Protein AF-A0AAD9GDC9-F1 (afdb_monomer_lite)

pLDDT: mean 76.56, std 21.39, range [26.92, 98.0]

Foldseek 3Di:
DDPVLVVVLCVVLVVLLVVLVVCLVDHALVSNLVSLVVSLVSLCVSCVVQKDDKDWDDDDPPPPPPPDPDPDDPDDDDDDDDDDDDDDDDPVPVVVVVVVVVLQVLQKAKDWCVLVDDDPPDDT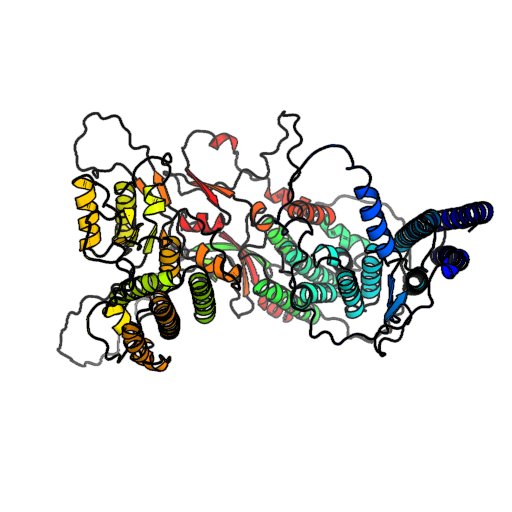TMIIMGGDPPDDPVVSVVLVVSLVSSLVSLLSSLVNQDAPVSVVSSSNSSSSSVVSSNHNDLSNLLSNLLRCVVVVNLVVSLVSLVVVVVVPDQLDPVSCVSQLVSCLLVLPLVSLLSSLCCSCVPSVHFDFQVSLLSNLLSLLLSLQVLVCVVVVNPDDSVVSLCVLVDPDDDDDDDDDDDDDDDDPDPDPPPVDDRQDNLNSLVVSLVSNVSSLVSCQVRPPDLAQHAPLSLVSSQVSNCVRQNPLKDWWWWFQPPPPVPVPPPDDDPPPDDDDDDDDDDDDDPDDDPDPPLPPPVPPGQWIATPSPRDTFFADADDLVLLLVLLLLQLVVCCVPPLLVLLLLLVLLLLQVVCLLVSNHFQAEEAQQQQQCPPDDPPDDGRLVSVVLVCVVCVVVVGHYAYEAEQLQDQDQPQVDDLSKRQLSSLCQLQPPFPDPNDIDHLDNDRDDDHDDDDPVSVVSVVVCVVVVRYDYGGPPDDSVSSLLSLQSDQQALSSSLSSSVSNLVSQVVSCVVVPPPPCNVSSVRRDNDDSVSCPVVNPRRDGRPGHAYEHLDQCPVVDRPPRDVNSVCSSRLFRYKYKDKDDDPPPDDDDDDDDDDPGPINMDIFAGRSHRSGWDDPVQQKIKHFHDHPVLSQDLVAWWKFWAFDPDQGDTDTPPPPPVPPPPDDPDPDDPPPGPVVVVVVCVCVSSNVVVVCVVVVPPPDPCVVVPPDDRTDIRTHSCVVSNCCRRRVRDITIIMIRHSVSSVVVSVD

Secondary structure (DSSP, 8-state):
--HHHHHHHHHHHHHHHHHHHHHHHHS-HHHHHHHHHHHHHHHHHHHGGGBPPPEEE----TTSSSS-----------------------HHHHHHHHHHHHHHHTT-EEEESTTT-S-TTS---EEEEPBPTT--HHHHHHHHHHHHHHHHHHHHHHTT--SHHHHHHHHHHHHHHHHTT-PPPHHHHHHHHHHHHHTT-HHHHHHHHHHHHHTT----GGGTHHHHHHHHHTT-HHHHHHHHHIIIIIT-PPBPHHHHHHHHHHHHHHHHHHHHHHTT----TTHHHHTTT--S-----------------------PPPPPHHHHHHHHHHHHHHHHHHHHHHBSSTT-EEHHHHHHHHHHHHTTSTTSEEEEEEEESSSHHHH------TT--SS------------------------TT-EEEETTT-PEEE--PPPHHHHHHHHHHHHHHHHHHHTHHHHHHHHHHHHHHHHHHTT---SEEEEHHHHHHTT--TTS---HHHHHHHHHHHHHTT--EEEEE-GGG-SS--TT--SSEE-HHHHHHHSTT----SS-EE----PPPPPP---HHHHHHHHHHHHTT-EEEPPTT--HHHHHHHHHH----HHHHHHHHHHHHHHHHHHHHHHT-TTTHHHHHTSPPP-GGGGHHHHTTSPPPPPPEEE-S---TT---TT--HHHHHHHHHTTEE-EEEES----------S---SS--EEEEPPPPSS-SS-EE-SSSEEEEEEE-HHHHH-TTPPEEEEE-SSSS---BPP-TTTTT---S--S---S-S-HHHHHHHHHHHHTTHHHHHHHHHTT---GGGGGS---PEEEEES-HHHHHHHH-TTPPEEEEEEETHHHHHHH--

Structure (mmCIF, N/CA/C/O backbone):
data_AF-A0AAD9GDC9-F1
#
_entry.id   AF-A0AAD9GDC9-F1
#
loop_
_atom_site.group_PDB
_atom_site.id
_atom_site.type_symbol
_atom_site.label_atom_id
_atom_site.label_alt_id
_atom_site.label_comp_id
_atom_site.label_asym_id
_atom_site.label_entity_id
_atom_site.label_seq_id
_atom_site.pdbx_PDB_ins_code
_atom_site.Cartn_x
_atom_site.Cartn_y
_atom_site.Cartn_z
_atom_site.occupancy
_atom_site.B_iso_or_equiv
_atom_site.auth_seq_id
_atom_site.auth_comp_id
_atom_site.auth_asym_id
_atom_site.auth_atom_id
_atom_site.pdbx_PDB_model_num
ATOM 1 N N . MET A 1 1 ? 15.193 0.154 -55.760 1.00 89.19 1 MET A N 1
ATOM 2 C CA . MET A 1 1 ? 16.128 -0.938 -55.458 1.00 89.19 1 MET A CA 1
ATOM 3 C C . MET A 1 1 ? 15.834 -2.063 -56.426 1.00 89.19 1 MET A C 1
ATOM 5 O O . MET A 1 1 ? 14.727 -2.594 -56.378 1.00 89.19 1 MET A O 1
ATOM 9 N N . SER A 1 2 ? 16.753 -2.343 -57.343 1.00 92.69 2 SER A N 1
ATOM 10 C CA . SER A 1 2 ? 16.660 -3.501 -58.234 1.00 92.69 2 SER A CA 1
ATOM 11 C C . SER A 1 2 ? 16.856 -4.805 -57.448 1.00 92.69 2 SER A C 1
ATOM 13 O O . SER A 1 2 ? 17.257 -4.798 -56.280 1.00 92.69 2 SER A O 1
ATOM 15 N N . GLU A 1 3 ? 16.561 -5.947 -58.067 1.00 91.00 3 GLU A N 1
ATOM 16 C CA . GLU A 1 3 ? 16.816 -7.249 -57.446 1.00 91.00 3 GLU A CA 1
ATOM 17 C C . GLU A 1 3 ? 18.313 -7.508 -57.223 1.00 91.00 3 GLU A C 1
ATOM 19 O O . GLU A 1 3 ? 18.696 -8.013 -56.169 1.00 91.00 3 GLU A O 1
ATOM 24 N N . GLU A 1 4 ? 19.159 -7.093 -58.166 1.00 94.00 4 GLU A N 1
ATOM 25 C CA . GLU A 1 4 ? 20.616 -7.188 -58.053 1.00 94.00 4 GLU A CA 1
ATOM 26 C C . GLU A 1 4 ? 21.149 -6.347 -56.883 1.00 94.00 4 GLU A C 1
ATOM 28 O O . GLU A 1 4 ? 21.933 -6.833 -56.066 1.00 94.00 4 GLU A O 1
ATOM 33 N N . GLU A 1 5 ? 20.652 -5.114 -56.727 1.00 92.69 5 GLU A N 1
ATOM 34 C CA . GLU A 1 5 ? 20.974 -4.267 -55.575 1.00 92.69 5 GLU A CA 1
ATOM 35 C C . GLU A 1 5 ? 20.527 -4.920 -54.265 1.00 92.69 5 GLU A C 1
ATOM 37 O O . GLU A 1 5 ? 21.281 -4.927 -53.295 1.00 92.69 5 GLU A O 1
ATOM 42 N N . ARG A 1 6 ? 19.332 -5.523 -54.236 1.00 92.88 6 ARG A N 1
ATOM 43 C CA . ARG A 1 6 ? 18.826 -6.241 -53.059 1.00 92.88 6 ARG A CA 1
ATOM 44 C C . ARG A 1 6 ? 19.733 -7.415 -52.686 1.00 92.88 6 ARG A C 1
ATOM 46 O O . ARG A 1 6 ? 20.064 -7.563 -51.513 1.00 92.88 6 ARG A O 1
ATOM 53 N N . LEU A 1 7 ? 20.156 -8.226 -53.657 1.00 93.06 7 LEU A N 1
ATOM 54 C CA . LEU A 1 7 ? 21.077 -9.346 -53.428 1.00 93.06 7 LEU A CA 1
ATOM 55 C C . LEU A 1 7 ? 22.434 -8.860 -52.904 1.00 93.06 7 LEU A C 1
ATOM 57 O O . LEU A 1 7 ? 22.966 -9.432 -51.952 1.00 93.06 7 LEU A O 1
ATOM 61 N N . LYS A 1 8 ? 22.956 -7.764 -53.466 1.00 95.31 8 LYS A N 1
ATOM 62 C CA . LYS A 1 8 ? 24.203 -7.133 -53.018 1.00 95.31 8 LYS A CA 1
ATOM 63 C C . LYS A 1 8 ? 24.109 -6.620 -51.579 1.00 95.31 8 LYS A C 1
ATOM 65 O O . LYS A 1 8 ? 25.012 -6.888 -50.783 1.00 95.31 8 LYS A O 1
ATOM 70 N N . VAL A 1 9 ? 23.024 -5.917 -51.239 1.00 94.56 9 VAL A N 1
ATOM 71 C CA . VAL A 1 9 ? 22.729 -5.447 -49.873 1.00 94.56 9 VAL A CA 1
ATOM 72 C C . VAL A 1 9 ? 22.688 -6.633 -48.917 1.00 94.56 9 VAL A C 1
ATOM 74 O O . VAL A 1 9 ? 23.375 -6.612 -47.896 1.00 94.56 9 VAL A O 1
ATOM 77 N N . CYS A 1 10 ? 21.937 -7.682 -49.268 1.00 94.88 10 CYS A N 1
ATOM 78 C CA . CYS A 1 10 ? 21.797 -8.858 -48.422 1.00 94.88 10 CYS A CA 1
ATOM 79 C C . CYS A 1 10 ? 23.126 -9.563 -48.175 1.00 94.88 10 CYS A C 1
ATOM 81 O O . CYS A 1 10 ? 23.499 -9.769 -47.027 1.00 94.88 10 CYS A O 1
ATOM 83 N N . SER A 1 11 ? 23.872 -9.868 -49.236 1.00 96.56 11 SER A N 1
ATOM 84 C CA . SER A 1 11 ? 25.175 -10.528 -49.131 1.00 96.56 11 SER A CA 1
ATOM 85 C C . SER A 1 11 ? 26.160 -9.723 -48.274 1.00 96.56 11 SER A C 1
ATOM 87 O O . SER A 1 11 ? 26.832 -10.278 -47.400 1.00 96.56 11 SER A O 1
ATOM 89 N N . THR A 1 12 ? 26.203 -8.402 -48.467 1.00 97.44 12 THR A N 1
ATOM 90 C CA . THR A 1 12 ? 27.147 -7.524 -47.766 1.00 97.44 12 THR A CA 1
ATOM 91 C C . THR A 1 12 ? 26.789 -7.391 -46.286 1.00 97.44 12 THR A C 1
ATOM 93 O O . THR A 1 12 ? 27.641 -7.599 -45.421 1.00 97.44 12 THR A O 1
ATOM 96 N N . LEU A 1 13 ? 25.526 -7.079 -45.970 1.00 97.25 13 LEU A N 1
ATOM 97 C CA . LEU A 1 13 ? 25.080 -6.931 -44.583 1.00 97.25 13 LEU A CA 1
ATOM 98 C C . LEU A 1 13 ? 25.068 -8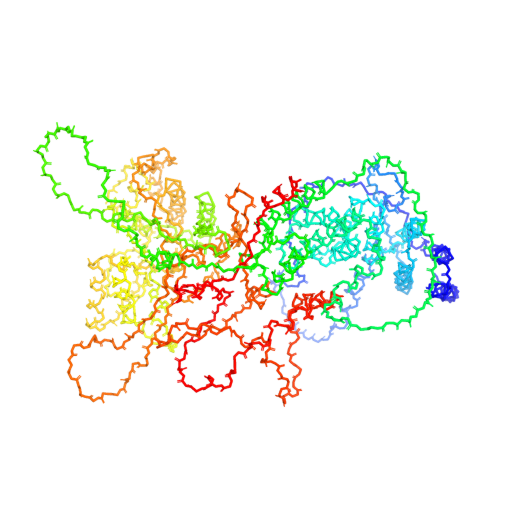.267 -43.836 1.00 97.25 13 LEU A C 1
ATOM 100 O O . LEU A 1 13 ? 25.352 -8.274 -42.643 1.00 97.25 13 LEU A O 1
ATOM 104 N N . ASP A 1 14 ? 24.799 -9.392 -44.497 1.00 96.75 14 ASP A N 1
ATOM 105 C CA . ASP A 1 14 ? 24.876 -10.718 -43.872 1.00 96.75 14 ASP A CA 1
ATOM 106 C C . ASP A 1 14 ? 26.325 -11.086 -43.530 1.00 96.75 14 ASP A C 1
ATOM 108 O O . ASP A 1 14 ? 26.592 -11.571 -42.432 1.00 96.75 14 ASP A O 1
ATOM 112 N N . THR A 1 15 ? 27.276 -10.774 -44.413 1.00 97.62 15 THR A N 1
ATOM 113 C CA . THR A 1 15 ? 28.710 -10.971 -44.143 1.00 97.62 15 THR A CA 1
ATOM 114 C C . THR A 1 15 ? 29.172 -10.122 -42.956 1.00 97.62 15 THR A C 1
ATOM 116 O O . THR A 1 15 ? 29.825 -10.630 -42.041 1.00 97.62 15 THR A O 1
ATOM 119 N N . LEU A 1 16 ? 28.792 -8.839 -42.922 1.00 97.44 16 LEU A N 1
ATOM 120 C CA . LEU A 1 16 ? 29.114 -7.949 -41.803 1.00 97.44 16 LEU A CA 1
ATOM 121 C C . LEU A 1 16 ? 28.422 -8.385 -40.507 1.00 97.44 16 LEU A C 1
ATOM 123 O O . LEU A 1 16 ? 29.035 -8.315 -39.444 1.00 97.44 16 LEU A O 1
ATOM 127 N N . PHE A 1 17 ? 27.180 -8.867 -40.584 1.00 97.00 17 PHE A N 1
ATOM 128 C CA . PHE A 1 17 ? 26.452 -9.413 -39.441 1.00 97.00 17 PHE A CA 1
ATOM 129 C C . PHE A 1 17 ? 27.194 -10.611 -38.843 1.00 97.00 17 PHE A C 1
ATOM 131 O O . PHE A 1 17 ? 27.468 -10.613 -37.645 1.00 97.00 17 PHE A O 1
ATOM 138 N N . SER A 1 18 ? 27.575 -11.590 -39.669 1.00 96.94 18 SER A N 1
ATOM 139 C CA . SER A 1 18 ? 28.341 -12.759 -39.224 1.00 96.94 18 SER A CA 1
ATOM 140 C C . SER A 1 18 ? 29.666 -12.349 -38.587 1.00 96.94 18 SER A C 1
ATOM 142 O O . SER A 1 18 ? 29.991 -12.827 -37.505 1.00 96.94 18 SER A O 1
ATOM 144 N N . ARG A 1 19 ? 30.379 -11.386 -39.189 1.00 97.31 19 ARG A N 1
ATOM 145 C CA . ARG A 1 19 ? 31.612 -10.830 -38.613 1.00 97.31 19 ARG A CA 1
ATOM 146 C C . ARG A 1 19 ? 31.376 -10.213 -37.235 1.00 97.31 19 ARG A C 1
ATOM 148 O O . ARG A 1 19 ? 32.169 -10.438 -36.329 1.00 97.31 19 ARG A O 1
ATOM 155 N N . CYS A 1 20 ? 30.289 -9.461 -37.057 1.00 96.19 20 CYS A N 1
ATOM 156 C CA . CYS A 1 20 ? 29.950 -8.896 -35.754 1.00 96.19 20 CYS A CA 1
ATOM 157 C C . CYS A 1 20 ? 29.642 -9.980 -34.717 1.00 96.19 20 CYS A C 1
ATOM 159 O O . CYS A 1 20 ? 30.075 -9.858 -33.579 1.00 96.19 20 CYS A O 1
ATOM 161 N N . VAL A 1 21 ? 28.914 -11.037 -35.095 1.00 95.50 21 VAL A N 1
ATOM 162 C CA . VAL A 1 21 ? 28.612 -12.161 -34.193 1.00 95.50 21 VAL A CA 1
ATOM 163 C C . VAL A 1 21 ? 29.899 -12.865 -33.763 1.00 95.50 21 VAL A C 1
ATOM 165 O O . VAL A 1 21 ? 30.115 -13.036 -32.567 1.00 95.50 21 VAL A O 1
ATOM 168 N N . THR A 1 22 ? 30.790 -13.180 -34.707 1.00 96.06 22 THR A N 1
ATOM 169 C CA . THR A 1 22 ? 32.095 -13.785 -34.405 1.00 96.06 22 THR A CA 1
ATOM 170 C C . THR A 1 22 ? 32.942 -12.888 -33.503 1.00 96.06 22 THR A C 1
ATOM 172 O O . THR A 1 22 ? 33.535 -13.382 -32.545 1.00 96.06 22 THR A O 1
ATOM 175 N N . ALA A 1 23 ? 32.948 -11.572 -33.740 1.00 95.12 23 ALA A N 1
ATOM 176 C CA . ALA A 1 23 ? 33.647 -10.629 -32.872 1.00 95.12 23 ALA A CA 1
ATOM 177 C C . ALA A 1 23 ? 33.036 -10.587 -31.462 1.00 95.12 23 ALA A C 1
ATOM 179 O O . ALA A 1 23 ? 33.747 -10.611 -30.452 1.00 95.12 23 ALA A O 1
ATOM 180 N N . CYS A 1 24 ? 31.702 -10.580 -31.361 1.00 91.75 24 CYS A N 1
ATOM 181 C CA . CYS A 1 24 ? 30.998 -10.653 -30.082 1.00 91.75 24 CYS A CA 1
ATOM 182 C C . CYS A 1 24 ? 31.335 -11.922 -29.296 1.00 91.75 24 CYS A C 1
ATOM 184 O O . CYS A 1 24 ? 31.243 -11.885 -28.077 1.00 91.75 24 CYS A O 1
ATOM 186 N N . GLU A 1 25 ? 31.761 -13.005 -29.940 1.00 92.31 25 GLU A N 1
ATOM 187 C CA . GLU A 1 25 ? 32.184 -14.234 -29.265 1.00 92.31 25 GLU A CA 1
ATOM 188 C C . GLU A 1 25 ? 33.674 -14.176 -28.905 1.00 92.31 25 GLU A C 1
ATOM 190 O O . GLU A 1 25 ? 34.025 -14.286 -27.733 1.00 92.31 25 GLU A O 1
ATOM 195 N N . ASN A 1 26 ? 34.543 -13.841 -29.859 1.00 92.50 26 ASN A N 1
ATOM 196 C CA . ASN A 1 26 ? 35.977 -14.130 -29.733 1.00 92.50 26 ASN A CA 1
ATOM 197 C C . ASN A 1 26 ? 36.881 -12.906 -29.519 1.00 92.50 26 ASN A C 1
ATOM 199 O O . ASN A 1 26 ? 37.995 -13.062 -29.028 1.00 92.50 26 ASN A O 1
ATOM 203 N N . ASP A 1 27 ? 36.414 -11.694 -29.830 1.00 94.31 27 ASP A N 1
ATOM 204 C CA . ASP A 1 27 ? 37.294 -10.522 -29.912 1.00 94.31 27 ASP A CA 1
ATOM 205 C C . ASP A 1 27 ? 37.156 -9.545 -28.734 1.00 94.31 27 ASP A C 1
ATOM 207 O O . ASP A 1 27 ? 36.228 -9.617 -27.918 1.00 94.31 27 ASP A O 1
ATOM 211 N N . SER A 1 28 ? 38.081 -8.582 -28.672 1.00 92.81 28 SER A N 1
ATOM 212 C CA . SER A 1 28 ? 38.016 -7.448 -27.748 1.00 92.81 28 SER A CA 1
ATOM 213 C C . SER A 1 28 ? 36.827 -6.533 -28.052 1.00 92.81 28 SER A C 1
ATOM 215 O O . SER A 1 28 ? 36.403 -6.379 -29.198 1.00 92.81 28 SER A O 1
ATOM 217 N N . ILE A 1 29 ? 36.313 -5.856 -27.027 1.00 91.06 29 ILE A N 1
ATOM 218 C CA . ILE A 1 29 ? 35.181 -4.929 -27.153 1.00 91.06 29 ILE A CA 1
ATOM 219 C C . ILE A 1 29 ? 35.430 -3.800 -28.163 1.00 91.06 29 ILE A C 1
ATOM 221 O O . ILE A 1 29 ? 34.523 -3.449 -28.908 1.00 91.06 29 ILE A O 1
ATOM 225 N N . SER A 1 30 ? 36.658 -3.285 -28.268 1.00 93.12 30 SER A N 1
ATOM 226 C CA . SER A 1 30 ? 37.024 -2.285 -29.283 1.00 93.12 30 SER A CA 1
ATOM 227 C C . SER A 1 30 ? 36.837 -2.826 -30.708 1.00 93.12 30 SER A C 1
ATOM 229 O O . SER A 1 30 ? 36.234 -2.167 -31.558 1.00 93.12 30 SER A O 1
ATOM 231 N N . THR A 1 31 ? 37.245 -4.077 -30.945 1.00 95.19 31 THR A N 1
ATOM 232 C CA . THR A 1 31 ? 37.043 -4.774 -32.226 1.00 95.19 31 THR A CA 1
ATOM 233 C C . THR A 1 31 ? 35.559 -4.999 -32.503 1.00 95.19 31 THR A C 1
ATOM 235 O O . THR A 1 31 ? 35.097 -4.750 -33.616 1.00 95.19 31 THR A O 1
ATOM 238 N N . VAL A 1 32 ? 34.788 -5.384 -31.480 1.00 94.81 32 VAL A N 1
ATOM 239 C CA . VAL A 1 32 ? 33.327 -5.522 -31.569 1.00 94.81 32 VAL A CA 1
ATOM 240 C C . VAL A 1 32 ? 32.675 -4.194 -31.957 1.00 94.81 32 VAL A C 1
ATOM 242 O O . VAL A 1 32 ? 31.886 -4.154 -32.898 1.00 94.81 32 VAL A O 1
ATOM 245 N N . MET A 1 33 ? 33.024 -3.096 -31.281 1.00 94.50 33 MET A N 1
ATOM 246 C CA . MET A 1 33 ? 32.471 -1.770 -31.571 1.00 94.50 33 MET A CA 1
ATOM 247 C C . MET A 1 33 ? 32.825 -1.305 -32.984 1.00 94.50 33 MET A C 1
ATOM 249 O O . MET A 1 33 ? 31.964 -0.769 -33.677 1.00 94.50 33 MET A O 1
ATOM 253 N N . SER A 1 34 ? 34.056 -1.557 -33.435 1.00 95.69 34 SER A N 1
ATOM 254 C CA . SER A 1 34 ? 34.484 -1.275 -34.80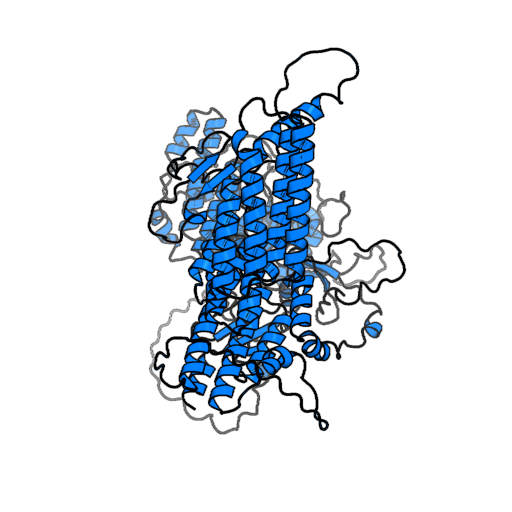9 1.00 95.69 34 SER A CA 1
ATOM 255 C C . SER A 1 34 ? 33.670 -2.078 -35.831 1.00 95.69 34 SER A C 1
ATOM 257 O O . SER A 1 34 ? 33.112 -1.515 -36.772 1.00 95.69 34 SER A O 1
ATOM 259 N N . ALA A 1 35 ? 33.493 -3.384 -35.599 1.00 96.75 35 ALA A N 1
ATOM 260 C CA . ALA A 1 35 ? 32.711 -4.244 -36.480 1.00 96.75 35 ALA A CA 1
ATOM 261 C C . ALA A 1 35 ? 31.240 -3.804 -36.578 1.00 96.75 35 ALA A C 1
ATOM 263 O O . ALA A 1 35 ? 30.685 -3.791 -37.680 1.00 96.75 35 ALA A O 1
ATOM 264 N N . ILE A 1 36 ? 30.629 -3.403 -35.455 1.00 95.38 36 ILE A N 1
ATOM 265 C CA . ILE A 1 36 ? 29.257 -2.879 -35.420 1.00 95.38 36 ILE A CA 1
ATOM 266 C C . ILE A 1 36 ? 29.172 -1.520 -36.121 1.00 95.38 36 ILE A C 1
ATOM 268 O O . ILE A 1 36 ? 28.227 -1.282 -36.868 1.00 95.38 36 ILE A O 1
ATOM 272 N N . MET A 1 37 ? 30.154 -0.637 -35.928 1.00 96.00 37 MET A N 1
ATOM 273 C CA . MET A 1 37 ? 30.205 0.646 -36.633 1.00 96.00 37 MET A CA 1
ATOM 274 C C . MET A 1 37 ? 30.264 0.458 -38.147 1.00 96.00 37 MET A C 1
ATOM 276 O O . MET A 1 37 ? 29.521 1.120 -38.867 1.00 96.00 37 MET A O 1
ATOM 280 N N . ASP A 1 38 ? 31.079 -0.474 -38.637 1.00 97.00 38 ASP A N 1
ATOM 281 C CA . ASP A 1 38 ? 31.123 -0.817 -40.061 1.00 97.00 38 ASP A CA 1
ATOM 282 C C . ASP A 1 38 ? 29.766 -1.323 -40.565 1.00 97.00 38 ASP A C 1
ATOM 284 O O . ASP A 1 38 ? 29.319 -0.936 -41.646 1.00 97.00 38 ASP A O 1
ATOM 288 N N . TYR A 1 39 ? 29.083 -2.151 -39.768 1.00 97.44 39 TYR A N 1
ATOM 289 C CA . TYR A 1 39 ? 27.733 -2.615 -40.075 1.00 97.44 39 TYR A CA 1
ATOM 290 C C . TYR A 1 39 ? 26.738 -1.448 -40.173 1.00 97.44 39 TYR A C 1
ATOM 292 O O . TYR A 1 39 ? 26.001 -1.357 -41.154 1.00 97.44 39 TYR A O 1
ATOM 300 N N . ILE A 1 40 ? 26.732 -0.536 -39.195 1.00 95.94 40 ILE A N 1
ATOM 301 C CA . ILE A 1 40 ? 25.840 0.636 -39.159 1.00 95.94 40 ILE A CA 1
ATOM 302 C C . ILE A 1 40 ? 26.134 1.581 -40.326 1.00 95.94 40 ILE A C 1
ATOM 304 O O . ILE A 1 40 ? 25.207 2.030 -40.997 1.00 95.94 40 ILE A O 1
ATOM 308 N N . ASN A 1 41 ? 27.408 1.850 -40.613 1.00 96.38 41 ASN A N 1
ATOM 309 C CA . ASN A 1 41 ? 27.821 2.710 -41.721 1.00 96.38 41 ASN A CA 1
ATOM 310 C C . ASN A 1 41 ? 27.380 2.128 -43.069 1.00 96.38 41 ASN A C 1
ATOM 312 O O . ASN A 1 41 ? 26.853 2.849 -43.917 1.00 96.38 41 ASN A O 1
ATOM 316 N N . MET A 1 42 ? 27.545 0.815 -43.254 1.00 97.38 42 MET A N 1
ATOM 317 C CA . MET A 1 42 ? 27.102 0.127 -44.464 1.00 97.38 42 MET A CA 1
ATOM 318 C C . MET A 1 42 ? 25.572 0.065 -44.565 1.00 97.38 42 MET A C 1
ATOM 320 O O . MET A 1 42 ? 25.004 0.251 -45.636 1.00 97.38 42 MET A O 1
ATOM 324 N N . TYR A 1 43 ? 24.874 -0.140 -43.448 1.00 96.50 43 TYR A N 1
ATOM 325 C CA . TYR A 1 43 ? 23.420 -0.018 -43.397 1.00 96.50 43 TYR A CA 1
ATOM 326 C C . TYR A 1 43 ? 22.982 1.393 -43.828 1.00 96.50 43 TYR A C 1
ATOM 328 O O . TYR A 1 43 ? 22.077 1.547 -44.649 1.00 96.50 43 TYR A O 1
ATOM 336 N N . GLY A 1 44 ? 23.645 2.426 -43.306 1.00 94.75 44 GLY A N 1
ATOM 337 C CA . GLY A 1 44 ? 23.367 3.822 -43.618 1.00 94.75 44 GLY A CA 1
ATOM 338 C C . GLY A 1 44 ? 23.579 4.150 -45.092 1.00 94.75 44 GLY A C 1
ATOM 339 O O . GLY A 1 44 ? 22.720 4.797 -45.694 1.00 94.75 44 GLY A O 1
ATOM 340 N N . SER A 1 45 ? 24.662 3.662 -45.703 1.00 96.31 45 SER A N 1
ATOM 341 C CA . SER A 1 45 ? 24.936 3.882 -47.130 1.00 96.31 45 SER A CA 1
ATOM 342 C C . SER A 1 45 ? 23.863 3.261 -48.033 1.00 96.31 45 SER A C 1
ATOM 344 O O . SER A 1 45 ? 23.475 3.872 -49.027 1.00 96.31 45 SER A O 1
ATOM 346 N N . PHE A 1 46 ? 23.323 2.095 -47.662 1.00 96.31 46 PHE A N 1
ATOM 347 C CA . PHE A 1 46 ? 22.260 1.441 -48.424 1.00 96.31 46 PHE A CA 1
ATOM 348 C C . PHE A 1 46 ? 20.875 2.043 -48.192 1.00 96.31 46 PHE A C 1
ATOM 350 O O . PHE A 1 46 ? 20.092 2.135 -49.139 1.00 96.31 46 PHE A O 1
ATOM 357 N N . PHE A 1 47 ? 20.542 2.418 -46.951 1.00 96.19 47 PHE A N 1
ATOM 358 C CA . PHE A 1 47 ? 19.160 2.736 -46.592 1.00 96.19 47 PHE A CA 1
ATOM 359 C C . PHE A 1 47 ? 18.855 4.218 -46.363 1.00 96.19 47 PHE A C 1
ATOM 361 O O . PHE A 1 47 ? 17.689 4.593 -46.492 1.00 96.19 47 PHE A O 1
ATOM 368 N N . SER A 1 48 ? 19.847 5.078 -46.100 1.00 93.50 48 SER A N 1
ATOM 369 C CA . SER A 1 48 ? 19.620 6.529 -45.959 1.00 93.50 48 SER A CA 1
ATOM 370 C C . SER A 1 48 ? 18.893 7.180 -47.147 1.00 93.50 48 SER A C 1
ATOM 372 O O . SER A 1 48 ? 18.051 8.042 -46.891 1.00 93.50 48 SER A O 1
ATOM 374 N N . PRO A 1 49 ? 19.065 6.748 -48.419 1.00 95.69 49 PRO A N 1
ATOM 375 C CA . PRO A 1 49 ? 18.331 7.349 -49.532 1.00 95.69 49 PRO A CA 1
ATOM 376 C C . PRO A 1 49 ? 16.809 7.156 -49.462 1.00 95.69 49 PRO A C 1
ATOM 378 O O . PRO A 1 49 ? 16.085 7.896 -50.131 1.00 95.69 49 PRO A O 1
ATOM 381 N N . PHE A 1 50 ? 16.311 6.195 -48.673 1.00 95.06 50 PHE A N 1
ATOM 382 C CA . PHE A 1 50 ? 14.876 5.928 -48.504 1.00 95.06 50 PHE A CA 1
ATOM 383 C C . PHE A 1 50 ? 14.210 6.773 -47.414 1.00 95.06 50 PHE A C 1
ATOM 385 O O . PHE A 1 50 ? 12.991 6.702 -47.276 1.00 95.06 50 PHE A O 1
ATOM 392 N N . PHE A 1 51 ? 14.969 7.568 -46.661 1.00 95.12 51 PHE A N 1
ATOM 393 C CA . PHE A 1 51 ? 14.441 8.448 -45.620 1.00 95.12 51 PHE A CA 1
ATOM 394 C C . PHE A 1 51 ? 14.482 9.910 -46.063 1.00 95.12 51 PHE A C 1
ATOM 396 O O . PHE A 1 51 ? 15.292 10.303 -46.907 1.00 95.12 51 PHE A O 1
ATOM 403 N N . GLU A 1 52 ? 13.560 10.702 -45.531 1.00 93.44 52 GLU A N 1
ATOM 404 C CA . GLU A 1 52 ? 13.576 12.155 -45.654 1.00 93.44 52 GLU A CA 1
ATOM 405 C C . GLU A 1 52 ? 14.713 12.746 -44.812 1.00 93.44 52 GLU A C 1
ATOM 407 O O . GLU A 1 52 ? 15.261 12.090 -43.921 1.00 93.44 52 GLU A O 1
ATOM 412 N N . ASN A 1 53 ? 15.101 13.986 -45.116 1.00 91.88 53 ASN A N 1
ATOM 413 C CA . ASN A 1 53 ? 16.114 14.667 -44.318 1.00 91.88 53 ASN A CA 1
ATOM 414 C C . ASN A 1 53 ? 15.583 14.863 -42.887 1.00 91.88 53 ASN A C 1
ATOM 416 O O . ASN A 1 53 ? 14.426 15.259 -42.743 1.00 91.88 53 ASN A O 1
ATOM 420 N N . PRO A 1 54 ? 16.399 14.620 -41.842 1.00 90.69 54 PRO A N 1
ATOM 421 C CA . PRO A 1 54 ? 15.974 14.825 -40.464 1.00 90.69 54 PRO A CA 1
ATOM 422 C C . PRO A 1 54 ? 15.459 16.249 -40.238 1.00 90.69 54 PRO A C 1
ATOM 424 O O . PRO A 1 54 ? 16.133 17.219 -40.589 1.00 90.69 54 PRO A O 1
ATOM 427 N N . VAL A 1 55 ? 14.284 16.369 -39.624 1.00 91.56 55 VAL A N 1
ATOM 428 C CA . VAL A 1 55 ? 13.657 17.653 -39.285 1.00 91.56 55 VAL A CA 1
ATOM 429 C C . VAL A 1 55 ? 13.743 17.866 -37.779 1.00 91.56 55 VAL A C 1
ATOM 431 O O . VAL A 1 55 ? 13.378 16.983 -37.004 1.00 91.56 55 VAL A O 1
ATOM 434 N N . GLU A 1 56 ? 14.232 19.027 -37.347 1.00 89.31 56 GLU A N 1
ATOM 435 C CA . GLU A 1 56 ? 14.273 19.385 -35.928 1.00 89.31 56 GLU A CA 1
ATOM 436 C C . GLU A 1 56 ? 12.856 19.681 -35.415 1.00 89.31 56 GLU A C 1
ATOM 438 O O . GLU A 1 56 ? 12.149 20.543 -35.936 1.00 89.31 56 GLU A O 1
ATOM 443 N N . VAL A 1 57 ? 12.438 18.963 -34.376 1.00 87.19 57 VAL A N 1
ATOM 444 C CA . VAL A 1 57 ? 11.133 19.104 -33.731 1.00 87.19 57 VAL A CA 1
ATOM 445 C C . VAL A 1 57 ? 11.321 19.887 -32.442 1.00 87.19 57 VAL A C 1
ATOM 447 O O . VAL A 1 57 ? 11.955 19.412 -31.498 1.00 87.19 57 VAL A O 1
ATOM 450 N N . HIS A 1 58 ? 10.760 21.094 -32.395 1.00 81.06 58 HIS A N 1
ATOM 451 C CA . HIS A 1 58 ? 10.757 21.898 -31.178 1.00 81.06 58 HIS A CA 1
ATOM 452 C C . HIS A 1 58 ? 9.795 21.273 -30.165 1.00 81.06 58 HIS A C 1
ATOM 454 O O . HIS A 1 58 ? 8.669 20.905 -30.504 1.00 81.06 58 HIS A O 1
ATOM 460 N N . ARG A 1 59 ? 10.251 21.132 -28.916 1.00 65.31 59 ARG A N 1
ATOM 461 C CA . ARG A 1 59 ? 9.444 20.611 -27.810 1.00 65.31 59 ARG A CA 1
ATOM 462 C C . ARG A 1 59 ? 8.262 21.565 -27.603 1.00 65.31 59 ARG A C 1
ATOM 464 O O . ARG A 1 59 ? 8.459 22.675 -27.118 1.00 65.31 59 ARG A O 1
ATOM 471 N N . GLN A 1 60 ? 7.052 21.170 -27.997 1.00 49.78 60 GLN A N 1
ATOM 472 C CA . GLN A 1 60 ? 5.855 21.893 -27.565 1.00 49.78 60 GLN A CA 1
ATOM 473 C C . GLN A 1 60 ? 5.794 21.812 -26.033 1.00 49.78 60 GLN A C 1
ATOM 475 O O . GLN A 1 60 ? 6.074 20.760 -25.454 1.00 49.78 60 GLN A O 1
ATOM 480 N N . SER A 1 61 ? 5.549 22.952 -25.383 1.00 41.53 61 SER A N 1
ATOM 481 C CA . SER A 1 61 ? 5.505 23.074 -23.923 1.00 41.53 61 SER A CA 1
ATOM 482 C C . SER A 1 61 ? 4.574 22.011 -23.332 1.00 41.53 61 SER A C 1
ATOM 484 O O . SER A 1 61 ? 3.443 21.864 -23.783 1.00 41.53 61 SER A O 1
ATOM 486 N N . ALA A 1 62 ? 5.064 21.265 -22.342 1.00 40.84 62 ALA A N 1
ATOM 487 C CA . ALA A 1 62 ? 4.447 20.069 -21.765 1.00 40.84 62 ALA A CA 1
ATOM 488 C C . ALA A 1 62 ? 3.209 20.348 -20.880 1.00 40.84 62 ALA A C 1
ATOM 490 O O . ALA A 1 62 ? 3.043 19.715 -19.842 1.00 40.84 62 ALA A O 1
ATOM 491 N N . VAL A 1 63 ? 2.360 21.310 -21.250 1.00 40.94 63 VAL A N 1
ATOM 492 C CA . VAL A 1 63 ? 1.208 21.723 -20.430 1.00 40.94 63 VAL A CA 1
ATOM 493 C C . VAL A 1 63 ? -0.062 20.903 -20.722 1.00 40.94 63 VAL A C 1
ATOM 495 O O . VAL A 1 63 ? -0.924 20.856 -19.856 1.00 40.94 63 VAL A O 1
ATOM 498 N N . ASP A 1 64 ? -0.146 20.145 -21.825 1.00 35.00 64 ASP A N 1
ATOM 499 C CA . ASP A 1 64 ? -1.392 19.433 -22.195 1.00 35.00 64 ASP A CA 1
ATOM 500 C C . ASP A 1 64 ? -1.331 17.885 -22.207 1.00 35.00 64 ASP A C 1
ATOM 502 O O . ASP A 1 64 ? -2.339 17.245 -22.488 1.00 35.00 64 ASP A O 1
ATOM 506 N N . GLU A 1 65 ? -0.213 17.235 -21.851 1.00 40.44 65 GLU A N 1
ATOM 507 C CA . GLU A 1 65 ? -0.111 15.751 -21.863 1.00 40.44 65 GLU A CA 1
ATOM 508 C C . GLU A 1 65 ? -0.303 15.064 -20.489 1.00 40.44 65 GLU A C 1
ATOM 510 O O . GLU A 1 65 ? -0.103 13.858 -20.367 1.00 40.44 65 GLU A O 1
ATOM 515 N N . VAL A 1 66 ? -0.734 15.784 -19.443 1.00 36.88 66 VAL A N 1
ATOM 516 C CA . VAL A 1 66 ? -0.968 15.200 -18.096 1.00 36.88 66 VAL A CA 1
ATOM 517 C C . VAL A 1 66 ? -2.415 14.712 -17.882 1.00 36.88 66 VAL A C 1
ATOM 519 O O . VAL A 1 66 ? -2.734 14.158 -16.835 1.00 36.88 66 VAL A O 1
ATOM 522 N N . VAL A 1 67 ? -3.301 14.806 -18.878 1.00 37.69 67 VAL A N 1
ATOM 523 C CA . VAL A 1 67 ? -4.654 14.227 -18.782 1.00 37.69 67 VAL A CA 1
ATOM 524 C C . VAL A 1 67 ? -4.821 13.114 -19.811 1.00 37.69 67 VAL A C 1
ATOM 526 O O . VAL A 1 67 ? -5.173 13.361 -20.960 1.00 37.69 67 VAL A O 1
ATOM 529 N N . GLY A 1 68 ? -4.575 11.872 -19.390 1.00 32.72 68 GLY A N 1
ATOM 530 C CA . GLY A 1 68 ? -4.885 10.699 -20.206 1.00 32.72 68 GLY A CA 1
ATOM 531 C C . GLY A 1 68 ? -4.147 9.425 -19.816 1.00 32.72 68 GLY A C 1
ATOM 532 O O . GLY A 1 68 ? -3.514 8.813 -20.670 1.00 32.72 68 GLY A O 1
ATOM 533 N N . ASP A 1 69 ? -4.252 8.986 -18.559 1.00 32.41 69 ASP A N 1
ATOM 534 C CA . ASP A 1 69 ? -3.836 7.636 -18.142 1.00 32.41 69 ASP A CA 1
ATOM 535 C C . ASP A 1 69 ? -4.885 6.602 -18.606 1.00 32.41 69 ASP A C 1
ATOM 537 O O . ASP A 1 69 ? -5.601 5.963 -17.838 1.00 32.41 69 ASP A O 1
ATOM 541 N N . GLY A 1 70 ? -5.041 6.527 -19.927 1.00 30.72 70 GLY A N 1
ATOM 542 C CA . GLY A 1 70 ? -6.061 5.762 -20.623 1.00 30.72 70 GLY A CA 1
ATOM 543 C C . GLY A 1 70 ? -5.574 5.394 -22.014 1.00 30.72 70 GLY A C 1
ATOM 544 O O . GLY A 1 70 ? -6.119 5.853 -23.013 1.00 30.72 70 GLY A O 1
ATOM 545 N N . ILE A 1 71 ? -4.555 4.535 -22.092 1.00 36.00 71 ILE A N 1
ATOM 546 C CA . ILE A 1 71 ? -4.357 3.709 -23.289 1.00 36.00 71 ILE A CA 1
ATOM 547 C C . ILE A 1 71 ? -5.488 2.678 -23.269 1.00 36.00 71 ILE A C 1
ATOM 549 O O . ILE A 1 71 ? -5.336 1.562 -22.775 1.00 36.00 71 ILE A O 1
ATOM 553 N N . GLY A 1 72 ? -6.656 3.129 -23.723 1.00 29.55 72 GLY A N 1
ATOM 554 C CA . GLY A 1 72 ? -7.779 2.282 -24.064 1.00 29.55 72 GLY A CA 1
ATOM 555 C C . GLY A 1 72 ? -7.378 1.361 -25.207 1.00 29.55 72 GLY A C 1
ATOM 556 O O . GLY A 1 72 ? -6.795 1.790 -26.205 1.00 29.55 72 GLY A O 1
ATOM 557 N N . ASP A 1 73 ? -7.682 0.088 -25.009 1.00 28.47 73 ASP A N 1
ATOM 558 C CA . ASP A 1 73 ? -7.797 -0.923 -26.051 1.00 28.47 73 ASP A CA 1
ATOM 559 C C . ASP A 1 73 ? -8.631 -0.345 -27.212 1.00 28.47 73 ASP A C 1
ATOM 561 O O . ASP A 1 73 ? -9.761 0.096 -26.969 1.00 28.47 73 ASP A O 1
ATOM 565 N N . PRO A 1 74 ? -8.124 -0.261 -28.455 1.00 32.62 74 PRO A N 1
ATOM 566 C CA . PRO A 1 74 ? -8.919 0.233 -29.558 1.00 32.62 74 PRO A CA 1
ATOM 567 C C . PRO A 1 74 ? -9.680 -0.948 -30.153 1.00 32.62 74 PRO A C 1
ATOM 569 O O . PRO A 1 74 ? -9.316 -1.446 -31.213 1.00 32.62 74 PRO A O 1
ATOM 572 N N . ASP A 1 75 ? -10.739 -1.384 -29.475 1.00 30.88 75 ASP A N 1
ATOM 573 C CA . ASP A 1 75 ? -11.813 -2.090 -30.159 1.00 30.88 75 ASP A CA 1
ATOM 574 C C . ASP A 1 75 ? -13.183 -1.815 -29.522 1.00 30.88 75 ASP A C 1
ATOM 576 O O . ASP A 1 75 ? -13.399 -2.003 -28.327 1.00 30.88 75 ASP A O 1
ATOM 580 N N . LEU A 1 76 ? -14.111 -1.400 -30.393 1.00 32.56 76 LEU A N 1
ATOM 581 C CA . LEU A 1 76 ? -15.567 -1.297 -30.220 1.00 32.56 76 LEU A CA 1
ATOM 582 C C . LEU A 1 76 ? -16.124 -0.154 -29.343 1.00 32.56 76 LEU A C 1
ATOM 584 O O . LEU A 1 76 ? -16.276 -0.270 -28.132 1.00 32.56 76 LEU A O 1
ATOM 588 N N . SER A 1 77 ? -16.641 0.900 -29.991 1.00 29.16 77 SER A N 1
ATOM 589 C CA . SER A 1 77 ? -18.098 1.167 -30.065 1.00 29.16 77 SER A CA 1
ATOM 590 C C . SER A 1 77 ? -18.419 2.602 -30.512 1.00 29.16 77 SER A C 1
ATOM 592 O O . SER A 1 77 ? -17.994 3.572 -29.900 1.00 29.16 77 SER A O 1
ATOM 594 N N . HIS A 1 78 ? -19.194 2.694 -31.599 1.00 29.67 78 HIS A N 1
ATOM 595 C CA . HIS A 1 78 ? -20.254 3.669 -31.913 1.00 29.67 78 HIS A CA 1
ATOM 596 C C . HIS A 1 78 ? -20.277 4.001 -33.408 1.00 29.67 78 HIS A C 1
ATOM 598 O O . HIS A 1 78 ? -19.649 4.943 -33.872 1.00 29.67 78 HIS A O 1
ATOM 604 N N . ASN A 1 79 ? -21.068 3.225 -34.150 1.00 27.83 79 ASN A N 1
ATOM 605 C CA . ASN A 1 79 ? -21.986 3.768 -35.148 1.00 27.83 79 ASN A CA 1
ATOM 606 C C . ASN A 1 79 ? -23.104 2.750 -35.388 1.00 27.83 79 ASN A C 1
ATOM 608 O O . ASN A 1 79 ? -22.964 1.802 -36.155 1.00 27.83 79 ASN A O 1
ATOM 612 N N . ALA A 1 80 ? -24.216 2.959 -34.688 1.00 29.36 80 ALA A N 1
ATOM 613 C CA . ALA A 1 80 ? -25.507 2.403 -35.049 1.00 29.36 80 ALA A CA 1
ATOM 614 C C . ALA A 1 80 ? -26.260 3.477 -35.843 1.00 29.36 80 ALA A C 1
ATOM 616 O O . ALA A 1 80 ? -26.704 4.463 -35.262 1.00 29.36 80 ALA A O 1
ATOM 617 N N . ALA A 1 81 ? -26.372 3.284 -37.157 1.00 28.75 81 ALA A N 1
ATOM 618 C CA . ALA A 1 81 ? -27.459 3.810 -37.980 1.00 28.75 81 ALA A CA 1
ATOM 619 C C . ALA A 1 81 ? -27.478 3.070 -39.330 1.00 28.75 81 ALA A C 1
ATOM 621 O O . ALA A 1 81 ? -26.584 3.238 -40.152 1.00 28.75 81 ALA A O 1
ATOM 622 N N . ASP A 1 82 ? -28.502 2.232 -39.491 1.00 31.25 82 ASP A N 1
ATOM 623 C CA . ASP A 1 82 ? -29.152 1.778 -40.724 1.00 31.25 82 ASP A CA 1
ATOM 624 C C . ASP A 1 82 ? -28.331 1.625 -42.017 1.00 31.25 82 ASP A C 1
ATOM 626 O O . ASP A 1 82 ? -28.065 2.593 -42.732 1.00 31.25 82 ASP A O 1
ATOM 630 N N . LYS A 1 83 ? -28.153 0.364 -42.439 1.00 29.89 83 LYS A N 1
ATOM 631 C CA . LYS A 1 83 ? -28.701 -0.126 -43.719 1.00 29.89 83 LYS A CA 1
ATOM 632 C C . LYS A 1 83 ? -28.664 -1.652 -43.819 1.00 29.89 83 LYS A C 1
ATOM 634 O O . LYS A 1 83 ? -27.692 -2.313 -43.478 1.00 29.89 83 LYS A O 1
ATOM 639 N N . SER A 1 84 ? -29.782 -2.173 -44.298 1.00 31.22 84 SER A N 1
ATOM 640 C CA . SER A 1 84 ? -30.088 -3.567 -44.589 1.00 31.22 84 SER A CA 1
ATOM 641 C C . SER A 1 84 ? -29.280 -4.161 -45.750 1.00 31.22 84 SER A C 1
ATOM 643 O O . SER A 1 84 ? -28.985 -3.449 -46.705 1.00 31.22 84 SER A O 1
ATOM 645 N N . SER A 1 85 ? -29.179 -5.497 -45.722 1.00 27.16 85 SER A N 1
ATOM 646 C CA . SER A 1 85 ? -29.178 -6.455 -46.849 1.00 27.16 85 SER A CA 1
ATOM 647 C C . SER A 1 85 ? -27.849 -7.103 -47.286 1.00 27.16 85 SER A C 1
ATOM 649 O O . SER A 1 85 ? -26.989 -6.437 -47.845 1.00 27.16 85 SER A O 1
ATOM 651 N N . CYS A 1 86 ? -27.836 -8.434 -47.119 1.00 27.39 86 CYS A N 1
ATOM 652 C CA . CYS A 1 86 ? -27.325 -9.513 -47.984 1.00 27.39 86 CYS A CA 1
ATOM 653 C C . CYS A 1 86 ? -25.814 -9.689 -48.274 1.00 27.39 86 CYS A C 1
ATOM 655 O O . CYS A 1 86 ? -25.152 -8.810 -48.806 1.00 27.39 86 CYS A O 1
ATOM 657 N N . ASP A 1 87 ? -25.393 -10.941 -48.038 1.00 26.92 87 ASP A N 1
ATOM 658 C CA . ASP A 1 87 ? -24.371 -11.770 -48.703 1.00 26.92 87 ASP A CA 1
ATOM 659 C C . ASP A 1 87 ? -22.863 -11.440 -48.644 1.00 26.92 87 ASP A C 1
ATOM 661 O O . ASP A 1 87 ? -22.374 -10.460 -49.186 1.00 26.92 87 ASP A O 1
ATOM 665 N N . GLY A 1 88 ? -22.113 -12.425 -48.120 1.00 34.00 88 GLY A N 1
ATOM 666 C CA . GLY A 1 88 ? -21.066 -13.120 -48.883 1.00 34.00 88 GLY A CA 1
ATOM 667 C C . GLY A 1 88 ? -19.671 -12.488 -49.000 1.00 34.00 88 GLY A C 1
ATOM 668 O O . GLY A 1 88 ? -19.416 -11.669 -49.871 1.00 34.00 88 GLY A O 1
ATOM 669 N N . SER A 1 89 ? -18.718 -13.053 -48.245 1.00 38.28 89 SER A N 1
ATOM 670 C CA . SER A 1 89 ? -17.274 -13.154 -48.555 1.00 38.28 89 SER A CA 1
ATOM 671 C C . SER A 1 89 ? -16.458 -11.863 -48.784 1.00 38.28 89 SER A C 1
ATOM 673 O O . SER A 1 89 ? -16.294 -11.447 -49.926 1.00 38.28 89 SER A O 1
ATOM 675 N N . SER A 1 90 ? -15.791 -11.323 -47.746 1.00 34.19 90 SER A N 1
ATOM 676 C CA . SER A 1 90 ? -14.551 -10.525 -47.940 1.00 34.19 90 SER A CA 1
ATOM 677 C C . SER A 1 90 ? -13.648 -10.324 -46.694 1.00 34.19 90 SER A C 1
ATOM 679 O O . SER A 1 90 ? -12.953 -9.313 -46.595 1.00 34.19 90 SER A O 1
ATOM 681 N N . GLU A 1 91 ? -13.583 -11.250 -45.730 1.00 31.59 91 GLU A N 1
ATOM 682 C CA . GLU A 1 91 ? -12.750 -11.040 -44.518 1.00 31.59 91 GLU A CA 1
ATOM 683 C C . GLU A 1 91 ? -11.224 -11.137 -44.748 1.00 31.59 91 GLU A C 1
ATOM 685 O O . GLU A 1 91 ? -10.449 -10.685 -43.914 1.00 31.59 91 GLU A O 1
ATOM 690 N N . ALA A 1 92 ? -10.755 -11.610 -45.908 1.00 36.09 92 ALA A N 1
ATOM 691 C CA . ALA A 1 92 ? -9.317 -11.737 -46.190 1.00 36.09 92 ALA A CA 1
ATOM 692 C C . ALA A 1 92 ? -8.638 -10.460 -46.742 1.00 36.09 92 ALA A C 1
ATOM 694 O O . ALA A 1 92 ? -7.415 -10.433 -46.881 1.00 36.09 92 ALA A O 1
ATOM 695 N N . GLN A 1 93 ? -9.392 -9.406 -47.084 1.00 37.25 93 GLN A N 1
ATOM 696 C CA . GLN A 1 93 ? -8.824 -8.173 -47.662 1.00 37.25 93 GLN A CA 1
ATOM 697 C C . GLN A 1 93 ? -8.607 -7.052 -46.630 1.00 37.25 93 GLN A C 1
ATOM 699 O O . GLN A 1 93 ? -7.651 -6.293 -46.772 1.00 37.25 93 GLN A O 1
ATOM 704 N N . ASN A 1 94 ? -9.379 -7.010 -45.536 1.00 35.41 94 ASN A N 1
ATOM 705 C CA . ASN A 1 94 ? -9.230 -5.969 -44.507 1.00 35.41 94 ASN A CA 1
ATOM 706 C C . ASN A 1 94 ? -8.034 -6.187 -43.554 1.00 35.41 94 ASN A C 1
ATOM 708 O O . ASN A 1 94 ? -7.485 -5.213 -43.040 1.00 35.41 94 ASN A O 1
ATOM 712 N N . GLU A 1 95 ? -7.539 -7.419 -43.370 1.00 36.28 95 GLU A N 1
ATOM 713 C CA . GLU A 1 95 ? -6.311 -7.666 -42.585 1.00 36.28 95 GLU A CA 1
ATOM 714 C C . GLU A 1 95 ? -5.034 -7.161 -43.282 1.00 36.28 95 GLU A C 1
ATOM 716 O O . GLU A 1 95 ? -4.042 -6.825 -42.626 1.00 36.28 95 GLU A O 1
ATOM 721 N N . VAL A 1 96 ? -5.035 -7.062 -44.617 1.00 45.94 96 VAL A N 1
ATOM 722 C CA . VAL A 1 96 ? -3.853 -6.630 -45.380 1.00 45.94 96 VAL A CA 1
ATOM 723 C C . VAL A 1 96 ? -3.625 -5.121 -45.250 1.00 45.94 96 VAL A C 1
ATOM 725 O O . VAL A 1 96 ? -2.468 -4.694 -45.155 1.00 45.94 96 VAL A O 1
ATOM 728 N N . ASP A 1 97 ? -4.701 -4.337 -45.161 1.00 39.75 97 ASP A N 1
ATOM 729 C CA . ASP A 1 97 ? -4.631 -2.879 -45.057 1.00 39.75 97 ASP A CA 1
ATOM 730 C C . ASP A 1 97 ? -4.325 -2.412 -43.625 1.00 39.75 97 ASP A C 1
ATOM 732 O O . ASP A 1 97 ? -3.479 -1.528 -43.447 1.00 39.75 97 ASP A O 1
ATOM 736 N N . VAL A 1 98 ? -4.852 -3.079 -42.589 1.00 44.97 98 VAL A N 1
ATOM 737 C CA . VAL A 1 98 ? -4.510 -2.784 -41.178 1.00 44.97 98 VAL A CA 1
ATOM 738 C C . VAL A 1 98 ? -3.048 -3.143 -40.857 1.00 44.97 98 VAL A C 1
ATOM 740 O O . VAL A 1 98 ? -2.350 -2.390 -40.169 1.00 44.97 98 VAL A O 1
ATOM 743 N N . ALA A 1 99 ? -2.516 -4.228 -41.435 1.00 47.34 99 ALA A N 1
ATOM 744 C CA . ALA A 1 99 ? -1.098 -4.584 -41.315 1.00 47.34 99 ALA A CA 1
ATOM 745 C C . ALA A 1 99 ? -0.159 -3.647 -42.105 1.00 47.34 99 ALA A C 1
ATOM 747 O O . ALA A 1 99 ? 1.045 -3.604 -41.836 1.00 47.34 99 ALA A O 1
ATOM 748 N N . SER A 1 100 ? -0.675 -2.911 -43.097 1.00 48.28 100 SER A N 1
ATOM 749 C CA . SER A 1 100 ? 0.110 -1.931 -43.858 1.00 48.28 100 SER A CA 1
ATOM 750 C C . SER A 1 100 ? 0.301 -0.624 -43.078 1.00 48.28 100 SER A C 1
ATOM 752 O O . SER A 1 100 ? 1.420 -0.115 -43.005 1.00 48.28 100 SER A O 1
ATOM 754 N N . ALA A 1 101 ? -0.742 -0.159 -42.381 1.00 50.78 101 ALA A N 1
ATOM 755 C CA . ALA A 1 101 ? -0.705 1.060 -41.575 1.00 50.78 101 ALA A CA 1
ATOM 756 C C . ALA A 1 101 ? 0.167 0.930 -40.307 1.00 50.78 101 ALA A C 1
ATOM 758 O O . ALA A 1 101 ? 0.787 1.908 -39.880 1.00 50.78 101 ALA A O 1
ATOM 759 N N . SER A 1 102 ? 0.275 -0.269 -39.714 1.00 53.72 102 SER A N 1
ATOM 760 C CA . SER A 1 102 ? 1.169 -0.506 -38.564 1.00 53.72 102 SER A CA 1
ATOM 761 C C . SER A 1 102 ? 2.653 -0.562 -38.959 1.00 53.72 102 SER A C 1
ATOM 763 O O . SER A 1 102 ? 3.514 -0.147 -38.184 1.00 53.72 102 SER A O 1
ATOM 765 N N . SER A 1 103 ? 2.957 -0.989 -40.192 1.00 56.97 103 SER A N 1
ATOM 766 C CA . SER A 1 103 ? 4.320 -1.074 -40.743 1.00 56.97 103 SER A CA 1
ATOM 767 C C . SER A 1 103 ? 4.980 0.300 -40.895 1.00 56.97 103 SER A C 1
ATOM 769 O O . SER A 1 103 ? 6.184 0.454 -40.677 1.00 56.97 103 SER A O 1
ATOM 771 N N . ASP A 1 104 ? 4.176 1.305 -41.238 1.00 57.28 104 ASP A N 1
ATOM 772 C CA . ASP A 1 104 ? 4.647 2.648 -41.573 1.00 57.28 104 ASP A CA 1
ATOM 773 C C . ASP A 1 104 ? 5.030 3.442 -40.323 1.00 57.28 104 ASP A C 1
ATOM 775 O O . ASP A 1 104 ? 6.029 4.166 -40.321 1.00 57.28 104 ASP A O 1
ATOM 779 N N . LYS A 1 105 ? 4.323 3.207 -39.211 1.00 71.94 105 LYS A N 1
ATOM 780 C CA . LYS A 1 105 ? 4.669 3.773 -37.901 1.00 71.94 105 LYS A CA 1
ATOM 781 C C . LYS A 1 105 ? 6.035 3.295 -37.394 1.00 71.94 105 LYS A C 1
ATOM 783 O O . LYS A 1 105 ? 6.714 4.056 -36.720 1.00 71.94 105 LYS A O 1
ATOM 788 N N . CYS A 1 106 ? 6.473 2.081 -37.742 1.00 75.44 106 CYS A N 1
ATOM 789 C CA . CYS A 1 106 ? 7.764 1.532 -37.300 1.00 75.44 106 CYS A CA 1
ATOM 790 C C . CYS A 1 106 ? 8.982 2.068 -38.078 1.00 75.44 106 CYS A C 1
ATOM 792 O O . CYS A 1 106 ? 10.126 1.809 -37.694 1.00 75.44 106 CYS A O 1
ATOM 794 N N . LEU A 1 107 ? 8.760 2.760 -39.199 1.00 85.50 107 LEU A N 1
ATOM 795 C CA . LEU A 1 107 ? 9.828 3.294 -40.049 1.00 85.50 107 LEU A CA 1
ATOM 796 C C . LEU A 1 107 ? 10.073 4.781 -39.823 1.00 85.50 107 LEU A C 1
ATOM 798 O O . LEU A 1 107 ? 11.190 5.231 -40.073 1.00 85.50 107 LEU A O 1
ATOM 802 N N . ASN A 1 108 ? 9.084 5.488 -39.282 1.00 88.62 108 ASN A N 1
ATOM 803 C CA . ASN A 1 108 ? 9.229 6.847 -38.783 1.00 88.62 108 ASN A CA 1
ATOM 804 C C . ASN A 1 108 ? 9.783 6.804 -37.355 1.00 88.62 108 ASN A C 1
ATOM 806 O O . ASN A 1 108 ? 9.311 6.024 -36.530 1.00 88.62 108 ASN A O 1
ATOM 810 N N . PHE A 1 109 ? 10.788 7.617 -37.047 1.00 87.75 109 PHE A N 1
ATOM 811 C CA . PHE A 1 109 ? 11.430 7.585 -35.734 1.00 87.75 109 PHE A CA 1
ATOM 812 C C . PHE A 1 109 ? 11.903 8.963 -35.292 1.00 87.75 109 PHE A C 1
ATOM 814 O O . PHE A 1 109 ? 12.083 9.876 -36.098 1.00 87.75 109 PHE A O 1
ATOM 821 N N . TYR A 1 110 ? 12.116 9.084 -33.984 1.00 84.56 110 TYR A N 1
ATOM 822 C CA . TYR A 1 110 ? 12.731 10.250 -33.373 1.00 84.56 110 TYR A CA 1
ATOM 823 C C . TYR A 1 110 ? 14.078 9.871 -32.762 1.00 84.56 110 TYR A C 1
ATOM 825 O O . TYR A 1 110 ? 14.228 8.759 -32.260 1.00 84.56 110 TYR A O 1
ATOM 833 N N . TYR A 1 111 ? 15.024 10.804 -32.745 1.00 83.56 111 TYR A N 1
ATOM 834 C CA . TYR A 1 111 ? 16.256 10.680 -31.962 1.00 83.56 111 TYR A CA 1
ATOM 835 C C . TYR A 1 111 ? 16.637 12.031 -31.345 1.00 83.56 111 TYR A C 1
ATOM 837 O O . TYR A 1 111 ? 16.276 13.079 -31.884 1.00 83.56 111 TYR A O 1
ATOM 845 N N . THR A 1 112 ? 17.330 12.033 -30.205 1.00 74.19 112 THR A N 1
ATOM 846 C CA . THR A 1 112 ? 17.756 13.275 -29.532 1.00 74.19 112 THR A CA 1
ATOM 847 C C . THR A 1 112 ? 19.245 13.534 -29.723 1.00 74.19 112 THR A C 1
ATOM 849 O O . THR A 1 112 ? 20.015 12.607 -29.952 1.00 74.19 112 THR A O 1
ATOM 852 N N . VAL A 1 113 ? 19.679 14.794 -29.633 1.00 64.88 113 VAL A N 1
ATOM 853 C CA . VAL A 1 113 ? 21.114 15.140 -29.682 1.00 64.88 113 VAL A CA 1
ATOM 854 C C . VAL A 1 113 ? 21.859 14.712 -28.410 1.00 64.88 113 VAL A C 1
ATOM 856 O O . VAL A 1 113 ? 23.067 14.512 -28.469 1.00 64.88 113 VAL A O 1
ATOM 859 N N . ASP A 1 114 ? 21.170 14.457 -27.294 1.00 59.47 114 ASP A N 1
ATOM 860 C CA . ASP A 1 114 ? 21.780 13.868 -26.088 1.00 59.47 114 ASP A CA 1
ATOM 861 C C . ASP A 1 114 ? 22.108 12.377 -26.261 1.00 59.47 114 ASP A C 1
ATOM 863 O O . ASP A 1 114 ? 23.093 11.891 -25.703 1.00 59.47 114 ASP A O 1
ATOM 867 N N . ASP A 1 115 ? 21.395 11.669 -27.145 1.00 52.88 115 ASP A N 1
ATOM 868 C CA . ASP A 1 115 ? 21.864 10.378 -27.668 1.00 52.88 115 ASP A CA 1
ATOM 869 C C . ASP A 1 115 ? 23.147 10.560 -28.519 1.00 52.88 115 ASP A C 1
ATOM 871 O O . ASP A 1 115 ? 23.839 9.594 -28.839 1.00 52.88 115 ASP A O 1
ATOM 875 N N . VAL A 1 116 ? 23.506 11.808 -28.868 1.00 44.41 116 VAL A N 1
ATOM 876 C CA . VAL A 1 116 ? 24.517 12.206 -29.862 1.00 44.41 116 VAL A CA 1
ATOM 877 C C . VAL A 1 116 ? 25.690 13.054 -29.311 1.00 44.41 116 VAL A C 1
ATOM 879 O O . VAL A 1 116 ? 26.660 13.272 -30.040 1.00 44.41 116 VAL A O 1
ATOM 882 N N . GLY A 1 117 ? 25.732 13.424 -28.022 1.00 43.69 117 GLY A N 1
ATOM 883 C CA . GLY A 1 117 ? 26.792 14.290 -27.466 1.00 43.69 117 GLY A CA 1
ATOM 884 C C . GLY A 1 117 ? 27.092 14.103 -25.965 1.00 43.69 117 GLY A C 1
ATOM 885 O O . GLY A 1 117 ? 26.258 13.572 -25.240 1.00 43.69 117 GLY A O 1
ATOM 886 N N . PRO A 1 118 ? 28.296 14.473 -25.474 1.00 42.94 118 PRO A N 1
ATOM 887 C CA . PRO A 1 118 ? 28.660 14.375 -24.054 1.00 42.94 118 PRO A CA 1
ATOM 888 C C . PRO A 1 118 ? 28.310 15.614 -23.197 1.00 42.94 118 PRO A C 1
ATOM 890 O O . PRO A 1 118 ? 28.447 15.540 -21.974 1.00 42.94 118 PRO A O 1
ATOM 893 N N . ASP A 1 119 ? 27.834 16.716 -23.787 1.00 45.88 119 ASP A N 1
ATOM 894 C CA . ASP A 1 119 ? 27.717 18.015 -23.106 1.00 45.88 119 ASP A CA 1
ATOM 895 C C . ASP A 1 119 ? 26.286 18.305 -22.622 1.00 45.88 119 ASP A C 1
ATOM 897 O O . ASP A 1 119 ? 25.478 18.929 -23.306 1.00 45.88 119 ASP A O 1
ATOM 901 N N . GLY A 1 120 ? 25.979 17.860 -21.402 1.00 47.06 120 GLY A N 1
ATOM 902 C CA . GLY A 1 120 ? 24.663 17.977 -20.758 1.00 47.06 120 GLY A CA 1
ATOM 903 C C . GLY A 1 120 ? 24.274 19.382 -20.281 1.00 47.06 120 GLY A C 1
ATOM 904 O O . GLY A 1 120 ? 23.898 19.538 -19.121 1.00 47.06 120 GLY A O 1
ATOM 905 N N . LYS A 1 121 ? 24.384 20.411 -21.130 1.00 49.66 121 LYS A N 1
ATOM 906 C CA . LYS A 1 121 ? 23.946 21.784 -20.795 1.00 49.66 121 LYS A CA 1
ATOM 907 C C . LYS A 1 121 ? 23.115 22.505 -21.861 1.00 49.66 121 LYS A C 1
ATOM 909 O O . LYS A 1 121 ? 22.682 23.619 -21.592 1.00 49.66 121 LYS A O 1
ATOM 914 N N . ASN A 1 122 ? 22.847 21.895 -23.014 1.00 48.94 122 ASN A N 1
ATOM 915 C CA . ASN A 1 122 ? 22.032 22.518 -24.059 1.00 48.94 122 ASN A CA 1
ATOM 916 C C . ASN A 1 122 ? 20.683 21.814 -24.206 1.00 48.94 122 ASN A C 1
ATOM 918 O O . ASN A 1 122 ? 20.582 20.605 -24.037 1.00 48.94 122 ASN A O 1
ATOM 922 N N . GLU A 1 123 ? 19.652 22.600 -24.508 1.00 58.12 123 GLU A N 1
ATOM 923 C CA . GLU A 1 123 ? 18.282 22.160 -24.773 1.00 58.12 123 GLU A CA 1
ATOM 924 C C . GLU A 1 123 ? 18.254 20.886 -25.635 1.00 58.12 123 GLU A C 1
ATOM 926 O O . GLU A 1 123 ? 18.882 20.824 -26.694 1.00 58.12 123 GLU A O 1
ATOM 931 N N . CYS A 1 124 ? 17.541 19.858 -25.163 1.00 63.25 124 CYS A N 1
ATOM 932 C CA . CYS A 1 124 ? 17.460 18.546 -25.800 1.00 63.25 124 CYS A CA 1
ATOM 933 C C . CYS A 1 124 ? 16.781 18.665 -27.178 1.00 63.25 124 CYS A C 1
ATOM 935 O O . CYS A 1 124 ? 15.554 18.612 -27.294 1.00 63.25 124 CYS A O 1
ATOM 937 N N . ARG A 1 125 ? 17.577 18.871 -28.233 1.00 76.44 125 ARG A N 1
ATOM 938 C CA . ARG A 1 125 ? 17.088 18.946 -29.615 1.00 76.44 125 ARG A CA 1
ATOM 939 C C . ARG A 1 125 ? 16.634 17.562 -30.064 1.00 76.44 125 ARG A C 1
ATOM 941 O O . ARG A 1 125 ? 17.414 16.605 -30.014 1.00 76.44 125 ARG A O 1
ATOM 948 N N . ARG A 1 126 ? 15.383 17.454 -30.509 1.00 82.31 126 ARG A N 1
ATOM 949 C CA . ARG A 1 126 ? 14.780 16.216 -31.016 1.00 82.31 126 ARG A CA 1
ATOM 950 C C . ARG A 1 126 ? 14.676 16.295 -32.532 1.00 82.31 126 ARG A C 1
ATOM 952 O O . ARG A 1 126 ? 14.233 17.300 -33.068 1.00 82.31 126 ARG A O 1
ATOM 959 N N . TRP A 1 127 ? 15.051 15.229 -33.217 1.00 86.69 127 TRP A N 1
ATOM 960 C CA . TRP A 1 127 ? 14.951 15.104 -34.667 1.00 86.69 127 TRP A CA 1
ATOM 961 C C . TRP A 1 127 ? 13.882 14.080 -35.016 1.00 86.69 127 TRP A C 1
ATOM 963 O O . TRP A 1 127 ? 13.761 13.068 -34.327 1.00 86.69 127 TRP A O 1
ATOM 973 N N . TYR A 1 128 ? 13.125 14.338 -36.075 1.00 90.50 128 TYR A N 1
ATOM 974 C CA . TYR A 1 128 ? 12.175 13.410 -36.675 1.00 90.50 128 TYR A CA 1
ATOM 975 C C . TYR A 1 128 ? 12.664 12.987 -38.053 1.00 90.50 128 TYR A C 1
ATOM 977 O O . TYR A 1 128 ? 13.095 13.821 -38.851 1.00 90.50 128 TYR A O 1
ATOM 985 N N . VAL A 1 129 ? 12.588 11.688 -38.323 1.00 90.31 129 VAL A N 1
ATOM 986 C CA . VAL A 1 129 ? 12.937 11.101 -39.614 1.00 90.31 129 VAL A CA 1
ATOM 987 C C . VAL A 1 129 ? 11.771 10.250 -40.091 1.00 90.31 129 VAL A C 1
ATOM 989 O O . VAL A 1 129 ? 11.377 9.288 -39.428 1.00 90.31 129 VAL A O 1
ATOM 992 N N . SER A 1 130 ? 11.247 10.601 -41.259 1.00 92.31 130 SER A N 1
ATOM 993 C CA . SER A 1 130 ? 10.176 9.901 -41.967 1.00 92.31 130 SER A CA 1
ATOM 994 C C . SER A 1 130 ? 10.736 9.057 -43.107 1.00 92.31 130 SER A C 1
ATOM 996 O O . SER A 1 130 ? 11.722 9.413 -43.760 1.00 92.31 130 SER A O 1
ATOM 998 N N . ILE A 1 131 ? 10.102 7.917 -43.376 1.00 93.88 131 ILE A N 1
ATOM 999 C CA . ILE A 1 131 ? 10.361 7.176 -44.612 1.00 93.88 131 ILE A CA 1
ATOM 1000 C C . ILE A 1 131 ? 9.743 7.918 -45.802 1.00 93.88 131 ILE A C 1
ATOM 1002 O O . ILE A 1 131 ? 8.608 8.383 -45.720 1.00 93.88 131 ILE A O 1
ATOM 1006 N N . LYS A 1 132 ? 10.464 8.000 -46.926 1.00 93.81 132 LYS A N 1
ATOM 1007 C CA . LYS A 1 132 ? 9.950 8.648 -48.137 1.00 93.81 132 LYS A CA 1
ATOM 1008 C C . LYS A 1 132 ? 8.666 7.964 -48.626 1.00 93.81 132 LYS A C 1
ATOM 1010 O O . LYS A 1 132 ? 8.558 6.727 -48.577 1.00 93.81 132 LYS A O 1
ATOM 1015 N N . PRO A 1 133 ? 7.708 8.727 -49.174 1.00 90.62 133 PRO A N 1
ATOM 1016 C CA . PRO A 1 133 ? 6.552 8.139 -49.835 1.00 90.62 133 PRO A CA 1
ATOM 1017 C C . PRO A 1 133 ? 7.000 7.259 -51.016 1.00 90.62 133 PRO A C 1
ATOM 1019 O O . PRO A 1 133 ? 8.012 7.516 -51.665 1.00 90.62 133 PRO A O 1
ATOM 1022 N N . GLY A 1 134 ? 6.260 6.181 -51.286 1.00 90.31 134 GLY A N 1
ATOM 1023 C CA . GLY A 1 134 ? 6.522 5.295 -52.430 1.00 90.31 134 GLY A CA 1
ATOM 1024 C C . GLY A 1 134 ? 7.623 4.239 -52.243 1.00 90.31 134 GLY A C 1
ATOM 1025 O O . GLY A 1 134 ? 7.865 3.450 -53.156 1.00 90.31 134 GLY A O 1
ATOM 1026 N N . VAL A 1 135 ? 8.272 4.143 -51.073 1.00 91.94 135 VAL A N 1
ATOM 1027 C CA . VAL A 1 135 ? 9.211 3.036 -50.799 1.00 91.94 135 VAL A CA 1
ATOM 1028 C C . VAL A 1 135 ? 8.461 1.700 -50.762 1.00 91.94 135 VAL A C 1
ATOM 1030 O O . VAL A 1 135 ? 7.537 1.526 -49.968 1.00 91.94 135 VAL A O 1
ATOM 1033 N N . SER A 1 136 ? 8.874 0.741 -51.599 1.00 92.88 136 SER A N 1
ATOM 1034 C CA . SER A 1 136 ? 8.198 -0.559 -51.729 1.00 92.88 136 SER A CA 1
ATOM 1035 C C . SER A 1 136 ? 8.177 -1.370 -50.424 1.00 92.88 136 SER A C 1
ATOM 1037 O O . SER A 1 136 ? 9.134 -1.358 -49.645 1.00 92.88 136 SER A O 1
ATOM 1039 N N . ARG A 1 137 ? 7.120 -2.169 -50.221 1.00 90.06 137 ARG A N 1
ATOM 1040 C CA . ARG A 1 137 ? 6.959 -3.043 -49.042 1.00 90.06 137 ARG A CA 1
ATOM 1041 C C . ARG A 1 137 ? 8.131 -4.013 -48.843 1.00 90.06 137 ARG A C 1
ATOM 1043 O O . ARG A 1 137 ? 8.499 -4.303 -47.708 1.00 90.06 137 ARG A O 1
ATOM 1050 N N . ALA A 1 138 ? 8.733 -4.499 -49.929 1.00 90.25 138 ALA A N 1
ATOM 1051 C CA . ALA A 1 138 ? 9.894 -5.386 -49.866 1.00 90.25 138 ALA A CA 1
ATOM 1052 C C . ALA A 1 138 ? 11.117 -4.685 -49.249 1.00 90.25 138 ALA A C 1
ATOM 1054 O O . ALA A 1 138 ? 11.753 -5.240 -48.356 1.00 90.25 138 ALA A O 1
ATOM 1055 N N . VAL A 1 139 ? 11.396 -3.444 -49.663 1.00 92.38 139 VAL A N 1
ATOM 1056 C CA . VAL A 1 139 ? 12.490 -2.634 -49.101 1.00 92.38 139 VAL A CA 1
ATOM 1057 C C . VAL A 1 139 ? 12.203 -2.266 -47.644 1.00 92.38 139 VAL A C 1
ATOM 1059 O O . VAL A 1 139 ? 13.090 -2.380 -46.805 1.00 92.38 139 VAL A O 1
ATOM 1062 N N . ARG A 1 140 ? 10.953 -1.923 -47.307 1.00 93.19 140 ARG A N 1
ATOM 1063 C CA . ARG A 1 140 ? 10.527 -1.661 -45.918 1.00 93.19 140 ARG A CA 1
ATOM 1064 C C . ARG A 1 140 ? 10.797 -2.846 -44.986 1.00 93.19 140 ARG A C 1
ATOM 1066 O O . ARG A 1 140 ? 11.371 -2.674 -43.913 1.00 93.19 140 ARG A O 1
ATOM 1073 N N . ARG A 1 141 ? 10.435 -4.064 -45.408 1.00 91.94 141 ARG A N 1
ATOM 1074 C CA . ARG A 1 141 ? 10.725 -5.296 -44.648 1.00 91.94 141 ARG A CA 1
ATOM 1075 C C . ARG A 1 141 ? 12.225 -5.517 -44.477 1.00 91.94 141 ARG A C 1
ATOM 1077 O O . ARG A 1 141 ? 12.655 -5.888 -43.389 1.00 91.94 141 ARG A O 1
ATOM 1084 N N . LEU A 1 142 ? 13.005 -5.249 -45.524 1.00 94.00 142 LEU A N 1
ATOM 1085 C CA . LEU A 1 142 ? 14.458 -5.388 -45.497 1.00 94.00 142 LEU A CA 1
ATOM 1086 C C . LEU A 1 142 ? 15.108 -4.432 -44.484 1.00 94.00 142 LEU A C 1
ATOM 1088 O O . LEU A 1 142 ? 15.937 -4.853 -43.680 1.00 94.00 142 LEU A O 1
ATOM 1092 N N . ILE A 1 143 ? 14.665 -3.171 -44.469 1.00 94.50 143 ILE A N 1
ATOM 1093 C CA . ILE A 1 143 ? 15.069 -2.150 -43.492 1.00 94.50 143 ILE A CA 1
ATOM 1094 C C . ILE A 1 143 ? 14.807 -2.650 -42.063 1.00 94.50 143 ILE A C 1
ATOM 1096 O O . ILE A 1 143 ? 15.728 -2.717 -41.248 1.00 94.50 143 ILE A O 1
ATOM 1100 N N . LEU A 1 144 ? 13.572 -3.068 -41.763 1.00 91.38 144 LEU A N 1
ATOM 1101 C CA . LEU A 1 144 ? 13.194 -3.544 -40.425 1.00 91.38 144 LEU A CA 1
ATOM 1102 C C . LEU A 1 144 ? 13.972 -4.800 -40.004 1.00 91.38 144 LEU A C 1
ATOM 1104 O O . LEU A 1 144 ? 14.399 -4.908 -38.852 1.00 91.38 144 LEU A O 1
ATOM 1108 N N . GLN A 1 145 ? 14.193 -5.735 -40.931 1.00 93.75 145 GLN A N 1
ATOM 1109 C CA . GLN A 1 145 ? 14.969 -6.950 -40.683 1.00 93.75 145 GLN A CA 1
ATOM 1110 C C . GLN A 1 145 ? 16.399 -6.621 -40.243 1.00 93.75 145 GLN A C 1
ATOM 1112 O O . GLN A 1 145 ? 16.878 -7.171 -39.248 1.00 93.75 145 GLN A O 1
ATOM 1117 N N . TYR A 1 146 ? 17.078 -5.717 -40.952 1.00 94.88 146 TYR A N 1
ATOM 1118 C CA . TYR A 1 146 ? 18.460 -5.365 -40.635 1.00 94.88 146 TYR A CA 1
ATOM 1119 C C . TYR A 1 146 ? 18.587 -4.459 -39.407 1.00 94.88 146 TYR A C 1
ATOM 1121 O O . TYR A 1 146 ? 19.511 -4.658 -38.618 1.00 94.88 146 TYR A O 1
ATOM 1129 N N . ARG A 1 147 ? 17.606 -3.585 -39.133 1.00 93.06 147 ARG A N 1
ATOM 1130 C CA . ARG A 1 147 ? 17.503 -2.908 -37.825 1.00 93.06 147 ARG A CA 1
ATOM 1131 C C . ARG A 1 147 ? 17.434 -3.922 -36.683 1.00 93.06 147 ARG A C 1
ATOM 1133 O O . ARG A 1 147 ? 18.211 -3.835 -35.735 1.00 93.06 147 ARG A O 1
ATOM 1140 N N . LYS A 1 148 ? 16.554 -4.927 -36.789 1.00 89.75 148 LYS A N 1
ATOM 1141 C CA . LYS A 1 148 ? 16.393 -5.978 -35.768 1.00 89.75 148 LYS A CA 1
ATOM 1142 C C . LYS A 1 148 ? 17.678 -6.774 -35.545 1.00 89.75 148 LYS A C 1
ATOM 1144 O O . LYS A 1 148 ? 18.027 -7.068 -34.404 1.00 89.75 148 LYS A O 1
ATOM 1149 N N . ARG A 1 149 ? 18.397 -7.095 -36.621 1.00 92.88 149 ARG A N 1
ATOM 1150 C CA . ARG A 1 149 ? 19.697 -7.773 -36.549 1.00 92.88 149 ARG A CA 1
ATOM 1151 C C . ARG A 1 149 ? 20.757 -6.922 -35.850 1.00 92.88 149 ARG A C 1
ATOM 1153 O O . ARG A 1 149 ? 21.422 -7.438 -34.954 1.00 92.88 149 ARG A O 1
ATOM 1160 N N . CYS A 1 150 ? 20.863 -5.638 -36.193 1.00 91.50 150 CYS A N 1
ATOM 1161 C CA . CYS A 1 150 ? 21.786 -4.719 -35.526 1.00 91.50 150 CYS A CA 1
ATOM 1162 C C . CYS A 1 150 ? 21.498 -4.618 -34.026 1.00 91.50 150 CYS A C 1
ATOM 1164 O O . CYS A 1 150 ? 22.406 -4.789 -33.218 1.00 91.50 150 CYS A O 1
ATOM 1166 N N . MET A 1 151 ? 20.226 -4.443 -33.646 1.00 87.56 151 MET A N 1
ATOM 1167 C CA . MET A 1 151 ? 19.814 -4.415 -32.237 1.00 87.56 151 MET A CA 1
ATOM 1168 C C . MET A 1 151 ? 20.197 -5.706 -31.498 1.00 87.56 151 MET A C 1
ATOM 1170 O O . MET A 1 151 ? 20.655 -5.651 -30.360 1.00 87.56 151 MET A O 1
ATOM 1174 N N . GLY A 1 152 ? 20.067 -6.866 -32.152 1.00 86.94 152 GLY A N 1
ATOM 1175 C CA . GLY A 1 152 ? 20.494 -8.151 -31.594 1.00 86.94 152 GLY A CA 1
ATOM 1176 C C . GLY A 1 152 ? 22.004 -8.241 -31.349 1.00 86.94 152 GLY A C 1
ATOM 1177 O O . GLY A 1 152 ? 22.420 -8.730 -30.300 1.00 86.94 152 GLY A O 1
ATOM 1178 N N . ILE A 1 153 ? 22.828 -7.745 -32.277 1.00 91.00 153 ILE A N 1
ATOM 1179 C CA . ILE A 1 153 ? 24.289 -7.688 -32.100 1.00 91.00 153 ILE A CA 1
ATOM 1180 C C . ILE A 1 153 ? 24.661 -6.695 -30.998 1.00 91.00 153 ILE A C 1
ATOM 1182 O O . ILE A 1 153 ? 25.470 -7.020 -30.135 1.00 91.00 153 ILE A O 1
ATOM 1186 N N . MET A 1 154 ? 24.063 -5.503 -31.001 1.00 88.12 154 MET A N 1
ATOM 1187 C CA . MET A 1 154 ? 24.315 -4.485 -29.980 1.00 88.12 154 MET A CA 1
ATOM 1188 C C . MET A 1 154 ? 23.983 -5.021 -28.585 1.00 88.12 154 MET A C 1
ATOM 1190 O O . MET A 1 154 ? 24.791 -4.874 -27.676 1.00 88.12 154 MET A O 1
ATOM 1194 N N . GLY A 1 155 ? 22.861 -5.736 -28.437 1.00 83.69 155 GLY A N 1
ATOM 1195 C CA . GLY A 1 155 ? 22.517 -6.437 -27.199 1.00 83.69 155 GLY A CA 1
ATOM 1196 C C . GLY A 1 155 ? 23.574 -7.461 -26.769 1.00 83.69 155 GLY A C 1
ATOM 1197 O O . GLY A 1 155 ? 23.941 -7.494 -25.599 1.00 83.69 155 GLY A O 1
ATOM 1198 N N . ARG A 1 156 ? 24.133 -8.247 -27.702 1.00 86.00 156 ARG A N 1
ATOM 1199 C CA . ARG A 1 156 ? 25.233 -9.186 -27.400 1.00 86.00 156 ARG A CA 1
ATOM 1200 C C . ARG A 1 156 ? 26.502 -8.468 -26.953 1.00 86.00 156 ARG A C 1
ATOM 1202 O O . ARG A 1 156 ? 27.139 -8.895 -25.995 1.00 86.00 156 ARG A O 1
ATOM 1209 N N . ALA A 1 157 ? 26.853 -7.374 -27.625 1.00 87.00 157 ALA A N 1
ATOM 1210 C CA . ALA A 1 157 ? 28.038 -6.592 -27.303 1.00 87.00 157 ALA A CA 1
ATOM 1211 C C . ALA A 1 157 ? 27.987 -6.007 -25.884 1.00 87.00 157 ALA A C 1
ATOM 1213 O O . ALA A 1 157 ? 29.034 -5.885 -25.252 1.00 87.00 157 ALA A O 1
ATOM 1214 N N . MET A 1 158 ? 26.789 -5.731 -25.350 1.00 82.00 158 MET A N 1
ATOM 1215 C CA . MET A 1 158 ? 26.624 -5.238 -23.977 1.00 82.00 158 MET A CA 1
ATOM 1216 C C . MET A 1 158 ? 27.189 -6.183 -22.915 1.00 82.00 158 MET A C 1
ATOM 1218 O O . MET A 1 158 ? 27.689 -5.707 -21.900 1.00 82.00 158 MET A O 1
ATOM 1222 N N . HIS A 1 159 ? 27.185 -7.500 -23.146 1.00 79.06 159 HIS A N 1
ATOM 1223 C CA . HIS A 1 159 ? 27.749 -8.467 -22.196 1.00 79.06 159 HIS A CA 1
ATOM 1224 C C . HIS A 1 159 ? 29.275 -8.376 -22.061 1.00 79.06 159 HIS A C 1
ATOM 1226 O O . HIS A 1 159 ? 29.829 -8.885 -21.092 1.00 79.06 159 HIS A O 1
ATOM 1232 N N . LYS A 1 160 ? 29.952 -7.731 -23.018 1.00 83.00 160 LYS A N 1
ATOM 1233 C CA . LYS A 1 160 ? 31.407 -7.535 -23.015 1.00 83.00 160 LYS A CA 1
ATOM 1234 C C . LYS A 1 160 ? 31.838 -6.182 -22.437 1.00 83.00 160 LYS A C 1
ATOM 1236 O O . LYS A 1 160 ? 33.033 -5.923 -22.345 1.00 83.00 160 LYS A O 1
ATOM 1241 N N . VAL A 1 161 ? 30.898 -5.308 -22.071 1.00 81.94 161 VAL A N 1
ATOM 1242 C CA . VAL A 1 161 ? 31.213 -3.954 -21.597 1.00 81.94 161 VAL A CA 1
ATOM 1243 C C . VAL A 1 161 ? 31.648 -4.005 -20.136 1.00 81.94 161 VAL A C 1
ATOM 1245 O O . VAL A 1 161 ? 30.873 -4.379 -19.256 1.00 81.94 161 VAL A O 1
ATOM 1248 N N . SER A 1 162 ? 32.890 -3.608 -19.874 1.00 77.50 162 SER A N 1
ATOM 1249 C CA . SER A 1 162 ? 33.513 -3.707 -18.550 1.00 77.50 162 SER A CA 1
ATOM 1250 C C . SER A 1 162 ? 34.145 -2.398 -18.073 1.00 77.50 162 SER A C 1
ATOM 1252 O O . SER A 1 162 ? 34.227 -2.170 -16.865 1.00 77.50 162 SER A O 1
ATOM 1254 N N . THR A 1 163 ? 34.530 -1.510 -18.995 1.00 79.69 163 THR A N 1
ATOM 1255 C CA . THR A 1 163 ? 35.222 -0.247 -18.698 1.00 79.69 163 THR A CA 1
ATOM 1256 C C . THR A 1 163 ? 34.437 0.994 -19.149 1.00 79.69 163 THR A C 1
ATOM 1258 O O . THR A 1 163 ? 33.445 0.913 -19.877 1.00 79.69 163 THR A O 1
ATOM 1261 N N . MET A 1 164 ? 34.887 2.185 -18.730 1.00 74.88 164 MET A N 1
ATOM 1262 C CA . MET A 1 164 ? 34.342 3.455 -19.233 1.00 74.88 164 MET A CA 1
ATOM 1263 C C . MET A 1 164 ? 34.646 3.667 -20.721 1.00 74.88 164 MET A C 1
ATOM 1265 O O . MET A 1 164 ? 33.831 4.243 -21.438 1.00 74.88 164 MET A O 1
ATOM 1269 N N . GLU A 1 165 ? 35.803 3.207 -21.196 1.00 82.00 165 GLU A N 1
ATOM 1270 C CA . GLU A 1 165 ? 36.176 3.311 -22.607 1.00 82.00 165 GLU A CA 1
ATOM 1271 C C . GLU A 1 165 ? 35.250 2.455 -23.479 1.00 82.00 165 GLU A C 1
ATOM 1273 O O . GLU A 1 165 ? 34.719 2.935 -24.484 1.00 82.00 165 GLU A O 1
ATOM 1278 N N . ASP A 1 166 ? 34.937 1.243 -23.015 1.00 84.38 166 ASP A N 1
ATOM 1279 C CA . ASP A 1 166 ? 33.952 0.358 -23.634 1.00 84.38 166 ASP A CA 1
ATOM 1280 C C . ASP A 1 166 ? 32.588 1.051 -23.732 1.00 84.38 166 ASP A C 1
ATOM 1282 O O . ASP A 1 166 ? 31.941 1.024 -24.780 1.00 84.38 166 ASP A O 1
ATOM 1286 N N . LEU A 1 167 ? 32.162 1.724 -22.653 1.00 79.19 167 LEU A N 1
ATOM 1287 C CA . LEU A 1 167 ? 30.897 2.451 -22.616 1.00 79.19 167 LEU A CA 1
ATOM 1288 C C . LEU A 1 167 ? 30.884 3.647 -23.570 1.00 79.19 167 LEU A C 1
ATOM 1290 O O . LEU A 1 167 ? 29.856 3.911 -24.194 1.00 79.19 167 LEU A O 1
ATOM 1294 N N . ILE A 1 168 ? 31.996 4.370 -23.712 1.00 82.62 168 ILE A N 1
ATOM 1295 C CA . ILE A 1 168 ? 32.121 5.436 -24.715 1.00 82.62 168 ILE A CA 1
ATOM 1296 C C . ILE A 1 168 ? 31.948 4.840 -26.118 1.00 82.62 168 ILE A C 1
ATOM 1298 O O . ILE A 1 168 ? 31.191 5.392 -26.922 1.00 82.62 168 ILE A O 1
ATOM 1302 N N . GLY A 1 169 ? 32.568 3.686 -26.385 1.00 85.19 169 GLY A N 1
ATOM 1303 C CA . GLY A 1 169 ? 32.389 2.920 -27.619 1.00 85.19 169 GLY A CA 1
ATOM 1304 C C . GLY A 1 169 ? 30.928 2.539 -27.871 1.00 85.19 169 GLY A C 1
ATOM 1305 O O . GLY A 1 169 ? 30.384 2.856 -28.930 1.00 85.19 169 GLY A O 1
ATOM 1306 N N . VAL A 1 170 ? 30.252 1.957 -26.876 1.00 84.00 170 VAL A N 1
ATOM 1307 C CA . VAL A 1 170 ? 28.823 1.607 -26.951 1.00 84.00 170 VAL A CA 1
ATOM 1308 C C . VAL A 1 170 ? 27.954 2.833 -27.166 1.00 84.00 170 VAL A C 1
ATOM 1310 O O . VAL A 1 170 ? 27.043 2.802 -27.988 1.00 84.00 170 VAL A O 1
ATOM 1313 N N . THR A 1 171 ? 28.209 3.919 -26.442 1.00 80.12 171 THR A N 1
ATOM 1314 C CA . THR A 1 171 ? 27.430 5.157 -26.553 1.00 80.12 171 THR A CA 1
ATOM 1315 C C . THR A 1 171 ? 27.573 5.736 -27.957 1.00 80.12 171 THR A C 1
ATOM 1317 O O . THR A 1 171 ? 26.584 6.159 -28.548 1.00 80.12 171 THR A O 1
ATOM 1320 N N . ARG A 1 172 ? 28.780 5.688 -28.537 1.00 85.88 172 ARG A N 1
ATOM 1321 C CA . ARG A 1 172 ? 29.035 6.083 -29.928 1.00 85.88 172 ARG A CA 1
ATOM 1322 C C . ARG A 1 172 ? 28.314 5.179 -30.932 1.00 85.88 172 ARG A C 1
ATOM 1324 O O . ARG A 1 172 ? 27.730 5.687 -31.880 1.00 85.88 172 ARG A O 1
ATOM 1331 N N . VAL A 1 173 ? 28.322 3.866 -30.729 1.00 88.50 173 VAL A N 1
ATOM 1332 C CA . VAL A 1 173 ? 27.578 2.926 -31.583 1.00 88.50 173 VAL A CA 1
ATOM 1333 C C . VAL A 1 173 ? 26.071 3.168 -31.484 1.00 88.50 173 VAL A C 1
ATOM 1335 O O . VAL A 1 173 ? 25.392 3.264 -32.500 1.00 88.50 173 VAL A O 1
ATOM 1338 N N . SER A 1 174 ? 25.552 3.332 -30.267 1.00 84.25 174 SER A N 1
ATOM 1339 C CA . SER A 1 174 ? 24.132 3.583 -29.983 1.00 84.25 174 SER A CA 1
ATOM 1340 C C . SER A 1 174 ? 23.654 4.871 -30.639 1.00 84.25 174 SER A C 1
ATOM 1342 O O . SER A 1 174 ? 22.611 4.897 -31.278 1.00 84.25 174 SER A O 1
ATOM 1344 N N . ARG A 1 175 ? 24.469 5.919 -30.542 1.00 82.94 175 ARG A N 1
ATOM 1345 C CA . ARG A 1 175 ? 24.279 7.211 -31.194 1.00 82.94 175 ARG A CA 1
ATOM 1346 C C . ARG A 1 175 ? 24.086 7.094 -32.697 1.00 82.94 175 ARG A C 1
ATOM 1348 O O . ARG A 1 175 ? 23.134 7.642 -33.249 1.00 82.94 175 ARG A O 1
ATOM 1355 N N . GLU A 1 176 ? 25.007 6.404 -33.359 1.00 88.25 176 GLU A N 1
ATOM 1356 C CA . GLU A 1 176 ? 24.957 6.235 -34.809 1.00 88.25 176 GLU A CA 1
ATOM 1357 C C . GLU A 1 176 ? 23.791 5.323 -35.206 1.00 88.25 176 GLU A C 1
ATOM 1359 O O . GLU A 1 176 ? 23.079 5.620 -36.160 1.00 88.25 176 GLU A O 1
ATOM 1364 N N . ALA A 1 177 ? 23.499 4.286 -34.418 1.00 88.94 177 ALA A N 1
ATOM 1365 C CA . ALA A 1 177 ? 22.337 3.423 -34.615 1.00 88.94 177 ALA A CA 1
ATOM 1366 C C . ALA A 1 177 ? 21.005 4.204 -34.523 1.00 88.94 177 ALA A C 1
ATOM 1368 O O . ALA A 1 177 ? 20.137 4.057 -35.392 1.00 88.94 177 ALA A O 1
ATOM 1369 N N . SER A 1 178 ? 20.860 5.092 -33.531 1.00 85.75 178 SER A N 1
ATOM 1370 C CA . SER A 1 178 ? 19.663 5.923 -33.332 1.00 85.75 178 SER A CA 1
ATOM 1371 C C . SER A 1 178 ? 19.379 6.846 -34.520 1.00 85.75 178 SER A C 1
ATOM 1373 O O . SER A 1 178 ? 18.218 6.998 -34.904 1.00 85.75 178 SER A O 1
ATOM 1375 N N . ARG A 1 179 ? 20.414 7.393 -35.181 1.00 88.12 179 ARG A N 1
ATOM 1376 C CA . ARG A 1 179 ? 20.258 8.200 -36.414 1.00 88.12 179 ARG A CA 1
ATOM 1377 C C . ARG A 1 179 ? 19.617 7.425 -37.562 1.00 88.12 179 ARG A C 1
ATOM 1379 O O . ARG A 1 179 ? 19.010 8.020 -38.446 1.00 88.12 179 ARG A O 1
ATOM 1386 N N . PHE A 1 180 ? 19.733 6.102 -37.542 1.00 89.62 180 PHE A N 1
ATOM 1387 C CA . PHE A 1 180 ? 19.166 5.207 -38.543 1.00 89.62 180 PHE A CA 1
ATOM 1388 C C . PHE A 1 180 ? 17.879 4.514 -38.080 1.00 89.62 180 PHE A C 1
ATOM 1390 O O . PHE A 1 180 ? 17.406 3.584 -38.746 1.00 89.62 180 PHE A O 1
ATOM 1397 N N . GLY A 1 181 ? 17.288 4.967 -36.971 1.00 85.62 181 GLY A N 1
ATOM 1398 C CA . GLY A 1 181 ? 16.032 4.461 -36.419 1.00 85.62 181 GLY A CA 1
ATOM 1399 C C . GLY A 1 181 ? 16.154 3.086 -35.782 1.00 85.62 181 GLY A C 1
ATOM 1400 O O . GLY A 1 181 ? 15.179 2.336 -35.738 1.00 85.62 181 GLY A O 1
ATOM 1401 N N . MET A 1 182 ? 17.357 2.726 -35.336 1.00 88.75 182 MET A N 1
ATOM 1402 C CA . MET A 1 182 ? 17.578 1.559 -34.492 1.00 88.75 182 MET A CA 1
ATOM 1403 C C . MET A 1 182 ? 17.420 2.003 -33.040 1.00 88.75 182 MET A C 1
ATOM 1405 O O . MET A 1 182 ? 18.214 2.791 -32.535 1.00 88.75 182 MET A O 1
ATOM 1409 N N . THR A 1 183 ? 16.370 1.531 -32.375 1.00 78.44 183 THR A N 1
ATOM 1410 C CA . THR A 1 183 ? 16.089 1.898 -30.986 1.00 78.44 183 THR A CA 1
ATOM 1411 C C . THR A 1 183 ? 17.086 1.241 -30.041 1.00 78.44 183 THR A C 1
ATOM 1413 O O . THR A 1 183 ? 17.357 0.041 -30.150 1.00 78.44 183 THR A O 1
ATOM 1416 N N . VAL A 1 184 ? 17.584 2.010 -29.074 1.00 76.19 184 VAL A N 1
ATOM 1417 C CA . VAL A 1 184 ? 18.367 1.476 -27.957 1.00 76.19 184 VAL A CA 1
ATOM 1418 C C . VAL A 1 184 ? 17.498 0.476 -27.195 1.00 76.19 184 VAL A C 1
ATOM 1420 O O . VAL A 1 184 ? 16.370 0.777 -26.808 1.00 76.19 184 VAL A O 1
ATOM 1423 N N . THR A 1 185 ? 17.998 -0.747 -27.028 1.00 79.38 185 THR A N 1
ATOM 1424 C CA . THR A 1 185 ? 17.238 -1.801 -26.345 1.00 79.38 185 THR A CA 1
ATOM 1425 C C . THR A 1 185 ? 17.236 -1.573 -24.836 1.00 79.38 185 THR A C 1
ATOM 1427 O O . THR A 1 185 ? 18.173 -0.996 -24.285 1.00 79.38 185 THR A O 1
ATOM 1430 N N . LYS A 1 186 ? 16.227 -2.103 -24.140 1.00 82.00 186 LYS A N 1
ATOM 1431 C CA . LYS A 1 186 ? 16.188 -2.128 -22.671 1.00 82.00 186 LYS A CA 1
ATOM 1432 C C . LYS A 1 186 ? 17.499 -2.625 -22.048 1.00 82.00 186 LYS A C 1
ATOM 1434 O O . LYS A 1 186 ? 18.042 -1.964 -21.174 1.00 82.00 186 LYS A O 1
ATOM 1439 N N . ALA A 1 187 ? 18.045 -3.731 -22.555 1.00 77.56 187 ALA A N 1
ATOM 1440 C CA . ALA A 1 187 ? 19.288 -4.310 -22.045 1.00 77.56 187 ALA A CA 1
ATOM 1441 C C . ALA A 1 187 ? 20.488 -3.350 -22.148 1.00 77.56 187 ALA A C 1
ATOM 1443 O O . ALA A 1 187 ? 21.400 -3.399 -21.326 1.00 77.56 187 ALA A O 1
ATOM 1444 N N . MET A 1 188 ? 20.491 -2.462 -23.147 1.00 78.81 188 MET A N 1
ATOM 1445 C CA . MET A 1 188 ? 21.528 -1.442 -23.273 1.00 78.81 188 MET A CA 1
ATOM 1446 C C . MET A 1 188 ? 21.377 -0.356 -22.218 1.00 78.81 188 MET A C 1
ATOM 1448 O O . MET A 1 188 ? 22.379 0.023 -21.623 1.00 78.81 188 MET A O 1
ATOM 1452 N N . TYR A 1 189 ? 20.156 0.114 -21.957 1.00 84.38 189 TYR A N 1
ATOM 1453 C CA . TYR A 1 189 ? 19.915 1.066 -20.875 1.00 84.38 189 TYR A CA 1
ATOM 1454 C C . TYR A 1 189 ? 20.247 0.470 -19.509 1.00 84.38 189 TYR A C 1
ATOM 1456 O O . TYR A 1 189 ? 20.967 1.109 -18.748 1.00 84.38 189 TYR A O 1
ATOM 1464 N N . ASP A 1 190 ? 19.837 -0.774 -19.252 1.00 82.62 190 ASP A N 1
ATOM 1465 C CA . ASP A 1 190 ? 20.181 -1.518 -18.036 1.00 82.62 190 ASP A CA 1
ATOM 1466 C C . ASP A 1 190 ? 21.710 -1.549 -17.826 1.00 82.62 190 ASP A C 1
ATOM 1468 O O . ASP A 1 190 ? 22.218 -1.208 -16.755 1.00 82.62 190 ASP A O 1
ATOM 1472 N N . ALA A 1 191 ? 22.471 -1.890 -18.870 1.00 79.25 191 ALA A N 1
ATOM 1473 C CA . ALA A 1 191 ? 23.929 -1.922 -18.803 1.00 79.25 191 ALA A CA 1
ATOM 1474 C C . ALA A 1 191 ? 24.555 -0.520 -18.680 1.00 79.25 191 ALA A C 1
ATOM 1476 O O . ALA A 1 191 ? 25.480 -0.337 -17.888 1.00 79.25 191 ALA A O 1
ATOM 1477 N N . MET A 1 192 ? 24.045 0.488 -19.397 1.00 82.88 192 MET A N 1
ATOM 1478 C CA . MET A 1 192 ? 24.479 1.884 -19.251 1.00 82.88 192 MET A CA 1
ATOM 1479 C C . MET A 1 192 ? 24.273 2.383 -17.818 1.00 82.88 192 MET A C 1
ATOM 1481 O O . MET A 1 192 ? 25.175 3.015 -17.264 1.00 82.88 192 MET A O 1
ATOM 1485 N N . SER A 1 193 ? 23.133 2.065 -17.200 1.00 87.62 193 SER A N 1
ATOM 1486 C CA . SER A 1 193 ? 22.860 2.362 -15.795 1.00 87.62 193 SER A CA 1
ATOM 1487 C C . SER A 1 193 ? 23.908 1.724 -14.883 1.00 87.62 193 SER A C 1
ATOM 1489 O O . SER A 1 193 ? 24.551 2.439 -14.115 1.00 87.62 193 SER A O 1
ATOM 1491 N N . VAL A 1 194 ? 24.158 0.416 -15.010 1.00 84.06 194 VAL A N 1
ATOM 1492 C CA . VAL A 1 194 ? 25.148 -0.296 -14.178 1.00 84.06 194 VAL A CA 1
ATOM 1493 C C . VAL A 1 194 ? 26.557 0.269 -14.349 1.00 84.06 194 VAL A C 1
ATOM 1495 O O . VAL A 1 194 ? 27.266 0.464 -13.365 1.00 84.06 194 VAL A O 1
ATOM 1498 N N . ILE A 1 195 ? 26.988 0.586 -15.570 1.00 81.12 195 ILE A N 1
ATOM 1499 C CA . ILE A 1 195 ? 28.336 1.131 -15.785 1.00 81.12 195 ILE A CA 1
ATOM 1500 C C . ILE A 1 195 ? 28.450 2.545 -15.213 1.00 81.12 195 ILE A C 1
ATOM 1502 O O . ILE A 1 195 ? 29.465 2.892 -14.615 1.00 81.12 195 ILE A O 1
ATOM 1506 N N . HIS A 1 196 ? 27.416 3.376 -15.343 1.00 83.56 196 HIS A N 1
ATOM 1507 C CA . HIS A 1 196 ? 27.432 4.686 -14.699 1.00 83.56 196 HIS A CA 1
ATOM 1508 C C . HIS A 1 196 ? 27.451 4.585 -13.173 1.00 83.56 196 HIS A C 1
ATOM 1510 O O . HIS A 1 196 ? 28.166 5.365 -12.542 1.00 83.56 196 HIS A O 1
ATOM 1516 N N . ALA A 1 197 ? 26.766 3.599 -12.593 1.00 86.25 197 ALA A N 1
ATOM 1517 C CA . ALA A 1 197 ? 26.869 3.289 -11.171 1.00 86.25 197 ALA A CA 1
ATOM 1518 C C . ALA A 1 197 ? 28.294 2.848 -10.781 1.00 86.25 197 ALA A C 1
ATOM 1520 O O . ALA A 1 197 ? 28.846 3.393 -9.828 1.00 86.25 197 ALA A O 1
ATOM 1521 N N . LYS A 1 198 ? 28.949 1.986 -11.579 1.00 82.81 198 LYS A N 1
ATOM 1522 C CA . LYS A 1 198 ? 30.374 1.608 -11.414 1.00 82.81 198 LYS A CA 1
ATOM 1523 C C . LYS A 1 198 ? 31.331 2.789 -11.362 1.00 82.81 198 LYS A C 1
ATOM 1525 O O . LYS A 1 198 ? 32.363 2.729 -10.704 1.00 82.81 198 LYS A O 1
ATOM 1530 N N . LEU A 1 199 ? 30.990 3.870 -12.051 1.00 80.75 199 LEU A N 1
ATOM 1531 C CA . LEU A 1 199 ? 31.802 5.081 -12.121 1.00 80.75 199 LEU A CA 1
ATOM 1532 C C . LEU A 1 199 ? 31.433 6.121 -11.054 1.00 80.75 199 LEU A C 1
ATOM 1534 O O . LEU A 1 199 ? 31.881 7.264 -11.157 1.00 80.75 199 LEU A O 1
ATOM 1538 N N . GLY A 1 200 ? 30.581 5.771 -10.083 1.00 81.50 200 GLY A N 1
ATOM 1539 C CA . GLY A 1 200 ? 30.086 6.691 -9.056 1.00 81.50 200 GLY A CA 1
ATOM 1540 C C . GLY A 1 200 ? 29.181 7.799 -9.606 1.00 81.50 200 GLY A C 1
ATOM 1541 O O . GLY A 1 200 ? 29.057 8.860 -9.003 1.00 81.50 200 GLY A O 1
ATOM 1542 N N . ARG A 1 201 ? 28.574 7.603 -10.786 1.00 86.25 201 ARG A N 1
ATOM 1543 C CA . ARG A 1 201 ? 27.689 8.576 -11.453 1.00 86.25 201 ARG A CA 1
ATOM 1544 C C . ARG A 1 201 ? 26.223 8.167 -11.291 1.00 86.25 201 ARG A C 1
ATOM 1546 O O . ARG A 1 201 ? 25.538 7.917 -12.285 1.00 86.25 201 ARG A O 1
ATOM 1553 N N . PHE A 1 202 ? 25.756 8.097 -10.046 1.00 89.06 202 PHE A N 1
ATOM 1554 C CA . PHE A 1 202 ? 24.442 7.547 -9.685 1.00 89.06 202 PHE A CA 1
ATOM 1555 C C . PHE A 1 202 ? 23.269 8.283 -10.339 1.00 89.06 202 PHE A C 1
ATOM 1557 O O . PHE A 1 202 ? 22.446 7.649 -10.991 1.00 89.06 202 PHE A O 1
ATOM 1564 N N . GLU A 1 203 ? 23.262 9.616 -10.297 1.00 89.44 203 GLU A N 1
ATOM 1565 C CA . GLU A 1 203 ? 22.238 10.442 -10.961 1.00 89.44 203 GLU A CA 1
ATOM 1566 C C . GLU A 1 203 ? 22.109 10.117 -12.452 1.00 89.44 203 GLU A C 1
ATOM 1568 O O . GLU A 1 203 ? 21.019 9.987 -13.007 1.00 89.44 203 GLU A O 1
ATOM 1573 N N . LYS A 1 204 ? 23.247 9.906 -13.123 1.00 87.56 204 LYS A N 1
ATOM 1574 C CA . LYS A 1 204 ? 23.249 9.559 -14.543 1.00 87.56 204 LYS A CA 1
ATOM 1575 C C . LYS A 1 204 ? 22.739 8.137 -14.778 1.00 87.56 204 LYS A C 1
ATOM 1577 O O . LYS A 1 204 ? 22.074 7.912 -15.787 1.00 87.56 204 LYS A O 1
ATOM 1582 N N . ALA A 1 205 ? 23.043 7.201 -13.877 1.00 90.12 205 ALA A N 1
ATOM 1583 C CA . ALA A 1 205 ? 22.539 5.833 -13.931 1.00 90.12 205 ALA A CA 1
ATOM 1584 C C . ALA A 1 205 ? 21.009 5.779 -13.789 1.00 90.12 205 ALA A C 1
ATOM 1586 O O . ALA A 1 205 ? 20.349 5.100 -14.578 1.00 90.12 205 ALA A O 1
ATOM 1587 N N . LEU A 1 206 ? 20.455 6.543 -12.846 1.00 93.62 206 LEU A N 1
ATOM 1588 C CA . LEU A 1 206 ? 19.014 6.681 -12.632 1.00 93.62 206 LEU A CA 1
ATOM 1589 C C . LEU A 1 206 ? 18.331 7.408 -13.799 1.00 93.62 206 LEU A C 1
ATOM 1591 O O . LEU A 1 206 ? 17.310 6.941 -14.297 1.00 93.62 206 LEU A O 1
ATOM 1595 N N . GLY A 1 207 ? 18.961 8.446 -14.358 1.00 90.62 207 GLY A N 1
ATOM 1596 C CA . GLY A 1 207 ? 18.456 9.132 -15.551 1.00 90.62 207 GLY A CA 1
ATOM 1597 C C . GLY A 1 207 ? 18.341 8.237 -16.797 1.00 90.62 207 GLY A C 1
ATOM 1598 O O . GLY A 1 207 ? 17.563 8.531 -17.702 1.00 90.62 207 GLY A O 1
ATOM 1599 N N . TYR A 1 208 ? 19.077 7.119 -16.878 1.00 87.44 208 TYR A N 1
ATOM 1600 C CA . TYR A 1 208 ? 18.843 6.120 -17.932 1.00 87.44 208 TYR A CA 1
ATOM 1601 C C . TYR A 1 208 ? 17.581 5.287 -17.694 1.00 87.44 208 TYR A C 1
ATOM 1603 O O . TYR A 1 208 ? 16.906 4.961 -18.667 1.00 87.44 208 TYR A O 1
ATOM 1611 N N . ILE A 1 209 ? 17.216 5.015 -16.439 1.00 90.88 209 ILE A N 1
ATOM 1612 C CA . ILE A 1 209 ? 15.935 4.380 -16.105 1.00 90.88 209 ILE A CA 1
ATOM 1613 C C . ILE A 1 209 ? 14.781 5.316 -16.492 1.00 90.88 209 ILE A C 1
ATOM 1615 O O . ILE A 1 209 ? 13.821 4.877 -17.123 1.00 90.88 209 ILE A O 1
ATOM 1619 N N . GLU A 1 210 ? 14.898 6.617 -16.211 1.00 91.19 210 GLU A N 1
ATOM 1620 C CA . GLU A 1 210 ? 13.901 7.606 -16.645 1.00 91.19 210 GLU A CA 1
ATOM 1621 C C . GLU A 1 210 ? 13.773 7.661 -18.176 1.00 91.19 210 GLU A C 1
ATOM 1623 O O . GLU A 1 210 ? 12.664 7.677 -18.715 1.00 91.19 210 GLU A O 1
ATOM 1628 N N . ARG A 1 211 ? 14.901 7.612 -18.903 1.00 85.25 211 ARG A N 1
ATOM 1629 C CA . ARG A 1 211 ? 14.897 7.524 -20.373 1.00 85.25 211 ARG A CA 1
ATOM 1630 C C . ARG A 1 211 ? 14.192 6.271 -20.885 1.00 85.25 211 ARG A C 1
ATOM 1632 O O . ARG A 1 211 ? 13.479 6.363 -21.879 1.00 85.25 211 ARG A O 1
ATOM 1639 N N . MET A 1 212 ? 14.333 5.127 -20.213 1.00 84.75 212 MET A N 1
ATOM 1640 C CA . MET A 1 212 ? 13.566 3.930 -20.574 1.00 84.75 212 MET A CA 1
ATOM 1641 C C . MET A 1 212 ? 12.059 4.177 -20.463 1.00 84.75 212 MET A C 1
ATOM 1643 O O . MET A 1 212 ? 11.313 3.772 -21.353 1.00 84.75 212 MET A O 1
ATOM 1647 N N . TRP A 1 213 ? 11.602 4.871 -19.416 1.00 87.38 213 TRP A N 1
ATOM 1648 C CA . TRP A 1 213 ? 10.179 5.191 -19.250 1.00 87.38 213 TRP A CA 1
ATOM 1649 C C . TRP A 1 213 ? 9.659 6.117 -20.347 1.00 87.38 213 TRP A C 1
ATOM 1651 O O . TRP A 1 213 ? 8.563 5.900 -20.859 1.00 87.38 213 TRP A O 1
ATOM 1661 N N . LEU A 1 214 ? 10.463 7.100 -20.764 1.00 80.75 214 LEU A N 1
ATOM 1662 C CA . LEU A 1 214 ? 10.134 7.987 -21.888 1.00 80.75 214 LEU A CA 1
ATOM 1663 C C . LEU A 1 214 ? 9.990 7.234 -23.222 1.00 80.75 214 LEU A C 1
ATOM 1665 O O . LEU A 1 214 ? 9.325 7.721 -24.132 1.00 80.75 214 LEU A O 1
ATOM 1669 N N . LEU A 1 215 ? 10.580 6.041 -23.336 1.00 76.75 215 LEU A N 1
ATOM 1670 C CA . LEU A 1 215 ? 10.444 5.150 -24.491 1.00 76.75 215 LEU A CA 1
ATOM 1671 C C . LEU A 1 215 ? 9.280 4.151 -24.359 1.00 76.75 215 LEU A C 1
ATOM 1673 O O . LEU A 1 215 ? 9.154 3.247 -25.183 1.00 76.75 215 LEU A O 1
ATOM 1677 N N . GLY A 1 216 ? 8.422 4.312 -23.349 1.00 80.19 216 GLY A N 1
ATOM 1678 C CA . GLY A 1 216 ? 7.218 3.502 -23.151 1.00 80.19 216 GLY A CA 1
ATOM 1679 C C . GLY A 1 216 ? 7.403 2.278 -22.250 1.00 80.19 216 GLY A C 1
ATOM 1680 O O . GLY A 1 216 ? 6.466 1.491 -22.102 1.00 80.19 216 GLY A O 1
ATOM 1681 N N . GLU A 1 217 ? 8.569 2.094 -21.619 1.00 82.56 217 GLU A N 1
ATOM 1682 C CA . GLU A 1 217 ? 8.714 1.065 -20.583 1.00 82.56 217 GLU A CA 1
ATOM 1683 C C . GLU A 1 217 ? 7.893 1.432 -19.344 1.00 82.56 217 GLU A C 1
ATOM 1685 O O . GLU A 1 217 ? 7.953 2.546 -18.822 1.00 82.56 217 GLU A O 1
ATOM 1690 N N . ARG A 1 218 ? 7.144 0.457 -18.823 1.00 84.50 218 ARG A N 1
ATOM 1691 C CA . ARG A 1 218 ? 6.350 0.666 -17.610 1.00 84.50 218 ARG A CA 1
ATOM 1692 C C . ARG A 1 218 ? 7.267 0.827 -16.397 1.00 84.50 218 ARG A C 1
ATOM 1694 O O . ARG A 1 218 ? 8.217 0.061 -16.217 1.00 84.50 218 ARG A O 1
ATOM 1701 N N . ARG A 1 219 ? 6.913 1.757 -15.510 1.00 88.06 219 ARG A N 1
ATOM 1702 C CA . ARG A 1 219 ? 7.547 1.929 -14.195 1.00 88.06 219 ARG A CA 1
ATOM 1703 C C . ARG A 1 219 ? 7.290 0.676 -13.354 1.00 88.06 219 ARG A C 1
ATOM 1705 O O . ARG A 1 219 ? 6.151 0.382 -13.005 1.00 88.06 219 ARG A O 1
ATOM 1712 N N . ARG A 1 220 ? 8.327 -0.132 -13.120 1.00 87.69 220 ARG A N 1
ATOM 1713 C CA . ARG A 1 220 ? 8.249 -1.426 -12.417 1.00 87.69 220 ARG A CA 1
ATOM 1714 C C . ARG A 1 220 ? 9.547 -1.685 -11.655 1.00 87.69 220 ARG A C 1
ATOM 1716 O O . ARG A 1 220 ? 10.610 -1.293 -12.132 1.00 87.69 220 ARG A O 1
ATOM 1723 N N . TYR A 1 221 ? 9.483 -2.459 -10.568 1.00 87.31 221 TYR A N 1
ATOM 1724 C CA . TYR A 1 221 ? 10.662 -2.894 -9.794 1.00 87.31 221 TYR A CA 1
ATOM 1725 C C . TYR A 1 221 ? 11.767 -3.501 -10.663 1.00 87.31 221 TYR A C 1
ATOM 1727 O O . TYR A 1 221 ? 12.943 -3.204 -10.493 1.00 87.31 221 TYR A O 1
ATOM 1735 N N . ARG A 1 222 ? 11.383 -4.294 -11.673 1.00 86.69 222 ARG A N 1
ATOM 1736 C CA . ARG A 1 222 ? 12.324 -4.961 -12.584 1.00 86.69 222 ARG A CA 1
ATOM 1737 C C . ARG A 1 222 ? 13.246 -3.993 -13.336 1.00 86.69 222 ARG A C 1
ATOM 1739 O O . ARG A 1 222 ? 14.314 -4.414 -13.759 1.00 86.69 222 ARG A O 1
ATOM 1746 N N . SER A 1 223 ? 12.848 -2.737 -13.533 1.00 88.62 223 SER A N 1
ATOM 1747 C CA . SER A 1 223 ? 13.693 -1.736 -14.201 1.00 88.62 223 SER A CA 1
ATOM 1748 C C . SER A 1 223 ? 14.863 -1.270 -13.326 1.00 88.62 223 SER A C 1
ATOM 1750 O O . SER A 1 223 ? 15.827 -0.729 -13.846 1.00 88.62 223 SER A O 1
ATOM 1752 N N . TYR A 1 224 ? 14.802 -1.512 -12.015 1.00 93.75 224 TYR A N 1
ATOM 1753 C CA . TYR A 1 224 ? 15.868 -1.195 -11.063 1.00 93.75 224 TYR A CA 1
ATOM 1754 C C . TYR A 1 224 ? 16.750 -2.402 -10.728 1.00 93.75 224 TYR A C 1
ATOM 1756 O O . TYR A 1 224 ? 17.830 -2.228 -10.170 1.00 93.75 224 TYR A O 1
ATOM 1764 N N . GLU A 1 225 ? 16.327 -3.617 -11.090 1.00 91.69 225 GLU A N 1
ATOM 1765 C CA . GLU A 1 225 ? 17.011 -4.871 -10.747 1.00 91.69 225 GLU A CA 1
ATOM 1766 C C . GLU A 1 225 ? 18.514 -4.893 -11.086 1.00 91.69 225 GLU A C 1
ATOM 1768 O O . GLU A 1 225 ? 19.287 -5.343 -10.238 1.00 91.69 225 GLU A O 1
ATOM 1773 N N . PRO A 1 226 ? 18.972 -4.380 -12.251 1.00 90.25 226 PRO A N 1
ATOM 1774 C CA . PRO A 1 226 ? 20.401 -4.335 -12.560 1.00 90.25 226 PRO A CA 1
ATOM 1775 C C . PRO A 1 226 ? 21.200 -3.471 -11.576 1.00 90.25 226 PRO A C 1
ATOM 1777 O O . PRO A 1 226 ? 22.291 -3.861 -11.168 1.00 90.25 226 PRO A O 1
ATOM 1780 N N . LEU A 1 227 ? 20.654 -2.318 -11.169 1.00 93.50 227 LEU A N 1
ATOM 1781 C CA . LEU A 1 227 ? 21.297 -1.429 -10.197 1.00 93.50 227 LEU A CA 1
ATOM 1782 C C . LEU A 1 227 ? 21.265 -2.017 -8.790 1.00 93.50 227 LEU A C 1
ATOM 1784 O O . LEU A 1 227 ? 22.284 -1.994 -8.111 1.00 93.50 227 LEU A O 1
ATOM 1788 N N . LEU A 1 228 ? 20.126 -2.576 -8.375 1.00 94.56 228 LEU A N 1
ATOM 1789 C CA . LEU A 1 228 ? 19.990 -3.236 -7.077 1.00 94.56 228 LEU A CA 1
ATOM 1790 C C . LEU A 1 228 ? 21.007 -4.374 -6.944 1.00 94.56 228 LEU A C 1
ATOM 1792 O O . LEU A 1 228 ? 21.778 -4.393 -5.993 1.00 94.56 228 LEU A O 1
ATOM 1796 N N . THR A 1 229 ? 21.072 -5.255 -7.946 1.00 91.88 229 THR A N 1
ATOM 1797 C CA . THR A 1 229 ? 22.041 -6.358 -7.991 1.00 91.88 229 THR A CA 1
ATOM 1798 C C . THR A 1 229 ? 23.477 -5.843 -7.924 1.00 91.88 229 THR A C 1
ATOM 1800 O O . THR A 1 229 ? 24.283 -6.355 -7.151 1.00 91.88 229 THR A O 1
ATOM 1803 N N . TYR A 1 230 ? 23.791 -4.808 -8.708 1.00 92.44 230 TYR A N 1
ATOM 1804 C CA . TYR A 1 230 ? 25.115 -4.202 -8.709 1.00 92.44 230 TYR A CA 1
ATOM 1805 C C . TYR A 1 230 ? 25.496 -3.664 -7.320 1.00 92.44 230 TYR A C 1
ATOM 1807 O O . TYR A 1 230 ? 26.565 -3.996 -6.813 1.00 92.44 230 TYR A O 1
ATOM 1815 N N . PHE A 1 231 ? 24.627 -2.878 -6.681 1.00 95.00 231 PHE A N 1
ATOM 1816 C CA . PHE A 1 231 ? 24.912 -2.293 -5.370 1.00 95.00 231 PHE A CA 1
ATOM 1817 C C . PHE A 1 231 ? 24.980 -3.335 -4.251 1.00 95.00 231 PHE A C 1
ATOM 1819 O O . PHE A 1 231 ? 25.814 -3.197 -3.361 1.00 95.00 231 PHE A O 1
ATOM 1826 N N . GLU A 1 232 ? 24.193 -4.410 -4.315 1.00 93.62 232 GLU A N 1
ATOM 1827 C CA . GLU A 1 232 ? 24.324 -5.545 -3.391 1.00 93.62 232 GLU A CA 1
ATOM 1828 C C . GLU A 1 232 ? 25.679 -6.241 -3.525 1.00 93.62 232 GLU A C 1
ATOM 1830 O O . GLU A 1 232 ? 26.366 -6.458 -2.532 1.00 93.62 232 GLU A O 1
ATOM 1835 N N . GLU A 1 233 ? 26.088 -6.573 -4.753 1.00 90.62 233 GLU A N 1
ATOM 1836 C CA . GLU A 1 233 ? 27.347 -7.285 -5.020 1.00 90.62 233 GLU A CA 1
ATOM 1837 C C . GLU A 1 233 ? 28.581 -6.465 -4.618 1.00 90.62 233 GLU A C 1
ATOM 1839 O O . GLU A 1 233 ? 29.613 -7.032 -4.267 1.00 90.62 233 GLU A O 1
ATOM 1844 N N . HIS A 1 234 ? 28.467 -5.135 -4.624 1.00 92.00 234 HIS A N 1
ATOM 1845 C CA . HIS A 1 234 ? 29.553 -4.220 -4.269 1.00 92.00 234 HIS A CA 1
ATOM 1846 C C . HIS A 1 234 ? 29.415 -3.644 -2.851 1.00 92.00 234 HIS A C 1
ATOM 1848 O O . HIS A 1 234 ? 30.261 -2.850 -2.436 1.00 92.00 234 HIS A O 1
ATOM 1854 N N . LEU A 1 235 ? 28.388 -4.060 -2.097 1.00 95.00 235 LEU A N 1
ATOM 1855 C CA . LEU A 1 235 ? 28.048 -3.542 -0.769 1.00 95.00 235 LEU A CA 1
ATOM 1856 C C . LEU A 1 235 ? 27.932 -2.006 -0.726 1.00 95.00 235 LEU A C 1
ATOM 1858 O O . LEU A 1 235 ? 28.386 -1.361 0.215 1.00 95.00 235 LEU A O 1
ATOM 1862 N N . ASP A 1 236 ? 27.336 -1.399 -1.750 1.00 95.06 236 ASP A N 1
ATOM 1863 C CA . ASP A 1 236 ? 27.173 0.053 -1.855 1.00 95.06 236 ASP A CA 1
ATOM 1864 C C . ASP A 1 236 ? 25.851 0.515 -1.220 1.00 95.06 236 ASP A C 1
ATOM 1866 O O . ASP A 1 236 ? 24.789 0.535 -1.849 1.00 95.06 236 ASP A O 1
ATOM 1870 N N . GLY A 1 237 ? 25.928 0.898 0.057 1.00 95.44 237 GLY A N 1
ATOM 1871 C CA . GLY A 1 237 ? 24.779 1.387 0.821 1.00 95.44 237 GLY A CA 1
ATOM 1872 C C . GLY A 1 237 ? 24.184 2.702 0.303 1.00 95.44 237 GLY A C 1
ATOM 1873 O O . GLY A 1 237 ? 22.966 2.856 0.313 1.00 95.44 237 GLY A O 1
ATOM 1874 N N . GLU A 1 238 ? 25.010 3.632 -0.191 1.00 95.81 238 GLU A N 1
ATOM 1875 C CA . GLU A 1 238 ? 24.527 4.925 -0.710 1.00 95.81 238 GLU A CA 1
ATOM 1876 C C . GLU A 1 238 ? 23.819 4.754 -2.053 1.00 95.81 238 GLU A C 1
ATOM 1878 O O . GLU A 1 238 ? 22.754 5.333 -2.281 1.00 95.81 238 GLU A O 1
ATOM 1883 N N . GLY A 1 239 ? 24.387 3.922 -2.932 1.00 95.50 239 GLY A N 1
ATOM 1884 C CA . GLY A 1 239 ? 23.765 3.566 -4.203 1.00 95.50 239 GLY A CA 1
ATOM 1885 C C . GLY A 1 239 ? 22.403 2.902 -3.997 1.00 95.50 239 GLY A C 1
ATOM 1886 O O . GLY A 1 239 ? 21.428 3.259 -4.662 1.00 95.50 239 GLY A O 1
ATOM 1887 N N . MET A 1 240 ? 22.310 2.000 -3.015 1.00 96.50 240 MET A N 1
ATOM 1888 C CA . MET A 1 240 ? 21.059 1.344 -2.640 1.00 96.50 240 MET A CA 1
ATOM 1889 C C . MET A 1 240 ? 19.996 2.345 -2.162 1.00 96.50 240 MET A C 1
ATOM 1891 O O . MET A 1 240 ? 18.876 2.335 -2.668 1.00 96.50 240 MET A O 1
ATOM 1895 N N . ILE A 1 241 ? 20.348 3.248 -1.243 1.00 97.44 241 ILE A N 1
ATOM 1896 C CA . ILE A 1 241 ? 19.437 4.287 -0.732 1.00 97.44 241 ILE A CA 1
ATOM 1897 C C . ILE A 1 241 ? 18.984 5.235 -1.852 1.00 97.44 241 ILE A C 1
ATOM 1899 O O . ILE A 1 241 ? 17.795 5.530 -1.970 1.00 97.44 241 ILE A O 1
ATOM 1903 N N . SER A 1 242 ? 19.899 5.637 -2.737 1.00 96.75 242 SER A N 1
ATOM 1904 C CA . SER A 1 242 ? 19.585 6.484 -3.898 1.00 96.75 242 SER A CA 1
ATOM 1905 C C . SER A 1 242 ? 18.570 5.822 -4.835 1.00 96.75 242 SER A C 1
ATOM 1907 O O . SER A 1 242 ? 17.657 6.475 -5.343 1.00 96.75 242 SER A O 1
ATOM 1909 N N . VAL A 1 243 ? 18.691 4.506 -5.047 1.00 96.56 243 VAL A N 1
ATOM 1910 C CA . VAL A 1 243 ? 17.706 3.731 -5.813 1.00 96.56 243 VAL A CA 1
ATOM 1911 C C . VAL A 1 243 ? 16.348 3.721 -5.116 1.00 96.56 243 VAL A C 1
ATOM 1913 O O . VAL A 1 243 ? 15.342 3.932 -5.790 1.00 96.56 243 VAL A O 1
ATOM 1916 N N . LEU A 1 244 ? 16.302 3.525 -3.795 1.00 96.69 244 LEU A N 1
ATOM 1917 C CA . LEU A 1 244 ? 15.048 3.532 -3.035 1.00 96.69 244 LEU A CA 1
ATOM 1918 C C . LEU A 1 244 ? 14.329 4.885 -3.118 1.00 96.69 244 LEU A C 1
ATOM 1920 O O . LEU A 1 244 ? 13.136 4.908 -3.423 1.00 96.69 244 LEU A O 1
ATOM 1924 N N . HIS A 1 245 ? 15.051 5.995 -2.950 1.00 96.62 245 HIS A N 1
ATOM 1925 C CA . HIS A 1 245 ? 14.507 7.339 -3.165 1.00 96.62 245 HIS A CA 1
ATOM 1926 C C . HIS A 1 245 ? 13.961 7.507 -4.580 1.00 96.62 245 HIS A C 1
ATOM 1928 O O . HIS A 1 245 ? 12.814 7.895 -4.772 1.00 96.62 245 HIS A O 1
ATOM 1934 N N . HIS A 1 246 ? 14.731 7.129 -5.601 1.00 96.94 246 HIS A N 1
ATOM 1935 C CA . HIS A 1 246 ? 14.263 7.232 -6.981 1.00 96.94 246 HIS A CA 1
ATOM 1936 C C . HIS A 1 246 ? 13.035 6.348 -7.262 1.00 96.94 246 HIS A C 1
ATOM 1938 O O . HIS A 1 246 ? 12.174 6.699 -8.069 1.00 96.94 246 HIS A O 1
ATOM 1944 N N . MET A 1 247 ? 12.933 5.176 -6.635 1.00 95.19 247 MET A N 1
ATOM 1945 C CA . MET A 1 247 ? 11.768 4.297 -6.765 1.00 95.19 247 MET A CA 1
ATOM 1946 C C . MET A 1 247 ? 10.508 4.930 -6.177 1.00 95.19 247 MET A C 1
ATOM 1948 O O . MET A 1 247 ? 9.469 4.944 -6.837 1.00 95.19 247 MET A O 1
ATOM 1952 N N . VAL A 1 248 ? 10.603 5.467 -4.968 1.00 94.62 248 VAL A N 1
ATOM 1953 C CA . VAL A 1 248 ? 9.459 6.061 -4.279 1.00 94.62 248 VAL A CA 1
ATOM 1954 C C . VAL A 1 248 ? 9.124 7.433 -4.864 1.00 94.62 248 VAL A C 1
ATOM 1956 O O . VAL A 1 248 ? 8.027 7.634 -5.378 1.00 94.62 248 VAL A O 1
ATOM 1959 N N . ASP A 1 249 ? 10.088 8.351 -4.861 1.00 94.56 249 ASP A N 1
ATOM 1960 C CA . ASP A 1 249 ? 9.858 9.776 -5.107 1.00 94.56 249 ASP A CA 1
ATOM 1961 C C . ASP A 1 249 ? 9.656 10.087 -6.597 1.00 94.56 249 ASP A C 1
ATOM 1963 O O . ASP A 1 249 ? 8.910 10.999 -6.955 1.00 94.56 249 ASP A O 1
ATOM 1967 N N . ARG A 1 250 ? 10.324 9.342 -7.494 1.00 94.38 250 ARG A N 1
ATOM 1968 C CA . ARG A 1 250 ? 10.250 9.571 -8.952 1.00 94.38 250 ARG A CA 1
ATOM 1969 C C . ARG A 1 250 ? 9.348 8.579 -9.669 1.00 94.38 250 ARG A C 1
ATOM 1971 O O . ARG A 1 250 ? 8.574 8.984 -10.538 1.00 94.38 250 ARG A O 1
ATOM 1978 N N . ALA A 1 251 ? 9.436 7.290 -9.341 1.00 91.88 251 ALA A N 1
ATOM 1979 C CA . ALA A 1 251 ? 8.606 6.289 -10.008 1.00 91.88 251 ALA A CA 1
ATOM 1980 C C . ALA A 1 251 ? 7.209 6.134 -9.393 1.00 91.88 251 ALA A C 1
ATOM 1982 O O . ALA A 1 251 ? 6.337 5.603 -10.084 1.00 91.88 251 ALA A O 1
ATOM 1983 N N . GLY A 1 252 ? 6.987 6.591 -8.152 1.00 91.19 252 GLY A N 1
ATOM 1984 C CA . GLY A 1 252 ? 5.741 6.357 -7.417 1.00 91.19 252 GLY A CA 1
ATOM 1985 C C . GLY A 1 252 ? 5.536 4.879 -7.078 1.00 91.19 252 GLY A C 1
ATOM 1986 O O . GLY A 1 252 ? 4.402 4.408 -7.006 1.00 91.19 252 GLY A O 1
ATOM 1987 N N . LEU A 1 253 ? 6.626 4.111 -6.963 1.00 90.06 253 LEU A N 1
ATOM 1988 C CA . LEU A 1 253 ? 6.564 2.689 -6.645 1.00 90.06 253 LEU A CA 1
ATOM 1989 C C . LEU A 1 253 ? 6.614 2.499 -5.124 1.00 90.06 253 LEU A C 1
ATOM 1991 O O . LEU A 1 253 ? 7.546 2.993 -4.488 1.00 90.06 253 LEU A O 1
ATOM 1995 N N . PRO A 1 254 ? 5.676 1.740 -4.533 1.00 88.94 254 PRO A N 1
ATOM 1996 C CA . PRO A 1 254 ? 5.702 1.467 -3.102 1.00 88.94 254 PRO A CA 1
ATOM 1997 C C . PRO A 1 254 ? 6.903 0.584 -2.739 1.00 88.94 254 PRO A C 1
ATOM 1999 O O . PRO A 1 254 ? 7.472 -0.108 -3.584 1.00 88.94 254 PRO A O 1
ATOM 2002 N N . MET A 1 255 ? 7.299 0.556 -1.475 1.00 89.62 255 MET A N 1
ATOM 2003 C CA . MET A 1 255 ? 8.416 -0.260 -1.008 1.00 89.62 255 MET A CA 1
ATOM 2004 C C . MET A 1 255 ? 7.932 -1.654 -0.583 1.00 89.62 255 MET A C 1
ATOM 2006 O O . MET A 1 255 ? 7.067 -1.790 0.287 1.00 89.62 255 MET A O 1
ATOM 2010 N N . SER A 1 256 ? 8.482 -2.706 -1.200 1.00 89.25 256 SER A N 1
ATOM 2011 C CA . SER A 1 256 ? 8.196 -4.098 -0.819 1.00 89.25 256 SER A CA 1
ATOM 2012 C C . SER A 1 256 ? 9.137 -4.589 0.287 1.00 89.25 256 SER A C 1
ATOM 2014 O O . SER A 1 256 ? 10.237 -4.059 0.469 1.00 89.25 256 SER A O 1
ATOM 2016 N N . GLY A 1 257 ? 8.735 -5.644 1.007 1.00 89.62 257 GLY A N 1
ATOM 2017 C CA . GLY A 1 257 ? 9.574 -6.256 2.043 1.00 89.62 257 GLY A CA 1
ATOM 2018 C C . GLY A 1 257 ? 10.888 -6.814 1.510 1.00 89.62 257 GLY A C 1
ATOM 2019 O O . GLY A 1 257 ? 11.900 -6.757 2.207 1.00 89.62 257 GLY A O 1
ATOM 2020 N N . LEU A 1 258 ? 10.899 -7.313 0.268 1.00 91.12 258 LEU A N 1
ATOM 2021 C CA . LEU A 1 258 ? 12.127 -7.756 -0.391 1.00 91.12 258 LEU A CA 1
ATOM 2022 C C . LEU A 1 258 ? 13.078 -6.575 -0.615 1.00 91.12 258 LEU A C 1
ATOM 2024 O O . LEU A 1 258 ? 14.229 -6.667 -0.212 1.00 91.12 258 LEU A O 1
ATOM 2028 N N . MET A 1 259 ? 12.612 -5.455 -1.183 1.00 93.31 259 MET A N 1
ATOM 2029 C CA . MET A 1 259 ? 13.463 -4.270 -1.397 1.00 93.31 259 MET A CA 1
ATOM 2030 C C . MET A 1 259 ? 14.033 -3.735 -0.079 1.00 93.31 259 MET A C 1
ATOM 2032 O O . MET A 1 259 ? 15.224 -3.440 0.006 1.00 93.31 259 MET A O 1
ATOM 2036 N N . PHE A 1 260 ? 13.205 -3.692 0.968 1.00 95.31 260 PHE A N 1
ATOM 2037 C CA . PHE A 1 260 ? 13.644 -3.345 2.319 1.00 95.31 260 PHE A CA 1
ATOM 2038 C C . PHE A 1 260 ? 14.729 -4.289 2.845 1.00 95.31 260 PHE A C 1
ATOM 2040 O O . PHE A 1 260 ? 15.755 -3.841 3.349 1.00 95.31 260 PHE A O 1
ATOM 2047 N N . SER A 1 261 ? 14.544 -5.596 2.667 1.00 95.44 261 SER A N 1
ATOM 2048 C CA . SER A 1 261 ? 15.491 -6.607 3.143 1.00 95.44 261 SER A CA 1
ATOM 2049 C C . SER A 1 261 ? 16.824 -6.535 2.410 1.00 95.44 261 SER A C 1
ATOM 2051 O O . SER A 1 261 ? 17.867 -6.562 3.057 1.00 95.44 261 SER A O 1
ATOM 2053 N N . ARG A 1 262 ? 16.796 -6.366 1.083 1.00 95.75 262 ARG A N 1
ATOM 2054 C CA . ARG A 1 262 ? 17.987 -6.159 0.245 1.00 95.75 262 ARG A CA 1
ATOM 2055 C C . ARG A 1 262 ? 18.817 -4.981 0.744 1.00 95.75 262 ARG A C 1
ATOM 2057 O O . ARG A 1 262 ? 20.022 -5.119 0.957 1.00 95.75 262 ARG A O 1
ATOM 2064 N N . ALA A 1 263 ? 18.164 -3.850 1.007 1.00 97.19 263 ALA A N 1
ATOM 2065 C CA . ALA A 1 263 ? 18.833 -2.664 1.521 1.00 97.19 263 ALA A CA 1
ATOM 2066 C C . ALA A 1 263 ? 19.424 -2.890 2.916 1.00 97.19 263 ALA A C 1
ATOM 2068 O O . ALA A 1 263 ? 20.625 -2.710 3.100 1.00 97.19 263 ALA A O 1
ATOM 2069 N N . MET A 1 264 ? 18.625 -3.367 3.873 1.00 97.88 264 MET A N 1
ATOM 2070 C CA . MET A 1 264 ? 19.089 -3.612 5.243 1.00 97.88 264 MET A CA 1
ATOM 2071 C C . MET A 1 264 ? 20.263 -4.599 5.294 1.00 97.88 264 MET A C 1
ATOM 2073 O O . MET A 1 264 ? 21.252 -4.345 5.980 1.00 97.88 264 MET A O 1
ATOM 2077 N N . VAL A 1 265 ? 20.193 -5.698 4.538 1.00 97.12 265 VAL A N 1
ATOM 2078 C CA . VAL A 1 265 ? 21.270 -6.695 4.455 1.00 97.12 265 VAL A CA 1
ATOM 2079 C C . VAL A 1 265 ? 22.538 -6.097 3.847 1.00 97.12 265 VAL A C 1
ATOM 2081 O O . VAL A 1 265 ? 23.619 -6.291 4.401 1.00 97.12 265 VAL A O 1
ATOM 2084 N N . THR A 1 266 ? 22.415 -5.319 2.767 1.00 97.25 266 THR A N 1
ATOM 2085 C CA . THR A 1 266 ? 23.553 -4.623 2.142 1.00 97.25 266 THR A CA 1
ATOM 2086 C C . THR A 1 266 ? 24.247 -3.696 3.142 1.00 97.25 266 THR A C 1
ATOM 2088 O O . THR A 1 266 ? 25.471 -3.733 3.262 1.00 97.25 266 THR A O 1
ATOM 2091 N N . LEU A 1 267 ? 23.479 -2.918 3.916 1.00 97.88 267 LEU A N 1
ATOM 2092 C CA . LEU A 1 267 ? 24.014 -2.030 4.953 1.00 97.88 267 LEU A CA 1
ATOM 2093 C C . LEU A 1 267 ? 24.732 -2.801 6.071 1.00 97.88 267 LEU A C 1
ATOM 2095 O O . LEU A 1 267 ? 25.840 -2.431 6.464 1.00 97.88 267 LEU A O 1
ATOM 2099 N N . GLY A 1 268 ? 24.134 -3.894 6.556 1.00 97.12 268 GLY A N 1
ATOM 2100 C CA . GLY A 1 268 ? 24.744 -4.749 7.575 1.00 97.12 268 GLY A CA 1
ATOM 2101 C C . GLY A 1 268 ? 26.068 -5.357 7.103 1.00 97.12 268 GLY A C 1
ATOM 2102 O O . GLY A 1 268 ? 27.087 -5.248 7.788 1.00 97.12 268 GLY A O 1
ATOM 2103 N N . LEU A 1 269 ? 26.092 -5.937 5.901 1.00 96.00 269 LEU A N 1
ATOM 2104 C CA . LEU A 1 269 ? 27.299 -6.532 5.320 1.00 96.00 269 LEU A CA 1
ATOM 2105 C C . LEU A 1 269 ? 28.385 -5.486 5.013 1.00 96.00 269 LEU A C 1
ATOM 2107 O O . LEU A 1 269 ? 29.563 -5.747 5.269 1.00 96.00 269 LEU A O 1
ATOM 2111 N N . LEU A 1 270 ? 28.013 -4.289 4.540 1.00 96.06 270 LEU A N 1
ATOM 2112 C CA . LEU A 1 270 ? 28.946 -3.171 4.359 1.00 96.06 270 LEU A CA 1
ATOM 2113 C C . LEU A 1 270 ? 29.615 -2.785 5.684 1.00 96.06 270 LEU A C 1
ATOM 2115 O O . LEU A 1 270 ? 30.840 -2.646 5.744 1.00 96.06 270 LEU A O 1
ATOM 2119 N N . ALA A 1 271 ? 28.832 -2.636 6.755 1.00 96.31 271 ALA A N 1
ATOM 2120 C CA . ALA A 1 271 ? 29.368 -2.319 8.074 1.00 96.31 271 ALA A CA 1
ATOM 2121 C C . ALA A 1 271 ? 30.304 -3.425 8.580 1.00 96.31 271 ALA A C 1
ATOM 2123 O O . ALA A 1 271 ? 31.404 -3.120 9.042 1.00 96.31 271 ALA A O 1
ATOM 2124 N N . ARG A 1 272 ? 29.930 -4.703 8.412 1.00 95.12 272 ARG A N 1
ATOM 2125 C CA . ARG A 1 272 ? 30.788 -5.852 8.753 1.00 95.12 272 ARG A CA 1
ATOM 2126 C C . ARG A 1 272 ? 32.147 -5.766 8.076 1.00 95.12 272 ARG A C 1
ATOM 2128 O O . ARG A 1 272 ? 33.172 -5.889 8.742 1.00 95.12 272 ARG A O 1
ATOM 2135 N N . ARG A 1 273 ? 32.147 -5.551 6.758 1.00 94.50 273 ARG A N 1
ATOM 2136 C CA . ARG A 1 273 ? 33.364 -5.459 5.952 1.00 94.50 273 ARG A CA 1
ATOM 2137 C C . ARG A 1 273 ? 34.272 -4.345 6.466 1.00 94.50 273 ARG A C 1
ATOM 2139 O O . ARG A 1 273 ? 35.434 -4.607 6.753 1.00 94.50 273 ARG A O 1
ATOM 2146 N N . ARG A 1 274 ? 33.730 -3.137 6.657 1.00 94.50 274 ARG A N 1
ATOM 2147 C CA . ARG A 1 274 ? 34.501 -1.993 7.170 1.00 94.50 274 ARG A CA 1
ATOM 2148 C C . ARG A 1 274 ? 35.078 -2.269 8.558 1.00 94.50 274 ARG A C 1
ATOM 2150 O O . ARG A 1 274 ? 36.233 -1.955 8.811 1.00 94.50 274 ARG A O 1
ATOM 2157 N N . LEU A 1 275 ? 34.315 -2.897 9.453 1.00 93.12 275 LEU A N 1
ATOM 2158 C CA . LEU A 1 275 ? 34.806 -3.260 10.788 1.00 93.12 275 LEU A CA 1
ATOM 2159 C C . LEU A 1 275 ? 35.937 -4.302 10.738 1.00 93.12 275 LEU A C 1
ATOM 2161 O O . LEU A 1 275 ? 36.872 -4.212 11.531 1.00 93.12 275 LEU A O 1
ATOM 2165 N N . LEU A 1 276 ? 35.878 -5.272 9.819 1.00 92.25 276 LEU A N 1
ATOM 2166 C CA . LEU A 1 276 ? 36.949 -6.258 9.618 1.00 92.25 276 LEU A CA 1
ATOM 2167 C C . LEU A 1 276 ? 38.220 -5.618 9.042 1.00 92.25 276 LEU A C 1
ATOM 2169 O O . LEU A 1 276 ? 39.314 -5.898 9.534 1.00 92.25 276 LEU A O 1
ATOM 2173 N N . GLU A 1 277 ? 38.071 -4.710 8.072 1.00 91.81 277 GLU A N 1
ATOM 2174 C CA . GLU A 1 277 ? 39.180 -3.932 7.503 1.00 91.81 277 GLU A CA 1
ATOM 2175 C C . GLU A 1 277 ? 39.903 -3.120 8.597 1.00 91.81 277 GLU A C 1
ATOM 2177 O O . GLU A 1 277 ? 41.133 -3.127 8.664 1.00 91.81 277 GLU A O 1
ATOM 2182 N N . LEU A 1 278 ? 39.159 -2.512 9.532 1.00 91.38 278 LEU A N 1
ATOM 2183 C CA . LEU A 1 278 ? 39.732 -1.786 10.677 1.00 91.38 278 LEU A CA 1
ATOM 2184 C C . LEU A 1 278 ? 40.455 -2.681 11.690 1.00 91.38 278 LEU A C 1
ATOM 2186 O O . LEU A 1 278 ? 41.360 -2.216 12.380 1.00 91.38 278 LEU A O 1
ATOM 2190 N N . ARG A 1 279 ? 40.104 -3.968 11.769 1.00 90.38 279 ARG A N 1
ATOM 2191 C CA . ARG A 1 279 ? 40.807 -4.960 12.602 1.00 90.38 279 ARG A CA 1
ATOM 2192 C C . ARG A 1 279 ? 42.060 -5.526 11.925 1.00 90.38 279 ARG A C 1
ATOM 2194 O O . ARG A 1 279 ? 42.634 -6.492 12.425 1.00 90.38 279 ARG A O 1
ATOM 2201 N N . GLY A 1 280 ? 42.465 -4.981 10.777 1.00 86.62 280 GLY A N 1
ATOM 2202 C CA . GLY A 1 280 ? 43.618 -5.462 10.014 1.00 86.62 280 GLY A CA 1
ATOM 2203 C C . GLY A 1 280 ? 43.409 -6.844 9.392 1.00 86.62 280 GLY A C 1
ATOM 2204 O O . GLY A 1 280 ? 44.376 -7.477 8.978 1.00 86.62 280 GLY A O 1
ATOM 2205 N N . HIS A 1 281 ? 42.167 -7.333 9.335 1.00 78.00 281 HIS A N 1
ATOM 2206 C CA . HIS A 1 281 ? 41.854 -8.578 8.649 1.00 78.00 281 HIS A CA 1
ATOM 2207 C C . HIS A 1 281 ? 41.644 -8.242 7.174 1.00 78.00 281 HIS A C 1
ATOM 2209 O O . HIS A 1 281 ? 40.631 -7.649 6.801 1.00 78.00 281 HIS A O 1
ATOM 2215 N N . SER A 1 282 ? 42.616 -8.585 6.326 1.00 67.81 282 SER A N 1
ATOM 2216 C CA . SER A 1 282 ? 42.442 -8.508 4.877 1.00 67.81 282 SER A CA 1
ATOM 2217 C C . SER A 1 282 ? 41.431 -9.574 4.465 1.00 67.81 282 SER A C 1
ATOM 2219 O O . SER A 1 282 ? 41.781 -10.748 4.352 1.00 67.81 282 SER A O 1
ATOM 2221 N N . VAL A 1 283 ? 40.170 -9.186 4.295 1.00 64.62 283 VAL A N 1
ATOM 2222 C CA . VAL A 1 283 ? 39.139 -10.091 3.785 1.00 64.62 283 VAL A CA 1
ATOM 2223 C C . VAL A 1 283 ? 39.405 -10.293 2.288 1.00 64.62 283 VAL A C 1
ATOM 2225 O O . VAL A 1 283 ? 39.413 -9.299 1.553 1.00 64.62 283 VAL A O 1
ATOM 2228 N N . PRO A 1 284 ? 39.654 -11.528 1.812 1.00 64.94 284 PRO A N 1
ATOM 2229 C CA . PRO A 1 284 ? 39.767 -11.789 0.384 1.00 64.94 284 PRO A CA 1
ATOM 2230 C C . PRO A 1 284 ? 38.478 -11.335 -0.325 1.00 64.94 284 PRO A C 1
ATOM 2232 O O . PRO A 1 284 ? 37.390 -11.584 0.200 1.00 64.94 284 PRO A O 1
ATOM 2235 N N . PRO A 1 285 ? 38.554 -10.696 -1.506 1.00 57.50 285 PRO A N 1
ATOM 2236 C CA . PRO A 1 285 ? 37.370 -10.240 -2.244 1.00 57.50 285 PRO A CA 1
ATOM 2237 C C . PRO A 1 285 ? 36.337 -11.352 -2.488 1.00 57.50 285 PRO A C 1
ATOM 2239 O O . PRO A 1 285 ? 35.134 -11.090 -2.500 1.00 57.50 285 PRO A O 1
ATOM 2242 N N . ASP A 1 286 ? 36.810 -12.593 -2.621 1.00 56.19 286 ASP A N 1
ATOM 2243 C CA . ASP A 1 286 ? 35.992 -13.760 -2.955 1.00 56.19 286 ASP A CA 1
ATOM 2244 C C . ASP A 1 286 ? 35.219 -14.334 -1.751 1.00 56.19 286 ASP A C 1
ATOM 2246 O O . ASP A 1 286 ? 34.178 -14.966 -1.933 1.00 56.19 286 ASP A O 1
ATOM 2250 N N . ASP A 1 287 ? 35.638 -14.045 -0.513 1.00 54.62 287 ASP A N 1
ATOM 2251 C CA . ASP A 1 287 ? 34.984 -14.576 0.695 1.00 54.62 287 ASP A CA 1
ATOM 2252 C C . ASP A 1 287 ? 33.699 -13.824 1.076 1.00 54.62 287 ASP A C 1
ATOM 2254 O O . ASP A 1 287 ? 32.854 -14.335 1.809 1.00 54.62 287 ASP A O 1
ATOM 2258 N N . ILE A 1 288 ? 33.495 -12.609 0.562 1.00 54.09 288 ILE A N 1
ATOM 2259 C CA . ILE A 1 288 ? 32.373 -11.748 0.973 1.00 54.09 288 ILE A CA 1
ATOM 2260 C C . ILE A 1 288 ? 31.059 -12.179 0.308 1.00 54.09 288 ILE A C 1
ATOM 2262 O O . ILE A 1 288 ? 30.004 -12.136 0.940 1.00 54.09 288 ILE A O 1
ATOM 2266 N N . THR A 1 289 ? 31.115 -12.668 -0.934 1.00 49.69 289 THR A N 1
ATOM 2267 C CA . THR A 1 289 ? 29.955 -13.306 -1.586 1.00 49.69 289 THR A CA 1
ATOM 2268 C C . THR A 1 289 ? 29.771 -14.760 -1.131 1.00 49.69 289 THR A C 1
ATOM 2270 O O . THR A 1 289 ? 28.653 -15.278 -1.165 1.00 49.69 289 THR A O 1
ATOM 2273 N N . ALA A 1 290 ? 30.832 -15.401 -0.625 1.00 44.78 290 ALA A N 1
ATOM 2274 C CA . ALA A 1 290 ? 30.799 -16.735 -0.025 1.00 44.78 290 ALA A CA 1
ATOM 2275 C C . ALA A 1 290 ? 30.388 -16.749 1.463 1.00 44.78 290 ALA A C 1
ATOM 2277 O O . ALA A 1 290 ? 30.074 -17.816 1.990 1.00 44.78 290 ALA A O 1
ATOM 2278 N N . ALA A 1 291 ? 30.293 -15.594 2.132 1.00 45.81 291 ALA A N 1
ATOM 2279 C CA . ALA A 1 291 ? 29.861 -15.491 3.531 1.00 45.81 291 ALA A CA 1
ATOM 2280 C C . ALA A 1 291 ? 28.415 -15.979 3.770 1.00 45.81 291 ALA A C 1
ATOM 2282 O O . ALA A 1 291 ? 28.054 -16.306 4.898 1.00 45.81 291 ALA A O 1
ATOM 2283 N N . GLY A 1 292 ? 27.596 -16.079 2.715 1.00 44.62 292 GLY A N 1
ATOM 2284 C CA . GLY A 1 292 ? 26.302 -16.771 2.753 1.00 44.62 292 GLY A CA 1
ATOM 2285 C C . GLY A 1 292 ? 26.380 -18.292 2.533 1.00 44.62 292 GLY A C 1
ATOM 2286 O O . GLY A 1 292 ? 25.432 -19.007 2.836 1.00 44.62 292 GLY A O 1
ATOM 2287 N N . ARG A 1 293 ? 27.502 -18.826 2.029 1.00 46.31 293 ARG A N 1
ATOM 2288 C CA . ARG A 1 293 ? 27.683 -20.262 1.739 1.00 46.31 293 ARG A CA 1
ATOM 2289 C C . ARG A 1 293 ? 28.299 -21.069 2.880 1.00 46.31 293 ARG A C 1
ATOM 2291 O O . ARG A 1 293 ? 28.050 -22.276 2.907 1.00 46.31 293 ARG A O 1
ATOM 2298 N N . HIS A 1 294 ? 29.038 -20.440 3.795 1.00 43.50 294 HIS A N 1
ATOM 2299 C CA . HIS A 1 294 ? 29.765 -21.111 4.880 1.00 43.50 294 HIS A CA 1
ATOM 2300 C C . HIS A 1 294 ? 29.275 -20.676 6.270 1.00 43.50 294 HIS A C 1
ATOM 2302 O O . HIS A 1 294 ? 29.927 -19.914 6.976 1.00 43.50 294 HIS A O 1
ATOM 2308 N N . TYR A 1 295 ? 28.120 -21.203 6.672 1.00 41.91 295 TYR A N 1
ATOM 2309 C CA . TYR A 1 295 ? 27.758 -21.380 8.079 1.00 41.91 295 TYR A CA 1
ATOM 2310 C C . TYR A 1 295 ? 27.734 -22.892 8.343 1.00 41.91 295 TYR A C 1
ATOM 2312 O O . TYR A 1 295 ? 26.670 -23.487 8.267 1.00 41.91 295 TYR A O 1
ATOM 2320 N N . GLU A 1 296 ? 28.909 -23.515 8.510 1.00 37.41 296 GLU A N 1
ATOM 2321 C CA . GLU A 1 296 ? 29.162 -24.713 9.344 1.00 37.41 296 GLU A CA 1
ATOM 2322 C C . GLU A 1 296 ? 30.615 -25.239 9.184 1.00 37.41 296 GLU A C 1
ATOM 2324 O O . GLU A 1 296 ? 31.050 -25.534 8.076 1.00 37.41 296 GLU A O 1
ATOM 2329 N N . VAL A 1 297 ? 31.295 -25.343 10.340 1.00 35.00 297 VAL A N 1
ATOM 2330 C CA . VAL A 1 297 ? 32.304 -26.324 10.826 1.00 35.00 297 VAL A CA 1
ATOM 2331 C C . VAL A 1 297 ? 33.641 -26.538 10.074 1.00 35.00 297 VAL A C 1
ATOM 2333 O O . VAL A 1 297 ? 33.683 -26.940 8.918 1.00 35.00 297 VAL A O 1
ATOM 2336 N N . ASP A 1 298 ? 34.737 -26.351 10.827 1.00 41.91 298 ASP A N 1
ATOM 2337 C CA . ASP A 1 298 ? 36.141 -26.714 10.544 1.00 41.91 298 ASP A CA 1
ATOM 2338 C C . ASP A 1 298 ? 36.339 -28.139 9.984 1.00 41.91 298 ASP A C 1
ATOM 2340 O O . ASP A 1 298 ? 35.772 -29.074 10.542 1.00 41.91 298 ASP A O 1
ATOM 2344 N N . PHE A 1 299 ? 37.219 -28.312 8.978 1.00 31.77 299 PHE A N 1
ATOM 2345 C CA . PHE A 1 299 ? 38.257 -29.370 8.900 1.00 31.77 299 PHE A CA 1
ATOM 2346 C C . PHE A 1 299 ? 39.201 -29.194 7.674 1.00 31.77 299 PHE A C 1
ATOM 2348 O O . PHE A 1 299 ? 38.750 -29.119 6.536 1.00 31.77 299 PHE A O 1
ATOM 2355 N N . ASP A 1 300 ? 40.508 -29.149 7.971 1.00 30.34 300 ASP A N 1
ATOM 2356 C CA . ASP A 1 300 ? 41.742 -29.501 7.228 1.00 30.34 300 ASP A CA 1
ATOM 2357 C C . ASP A 1 300 ? 42.023 -29.163 5.733 1.00 30.34 300 ASP A C 1
ATOM 2359 O O . ASP A 1 300 ? 41.491 -29.752 4.798 1.00 30.34 300 ASP A O 1
ATOM 2363 N N . SER A 1 301 ? 43.058 -28.314 5.591 1.00 40.03 301 SER A N 1
ATOM 2364 C CA . SER A 1 301 ? 44.286 -28.366 4.756 1.00 40.03 301 SER A CA 1
ATOM 2365 C C . SER A 1 301 ? 44.290 -28.497 3.215 1.00 40.03 301 SER A C 1
ATOM 2367 O O . SER A 1 301 ? 43.800 -29.455 2.627 1.00 40.03 301 SER A O 1
ATOM 2369 N N . ASP A 1 302 ? 45.105 -27.593 2.647 1.00 33.28 302 ASP A N 1
ATOM 2370 C CA . ASP A 1 302 ? 45.986 -27.693 1.469 1.00 33.28 302 ASP A CA 1
ATOM 2371 C C . ASP A 1 302 ? 45.418 -27.598 0.044 1.00 33.28 302 ASP A C 1
ATOM 2373 O O . ASP A 1 302 ? 45.159 -28.598 -0.622 1.00 33.28 302 ASP A O 1
ATOM 2377 N N . THR A 1 303 ? 45.450 -26.380 -0.527 1.00 32.88 303 THR A N 1
ATOM 2378 C CA . THR A 1 303 ? 45.939 -26.158 -1.910 1.00 32.88 303 THR A CA 1
ATOM 2379 C C . THR A 1 303 ? 46.311 -24.684 -2.174 1.00 32.88 303 THR A C 1
ATOM 2381 O O . THR A 1 303 ? 45.505 -23.804 -1.874 1.00 32.88 303 THR A O 1
ATOM 2384 N N . PRO A 1 304 ? 47.473 -24.361 -2.787 1.00 34.53 304 PRO A N 1
ATOM 2385 C CA . PRO A 1 304 ? 47.773 -23.012 -3.257 1.00 34.53 304 PRO A CA 1
ATOM 2386 C C . PRO A 1 304 ? 47.597 -22.890 -4.781 1.00 34.53 304 PRO A C 1
ATOM 2388 O O . PRO A 1 304 ? 48.174 -23.659 -5.547 1.00 34.53 304 PRO A O 1
ATOM 2391 N N . ALA A 1 305 ? 46.881 -21.860 -5.236 1.00 30.94 305 ALA A N 1
ATOM 2392 C CA . ALA A 1 305 ? 47.031 -21.315 -6.585 1.00 30.94 305 ALA A CA 1
ATOM 2393 C C . ALA A 1 305 ? 46.731 -19.808 -6.567 1.00 30.94 305 ALA A C 1
ATOM 2395 O O . ALA A 1 305 ? 45.582 -19.378 -6.541 1.00 30.94 305 ALA A O 1
ATOM 2396 N N . GLN A 1 306 ? 47.796 -19.003 -6.544 1.00 31.55 306 GLN A N 1
ATOM 2397 C CA . GLN A 1 306 ? 47.740 -17.551 -6.692 1.00 31.55 306 GLN A CA 1
ATOM 2398 C C . GLN A 1 306 ? 47.511 -17.181 -8.163 1.00 31.55 306 GLN A C 1
ATOM 2400 O O . GLN A 1 306 ? 48.319 -17.530 -9.022 1.00 31.55 306 GLN A O 1
ATOM 2405 N N . VAL A 1 307 ? 46.467 -16.398 -8.437 1.00 31.19 307 VAL A N 1
ATOM 2406 C CA . VAL A 1 307 ? 46.373 -15.554 -9.637 1.00 31.19 307 VAL A CA 1
ATOM 2407 C C . VAL A 1 307 ? 46.243 -14.111 -9.161 1.00 31.19 307 VAL A C 1
ATOM 2409 O O . VAL A 1 307 ? 45.195 -13.669 -8.703 1.00 31.19 307 VAL A O 1
ATOM 2412 N N . THR A 1 308 ? 47.350 -13.379 -9.221 1.00 29.53 308 THR A N 1
ATOM 2413 C CA . THR A 1 308 ? 47.449 -11.964 -8.866 1.00 29.53 308 THR A CA 1
ATOM 2414 C C . THR A 1 308 ? 47.009 -11.090 -10.043 1.00 29.53 308 THR A C 1
ATOM 2416 O O . THR A 1 308 ? 47.791 -10.768 -10.933 1.00 29.53 308 THR A O 1
ATOM 2419 N N . GLY A 1 309 ? 45.740 -10.676 -10.044 1.00 29.06 309 GLY A N 1
ATOM 2420 C CA . GLY A 1 309 ? 45.233 -9.596 -10.894 1.00 29.06 309 GLY A CA 1
ATOM 2421 C C . GLY A 1 309 ? 45.233 -8.268 -10.135 1.00 29.06 309 GLY A C 1
ATOM 2422 O O . GLY A 1 309 ? 44.309 -7.988 -9.380 1.00 29.06 309 GLY A O 1
ATOM 2423 N N . SER A 1 310 ? 46.274 -7.453 -10.314 1.00 27.19 310 SER A N 1
ATOM 2424 C CA . SER A 1 310 ? 46.374 -6.112 -9.720 1.00 27.19 310 SER A CA 1
ATOM 2425 C C . SER A 1 310 ? 45.488 -5.115 -10.479 1.00 27.19 310 SER A C 1
ATOM 2427 O O . SER A 1 310 ? 45.835 -4.674 -11.574 1.00 27.19 310 SER A O 1
ATOM 2429 N N . TYR A 1 311 ? 44.338 -4.755 -9.903 1.00 33.78 311 TYR A N 1
ATOM 2430 C CA . TYR A 1 311 ? 43.522 -3.625 -10.353 1.00 33.78 311 TYR A CA 1
ATOM 2431 C C . TYR A 1 311 ? 43.966 -2.346 -9.628 1.00 33.78 311 TYR A C 1
ATOM 2433 O O . TYR A 1 311 ? 43.452 -1.992 -8.569 1.00 33.78 311 TYR A O 1
ATOM 2441 N N . ASN A 1 312 ? 44.915 -1.622 -10.225 1.00 31.61 312 ASN A N 1
ATOM 2442 C CA . ASN A 1 312 ? 45.243 -0.252 -9.830 1.00 31.61 312 ASN A CA 1
ATOM 2443 C C . ASN A 1 312 ? 44.201 0.716 -10.409 1.00 31.61 312 ASN A C 1
ATOM 2445 O O . ASN A 1 312 ? 44.394 1.320 -11.464 1.00 31.61 312 ASN A O 1
ATOM 2449 N N . GLY A 1 313 ? 43.074 0.865 -9.715 1.00 35.53 313 GLY A N 1
ATOM 2450 C CA . GLY A 1 313 ? 42.167 1.983 -9.943 1.00 35.53 313 GLY A CA 1
ATOM 2451 C C . GLY A 1 313 ? 42.798 3.270 -9.418 1.00 35.53 313 GLY A C 1
ATOM 2452 O O . GLY A 1 313 ? 42.870 3.472 -8.209 1.00 35.53 313 GLY A O 1
ATOM 2453 N N . HIS A 1 314 ? 43.232 4.159 -10.315 1.00 34.22 314 HIS A N 1
ATOM 2454 C CA . HIS A 1 314 ? 43.568 5.547 -9.990 1.00 34.22 314 HIS A CA 1
ATOM 2455 C C . HIS A 1 314 ? 42.301 6.326 -9.603 1.00 34.22 314 HIS A C 1
ATOM 2457 O O . HIS A 1 314 ? 41.824 7.194 -10.332 1.00 34.22 314 HIS A O 1
ATOM 2463 N N . GLY A 1 315 ? 41.749 6.029 -8.429 1.00 38.09 315 GLY A N 1
ATOM 2464 C CA . GLY A 1 315 ? 41.037 7.040 -7.668 1.00 38.09 315 GLY A CA 1
ATOM 2465 C C . GLY A 1 315 ? 42.068 8.069 -7.231 1.00 38.09 315 GLY A C 1
ATOM 2466 O O . GLY A 1 315 ? 43.100 7.715 -6.663 1.00 38.09 315 GLY A O 1
ATOM 2467 N N . THR A 1 316 ? 41.827 9.346 -7.519 1.00 36.66 316 THR A N 1
ATOM 2468 C CA . THR A 1 316 ? 42.504 10.439 -6.819 1.00 36.66 316 THR A CA 1
ATOM 2469 C C . THR A 1 316 ? 42.471 10.115 -5.330 1.00 36.66 316 THR A C 1
ATOM 2471 O O . THR A 1 316 ? 41.386 10.108 -4.745 1.00 36.66 316 THR A O 1
ATOM 2474 N N . ALA A 1 317 ? 43.632 9.805 -4.749 1.00 35.47 317 ALA A N 1
ATOM 2475 C CA . ALA A 1 317 ? 43.811 9.630 -3.320 1.00 35.47 317 ALA A CA 1
ATOM 2476 C C . ALA A 1 317 ? 43.489 10.973 -2.659 1.00 35.47 317 ALA A C 1
ATOM 2478 O O . ALA A 1 317 ? 44.359 11.798 -2.392 1.00 35.47 317 ALA A O 1
ATOM 2479 N N . ARG A 1 318 ? 42.198 11.244 -2.450 1.00 40.75 318 ARG A N 1
ATOM 2480 C CA . ARG A 1 318 ? 41.797 12.140 -1.382 1.00 40.75 318 ARG A CA 1
ATOM 2481 C C . ARG A 1 318 ? 42.373 11.486 -0.140 1.00 40.75 318 ARG A C 1
ATOM 2483 O O . ARG A 1 318 ? 42.057 10.333 0.130 1.00 40.75 318 ARG A O 1
ATOM 2490 N N . ASN A 1 319 ? 43.238 12.210 0.561 1.00 39.47 319 ASN A N 1
ATOM 2491 C CA . ASN A 1 319 ? 43.659 11.901 1.921 1.00 39.47 319 ASN A CA 1
ATOM 2492 C C . ASN A 1 319 ? 42.412 11.916 2.819 1.00 39.47 319 ASN A C 1
ATOM 2494 O O . ASN A 1 319 ? 42.178 12.863 3.564 1.00 39.47 319 ASN A O 1
ATOM 2498 N N . THR A 1 320 ? 41.537 10.927 2.667 1.00 56.94 320 THR A N 1
ATOM 2499 C CA . THR A 1 320 ? 40.434 10.681 3.576 1.00 56.94 320 THR A CA 1
ATOM 2500 C C . THR A 1 320 ? 41.073 10.149 4.838 1.00 56.94 320 THR A C 1
ATOM 2502 O O . THR A 1 320 ? 41.836 9.182 4.782 1.00 56.94 320 THR A O 1
ATOM 2505 N N . ALA A 1 321 ? 40.826 10.837 5.950 1.00 68.00 321 ALA A N 1
ATOM 2506 C CA . ALA A 1 321 ? 41.257 10.396 7.264 1.00 68.00 321 ALA A CA 1
ATOM 2507 C C . ALA A 1 321 ? 40.923 8.901 7.455 1.00 68.00 321 ALA A C 1
ATOM 2509 O O . ALA A 1 321 ? 39.925 8.431 6.896 1.00 68.00 321 ALA A O 1
ATOM 2510 N N . PRO A 1 322 ? 41.763 8.143 8.184 1.00 76.69 322 PRO A N 1
ATOM 2511 C CA . PRO A 1 322 ? 41.502 6.734 8.439 1.00 76.69 322 PRO A CA 1
ATOM 2512 C C . PRO A 1 322 ? 40.113 6.590 9.057 1.00 76.69 322 PRO A C 1
ATOM 2514 O O . PRO A 1 322 ? 39.822 7.222 10.072 1.00 76.69 322 PRO A O 1
ATOM 2517 N N . THR A 1 323 ? 39.260 5.788 8.418 1.00 86.69 323 THR A N 1
ATOM 2518 C CA . THR A 1 323 ? 37.897 5.563 8.896 1.00 86.69 323 THR A CA 1
ATOM 2519 C C . THR A 1 323 ? 37.947 5.006 10.312 1.00 86.69 323 THR A C 1
ATOM 2521 O O . THR A 1 323 ? 38.711 4.087 10.589 1.00 86.69 323 THR A O 1
ATOM 2524 N N . THR A 1 324 ? 37.164 5.554 11.232 1.00 92.56 324 THR A N 1
ATOM 2525 C CA . THR A 1 324 ? 37.115 5.051 12.615 1.00 92.56 324 THR A CA 1
ATOM 2526 C C . THR A 1 324 ? 35.931 4.107 12.818 1.00 92.56 324 THR A C 1
ATOM 2528 O O . THR A 1 324 ? 34.939 4.173 12.092 1.00 92.56 324 THR A O 1
ATOM 2531 N N . VAL A 1 325 ? 35.983 3.239 13.836 1.00 92.81 325 VAL A N 1
ATOM 2532 C CA . VAL A 1 325 ? 34.830 2.394 14.225 1.00 92.81 325 VAL A CA 1
ATOM 2533 C C . VAL A 1 325 ? 33.593 3.265 14.495 1.00 92.81 325 VAL A C 1
ATOM 2535 O O . VAL A 1 325 ? 32.496 2.970 14.022 1.00 92.81 325 VAL A O 1
ATOM 2538 N N . ALA A 1 326 ? 33.801 4.401 15.164 1.00 93.31 326 ALA A N 1
ATOM 2539 C CA . ALA A 1 326 ? 32.781 5.405 15.437 1.00 93.31 326 ALA A CA 1
ATOM 2540 C C . ALA A 1 326 ? 32.120 5.969 14.163 1.00 93.31 326 ALA A C 1
ATOM 2542 O O . ALA A 1 326 ? 30.900 6.162 14.125 1.00 93.31 326 ALA A O 1
ATOM 2543 N N . GLU A 1 327 ? 32.898 6.223 13.109 1.00 94.62 327 GLU A N 1
ATOM 2544 C CA . GLU A 1 327 ? 32.383 6.663 11.806 1.00 94.62 327 GLU A CA 1
ATOM 2545 C C . GLU A 1 327 ? 31.581 5.568 11.100 1.00 94.62 327 GLU A C 1
ATOM 2547 O O . GLU A 1 327 ? 30.550 5.872 10.494 1.00 94.62 327 GLU A O 1
ATOM 2552 N N . VAL A 1 328 ? 32.001 4.301 11.209 1.00 95.38 328 VAL A N 1
ATOM 2553 C CA . VAL A 1 328 ? 31.253 3.165 10.646 1.00 95.38 328 VAL A CA 1
ATOM 2554 C C . VAL A 1 328 ? 29.871 3.064 11.289 1.00 95.38 328 VAL A C 1
ATOM 2556 O O . VAL A 1 328 ? 28.877 3.040 10.564 1.00 95.38 328 VAL A O 1
ATOM 2559 N N . TYR A 1 329 ? 29.777 3.084 12.623 1.00 96.38 329 TYR A N 1
ATOM 2560 C CA . TYR A 1 329 ? 28.482 3.024 13.313 1.00 96.38 329 TYR A CA 1
ATOM 2561 C C . TYR A 1 329 ? 27.621 4.266 13.084 1.00 96.38 329 TYR A C 1
ATOM 2563 O O . TYR A 1 329 ? 26.416 4.134 12.877 1.00 96.38 329 TYR A O 1
ATOM 2571 N N . THR A 1 330 ? 28.220 5.462 13.037 1.00 96.31 330 THR A N 1
ATOM 2572 C CA . THR A 1 330 ? 27.484 6.701 12.718 1.00 96.31 330 THR A CA 1
ATOM 2573 C C . THR A 1 330 ? 26.895 6.640 11.302 1.00 96.31 330 THR A C 1
ATOM 2575 O O . THR A 1 330 ? 25.736 6.999 11.093 1.00 96.31 330 THR A O 1
ATOM 2578 N N . THR A 1 331 ? 27.670 6.141 10.333 1.00 96.62 331 THR A N 1
ATOM 2579 C CA . THR A 1 331 ? 27.215 5.966 8.946 1.00 96.62 331 THR A CA 1
ATOM 2580 C C . THR A 1 331 ? 26.099 4.930 8.861 1.00 96.62 331 THR A C 1
ATOM 2582 O O . THR A 1 331 ? 25.054 5.222 8.284 1.00 96.62 331 THR A O 1
ATOM 2585 N N . LEU A 1 332 ? 26.284 3.763 9.489 1.00 97.25 332 LEU A N 1
ATOM 2586 C CA . LEU A 1 332 ? 25.283 2.698 9.525 1.00 97.25 332 LEU A CA 1
ATOM 2587 C C . LEU A 1 332 ? 23.970 3.190 10.143 1.00 97.25 332 LEU A C 1
ATOM 2589 O O . LEU A 1 332 ? 22.910 2.961 9.569 1.00 97.25 332 LEU A O 1
ATOM 2593 N N . LYS A 1 333 ? 24.031 3.913 11.269 1.00 97.31 333 LYS A N 1
ATOM 2594 C CA . LYS A 1 333 ? 22.850 4.471 11.939 1.00 97.31 333 LYS A CA 1
ATOM 2595 C C . LYS A 1 333 ? 22.062 5.397 11.015 1.00 97.31 333 LYS A C 1
ATOM 2597 O O . LYS A 1 333 ? 20.850 5.234 10.894 1.00 97.31 333 LYS A O 1
ATOM 2602 N N . ARG A 1 334 ? 22.741 6.343 10.351 1.00 97.62 334 ARG A N 1
ATOM 2603 C CA . ARG A 1 334 ? 22.097 7.261 9.396 1.00 97.62 334 ARG A CA 1
ATOM 2604 C C . ARG A 1 334 ? 21.434 6.487 8.258 1.00 97.62 334 ARG A C 1
ATOM 2606 O O . ARG A 1 334 ? 20.261 6.706 7.987 1.00 97.62 334 ARG A O 1
ATOM 2613 N N . GLN A 1 335 ? 22.173 5.576 7.628 1.00 97.81 335 GLN A N 1
ATOM 2614 C CA . GLN A 1 335 ? 21.680 4.792 6.496 1.00 97.81 335 GLN A CA 1
ATOM 2615 C C . GLN A 1 335 ? 20.485 3.907 6.885 1.00 97.81 335 GLN A C 1
ATOM 2617 O O . GLN A 1 335 ? 19.497 3.855 6.160 1.00 97.81 335 GLN A O 1
ATOM 2622 N N . MET A 1 336 ? 20.535 3.245 8.047 1.00 98.00 336 MET A N 1
ATOM 2623 C CA . MET A 1 336 ? 19.411 2.456 8.559 1.00 98.00 336 MET A CA 1
ATOM 2624 C C . MET A 1 336 ? 18.189 3.328 8.829 1.00 98.00 336 MET A C 1
ATOM 2626 O O . MET A 1 336 ? 17.094 2.953 8.428 1.00 98.00 336 MET A O 1
ATOM 2630 N N . HIS A 1 337 ? 18.364 4.480 9.482 1.00 97.44 337 HIS A N 1
ATOM 2631 C CA . HIS A 1 337 ? 17.271 5.419 9.735 1.00 97.44 337 HIS A CA 1
ATOM 2632 C C . HIS A 1 337 ? 16.598 5.860 8.429 1.00 97.44 337 HIS A C 1
ATOM 2634 O O . HIS A 1 337 ? 15.378 5.866 8.337 1.00 97.44 337 HIS A O 1
ATOM 2640 N N . GLU A 1 338 ? 17.383 6.181 7.401 1.00 97.50 338 GLU A N 1
ATOM 2641 C CA . GLU A 1 338 ? 16.884 6.586 6.083 1.00 97.50 338 GLU A CA 1
ATOM 2642 C C . GLU A 1 338 ? 16.091 5.460 5.398 1.00 97.50 338 GLU A C 1
ATOM 2644 O O . GLU A 1 338 ? 14.955 5.669 4.980 1.00 97.50 338 GLU A O 1
ATOM 2649 N N . VAL A 1 339 ? 16.614 4.228 5.381 1.00 97.56 339 VAL A N 1
ATOM 2650 C CA . VAL A 1 339 ? 15.891 3.059 4.841 1.00 97.56 339 VAL A CA 1
ATOM 2651 C C . VAL A 1 339 ? 14.604 2.766 5.625 1.00 97.56 339 VAL A C 1
ATOM 2653 O O . VAL A 1 339 ? 13.579 2.440 5.022 1.00 97.56 339 VAL A O 1
ATOM 2656 N N . LEU A 1 340 ? 14.641 2.877 6.956 1.00 96.75 340 LEU A N 1
ATOM 2657 C CA . LEU A 1 340 ? 13.484 2.673 7.831 1.00 96.75 340 LEU A CA 1
ATOM 2658 C C . LEU A 1 340 ? 12.411 3.741 7.603 1.00 96.75 340 LEU A C 1
ATOM 2660 O O . LEU A 1 340 ? 11.237 3.393 7.542 1.00 96.75 340 LEU A O 1
ATOM 2664 N N . ASP A 1 341 ? 12.798 5.002 7.418 1.00 95.00 341 ASP A N 1
ATOM 2665 C CA . ASP A 1 341 ? 11.879 6.107 7.138 1.00 95.00 341 ASP A CA 1
ATOM 2666 C C . ASP A 1 341 ? 11.209 5.957 5.762 1.00 95.00 341 ASP A C 1
ATOM 2668 O O . ASP A 1 341 ? 9.982 6.048 5.656 1.00 95.00 341 ASP A O 1
ATOM 2672 N N . ILE A 1 342 ? 11.983 5.622 4.717 1.00 94.88 342 ILE A N 1
ATOM 2673 C CA . ILE A 1 342 ? 11.433 5.330 3.382 1.00 94.88 342 ILE A CA 1
ATOM 2674 C C . ILE A 1 342 ? 10.431 4.174 3.475 1.00 94.88 342 ILE A C 1
ATOM 2676 O O . ILE A 1 342 ? 9.328 4.269 2.930 1.00 94.88 342 ILE A O 1
ATOM 2680 N N . TYR A 1 343 ? 10.780 3.097 4.182 1.00 94.06 343 TYR A N 1
ATOM 2681 C CA . TYR A 1 343 ? 9.905 1.938 4.331 1.00 94.06 343 TYR A CA 1
ATOM 2682 C C . TYR A 1 343 ? 8.652 2.252 5.152 1.00 94.06 343 TYR A C 1
ATOM 2684 O O . TYR A 1 343 ? 7.556 1.865 4.752 1.00 94.06 343 TYR A O 1
ATOM 2692 N N . HIS A 1 344 ? 8.780 2.995 6.251 1.00 90.94 344 HIS A N 1
ATOM 2693 C CA . HIS A 1 344 ? 7.652 3.397 7.086 1.00 90.94 344 HIS A CA 1
ATOM 2694 C C . HIS A 1 344 ? 6.620 4.197 6.282 1.00 90.94 344 HIS A C 1
ATOM 2696 O O . HIS A 1 344 ? 5.433 3.874 6.315 1.00 90.94 344 HIS A O 1
ATOM 2702 N N . LYS A 1 345 ? 7.084 5.173 5.494 1.00 89.25 345 LYS A N 1
ATOM 2703 C CA . LYS A 1 345 ? 6.228 6.067 4.701 1.00 89.25 345 LYS A CA 1
ATOM 2704 C C . LYS A 1 345 ? 5.640 5.416 3.450 1.00 89.25 345 LYS A C 1
ATOM 2706 O O . LYS A 1 345 ? 4.552 5.792 3.032 1.00 89.25 345 LYS A O 1
ATOM 2711 N N . ASN A 1 346 ? 6.344 4.454 2.848 1.00 88.81 346 ASN A N 1
ATOM 2712 C CA . ASN A 1 346 ? 6.024 3.967 1.499 1.00 88.81 346 ASN A CA 1
ATOM 2713 C C . ASN A 1 346 ? 5.778 2.460 1.415 1.00 88.81 346 ASN A C 1
ATOM 2715 O O . ASN A 1 346 ? 5.668 1.918 0.313 1.00 88.81 346 ASN A O 1
ATOM 2719 N N . SER A 1 347 ? 5.719 1.754 2.546 1.00 84.69 347 SER A N 1
ATOM 2720 C CA . SER A 1 347 ? 5.452 0.315 2.560 1.00 84.69 347 SER A CA 1
ATOM 2721 C C . SER A 1 347 ? 4.130 -0.021 1.868 1.00 84.69 347 SER A C 1
ATOM 2723 O O . SER A 1 347 ? 3.085 0.590 2.089 1.00 84.69 347 SER A O 1
ATOM 2725 N N . PHE A 1 348 ? 4.170 -1.044 1.015 1.00 69.25 348 PHE A N 1
ATOM 2726 C CA . PHE A 1 348 ? 2.999 -1.450 0.241 1.00 69.25 348 PHE A CA 1
ATOM 2727 C C . PHE A 1 348 ? 1.853 -1.979 1.123 1.00 69.25 348 PHE A C 1
ATOM 2729 O O . PHE A 1 348 ? 0.675 -1.771 0.815 1.00 69.25 348 PHE A O 1
ATOM 2736 N N . ASN A 1 349 ? 2.198 -2.640 2.235 1.00 68.50 349 ASN A N 1
ATOM 2737 C CA . ASN A 1 349 ? 1.273 -3.256 3.184 1.00 68.50 349 ASN A CA 1
ATOM 2738 C C . ASN A 1 349 ? 1.702 -2.975 4.624 1.00 68.50 349 ASN A C 1
ATOM 2740 O O . ASN A 1 349 ? 2.885 -2.976 4.930 1.00 68.50 349 ASN A O 1
ATOM 2744 N N . ARG A 1 350 ? 0.724 -2.900 5.534 1.00 67.25 350 ARG A N 1
ATOM 2745 C CA . ARG A 1 350 ? 0.969 -2.824 6.983 1.00 67.25 350 ARG A CA 1
ATOM 2746 C C . ARG A 1 350 ? 1.869 -3.964 7.487 1.00 67.25 350 ARG A C 1
ATOM 2748 O O . ARG A 1 350 ? 2.755 -3.752 8.305 1.00 67.25 350 ARG A O 1
ATOM 2755 N N . ILE A 1 351 ? 1.690 -5.158 6.915 1.00 67.06 351 ILE A N 1
ATOM 2756 C CA . ILE A 1 351 ? 2.565 -6.319 7.112 1.00 67.06 351 ILE A CA 1
ATOM 2757 C C . ILE A 1 351 ? 3.214 -6.684 5.773 1.00 67.06 351 ILE A C 1
ATOM 2759 O O . ILE A 1 351 ? 2.751 -7.591 5.081 1.00 67.06 351 ILE A O 1
ATOM 2763 N N . SER A 1 352 ? 4.243 -5.940 5.372 1.00 72.06 352 SER A N 1
ATOM 2764 C CA . SER A 1 352 ? 4.980 -6.177 4.121 1.00 72.06 352 SER A CA 1
ATOM 2765 C C . SER A 1 352 ? 6.287 -6.946 4.292 1.00 72.06 352 SER A C 1
ATOM 2767 O O . SER A 1 352 ? 6.914 -7.247 3.285 1.00 72.06 352 SER A O 1
ATOM 2769 N N . LEU A 1 353 ? 6.712 -7.293 5.511 1.00 85.31 353 LEU A N 1
ATOM 2770 C CA . LEU A 1 353 ? 7.942 -8.059 5.741 1.00 85.31 353 LEU A CA 1
ATOM 2771 C C . LEU A 1 353 ? 7.614 -9.499 6.141 1.00 85.31 353 LEU A C 1
ATOM 2773 O O . LEU A 1 353 ? 6.867 -9.726 7.091 1.00 85.31 353 LEU A O 1
ATOM 2777 N N . SER A 1 354 ? 8.148 -10.487 5.420 1.00 86.62 354 SER A N 1
ATOM 2778 C CA . SER A 1 354 ? 7.915 -11.899 5.749 1.00 86.62 354 SER A CA 1
ATOM 2779 C C . SER A 1 354 ? 8.807 -12.345 6.899 1.00 86.62 354 SER A C 1
ATOM 2781 O O . SER A 1 354 ? 9.885 -11.794 7.114 1.00 86.62 354 SER A O 1
ATOM 2783 N N . SER A 1 355 ? 8.379 -13.379 7.627 1.00 84.56 355 SER A N 1
ATOM 2784 C CA . SER A 1 355 ? 9.185 -13.938 8.720 1.00 84.56 355 SER A CA 1
ATOM 2785 C C . SER A 1 355 ? 10.573 -14.416 8.257 1.00 84.56 355 SER A C 1
ATOM 2787 O O . SER A 1 355 ? 11.543 -14.174 8.968 1.00 84.56 355 SER A O 1
ATOM 2789 N N . ARG A 1 356 ? 10.696 -15.032 7.066 1.00 86.25 356 ARG A N 1
ATOM 2790 C CA . ARG A 1 356 ? 11.994 -15.449 6.488 1.00 86.25 356 ARG A CA 1
ATOM 2791 C C . ARG A 1 356 ? 12.905 -14.258 6.218 1.00 86.25 356 ARG A C 1
ATOM 2793 O O . ARG A 1 356 ? 14.061 -14.269 6.618 1.00 86.25 356 ARG A O 1
ATOM 2800 N N . LEU A 1 357 ? 12.372 -13.218 5.579 1.00 91.31 357 LEU A N 1
ATOM 2801 C CA . LEU A 1 357 ? 13.129 -12.005 5.284 1.00 91.31 357 LEU A CA 1
ATOM 2802 C C . LEU A 1 357 ? 13.555 -11.277 6.569 1.00 91.31 357 LEU A C 1
ATOM 2804 O O . LEU A 1 357 ? 14.719 -10.915 6.708 1.00 91.31 357 LEU A O 1
ATOM 2808 N N . GLY A 1 358 ? 12.648 -11.141 7.544 1.00 91.75 358 GLY A N 1
ATOM 2809 C CA . GLY A 1 358 ? 12.963 -10.577 8.860 1.00 91.75 358 GLY A CA 1
ATOM 2810 C C . GLY A 1 358 ? 14.046 -11.364 9.604 1.00 91.75 358 GLY A C 1
ATOM 2811 O O . GLY A 1 358 ? 14.944 -10.760 10.189 1.00 91.75 358 GLY A O 1
ATOM 2812 N N . TYR A 1 359 ? 14.011 -12.699 9.522 1.00 91.38 359 TYR A N 1
ATOM 2813 C CA . TYR A 1 359 ? 15.052 -13.555 10.086 1.00 91.38 359 TYR A CA 1
ATOM 2814 C C . TYR A 1 359 ? 16.408 -13.315 9.418 1.00 91.38 359 TYR A C 1
ATOM 2816 O O . TYR A 1 359 ? 17.378 -13.092 10.129 1.00 91.38 359 TYR A O 1
ATOM 2824 N N . VAL A 1 360 ? 16.473 -13.260 8.081 1.00 93.75 360 VAL A N 1
ATOM 2825 C CA . VAL A 1 360 ? 17.722 -12.956 7.355 1.00 93.75 360 VAL A CA 1
ATOM 2826 C C . VAL A 1 360 ? 18.308 -11.614 7.797 1.00 93.75 360 VAL A C 1
ATOM 2828 O O . VAL A 1 360 ? 19.497 -11.550 8.106 1.00 93.75 360 VAL A O 1
ATOM 2831 N N . ILE A 1 361 ? 17.487 -10.559 7.893 1.00 96.50 361 ILE A N 1
ATOM 2832 C CA . ILE A 1 361 ? 17.948 -9.255 8.396 1.00 96.50 361 ILE A CA 1
ATOM 2833 C C . ILE A 1 361 ? 18.515 -9.416 9.815 1.00 96.50 361 ILE A C 1
ATOM 2835 O O . ILE A 1 361 ? 19.646 -9.008 10.068 1.00 96.50 361 ILE A O 1
ATOM 2839 N N . SER A 1 362 ? 17.763 -10.027 10.736 1.00 95.94 362 SER A N 1
ATOM 2840 C CA . SER A 1 362 ? 18.209 -10.198 12.124 1.00 95.94 362 SER A CA 1
ATOM 2841 C C . SER A 1 362 ? 19.504 -11.009 12.218 1.00 95.94 362 SER A C 1
ATOM 2843 O O . SER A 1 362 ? 20.413 -10.583 12.918 1.00 95.94 362 SER A O 1
ATOM 2845 N N . SER A 1 363 ? 19.642 -12.111 11.474 1.00 94.56 363 SER A N 1
ATOM 2846 C CA . SER A 1 363 ? 20.852 -12.944 11.452 1.00 94.56 363 SER A CA 1
ATOM 2847 C C . SER A 1 363 ? 22.074 -12.194 10.927 1.00 94.56 363 SER A C 1
ATOM 2849 O O . SER A 1 363 ? 23.156 -12.303 11.505 1.00 94.56 363 SER A O 1
ATOM 2851 N N . VAL A 1 364 ? 21.914 -11.405 9.856 1.00 94.88 364 VAL A N 1
ATOM 2852 C CA . VAL A 1 364 ? 23.003 -10.573 9.330 1.00 94.88 364 VAL A CA 1
ATOM 2853 C C . VAL A 1 364 ? 23.439 -9.575 10.396 1.00 94.88 364 VAL A C 1
ATOM 2855 O O . VAL A 1 364 ? 24.616 -9.552 10.743 1.00 94.88 364 VAL A O 1
ATOM 2858 N N . PHE A 1 365 ? 22.513 -8.810 10.975 1.00 96.56 365 PHE A N 1
ATOM 2859 C CA . PHE A 1 365 ? 22.849 -7.806 11.986 1.00 96.56 365 PHE A CA 1
ATOM 2860 C C . PHE A 1 365 ? 23.373 -8.404 13.293 1.00 96.56 365 PHE A C 1
ATOM 2862 O O . PHE A 1 365 ? 24.255 -7.801 13.897 1.00 96.56 365 PHE A O 1
ATOM 2869 N N . GLU A 1 366 ? 22.929 -9.593 13.697 1.00 95.12 366 GLU A N 1
ATOM 2870 C CA . GLU A 1 366 ? 23.456 -10.272 14.884 1.00 95.12 366 GLU A CA 1
ATOM 2871 C C . GLU A 1 366 ? 24.949 -10.603 14.732 1.00 95.12 366 GLU A C 1
ATOM 2873 O O . GLU A 1 366 ? 25.703 -10.519 15.695 1.00 95.12 366 GLU A O 1
ATOM 2878 N N . SER A 1 367 ? 25.412 -10.886 13.508 1.00 90.56 367 SER A N 1
ATOM 2879 C CA . SER A 1 367 ? 26.840 -11.106 13.227 1.00 90.56 367 SER A CA 1
ATOM 2880 C C . SER A 1 367 ? 27.684 -9.823 13.178 1.00 90.56 367 SER A C 1
ATOM 2882 O O . SER A 1 367 ? 28.913 -9.898 13.193 1.00 90.56 367 SER A O 1
ATOM 2884 N N . VAL A 1 368 ? 27.047 -8.650 13.084 1.00 91.69 368 VAL A N 1
ATOM 2885 C CA . VAL A 1 368 ? 27.717 -7.358 12.844 1.00 91.69 368 VAL A CA 1
ATOM 2886 C C . VAL A 1 368 ? 27.669 -6.469 14.075 1.00 91.69 368 VAL A C 1
ATOM 2888 O O . VAL A 1 368 ? 28.700 -6.001 14.547 1.00 91.69 368 VAL A O 1
ATOM 2891 N N . VAL A 1 369 ? 26.467 -6.248 14.597 1.00 93.75 369 VAL A N 1
ATOM 2892 C CA . VAL A 1 369 ? 26.160 -5.405 15.753 1.00 93.75 369 VAL A CA 1
ATOM 2893 C C . VAL A 1 369 ? 25.076 -6.101 16.589 1.00 93.75 369 VAL A C 1
ATOM 2895 O O . VAL A 1 369 ? 23.890 -5.766 16.477 1.00 93.75 369 VAL A O 1
ATOM 2898 N N . PRO A 1 370 ? 25.468 -7.093 17.419 1.00 94.00 370 PRO A N 1
ATOM 2899 C CA . PRO A 1 370 ? 24.543 -7.935 18.168 1.00 94.00 370 PRO A CA 1
ATOM 2900 C C . PRO A 1 370 ? 23.463 -7.133 18.883 1.00 94.00 370 PRO A C 1
ATOM 2902 O O . PRO A 1 370 ? 23.756 -6.176 19.607 1.00 94.00 370 PRO A O 1
ATOM 2905 N N . GLY A 1 371 ? 22.212 -7.538 18.676 1.00 92.75 371 GLY A N 1
ATOM 2906 C CA . GLY A 1 371 ? 21.026 -6.965 19.293 1.00 92.75 371 GLY A CA 1
ATOM 2907 C C . GLY A 1 371 ? 20.623 -5.542 18.883 1.00 92.75 371 GLY A C 1
ATOM 2908 O O . GLY A 1 371 ? 19.782 -4.964 19.569 1.00 92.75 371 GLY A O 1
ATOM 2909 N N . VAL A 1 372 ? 21.179 -4.977 17.803 1.00 96.50 372 VAL A N 1
ATOM 2910 C CA . VAL A 1 372 ? 20.592 -3.794 17.131 1.00 96.50 372 VAL A CA 1
ATOM 2911 C C . VAL A 1 372 ? 19.294 -4.177 16.428 1.00 96.50 372 VAL A C 1
ATOM 2913 O O . VAL A 1 372 ? 18.324 -3.433 16.487 1.00 96.50 372 VAL A O 1
ATOM 2916 N N . VAL A 1 373 ? 19.259 -5.348 15.786 1.00 97.25 373 VAL A N 1
ATOM 2917 C CA . VAL A 1 373 ? 18.068 -5.882 15.122 1.00 97.25 373 VAL A CA 1
ATOM 2918 C C . VAL A 1 373 ? 17.739 -7.246 15.710 1.00 97.25 373 VAL A C 1
ATOM 2920 O O . VAL A 1 373 ? 18.506 -8.193 15.561 1.00 97.25 373 VAL A O 1
ATOM 2923 N N . GLN A 1 374 ? 16.585 -7.356 16.359 1.00 95.56 374 GLN A N 1
ATOM 2924 C CA . GLN A 1 374 ? 16.163 -8.569 17.050 1.00 95.56 374 GLN A CA 1
ATOM 2925 C C . GLN A 1 374 ? 14.807 -9.048 16.551 1.00 95.56 374 GLN A C 1
ATOM 2927 O O . GLN A 1 374 ? 13.833 -8.294 16.519 1.00 95.56 374 GLN A O 1
ATOM 2932 N N . MET A 1 375 ? 14.720 -10.337 16.237 1.00 93.56 375 MET A N 1
ATOM 2933 C CA . MET A 1 375 ? 13.433 -11.019 16.153 1.00 93.56 375 MET A CA 1
ATOM 2934 C C . MET A 1 375 ? 12.779 -11.020 17.534 1.00 93.56 375 MET A C 1
ATOM 2936 O O . MET A 1 375 ? 13.387 -11.408 18.531 1.00 93.56 375 MET A O 1
ATOM 2940 N N . THR A 1 376 ? 11.527 -10.595 17.593 1.00 93.50 376 THR A N 1
ATOM 2941 C CA . THR A 1 376 ? 10.775 -10.490 18.837 1.00 93.50 376 THR A CA 1
ATOM 2942 C C . THR A 1 376 ? 9.333 -10.927 18.640 1.00 93.50 376 THR A C 1
ATOM 2944 O O . THR A 1 376 ? 8.894 -11.288 17.542 1.00 93.50 376 THR A O 1
ATOM 2947 N N . HIS A 1 377 ? 8.577 -10.891 19.726 1.00 90.38 377 HIS A N 1
ATOM 2948 C CA . HIS A 1 377 ? 7.141 -11.038 19.677 1.00 90.38 377 HIS A CA 1
ATOM 2949 C C . HIS A 1 377 ? 6.459 -9.925 20.457 1.00 90.38 377 HIS A C 1
ATOM 2951 O O . HIS A 1 377 ? 7.003 -9.380 21.417 1.00 90.38 377 HIS A O 1
ATOM 2957 N N . VAL A 1 378 ? 5.243 -9.603 20.037 1.00 89.56 378 VAL A N 1
ATOM 2958 C CA . VAL A 1 378 ? 4.400 -8.629 20.718 1.00 89.56 378 VAL A CA 1
ATOM 2959 C C . VAL A 1 378 ? 3.240 -9.376 21.330 1.00 89.56 378 VAL A C 1
ATOM 2961 O O . VAL A 1 378 ? 2.471 -10.054 20.640 1.00 89.56 378 VAL A O 1
ATOM 2964 N N . SER A 1 379 ? 3.138 -9.257 22.648 1.00 85.75 379 SER A N 1
ATOM 2965 C CA . SER A 1 379 ? 2.040 -9.821 23.419 1.00 85.75 379 SER A CA 1
ATOM 2966 C C . SER A 1 379 ? 1.142 -8.695 23.917 1.00 85.75 379 SER A C 1
ATOM 2968 O O . SER A 1 379 ? 1.636 -7.652 24.341 1.00 85.75 379 SER A O 1
ATOM 2970 N N . PRO A 1 380 ? -0.176 -8.851 23.860 1.00 81.25 380 PRO A N 1
ATOM 2971 C CA . PRO A 1 380 ? -1.068 -7.908 24.508 1.00 81.25 380 PRO A CA 1
ATOM 2972 C C . PRO A 1 380 ? -0.958 -8.019 26.038 1.00 81.25 380 PRO A C 1
ATOM 2974 O O . PRO A 1 380 ? -0.912 -9.106 26.609 1.00 81.25 380 PRO A O 1
ATOM 2977 N N . SER A 1 381 ? -0.861 -6.871 26.696 1.00 62.78 381 SER A N 1
A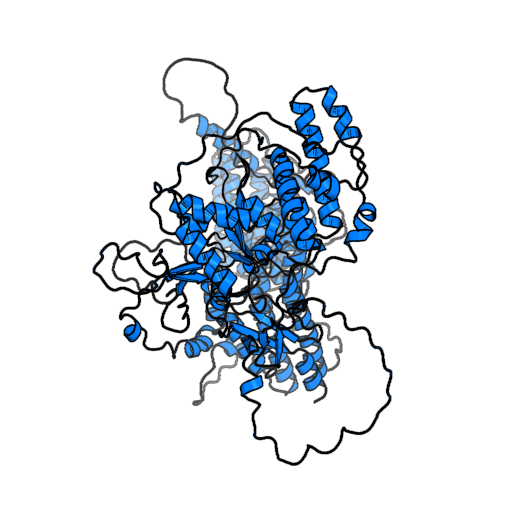TOM 2978 C CA . SER A 1 381 ? -0.143 -6.652 27.959 1.00 62.78 381 SER A CA 1
ATOM 2979 C C . SER A 1 381 ? -0.857 -7.050 29.266 1.00 62.78 381 SER A C 1
ATOM 2981 O O . SER A 1 381 ? -0.660 -6.406 30.292 1.00 62.78 381 SER A O 1
ATOM 2983 N N . ASP A 1 382 ? -1.580 -8.174 29.297 1.00 56.84 382 ASP A N 1
ATOM 2984 C CA . ASP A 1 382 ? -2.177 -8.685 30.551 1.00 56.84 382 ASP A CA 1
ATOM 2985 C C . ASP A 1 382 ? -1.244 -9.633 31.344 1.00 56.84 382 ASP A C 1
ATOM 2987 O O . ASP A 1 382 ? -1.577 -10.044 32.454 1.00 56.84 382 ASP A O 1
ATOM 2991 N N . HIS A 1 383 ? -0.066 -9.994 30.812 1.00 50.03 383 HIS A N 1
ATOM 2992 C CA . HIS A 1 383 ? 0.790 -11.033 31.414 1.00 50.03 383 HIS A CA 1
ATOM 2993 C C . HIS A 1 383 ? 2.031 -10.553 32.182 1.00 50.03 383 HIS A C 1
ATOM 2995 O O . HIS A 1 383 ? 2.573 -11.327 32.971 1.00 50.03 383 HIS A O 1
ATOM 3001 N N . GLN A 1 384 ? 2.488 -9.305 32.031 1.00 48.25 384 GLN A N 1
ATOM 3002 C CA . GLN A 1 384 ? 3.706 -8.867 32.739 1.00 48.25 384 GLN A CA 1
ATOM 3003 C C . GLN A 1 384 ? 3.497 -8.638 34.245 1.00 48.25 384 GLN A C 1
ATOM 3005 O O . GLN A 1 384 ? 4.450 -8.739 35.017 1.00 48.25 384 GLN A O 1
ATOM 3010 N N . SER A 1 385 ? 2.260 -8.421 34.695 1.00 49.88 385 SER A N 1
ATOM 3011 C CA . SER A 1 385 ? 1.913 -8.347 36.120 1.00 49.88 385 SER A CA 1
ATOM 3012 C C . SER A 1 385 ? 1.996 -9.704 36.837 1.00 49.88 385 SER A C 1
ATOM 3014 O O . SER A 1 385 ? 2.124 -9.723 38.056 1.00 49.88 385 SER A O 1
ATOM 3016 N N . ALA A 1 386 ? 1.997 -10.832 36.113 1.00 46.12 386 ALA A N 1
ATOM 3017 C CA . ALA A 1 386 ? 2.070 -12.170 36.712 1.00 46.12 386 ALA A CA 1
ATOM 3018 C C . ALA A 1 386 ? 3.505 -12.705 36.896 1.00 46.12 386 ALA A C 1
ATOM 3020 O O . ALA A 1 386 ? 3.720 -13.598 37.706 1.00 46.12 386 ALA A O 1
ATOM 3021 N N . LEU A 1 387 ? 4.500 -12.166 36.179 1.00 48.72 387 LEU A N 1
ATOM 3022 C CA . LEU A 1 387 ? 5.898 -12.631 36.258 1.00 48.72 387 LEU A CA 1
ATOM 3023 C C . LEU A 1 387 ? 6.774 -11.809 37.219 1.00 48.72 387 LEU A C 1
ATOM 3025 O O . LEU A 1 387 ? 7.878 -12.233 37.544 1.00 48.72 387 LEU A O 1
ATOM 3029 N N . LYS A 1 388 ? 6.280 -10.666 37.716 1.00 45.16 388 LYS A N 1
ATOM 3030 C CA . LYS A 1 388 ? 6.958 -9.853 38.743 1.00 45.16 388 LYS A CA 1
ATOM 3031 C C . LYS A 1 388 ? 6.477 -10.112 40.176 1.00 45.16 388 LYS A C 1
ATOM 3033 O O . LYS A 1 388 ? 6.932 -9.419 41.080 1.00 45.16 388 LYS A O 1
ATOM 3038 N N . SER A 1 389 ? 5.645 -11.128 40.432 1.00 37.47 389 SER A N 1
ATOM 3039 C CA . SER A 1 389 ? 5.388 -11.595 41.804 1.00 37.47 389 SER A CA 1
ATOM 3040 C C . SER A 1 389 ? 6.536 -12.485 42.304 1.00 37.47 389 SER A C 1
ATOM 3042 O O . SER A 1 389 ? 6.349 -13.656 42.634 1.00 37.47 389 SER A O 1
ATOM 3044 N N . GLY A 1 390 ? 7.748 -11.930 42.337 1.00 39.41 390 GLY A N 1
ATOM 3045 C CA . GLY A 1 390 ? 8.724 -12.336 43.339 1.00 39.41 390 GLY A CA 1
ATOM 3046 C C . GLY A 1 390 ? 8.210 -11.830 44.684 1.00 39.41 390 GLY A C 1
ATOM 3047 O O . GLY A 1 390 ? 7.754 -10.693 44.771 1.00 39.41 390 GLY A O 1
ATOM 3048 N N . PHE A 1 391 ? 8.201 -12.698 45.694 1.00 37.22 391 PHE A N 1
ATOM 3049 C CA . PHE A 1 391 ? 7.809 -12.379 47.067 1.00 37.22 391 PHE A CA 1
ATOM 3050 C C . PHE A 1 391 ? 8.305 -10.982 47.487 1.00 37.22 391 PHE A C 1
ATOM 3052 O O . PHE A 1 391 ? 9.518 -10.758 47.452 1.00 37.22 391 PHE A O 1
ATOM 3059 N N . PRO A 1 392 ? 7.428 -10.046 47.898 1.00 34.94 392 PRO A N 1
ATOM 3060 C CA . PRO A 1 392 ? 7.902 -8.831 48.536 1.00 34.94 392 PRO A CA 1
ATOM 3061 C C . PRO A 1 392 ? 8.568 -9.213 49.863 1.00 34.94 392 PRO A C 1
ATOM 3063 O O . PRO A 1 392 ? 7.988 -9.929 50.684 1.00 34.94 392 PRO A O 1
ATOM 3066 N N . SER A 1 393 ? 9.806 -8.755 50.052 1.00 35.59 393 SER A N 1
ATOM 3067 C CA . SER A 1 393 ? 10.480 -8.773 51.350 1.00 35.59 393 SER A CA 1
ATOM 3068 C C . SER A 1 393 ? 9.644 -7.964 52.355 1.00 35.59 393 SER A C 1
ATOM 3070 O O . SER A 1 393 ? 9.198 -6.867 52.010 1.00 35.59 393 SER A O 1
ATOM 3072 N N . PRO A 1 394 ? 9.405 -8.454 53.584 1.00 35.56 394 PRO A N 1
ATOM 3073 C CA . PRO A 1 394 ? 8.551 -7.792 54.570 1.00 35.56 394 PRO A CA 1
ATOM 3074 C C . PRO A 1 394 ? 9.271 -6.632 55.285 1.00 35.56 394 PRO A C 1
ATOM 3076 O O . PRO A 1 394 ? 9.370 -6.630 56.509 1.00 35.56 394 PRO A O 1
ATOM 3079 N N . SER A 1 395 ? 9.808 -5.657 54.543 1.00 36.59 395 SER A N 1
ATOM 3080 C CA . SER A 1 395 ? 10.616 -4.572 55.131 1.00 36.59 395 SER A CA 1
ATOM 3081 C C . SER A 1 395 ? 10.388 -3.160 54.577 1.00 36.59 395 SER A C 1
ATOM 3083 O O . SER A 1 395 ? 11.125 -2.263 54.961 1.00 36.59 395 SER A O 1
ATOM 3085 N N . GLU A 1 396 ? 9.382 -2.910 53.735 1.00 35.78 396 GLU A N 1
ATOM 3086 C CA . GLU A 1 396 ? 9.109 -1.555 53.206 1.00 35.78 396 GLU A CA 1
ATOM 3087 C C . GLU A 1 396 ? 7.622 -1.186 53.308 1.00 35.78 396 GLU A C 1
ATOM 3089 O O . GLU A 1 396 ? 6.941 -0.932 52.317 1.00 35.78 396 GLU A O 1
ATOM 3094 N N . LEU A 1 397 ? 7.092 -1.203 54.533 1.00 36.72 397 LEU A N 1
ATOM 3095 C CA . LEU A 1 397 ? 5.704 -0.822 54.816 1.00 36.72 397 LEU A CA 1
ATOM 3096 C C . LEU A 1 397 ? 5.606 0.053 56.070 1.00 36.72 397 LEU A C 1
ATOM 3098 O O . LEU A 1 397 ? 4.734 -0.145 56.898 1.00 36.72 397 LEU A O 1
ATOM 3102 N N . GLU A 1 398 ? 6.505 1.025 56.203 1.00 38.53 398 GLU A N 1
ATOM 3103 C CA . GLU A 1 398 ? 6.422 2.107 57.190 1.00 38.53 398 GLU A CA 1
ATOM 3104 C C . GLU A 1 398 ? 7.176 3.323 56.637 1.00 38.53 398 GLU A C 1
ATOM 3106 O O . GLU A 1 398 ? 8.364 3.444 56.879 1.00 38.53 398 GLU A O 1
ATOM 3111 N N . GLU A 1 399 ? 6.518 4.169 55.833 1.00 39.69 399 GLU A N 1
ATOM 3112 C CA . GLU A 1 399 ? 6.800 5.618 55.693 1.00 39.69 399 GLU A CA 1
ATOM 3113 C C . GLU A 1 399 ? 6.010 6.216 54.514 1.00 39.69 399 GLU A C 1
ATOM 3115 O O . GLU A 1 399 ? 6.531 6.415 53.423 1.00 39.69 399 GLU A O 1
ATOM 3120 N N . ALA A 1 400 ? 4.724 6.505 54.730 1.00 33.03 400 ALA A N 1
ATOM 3121 C CA . ALA A 1 400 ? 3.998 7.574 54.027 1.00 33.03 400 ALA A CA 1
ATOM 3122 C C . ALA A 1 400 ? 2.624 7.801 54.682 1.00 33.03 400 ALA A C 1
ATOM 3124 O O . ALA A 1 400 ? 1.589 7.760 54.025 1.00 33.03 400 ALA A O 1
ATOM 3125 N N . ASP A 1 401 ? 2.605 8.024 55.996 1.00 36.38 401 ASP A N 1
ATOM 3126 C CA . ASP A 1 401 ? 1.427 8.559 56.678 1.00 36.38 401 ASP A CA 1
ATOM 3127 C C . ASP A 1 401 ? 1.877 9.666 57.632 1.00 36.38 401 ASP A C 1
ATOM 3129 O O . ASP A 1 401 ? 2.399 9.391 58.713 1.00 36.38 401 ASP A O 1
ATOM 3133 N N . ARG A 1 402 ? 1.779 10.920 57.163 1.00 34.91 402 ARG A N 1
ATOM 3134 C CA . ARG A 1 402 ? 1.724 12.162 57.960 1.00 34.91 402 ARG A CA 1
ATOM 3135 C C . ARG A 1 402 ? 1.624 13.384 57.043 1.00 34.91 402 ARG A C 1
ATOM 3137 O O . ARG A 1 402 ? 2.603 13.801 56.435 1.00 34.91 402 ARG A O 1
ATOM 3144 N N . GLY A 1 403 ? 0.446 14.004 57.017 1.00 29.75 403 GLY A N 1
ATOM 3145 C CA . GLY A 1 403 ? 0.247 15.326 56.416 1.00 29.75 403 GLY A CA 1
ATOM 3146 C C . GLY A 1 403 ? -1.223 15.697 56.255 1.00 29.75 403 GLY A C 1
ATOM 3147 O O . GLY A 1 403 ? -1.736 15.711 55.145 1.00 29.75 403 GLY A O 1
ATOM 3148 N N . GLY A 1 404 ? -1.908 15.954 57.372 1.00 30.72 404 GLY A N 1
ATOM 3149 C CA . GLY A 1 404 ? -3.318 16.345 57.404 1.00 30.72 404 GLY A CA 1
ATOM 3150 C C . GLY A 1 404 ? -3.599 17.808 57.035 1.00 30.72 404 GLY A C 1
ATOM 3151 O O . GLY A 1 404 ? -2.740 18.679 57.151 1.00 30.72 404 GLY A O 1
ATOM 3152 N N . GLY A 1 405 ? -4.860 18.065 56.676 1.00 29.41 405 GLY A N 1
ATOM 3153 C CA . GLY A 1 405 ? -5.471 19.393 56.580 1.00 29.41 405 GLY A CA 1
ATOM 3154 C C . GLY A 1 405 ? -6.929 19.307 56.091 1.00 29.41 405 GLY A C 1
ATOM 3155 O O . GLY A 1 405 ? -7.139 18.795 54.994 1.00 29.41 405 GLY A O 1
ATOM 3156 N N . PRO A 1 406 ? -7.941 19.749 56.869 1.00 42.41 406 PRO A N 1
ATOM 3157 C CA . PRO A 1 406 ? -9.352 19.502 56.582 1.00 42.41 406 PRO A CA 1
ATOM 3158 C C . PRO A 1 406 ? -10.004 20.671 55.831 1.00 42.41 406 PRO A C 1
ATOM 3160 O O . PRO A 1 406 ? -9.867 21.824 56.233 1.00 42.41 406 PRO A O 1
ATOM 3163 N N . VAL A 1 407 ? -10.806 20.372 54.809 1.00 34.19 407 VAL A N 1
ATOM 3164 C CA . VAL A 1 407 ? -11.863 21.277 54.339 1.00 34.19 407 VAL A CA 1
ATOM 3165 C C . VAL A 1 407 ? -13.131 20.453 54.169 1.00 34.19 407 VAL A C 1
ATOM 3167 O O . VAL A 1 407 ? -13.186 19.508 53.387 1.00 34.19 407 VAL A O 1
ATOM 3170 N N . ALA A 1 408 ? -14.123 20.791 54.985 1.00 35.94 408 ALA A N 1
ATOM 3171 C CA . ALA A 1 408 ? -15.474 20.285 54.886 1.00 35.94 408 ALA A CA 1
ATOM 3172 C C . ALA A 1 408 ? -16.164 20.933 53.681 1.00 35.94 408 ALA A C 1
ATOM 3174 O O . ALA A 1 408 ? -16.194 22.158 53.594 1.00 35.94 408 ALA A O 1
ATOM 3175 N N . ASP A 1 409 ? -16.766 20.122 52.815 1.00 30.20 409 ASP A N 1
ATOM 3176 C CA . ASP A 1 409 ? -17.823 20.591 51.922 1.00 30.20 409 ASP A CA 1
ATOM 3177 C C . ASP A 1 409 ? -18.988 19.581 51.936 1.00 30.20 409 ASP A C 1
ATOM 3179 O O . ASP A 1 409 ? -18.811 18.425 51.533 1.00 30.20 409 ASP A O 1
ATOM 3183 N N . PRO A 1 410 ? -20.163 19.947 52.484 1.00 36.59 410 PRO A N 1
ATOM 3184 C CA . PRO A 1 410 ? -21.290 19.048 52.657 1.00 36.59 410 PRO A CA 1
ATOM 3185 C C . PRO A 1 410 ? -22.335 19.264 51.555 1.00 36.59 410 PRO A C 1
ATOM 3187 O O . PRO A 1 410 ? -23.414 19.772 51.830 1.00 36.59 410 PRO A O 1
ATOM 3190 N N . TYR A 1 411 ? -22.068 18.822 50.324 1.00 34.47 411 TYR A N 1
ATOM 3191 C CA . TYR A 1 411 ? -23.129 18.615 49.328 1.00 34.47 411 TYR A CA 1
ATOM 3192 C C . TYR A 1 411 ? -22.907 17.326 48.543 1.00 34.47 411 TYR A C 1
ATOM 3194 O O . TYR A 1 411 ? -22.253 17.265 47.505 1.00 34.47 411 TYR A O 1
ATOM 3202 N N . GLY A 1 412 ? -23.504 16.261 49.076 1.00 38.00 412 GLY A N 1
ATOM 3203 C CA . GLY A 1 412 ? -23.667 15.000 48.380 1.00 38.00 412 GLY A CA 1
ATOM 3204 C C . GLY A 1 412 ? -24.664 15.134 47.234 1.00 38.00 412 GLY A C 1
ATOM 3205 O O . GLY A 1 412 ? -25.871 15.184 47.454 1.00 38.00 412 GLY A O 1
ATOM 3206 N N . HIS A 1 413 ? -24.157 15.060 46.009 1.00 32.41 413 HIS A N 1
ATOM 3207 C CA . HIS A 1 413 ? -24.918 14.565 44.872 1.00 32.41 413 HIS A CA 1
ATOM 3208 C C . HIS A 1 413 ? -24.252 13.288 44.362 1.00 32.41 413 HIS A C 1
ATOM 3210 O O . HIS A 1 413 ? -23.215 13.311 43.706 1.00 32.41 413 HIS A O 1
ATOM 3216 N N . LYS A 1 414 ? -24.874 12.144 44.675 1.00 32.62 414 LYS A N 1
ATOM 3217 C CA . LYS A 1 414 ? -24.630 10.875 43.984 1.00 32.62 414 LYS A CA 1
ATOM 3218 C C . LYS A 1 414 ? -25.157 11.009 42.553 1.00 32.62 414 LYS A C 1
ATOM 3220 O O . LYS A 1 414 ? -26.304 10.667 42.281 1.00 32.62 414 LYS A O 1
ATOM 3225 N N . GLY A 1 415 ? -24.337 11.557 41.661 1.00 29.03 415 GLY A N 1
ATOM 3226 C CA . GLY A 1 415 ? -24.530 11.404 40.222 1.00 29.03 415 GLY A CA 1
ATOM 3227 C C . GLY A 1 415 ? -24.296 9.943 39.813 1.00 29.03 415 GLY A C 1
ATOM 3228 O O . GLY A 1 415 ? -23.547 9.236 40.496 1.00 29.03 415 GLY A O 1
ATOM 3229 N N . PRO A 1 416 ? -24.941 9.453 38.740 1.00 30.64 416 PRO A N 1
ATOM 3230 C CA . PRO A 1 416 ? -24.667 8.122 38.224 1.00 30.64 416 PRO A CA 1
ATOM 3231 C C . PRO A 1 416 ? -23.186 8.049 37.859 1.00 30.64 416 PRO A C 1
ATOM 3233 O O . PRO A 1 416 ? -22.659 8.936 37.191 1.00 30.64 416 PRO A O 1
ATOM 3236 N N . VAL A 1 417 ? -22.525 7.002 38.348 1.00 30.20 417 VAL A N 1
ATOM 3237 C CA . VAL A 1 417 ? -21.136 6.664 38.042 1.00 30.20 417 VAL A CA 1
ATOM 3238 C C . VAL A 1 417 ? -21.002 6.596 36.523 1.00 30.20 417 VAL A C 1
ATOM 3240 O O . VAL A 1 417 ? -21.403 5.622 35.888 1.00 30.20 417 VAL A O 1
ATOM 3243 N N . GLY A 1 418 ? -20.502 7.678 35.932 1.00 29.62 418 GLY A N 1
ATOM 3244 C CA . GLY A 1 418 ? -20.155 7.737 34.527 1.00 29.62 418 GLY A CA 1
ATOM 3245 C C . GLY A 1 418 ? -18.971 6.815 34.313 1.00 29.62 418 GLY A C 1
ATOM 3246 O O . GLY A 1 418 ? -17.832 7.193 34.572 1.00 29.62 418 GLY A O 1
ATOM 3247 N N . HIS A 1 419 ? -19.246 5.593 33.862 1.00 33.69 419 HIS A N 1
ATOM 3248 C CA . HIS A 1 419 ? -18.263 4.673 33.308 1.00 33.69 419 HIS A CA 1
ATOM 3249 C C . HIS A 1 419 ? -17.692 5.244 32.001 1.00 33.69 419 HIS A C 1
ATOM 3251 O O . HIS A 1 419 ? -17.878 4.680 30.931 1.00 33.69 419 HIS A O 1
ATOM 3257 N N . SER A 1 420 ? -16.976 6.364 32.067 1.00 32.22 420 SER A N 1
ATOM 3258 C CA . SER A 1 420 ? -16.003 6.705 31.037 1.00 32.22 420 SER A CA 1
ATOM 3259 C C . SER A 1 420 ? -14.697 6.038 31.443 1.00 32.22 420 SER A C 1
ATOM 3261 O O . SER A 1 420 ? -13.772 6.678 31.941 1.00 32.22 420 SER A O 1
ATOM 3263 N N . GLN A 1 421 ? -14.647 4.713 31.279 1.00 36.47 421 GLN A N 1
ATOM 3264 C CA . GLN A 1 421 ? -13.378 4.012 31.143 1.00 36.47 421 GLN A CA 1
ATOM 3265 C C . GLN A 1 421 ? -12.707 4.632 29.915 1.00 36.47 421 GLN A C 1
ATOM 3267 O O . GLN A 1 421 ? -13.001 4.277 28.776 1.00 36.47 421 GLN A O 1
ATOM 3272 N N . VAL A 1 422 ? -11.844 5.622 30.142 1.00 38.12 422 VAL A N 1
ATOM 3273 C CA . VAL A 1 422 ? -10.837 5.999 29.155 1.00 38.12 422 VAL A CA 1
ATOM 3274 C C . VAL A 1 422 ? -10.161 4.679 28.790 1.00 38.12 422 VAL A C 1
ATOM 3276 O O . VAL A 1 422 ? -9.699 3.978 29.689 1.00 38.12 422 VAL A O 1
ATOM 3279 N N . TYR A 1 423 ? -10.199 4.283 27.516 1.00 46.03 423 TYR A N 1
ATOM 3280 C CA . TYR A 1 423 ? -9.607 3.044 27.000 1.00 46.03 423 TYR A CA 1
ATOM 3281 C C . TYR A 1 423 ? -8.064 3.102 27.105 1.00 46.03 423 TYR A C 1
ATOM 3283 O O . TYR A 1 423 ? -7.345 3.030 26.116 1.00 46.03 423 TYR A O 1
ATOM 3291 N N . THR A 1 424 ? -7.523 3.234 28.317 1.00 41.62 424 THR A N 1
ATOM 3292 C CA . THR A 1 424 ? -6.097 3.369 28.660 1.00 41.62 424 THR A CA 1
ATOM 3293 C C . THR A 1 424 ? -5.311 2.056 28.525 1.00 41.62 424 THR A C 1
ATOM 3295 O O . THR A 1 424 ? -4.184 1.962 29.005 1.00 41.62 424 THR A O 1
ATOM 3298 N N . GLY A 1 425 ? -5.866 1.024 27.874 1.00 53.03 425 GLY A N 1
ATOM 3299 C CA . GLY A 1 425 ? -5.373 -0.353 27.998 1.00 53.03 425 GLY A CA 1
ATOM 3300 C C . GLY A 1 425 ? -5.013 -1.114 26.719 1.00 53.03 425 GLY A C 1
ATOM 3301 O O . GLY A 1 425 ? -4.344 -2.136 26.831 1.00 53.03 425 GLY A O 1
ATOM 3302 N N . SER A 1 426 ? -5.397 -0.685 25.510 1.00 63.34 426 SER A N 1
ATOM 3303 C CA . SER A 1 426 ? -5.100 -1.477 24.302 1.00 63.34 426 SER A CA 1
ATOM 3304 C C . SER A 1 426 ? -3.710 -1.157 23.757 1.00 63.34 426 SER A C 1
ATOM 3306 O O . SER A 1 426 ? -3.540 -0.249 22.943 1.00 63.34 426 SER A O 1
ATOM 3308 N N . HIS A 1 427 ? -2.716 -1.896 24.236 1.00 78.69 427 HIS A N 1
ATOM 3309 C CA . HIS A 1 427 ? -1.386 -1.924 23.646 1.00 78.69 427 HIS A CA 1
ATOM 3310 C C . HIS A 1 427 ? -0.860 -3.360 23.579 1.00 78.69 427 HIS A C 1
ATOM 3312 O O . HIS A 1 427 ? -1.271 -4.252 24.328 1.00 78.69 427 HIS A O 1
ATOM 3318 N N . GLY A 1 428 ? 0.041 -3.591 22.635 1.00 88.19 428 GLY A N 1
ATOM 3319 C CA . GLY A 1 428 ? 0.985 -4.695 22.688 1.00 88.19 428 GLY A CA 1
ATOM 3320 C C . GLY A 1 428 ? 2.208 -4.269 23.489 1.00 88.19 428 GLY A C 1
ATOM 3321 O O . GLY A 1 428 ? 2.504 -3.085 23.567 1.00 88.19 428 GLY A O 1
ATOM 3322 N N . ALA A 1 429 ? 2.927 -5.209 24.080 1.00 92.06 429 ALA A N 1
ATOM 3323 C CA . ALA A 1 429 ? 4.259 -4.981 24.616 1.00 92.06 429 ALA A CA 1
ATOM 3324 C C . ALA A 1 429 ? 5.252 -5.804 23.798 1.00 92.06 429 ALA A C 1
ATOM 3326 O O . ALA A 1 429 ? 5.088 -7.024 23.661 1.00 92.06 429 ALA A O 1
ATOM 3327 N N . CYS A 1 430 ? 6.258 -5.129 23.248 1.00 93.31 430 CYS A N 1
ATOM 3328 C CA . CYS A 1 430 ? 7.402 -5.772 22.622 1.00 93.31 430 CYS A CA 1
ATOM 3329 C C . CYS A 1 430 ? 8.179 -6.557 23.683 1.00 93.31 430 CYS A C 1
ATOM 3331 O O . CYS A 1 430 ? 8.560 -6.006 24.714 1.00 93.31 430 CYS A O 1
ATOM 3333 N N . PHE A 1 431 ? 8.423 -7.846 23.451 1.00 92.31 431 PHE A N 1
ATOM 3334 C CA . PHE A 1 431 ? 9.139 -8.680 24.416 1.00 92.31 431 PHE A CA 1
ATOM 3335 C C . PHE A 1 431 ? 10.614 -8.285 24.562 1.00 92.31 431 PHE A C 1
ATOM 3337 O O . PHE A 1 431 ? 11.171 -8.406 25.648 1.00 92.31 431 PHE A O 1
ATOM 3344 N N . SER A 1 432 ? 11.239 -7.794 23.487 1.00 91.81 432 SER A N 1
ATOM 3345 C CA . SER A 1 432 ? 12.670 -7.461 23.480 1.00 91.81 432 SER A CA 1
ATOM 3346 C C . SER A 1 432 ? 12.998 -6.183 24.247 1.00 91.81 432 SER A C 1
ATOM 3348 O O . SER A 1 432 ? 13.927 -6.177 25.048 1.00 91.81 432 SER A O 1
ATOM 3350 N N . CYS A 1 433 ? 12.257 -5.098 24.009 1.00 93.06 433 CYS A N 1
ATOM 3351 C CA . CYS A 1 433 ? 12.549 -3.786 24.600 1.00 93.06 433 CYS A CA 1
ATOM 3352 C C . CYS A 1 433 ? 11.514 -3.330 25.640 1.00 93.06 433 CYS A C 1
ATOM 3354 O O . CYS A 1 433 ? 11.750 -2.350 26.338 1.00 93.06 433 CYS A O 1
ATOM 3356 N N . GLY A 1 434 ? 10.374 -4.019 25.762 1.00 92.19 434 GLY A N 1
ATOM 3357 C CA . GLY A 1 434 ? 9.278 -3.632 26.655 1.00 92.19 434 GLY A CA 1
ATOM 3358 C C . GLY A 1 434 ? 8.402 -2.486 26.138 1.00 92.19 434 GLY A C 1
ATOM 3359 O O . GLY A 1 434 ? 7.411 -2.159 26.793 1.00 92.19 434 GLY A O 1
ATOM 3360 N N . GLU A 1 435 ? 8.731 -1.902 24.982 1.00 92.69 435 GLU A N 1
ATOM 3361 C CA . GLU A 1 435 ? 8.002 -0.772 24.402 1.00 92.69 435 GLU A CA 1
ATOM 3362 C C . GLU A 1 435 ? 6.540 -1.134 24.127 1.00 92.69 435 GLU A C 1
ATOM 3364 O O . GLU A 1 435 ? 6.214 -2.257 23.711 1.00 92.69 435 GLU A O 1
ATOM 3369 N N . LYS A 1 436 ? 5.648 -0.171 24.370 1.00 92.62 436 LYS A N 1
ATOM 3370 C CA . LYS A 1 436 ? 4.214 -0.350 24.164 1.00 92.62 436 LYS A CA 1
ATOM 3371 C C . LYS A 1 436 ? 3.863 -0.009 22.722 1.00 92.62 436 LYS A C 1
ATOM 3373 O O . LYS A 1 436 ? 4.006 1.125 22.295 1.00 92.62 436 LYS A O 1
ATOM 3378 N N . LEU A 1 437 ? 3.359 -0.993 21.986 1.00 91.50 437 LEU A N 1
ATOM 3379 C CA . LEU A 1 437 ? 2.854 -0.802 20.633 1.00 91.50 437 LEU A CA 1
ATOM 3380 C C . LEU A 1 437 ? 1.381 -0.441 20.676 1.00 91.50 437 LEU A C 1
ATOM 3382 O O . LEU A 1 437 ? 0.564 -1.177 21.237 1.00 91.50 437 LEU A O 1
ATOM 3386 N N . HIS A 1 438 ? 1.039 0.682 20.067 1.00 88.75 438 HIS A N 1
ATOM 3387 C CA . HIS A 1 438 ? -0.298 1.243 20.144 1.00 88.75 438 HIS A CA 1
ATOM 3388 C C . HIS A 1 438 ? -1.196 0.727 19.019 1.00 88.75 438 HIS A C 1
ATOM 3390 O O . HIS A 1 438 ? -0.743 0.227 17.985 1.00 88.75 438 HIS A O 1
ATOM 3396 N N . LEU A 1 439 ? -2.505 0.824 19.234 1.00 86.81 439 LEU A N 1
ATOM 3397 C CA . LEU A 1 439 ? -3.464 0.789 18.140 1.00 86.81 439 LEU A CA 1
ATOM 3398 C C . LEU A 1 439 ? -3.434 2.167 17.473 1.00 86.81 439 LEU A C 1
ATOM 3400 O O . LEU A 1 439 ? -3.880 3.147 18.065 1.00 86.81 439 LEU A O 1
ATOM 3404 N N . VAL A 1 440 ? -2.862 2.234 16.278 1.00 83.44 440 VAL A N 1
ATOM 3405 C CA . VAL A 1 440 ? -2.796 3.457 15.477 1.00 83.44 440 VAL A CA 1
ATOM 3406 C C . VAL A 1 440 ? -4.134 3.608 14.764 1.00 83.44 440 VAL A C 1
ATOM 3408 O O . VAL A 1 440 ? -4.495 2.799 13.907 1.00 83.44 440 VAL A O 1
ATOM 3411 N N . ASP A 1 441 ? -4.889 4.619 15.179 1.00 79.25 441 ASP A N 1
ATOM 3412 C CA . ASP A 1 441 ? -6.122 5.029 14.520 1.00 79.25 441 ASP A CA 1
ATOM 3413 C C . ASP A 1 441 ? -5.821 6.032 13.396 1.00 79.25 441 ASP A C 1
ATOM 3415 O O . ASP A 1 441 ? -4.737 6.613 13.340 1.00 79.25 441 ASP A O 1
ATOM 3419 N N . LEU A 1 442 ? -6.785 6.244 12.503 1.00 83.69 442 LEU A N 1
ATOM 3420 C CA . LEU A 1 442 ? -6.672 7.262 11.467 1.00 83.69 442 LEU A CA 1
ATOM 3421 C C . LEU A 1 442 ? -6.682 8.671 12.076 1.00 83.69 442 LEU A C 1
ATOM 3423 O O . LEU A 1 442 ? -7.586 8.974 12.868 1.00 83.69 442 LEU A O 1
ATOM 3427 N N . PRO A 1 443 ? -5.740 9.546 11.672 1.00 83.88 443 PRO A N 1
ATOM 3428 C CA . PRO A 1 443 ? -5.825 10.976 11.938 1.00 83.88 443 PRO A CA 1
ATOM 3429 C C . PRO A 1 443 ? -7.174 11.549 11.492 1.00 83.88 443 PRO A C 1
ATOM 3431 O O . PRO A 1 443 ? -7.822 11.031 10.577 1.00 83.88 443 PRO A O 1
ATOM 3434 N N . VAL A 1 444 ? -7.610 12.630 12.141 1.00 83.75 444 VAL A N 1
ATOM 3435 C CA . VAL A 1 444 ? -8.908 13.264 11.847 1.00 83.75 444 VAL A CA 1
ATOM 3436 C C . VAL A 1 444 ? -8.933 13.776 10.408 1.00 83.75 444 VAL A C 1
ATOM 3438 O O . VAL A 1 444 ? -9.937 13.657 9.718 1.00 83.75 444 VAL A O 1
ATOM 3441 N N . GLU A 1 445 ? -7.804 14.286 9.945 1.00 89.75 445 GLU A N 1
ATOM 3442 C CA . GLU A 1 445 ? -7.555 14.867 8.636 1.00 89.75 445 GLU A CA 1
ATOM 3443 C C . GLU A 1 445 ? -7.708 13.811 7.536 1.00 89.75 445 GLU A C 1
ATOM 3445 O O . GLU A 1 445 ? -8.457 14.015 6.578 1.00 89.75 445 GLU A O 1
ATOM 3450 N N . ASP A 1 446 ? -7.079 12.649 7.723 1.00 90.31 446 ASP A N 1
ATOM 3451 C CA . ASP A 1 446 ? -7.181 11.515 6.805 1.00 90.31 446 ASP A CA 1
ATOM 3452 C C . ASP A 1 446 ? -8.603 10.960 6.785 1.00 90.31 446 ASP A C 1
ATOM 3454 O O . ASP A 1 446 ? -9.187 10.739 5.724 1.00 90.31 446 ASP A O 1
ATOM 3458 N N . ARG A 1 447 ? -9.210 10.794 7.964 1.00 88.94 447 ARG A N 1
ATOM 3459 C CA . ARG A 1 447 ? -10.598 10.343 8.098 1.00 88.94 447 ARG A CA 1
ATOM 3460 C C . ARG A 1 447 ? -11.570 11.295 7.401 1.00 88.94 447 ARG A C 1
ATOM 3462 O O . ARG A 1 447 ? -12.471 10.836 6.703 1.00 88.94 447 ARG A O 1
ATOM 3469 N N . LEU A 1 448 ? -11.370 12.602 7.537 1.00 91.12 448 LEU A N 1
ATOM 3470 C CA . LEU A 1 448 ? -12.180 13.633 6.894 1.00 91.12 448 LEU A CA 1
ATOM 3471 C C . LEU A 1 448 ? -11.966 13.670 5.375 1.00 91.12 448 LEU A C 1
ATOM 3473 O O . LEU A 1 448 ? -12.918 13.897 4.628 1.00 91.12 448 LEU A O 1
ATOM 3477 N N . SER A 1 449 ? -10.741 13.419 4.907 1.00 93.44 449 SER A N 1
ATOM 3478 C CA . SER A 1 449 ? -10.435 13.256 3.481 1.00 93.44 449 SER A CA 1
ATOM 3479 C C . SER A 1 449 ? -11.199 12.073 2.879 1.00 93.44 449 SER A C 1
ATOM 3481 O O . SER A 1 449 ? -11.883 12.222 1.859 1.00 93.44 449 SER A O 1
ATOM 3483 N N . VAL A 1 450 ? -11.180 10.922 3.564 1.00 93.31 450 VAL A N 1
ATOM 3484 C CA . VAL A 1 450 ? -11.974 9.746 3.180 1.00 93.31 450 VAL A CA 1
ATOM 3485 C C . VAL A 1 450 ? -13.464 10.079 3.194 1.00 93.31 450 VAL A C 1
ATOM 3487 O O . VAL A 1 450 ? -14.162 9.794 2.225 1.00 93.31 450 VAL A O 1
ATOM 3490 N N . PHE A 1 451 ? -13.951 10.721 4.259 1.00 94.56 451 PHE A N 1
ATOM 3491 C CA . PHE A 1 451 ? -15.355 11.098 4.415 1.00 94.56 451 PHE A CA 1
ATOM 3492 C C . PHE A 1 451 ? -15.855 11.973 3.260 1.00 94.56 451 PHE A C 1
ATOM 3494 O O . PHE A 1 451 ? -16.896 11.685 2.672 1.00 94.56 451 PHE A O 1
ATOM 3501 N N . ARG A 1 452 ? -15.091 13.007 2.888 1.00 95.69 452 ARG A N 1
ATOM 3502 C CA . ARG A 1 452 ? -15.414 13.901 1.765 1.00 95.69 452 ARG A CA 1
ATOM 3503 C C . ARG A 1 452 ? -15.426 13.164 0.432 1.00 95.69 452 ARG A C 1
ATOM 3505 O O . ARG A 1 452 ? -16.394 13.294 -0.308 1.00 95.69 452 ARG A O 1
ATOM 3512 N N . SER A 1 453 ? -14.381 12.392 0.141 1.00 96.00 453 SER A N 1
ATOM 3513 C CA . SER A 1 453 ? -14.251 11.659 -1.127 1.00 96.00 453 SER A CA 1
ATOM 3514 C C . SER A 1 453 ? -15.358 10.614 -1.285 1.00 96.00 453 SER A C 1
ATOM 3516 O O . SER A 1 453 ? -15.940 10.461 -2.356 1.00 96.00 453 SER A O 1
ATOM 3518 N N . TRP A 1 454 ? -15.710 9.943 -0.189 1.00 95.56 454 TRP A N 1
ATOM 3519 C CA . TRP A 1 454 ? -16.804 8.983 -0.137 1.00 95.56 454 TRP A CA 1
ATOM 3520 C C . TRP A 1 454 ? -18.172 9.626 -0.382 1.00 95.56 454 TRP A C 1
ATOM 3522 O O . TRP A 1 454 ? -18.932 9.146 -1.225 1.00 95.56 454 TRP A O 1
ATOM 3532 N N . LEU A 1 455 ? -18.482 10.728 0.310 1.00 96.69 455 LEU A N 1
ATOM 3533 C CA . LEU A 1 455 ? -19.732 11.458 0.093 1.00 96.69 455 LEU A CA 1
ATOM 3534 C C . LEU A 1 455 ? -19.806 12.055 -1.309 1.00 96.69 455 LEU A C 1
ATOM 3536 O O . LEU A 1 455 ? -20.874 12.010 -1.910 1.00 96.69 455 LEU A O 1
ATOM 3540 N N . GLN A 1 456 ? -18.690 12.550 -1.852 1.00 96.88 456 GLN A N 1
ATOM 3541 C CA . GLN A 1 456 ? -18.621 13.014 -3.236 1.00 96.88 456 GLN A CA 1
ATOM 3542 C C . GLN A 1 456 ? -18.954 11.883 -4.207 1.00 96.88 456 GLN A C 1
ATOM 3544 O O . GLN A 1 456 ? -19.806 12.051 -5.073 1.00 96.88 456 GLN A O 1
ATOM 3549 N N . HIS A 1 457 ? -18.354 10.707 -4.014 1.00 95.25 457 HIS A N 1
ATOM 3550 C CA . HIS A 1 457 ? -18.642 9.546 -4.843 1.00 95.25 457 HIS A CA 1
ATOM 3551 C C . HIS A 1 457 ? -20.135 9.188 -4.807 1.00 95.25 457 HIS A C 1
ATOM 3553 O O . HIS A 1 457 ? -20.755 9.080 -5.863 1.00 95.25 457 HIS A O 1
ATOM 3559 N N . ILE A 1 458 ? -20.735 9.092 -3.611 1.00 94.94 458 ILE A N 1
ATOM 3560 C CA . ILE A 1 458 ? -22.183 8.861 -3.449 1.00 94.94 458 ILE A CA 1
ATOM 3561 C C . ILE A 1 458 ? -23.007 9.951 -4.119 1.00 94.94 458 ILE A C 1
ATOM 3563 O O . ILE A 1 458 ? -23.991 9.650 -4.788 1.00 94.94 458 ILE A O 1
ATOM 3567 N N . TYR A 1 459 ? -22.625 11.210 -3.947 1.00 95.94 459 TYR A N 1
ATOM 3568 C CA . TYR A 1 459 ? -23.321 12.340 -4.537 1.00 95.94 459 TYR A CA 1
ATOM 3569 C C . TYR A 1 459 ? -23.362 12.240 -6.068 1.00 95.94 459 TYR A C 1
ATOM 3571 O O . TYR A 1 459 ? -24.427 12.407 -6.667 1.00 95.94 459 TYR A O 1
ATOM 3579 N N . ASP A 1 460 ? -22.241 11.877 -6.689 1.00 94.38 460 ASP A N 1
ATOM 3580 C CA . ASP A 1 460 ? -22.116 11.789 -8.142 1.00 94.38 460 ASP A CA 1
ATOM 3581 C C . ASP A 1 460 ? -22.987 10.676 -8.748 1.00 94.38 460 ASP A C 1
ATOM 3583 O O . ASP A 1 460 ? -23.601 10.886 -9.798 1.00 94.38 460 ASP A O 1
ATOM 3587 N N . TYR A 1 461 ? -23.096 9.509 -8.093 1.00 92.88 461 TYR A N 1
ATOM 3588 C CA . TYR A 1 461 ? -23.894 8.390 -8.622 1.00 92.88 461 TYR A CA 1
ATOM 3589 C C . TYR A 1 461 ? -25.333 8.313 -8.071 1.00 92.88 461 TYR A C 1
ATOM 3591 O O . TYR A 1 461 ? -26.223 7.811 -8.760 1.00 92.88 461 TYR A O 1
ATOM 3599 N N . ASN A 1 462 ? -25.589 8.785 -6.845 1.00 92.81 462 ASN A N 1
ATOM 3600 C CA . ASN A 1 462 ? -26.873 8.675 -6.138 1.00 92.81 462 ASN A CA 1
ATOM 3601 C C . ASN A 1 462 ? -27.063 9.762 -5.054 1.00 92.81 462 ASN A C 1
ATOM 3603 O O . ASN A 1 462 ? -27.308 9.448 -3.890 1.00 92.81 462 ASN A O 1
ATOM 3607 N N . PHE A 1 463 ? -27.030 11.054 -5.410 1.00 93.12 463 PHE A N 1
ATOM 3608 C CA . PHE A 1 463 ? -27.233 12.146 -4.435 1.00 93.12 463 PHE A CA 1
ATOM 3609 C C . PHE A 1 463 ? -28.470 12.042 -3.508 1.00 93.12 463 PHE A C 1
ATOM 3611 O O . PHE A 1 463 ? -28.370 12.534 -2.384 1.00 93.12 463 PHE A O 1
ATOM 3618 N N . PRO A 1 464 ? -29.621 11.411 -3.855 1.00 91.94 464 PRO A N 1
ATOM 3619 C CA . PRO A 1 464 ? -30.702 11.217 -2.880 1.00 91.94 464 PRO A CA 1
ATOM 3620 C C . PRO A 1 464 ? -30.280 10.391 -1.655 1.00 91.94 464 PRO A C 1
ATOM 3622 O O . PRO A 1 464 ? -30.850 10.535 -0.574 1.00 91.94 464 PRO A O 1
ATOM 3625 N N . GLU A 1 465 ? -29.257 9.545 -1.788 1.00 94.06 465 GLU A N 1
ATOM 3626 C CA . GLU A 1 465 ? -28.701 8.769 -0.681 1.00 94.06 465 GLU A CA 1
ATOM 3627 C C . GLU A 1 465 ? -28.053 9.644 0.393 1.00 94.06 465 GLU A C 1
ATOM 3629 O O . GLU A 1 465 ? -28.129 9.300 1.572 1.00 94.06 465 GLU A O 1
ATOM 3634 N N . ILE A 1 466 ? -27.535 10.822 0.033 1.00 96.38 466 ILE A N 1
ATOM 3635 C CA . ILE A 1 466 ? -26.984 11.792 0.989 1.00 96.38 466 ILE A CA 1
ATOM 3636 C C . ILE A 1 466 ? -28.037 12.223 2.012 1.00 96.38 466 ILE A C 1
ATOM 3638 O O . ILE A 1 466 ? -27.742 12.299 3.201 1.00 96.38 466 ILE A O 1
ATOM 3642 N N . VAL A 1 467 ? -29.286 12.443 1.588 1.00 94.75 467 VAL A N 1
ATOM 3643 C CA . VAL A 1 467 ? -30.390 12.813 2.494 1.00 94.75 467 VAL A CA 1
ATOM 3644 C C . VAL A 1 467 ? -30.629 11.721 3.536 1.00 94.75 467 VAL A C 1
ATOM 3646 O O . VAL A 1 467 ? -30.766 11.986 4.732 1.00 94.75 467 VAL A O 1
ATOM 3649 N N . ARG A 1 468 ? -30.628 10.466 3.088 1.00 94.25 468 ARG A N 1
ATOM 3650 C CA . ARG A 1 468 ? -30.876 9.297 3.937 1.00 94.25 468 ARG A CA 1
ATOM 3651 C C . ARG A 1 468 ? -29.710 9.053 4.896 1.00 94.25 468 ARG A C 1
ATOM 3653 O O . ARG A 1 468 ? -29.935 8.729 6.062 1.00 94.25 468 ARG A O 1
ATOM 3660 N N . LEU A 1 469 ? -28.480 9.253 4.426 1.00 96.50 469 LEU A N 1
ATOM 3661 C CA . LEU A 1 469 ? -27.272 9.180 5.244 1.00 96.50 469 LEU A CA 1
ATOM 3662 C C . LEU A 1 469 ? -27.195 10.318 6.266 1.00 96.50 469 LEU A C 1
ATOM 3664 O O . LEU A 1 469 ? -26.794 10.066 7.398 1.00 96.50 469 LEU A O 1
ATOM 3668 N N . ALA A 1 470 ? -27.642 11.529 5.929 1.00 96.75 470 ALA A N 1
ATOM 3669 C CA . ALA A 1 470 ? -27.701 12.651 6.864 1.00 96.75 470 ALA A CA 1
ATOM 3670 C C . ALA A 1 470 ? -28.670 12.377 8.028 1.00 96.75 470 ALA A C 1
ATOM 3672 O O . ALA A 1 470 ? -28.342 12.634 9.187 1.00 96.75 470 ALA A O 1
ATOM 3673 N N . ASN A 1 471 ? -29.831 11.773 7.750 1.00 95.44 471 ASN A N 1
ATOM 3674 C CA . ASN A 1 471 ? -30.741 11.332 8.810 1.00 95.44 471 ASN A CA 1
ATOM 3675 C C . ASN A 1 471 ? -30.120 10.261 9.701 1.00 95.44 471 ASN A C 1
ATOM 3677 O O . ASN A 1 471 ? -30.274 10.301 10.920 1.00 95.44 471 ASN A O 1
ATOM 3681 N N . PHE A 1 472 ? -29.423 9.294 9.107 1.00 95.69 472 PHE A N 1
ATOM 3682 C CA . PHE A 1 472 ? -28.729 8.269 9.874 1.00 95.69 472 PHE A CA 1
ATOM 3683 C C . PHE A 1 472 ? -27.604 8.854 10.738 1.00 95.69 472 PHE A C 1
ATOM 3685 O O . PHE A 1 472 ? -27.496 8.502 11.914 1.00 95.69 472 PHE A O 1
ATOM 3692 N N . TYR A 1 473 ? -26.829 9.795 10.191 1.00 95.31 473 TYR A N 1
ATOM 3693 C CA . TYR A 1 473 ? -25.806 10.547 10.915 1.00 95.31 473 TYR A CA 1
ATOM 3694 C C . TYR A 1 473 ? -26.418 11.236 12.138 1.00 95.31 473 TYR A C 1
ATOM 3696 O O . TYR A 1 473 ? -25.979 11.002 13.262 1.00 95.31 473 TYR A O 1
ATOM 3704 N N . SER A 1 474 ? -27.482 12.022 11.937 1.00 94.50 474 SER A N 1
ATOM 3705 C CA . SER A 1 474 ? -28.204 12.714 13.013 1.00 94.50 474 SER A CA 1
ATOM 3706 C C . SER A 1 474 ? -28.718 11.745 14.082 1.00 94.50 474 SER A C 1
ATOM 3708 O O . SER A 1 474 ? -28.567 11.975 15.285 1.00 94.50 474 SER A O 1
ATOM 3710 N N . TRP A 1 475 ? -29.249 10.601 13.648 1.00 93.31 475 TRP A N 1
ATOM 3711 C CA . TRP A 1 475 ? -29.784 9.579 14.537 1.00 93.31 475 TRP A CA 1
ATOM 3712 C C . TRP A 1 475 ? -28.712 8.949 15.440 1.00 93.31 475 TRP A C 1
ATOM 3714 O O . TRP A 1 475 ? -28.952 8.785 16.639 1.00 93.31 475 TRP A O 1
ATOM 3724 N N . ILE A 1 476 ? -27.526 8.630 14.902 1.00 92.38 476 ILE A N 1
ATOM 3725 C CA . ILE A 1 476 ? -26.384 8.144 15.700 1.00 92.38 476 ILE A CA 1
ATOM 3726 C C . ILE A 1 476 ? -25.856 9.258 16.609 1.00 92.38 476 ILE A C 1
ATOM 3728 O O . ILE A 1 476 ? -25.534 9.014 17.775 1.00 92.38 476 ILE A O 1
ATOM 3732 N N . TYR A 1 477 ? -25.767 10.476 16.075 1.00 91.25 477 TYR A N 1
ATOM 3733 C CA . TYR A 1 477 ? -25.213 11.633 16.766 1.00 91.25 477 TYR A CA 1
ATOM 3734 C C . TYR A 1 477 ? -26.000 11.975 18.036 1.00 91.25 477 TYR A C 1
ATOM 3736 O O . TYR A 1 477 ? -25.399 12.273 19.067 1.00 91.25 477 TYR A O 1
ATOM 3744 N N . ALA A 1 478 ? -27.333 11.869 18.000 1.00 90.88 478 ALA A N 1
ATOM 3745 C CA . ALA A 1 478 ? -28.198 12.144 19.146 1.00 90.88 478 ALA A CA 1
ATOM 3746 C C . ALA A 1 478 ? -27.807 11.335 20.398 1.00 90.88 478 ALA A C 1
ATOM 3748 O O . ALA A 1 478 ? -27.572 11.912 21.457 1.00 90.88 478 ALA A O 1
ATOM 3749 N N . ASP A 1 479 ? -27.650 10.014 20.269 1.00 89.25 479 ASP A N 1
ATOM 3750 C CA . ASP A 1 479 ? -27.269 9.156 21.400 1.00 89.25 479 ASP A CA 1
ATOM 3751 C C . ASP A 1 479 ? -25.828 9.418 21.863 1.00 89.25 479 ASP A C 1
ATOM 3753 O O . ASP A 1 479 ? -25.508 9.278 23.045 1.00 89.25 479 ASP A O 1
ATOM 3757 N N . MET A 1 480 ? -24.945 9.806 20.939 1.00 86.94 480 MET A N 1
ATOM 3758 C CA . MET A 1 480 ? -23.560 10.151 21.250 1.00 86.94 480 MET A CA 1
ATOM 3759 C C . MET A 1 480 ? -23.465 11.415 22.114 1.00 86.94 480 MET A C 1
ATOM 3761 O O . MET A 1 480 ? -22.732 11.406 23.102 1.00 86.94 480 MET A O 1
ATOM 3765 N N . ARG A 1 481 ? -24.247 12.463 21.812 1.00 86.00 481 ARG A N 1
ATOM 3766 C CA . ARG A 1 481 ? -24.310 13.694 22.628 1.00 86.00 481 ARG A CA 1
ATOM 3767 C C . ARG A 1 481 ? -24.756 13.438 24.064 1.00 86.00 481 ARG A C 1
ATOM 3769 O O . ARG A 1 481 ? -24.346 14.148 24.973 1.00 86.00 481 ARG A O 1
ATOM 3776 N N . GLU A 1 482 ? -25.606 12.438 24.266 1.00 87.19 482 GLU A N 1
ATOM 3777 C CA . GLU A 1 482 ? -26.142 12.073 25.579 1.00 87.19 482 GLU A CA 1
ATOM 3778 C C . GLU A 1 482 ? -25.202 11.154 26.379 1.00 87.19 482 GLU A C 1
ATOM 3780 O O . GLU A 1 482 ? -25.589 10.635 27.426 1.00 87.19 482 GLU A O 1
ATOM 3785 N N . GLY A 1 483 ? -23.985 10.893 25.885 1.00 85.31 483 GLY A N 1
ATOM 3786 C CA . GLY A 1 483 ? -23.047 9.957 26.511 1.00 85.31 483 GLY A CA 1
ATOM 3787 C C . GLY A 1 483 ? -23.482 8.492 26.397 1.00 85.31 483 GLY A C 1
ATOM 3788 O O . GLY A 1 483 ? -22.946 7.629 27.087 1.00 85.31 483 GLY A O 1
ATOM 3789 N N . ARG A 1 484 ? -24.453 8.196 25.526 1.00 88.12 484 ARG A N 1
ATOM 3790 C CA . ARG A 1 484 ? -24.996 6.854 25.286 1.00 88.12 484 ARG A CA 1
ATOM 3791 C C . ARG A 1 484 ? -24.587 6.313 23.921 1.00 88.12 484 ARG A C 1
ATOM 3793 O O . ARG A 1 484 ? -25.288 5.468 23.391 1.00 88.12 484 ARG A O 1
ATOM 3800 N N . GLY A 1 485 ? -23.491 6.776 23.322 1.00 88.56 485 GLY A N 1
ATOM 3801 C CA . GLY A 1 485 ? -23.084 6.375 21.969 1.00 88.56 485 GLY A CA 1
ATOM 3802 C C . GLY A 1 485 ? -22.993 4.853 21.769 1.00 88.56 485 GLY A C 1
ATOM 3803 O O . GLY A 1 485 ? -22.632 4.109 22.679 1.00 88.56 485 GLY A O 1
ATOM 3804 N N . TYR A 1 486 ? -23.335 4.372 20.570 1.00 91.94 486 TYR A N 1
ATOM 3805 C CA . TYR A 1 486 ? -23.135 2.962 20.209 1.00 91.94 486 TYR A CA 1
ATOM 3806 C C . TYR A 1 486 ? -21.644 2.646 20.122 1.00 91.94 486 TYR A C 1
ATOM 3808 O O . TYR A 1 486 ? -20.874 3.438 19.565 1.00 91.94 486 TYR A O 1
ATOM 3816 N N . THR A 1 487 ? -21.255 1.479 20.624 1.00 91.19 487 THR A N 1
ATOM 3817 C CA . THR A 1 487 ? -19.858 1.021 20.629 1.00 91.19 487 THR A CA 1
ATOM 3818 C C . THR A 1 487 ? -19.591 -0.039 19.559 1.00 91.19 487 THR A C 1
ATOM 3820 O O . THR A 1 487 ? -18.434 -0.260 19.181 1.00 91.19 487 THR A O 1
ATOM 3823 N N . CYS A 1 488 ? -20.650 -0.659 19.028 1.00 93.31 488 CYS A N 1
ATOM 3824 C CA . CYS A 1 488 ? -20.578 -1.548 17.880 1.00 93.31 488 CYS A CA 1
ATOM 3825 C C . CYS A 1 488 ? -21.806 -1.431 16.968 1.00 93.31 488 CYS A C 1
ATOM 3827 O O . CYS A 1 488 ? -22.901 -1.075 17.403 1.00 93.31 488 CYS A O 1
ATOM 3829 N N . ILE A 1 489 ? -21.610 -1.763 15.697 1.00 95.31 489 ILE A N 1
ATOM 3830 C CA . ILE A 1 489 ? -22.628 -1.849 14.659 1.00 95.31 489 ILE A CA 1
ATOM 3831 C C . ILE A 1 489 ? -22.639 -3.268 14.082 1.00 95.31 489 ILE A C 1
ATOM 3833 O O . ILE A 1 489 ? -21.593 -3.889 13.897 1.00 95.31 489 ILE A O 1
ATOM 3837 N N . LEU A 1 490 ? -23.827 -3.817 13.856 1.00 96.50 490 LEU A N 1
ATOM 3838 C CA . LEU A 1 490 ? -24.043 -5.177 13.385 1.00 96.50 490 LEU A CA 1
ATOM 3839 C C . LEU A 1 490 ? -24.615 -5.134 11.975 1.00 96.50 490 LEU A C 1
ATOM 3841 O O . LEU A 1 490 ? -25.667 -4.528 11.745 1.00 96.50 490 LEU A O 1
ATOM 3845 N N . ASP A 1 491 ? -23.951 -5.838 11.066 1.00 95.69 491 ASP A N 1
ATOM 3846 C CA . ASP A 1 491 ? -24.434 -6.067 9.713 1.00 95.69 491 ASP A CA 1
ATOM 3847 C C . ASP A 1 491 ? -25.541 -7.122 9.731 1.00 95.69 491 ASP A C 1
ATOM 3849 O O . ASP A 1 491 ? -25.315 -8.336 9.646 1.00 95.69 491 ASP A O 1
ATOM 3853 N N . GLY A 1 492 ? -26.770 -6.644 9.942 1.00 95.00 492 GLY A N 1
ATOM 3854 C CA . GLY A 1 492 ? -27.931 -7.499 10.132 1.00 95.00 492 GLY A CA 1
ATOM 3855 C C . GLY A 1 492 ? -28.205 -8.377 8.914 1.00 95.00 492 GLY A C 1
ATOM 3856 O O . GLY A 1 492 ? -28.582 -9.541 9.078 1.00 95.00 492 GLY A O 1
ATOM 3857 N N . GLN A 1 493 ? -27.957 -7.865 7.705 1.00 92.19 493 GLN A N 1
ATOM 3858 C CA . GLN A 1 493 ? -28.106 -8.622 6.467 1.00 92.19 493 GLN A CA 1
ATOM 3859 C C . GLN A 1 493 ? -27.086 -9.769 6.401 1.00 92.19 493 GLN A C 1
ATOM 3861 O O . GLN A 1 493 ? -27.480 -10.934 6.271 1.00 92.19 493 GLN A O 1
ATOM 3866 N N . ASN A 1 494 ? -25.794 -9.476 6.564 1.00 93.31 494 ASN A N 1
ATOM 3867 C CA . ASN A 1 494 ? -24.729 -10.478 6.522 1.00 93.31 494 ASN A CA 1
ATOM 3868 C C . ASN A 1 494 ? -24.912 -11.558 7.600 1.00 93.31 494 ASN A C 1
ATOM 3870 O O . ASN A 1 494 ? -24.855 -12.757 7.303 1.00 93.31 494 ASN A O 1
ATOM 3874 N N . ILE A 1 495 ? -25.213 -11.151 8.838 1.00 94.38 495 ILE A N 1
ATOM 3875 C CA . ILE A 1 495 ? -25.449 -12.062 9.968 1.00 94.38 495 ILE A CA 1
ATOM 3876 C C . ILE A 1 495 ? -26.679 -12.941 9.723 1.00 94.38 495 ILE A C 1
ATOM 3878 O O . ILE A 1 495 ? -26.620 -14.167 9.887 1.00 94.38 495 ILE A O 1
ATOM 3882 N N . GLY A 1 496 ? -27.794 -12.336 9.307 1.00 92.19 496 GLY A N 1
ATOM 3883 C CA . GLY A 1 496 ? -29.051 -13.043 9.082 1.00 92.19 496 GLY A CA 1
ATOM 3884 C C . GLY A 1 496 ? -28.983 -14.046 7.925 1.00 92.19 496 GLY A C 1
ATOM 3885 O O . GLY A 1 496 ? -29.636 -15.093 7.988 1.00 92.19 496 GLY A O 1
ATOM 3886 N N . TYR A 1 497 ? -28.161 -13.791 6.899 1.00 91.19 497 TYR A N 1
ATOM 3887 C CA . TYR A 1 497 ? -27.966 -14.700 5.760 1.00 91.19 497 TYR A CA 1
ATOM 3888 C C . TYR A 1 497 ? -26.795 -15.683 5.901 1.00 91.19 497 TYR A C 1
ATOM 3890 O O . TYR A 1 497 ? -26.639 -16.566 5.055 1.00 91.19 497 TYR A O 1
ATOM 3898 N N . HIS A 1 498 ? -26.017 -15.627 6.985 1.00 87.25 498 HIS A N 1
ATOM 3899 C CA . HIS A 1 498 ? -24.842 -16.482 7.169 1.00 87.25 498 HIS A CA 1
ATOM 3900 C C . HIS A 1 498 ? -25.115 -17.980 6.907 1.00 87.25 498 HIS A C 1
ATOM 3902 O O . HIS A 1 498 ? -25.938 -18.597 7.595 1.00 87.25 498 HIS A O 1
ATOM 3908 N N . LYS A 1 499 ? -24.381 -18.586 5.956 1.00 76.88 499 LYS A N 1
ATOM 3909 C CA . LYS A 1 499 ? -24.467 -20.012 5.556 1.00 76.88 499 LYS A CA 1
ATOM 3910 C C . LYS A 1 499 ? -25.873 -20.486 5.151 1.00 76.88 499 LYS A C 1
ATOM 3912 O O . LYS A 1 499 ? -26.220 -21.648 5.373 1.00 76.88 499 LYS A O 1
ATOM 3917 N N . ARG A 1 500 ? -26.707 -19.608 4.591 1.00 68.69 500 ARG A N 1
ATOM 3918 C CA . ARG A 1 500 ? -28.025 -19.984 4.056 1.00 68.69 500 ARG A CA 1
ATOM 3919 C C . ARG A 1 500 ? -27.968 -20.258 2.554 1.00 68.69 500 ARG A C 1
ATOM 3921 O O . ARG A 1 500 ? -27.166 -19.674 1.838 1.00 68.69 500 ARG A O 1
ATOM 3928 N N . GLN A 1 501 ? -28.844 -21.150 2.092 1.00 59.25 501 GLN A N 1
ATOM 3929 C CA . GLN A 1 501 ? -29.168 -21.282 0.670 1.00 59.25 501 GLN A CA 1
ATOM 3930 C C . GLN A 1 501 ? -29.964 -20.037 0.238 1.00 59.25 501 GLN A C 1
ATOM 3932 O O . GLN A 1 501 ? -30.775 -19.541 1.023 1.00 59.25 501 GLN A O 1
ATOM 3937 N N . LEU A 1 502 ? -29.725 -19.554 -0.985 1.00 55.94 502 LEU A N 1
ATOM 3938 C CA . LEU A 1 502 ? -30.122 -18.248 -1.553 1.00 55.94 502 LEU A CA 1
ATOM 3939 C C . LEU A 1 502 ? -31.621 -17.854 -1.461 1.00 55.94 502 LEU A C 1
ATOM 3941 O O . LEU A 1 502 ? -31.973 -16.752 -1.861 1.00 55.94 502 LEU A O 1
ATOM 3945 N N . VAL A 1 503 ? -32.511 -18.707 -0.938 1.00 58.22 503 VAL A N 1
ATOM 3946 C CA . VAL A 1 503 ? -33.981 -18.555 -1.026 1.00 58.22 503 VAL A CA 1
ATOM 3947 C C . VAL A 1 503 ? -34.667 -18.328 0.340 1.00 58.22 503 VAL A C 1
ATOM 3949 O O . VAL A 1 503 ? -35.863 -18.058 0.397 1.00 58.22 503 VAL A O 1
ATOM 3952 N N . ASN A 1 504 ? -33.948 -18.397 1.470 1.00 64.12 504 ASN A N 1
ATOM 3953 C CA . ASN A 1 504 ? -34.576 -18.335 2.804 1.00 64.12 504 ASN A CA 1
ATOM 3954 C C . ASN A 1 504 ? -34.664 -16.915 3.409 1.00 64.12 504 ASN A C 1
ATOM 3956 O O . ASN A 1 504 ? -33.689 -16.169 3.354 1.00 64.12 504 ASN A O 1
ATOM 3960 N N . PRO A 1 505 ? -35.770 -16.555 4.095 1.00 77.81 505 PRO A N 1
ATOM 3961 C CA . PRO A 1 505 ? -36.008 -15.213 4.650 1.00 77.81 505 PRO A CA 1
ATOM 3962 C C . PRO A 1 505 ? -35.090 -14.878 5.835 1.00 77.81 505 PRO A C 1
ATOM 3964 O O . PRO A 1 505 ? -35.043 -15.681 6.749 1.00 77.81 505 PRO A O 1
ATOM 3967 N N . LEU A 1 506 ? -34.423 -13.713 5.855 1.00 87.44 506 LEU A N 1
ATOM 3968 C CA . LEU A 1 506 ? -33.520 -13.211 6.922 1.00 87.44 506 LEU A CA 1
ATOM 3969 C C . LEU A 1 506 ? -33.712 -13.822 8.338 1.00 87.44 506 LEU A C 1
ATOM 3971 O O . LEU A 1 506 ? -34.790 -13.717 8.912 1.00 87.44 506 LEU A O 1
ATOM 3975 N N . ASP A 1 507 ? -32.659 -14.425 8.914 1.00 89.38 507 ASP A N 1
ATOM 3976 C CA . ASP A 1 507 ? -32.696 -15.058 10.247 1.00 89.38 507 ASP A CA 1
ATOM 3977 C C . ASP A 1 507 ? -32.561 -14.050 11.397 1.00 89.38 507 ASP A C 1
ATOM 3979 O O . ASP A 1 507 ? -31.450 -13.726 11.827 1.00 89.38 507 ASP A O 1
ATOM 3983 N N . LEU A 1 508 ? -33.677 -13.582 11.948 1.00 91.44 508 LEU A N 1
ATOM 3984 C CA . LEU A 1 508 ? -33.631 -12.642 13.073 1.00 91.44 508 LEU A CA 1
ATOM 3985 C C . LEU A 1 508 ? -33.049 -13.263 14.346 1.00 91.44 508 LEU A C 1
ATOM 3987 O O . LEU A 1 508 ? -32.452 -12.556 15.153 1.00 91.44 508 LEU A O 1
ATOM 3991 N N . ALA A 1 509 ? -33.158 -14.582 14.519 1.00 90.75 509 ALA A N 1
ATOM 3992 C CA . ALA A 1 509 ? -32.621 -15.259 15.691 1.00 90.75 509 ALA A CA 1
ATOM 3993 C C . ALA A 1 509 ? -31.087 -15.301 15.692 1.00 90.75 509 ALA A C 1
ATOM 3995 O O . ALA A 1 509 ? -30.466 -15.199 16.754 1.00 90.75 509 ALA A O 1
ATOM 3996 N N . LYS A 1 510 ? -30.453 -15.429 14.519 1.00 92.19 510 LYS A N 1
ATOM 3997 C CA . LYS A 1 510 ? -28.991 -15.284 14.391 1.00 92.19 510 LYS A CA 1
ATOM 3998 C C . LYS A 1 510 ? -28.530 -13.887 14.780 1.00 92.19 510 LYS A C 1
ATOM 4000 O O . LYS A 1 510 ? -27.584 -13.768 15.554 1.00 92.19 510 LYS A O 1
ATOM 4005 N N . ILE A 1 511 ? -29.220 -12.860 14.287 1.00 95.19 511 ILE A N 1
ATOM 4006 C CA . ILE A 1 511 ? -28.928 -11.461 14.616 1.00 95.19 511 ILE A CA 1
ATOM 4007 C C . ILE A 1 511 ? -29.094 -11.240 16.123 1.00 95.19 511 ILE A C 1
ATOM 4009 O O . ILE A 1 511 ? -28.156 -10.788 16.770 1.00 95.19 511 ILE A O 1
ATOM 4013 N N . ASP A 1 512 ? -30.211 -11.677 16.713 1.00 94.88 512 ASP A N 1
ATOM 4014 C CA . ASP A 1 512 ? -30.469 -11.582 18.160 1.00 94.88 512 ASP A CA 1
ATOM 4015 C C . ASP A 1 512 ? -29.391 -12.289 18.999 1.00 94.88 512 ASP A C 1
ATOM 4017 O O . ASP A 1 512 ? -29.033 -11.844 20.087 1.00 94.88 512 ASP A O 1
ATOM 4021 N N . THR A 1 513 ? -28.839 -13.389 18.483 1.00 94.00 513 THR A N 1
ATOM 4022 C CA . THR A 1 513 ? -27.765 -14.134 19.150 1.00 94.00 513 THR A CA 1
ATOM 4023 C C . THR A 1 513 ? -26.458 -13.338 19.160 1.00 94.00 513 THR A C 1
ATOM 4025 O O . THR A 1 513 ? -25.761 -13.347 20.171 1.00 94.00 513 THR A O 1
ATOM 4028 N N . VAL A 1 514 ? -26.141 -12.620 18.077 1.00 95.44 514 VAL A N 1
ATOM 4029 C CA . VAL A 1 514 ? -24.991 -11.699 18.028 1.00 95.44 514 VAL A CA 1
ATOM 4030 C C . VAL A 1 514 ? -25.223 -10.485 18.922 1.00 95.44 514 VAL A C 1
ATOM 4032 O O . VAL A 1 514 ? -24.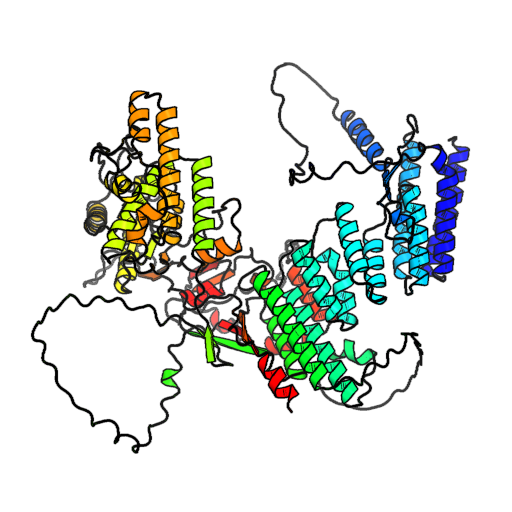324 -10.110 19.663 1.00 95.44 514 VAL A O 1
ATOM 4035 N N . VAL A 1 515 ? -26.428 -9.907 18.913 1.00 96.00 515 VAL A N 1
ATOM 4036 C CA . VAL A 1 515 ? -26.799 -8.785 19.793 1.00 96.00 515 VAL A CA 1
ATOM 4037 C C . VAL A 1 515 ? -26.558 -9.147 21.255 1.00 96.00 515 VAL A C 1
ATOM 4039 O O . VAL A 1 515 ? -25.889 -8.399 21.961 1.00 96.00 515 VAL A O 1
ATOM 4042 N N . ARG A 1 516 ? -27.052 -10.311 21.698 1.00 94.50 516 ARG A N 1
ATOM 4043 C CA . ARG A 1 516 ? -26.853 -10.792 23.072 1.00 94.50 516 ARG A CA 1
ATOM 4044 C C . ARG A 1 516 ? -25.379 -10.994 23.407 1.00 94.50 516 ARG A C 1
ATOM 4046 O O . ARG A 1 516 ? -24.943 -10.489 24.428 1.00 94.50 516 ARG A O 1
ATOM 4053 N N . GLU A 1 517 ? -24.610 -11.633 22.526 1.00 94.56 517 GLU A N 1
ATOM 4054 C CA . GLU A 1 517 ? -23.162 -11.805 22.722 1.00 94.56 517 GLU A CA 1
ATOM 4055 C C . GLU A 1 517 ? -22.432 -10.460 22.876 1.00 94.56 517 GLU A C 1
ATOM 4057 O O . GLU A 1 517 ? -21.548 -10.333 23.717 1.00 94.56 517 GLU A O 1
ATOM 4062 N N . MET A 1 518 ? -22.792 -9.444 22.087 1.00 94.75 518 MET A N 1
ATOM 4063 C CA . MET A 1 518 ? -22.169 -8.120 22.191 1.00 94.75 518 MET A CA 1
ATOM 4064 C C . MET A 1 518 ? -22.580 -7.393 23.476 1.00 94.75 518 MET A C 1
ATOM 4066 O O . MET A 1 518 ? -21.727 -6.811 24.142 1.00 94.75 518 MET A O 1
ATOM 4070 N N . VAL A 1 519 ? -23.851 -7.483 23.876 1.00 94.38 519 VAL A N 1
ATOM 4071 C CA . VAL A 1 519 ? -24.325 -6.939 25.161 1.00 94.38 519 VAL A CA 1
ATOM 4072 C C . VAL A 1 519 ? -23.642 -7.629 26.345 1.00 94.38 519 VAL A C 1
ATOM 4074 O O . VAL A 1 519 ? -23.215 -6.948 27.273 1.00 94.38 519 VAL A O 1
ATOM 4077 N N . ASP A 1 520 ? -23.464 -8.952 26.296 1.00 93.44 520 ASP A N 1
ATOM 4078 C CA . ASP A 1 520 ? -22.768 -9.729 27.332 1.00 93.44 520 ASP A CA 1
ATOM 4079 C C . ASP A 1 520 ? -21.289 -9.310 27.472 1.00 93.44 520 ASP A C 1
ATOM 4081 O O . ASP A 1 520 ? -20.705 -9.424 28.550 1.00 93.44 520 ASP A O 1
ATOM 4085 N N . ARG A 1 521 ? -20.687 -8.766 26.404 1.00 90.38 521 ARG A N 1
ATOM 4086 C CA . ARG A 1 521 ? -19.338 -8.167 26.405 1.00 90.38 521 ARG A CA 1
ATOM 4087 C C . ARG A 1 521 ? -19.303 -6.716 26.897 1.00 90.38 521 ARG A C 1
ATOM 4089 O O . ARG A 1 521 ? -18.236 -6.110 26.897 1.00 90.38 521 ARG A O 1
ATOM 4096 N N . GLY A 1 522 ? -20.443 -6.154 27.295 1.00 92.06 522 GLY A N 1
ATOM 4097 C CA . GLY A 1 522 ? -20.570 -4.754 27.701 1.00 92.06 522 GLY A CA 1
ATOM 4098 C C . GLY A 1 522 ? -20.612 -3.765 26.533 1.00 92.06 522 GLY A C 1
ATOM 4099 O O . GLY A 1 522 ? -20.476 -2.564 26.750 1.00 92.06 522 GLY A O 1
ATOM 4100 N N . GLU A 1 523 ? -20.797 -4.239 25.298 1.00 92.25 523 GLU A N 1
ATOM 4101 C CA . GLU A 1 523 ? -20.919 -3.380 24.120 1.00 92.25 523 GLU A CA 1
ATOM 4102 C C . GLU A 1 523 ? -22.386 -2.943 23.920 1.00 92.25 523 GLU A C 1
ATOM 4104 O O . GLU A 1 523 ? -23.329 -3.664 24.254 1.00 92.25 523 GLU A O 1
ATOM 4109 N N . ARG A 1 524 ? -22.600 -1.760 23.329 1.00 93.19 524 ARG A N 1
ATOM 4110 C CA . ARG A 1 524 ? -23.918 -1.248 22.925 1.00 93.19 524 ARG A CA 1
ATOM 4111 C C . ARG A 1 524 ? -24.095 -1.413 21.408 1.00 93.19 524 ARG A C 1
ATOM 4113 O O . ARG A 1 524 ? -23.555 -0.586 20.664 1.00 93.19 524 ARG A O 1
ATOM 4120 N N . PRO A 1 525 ? -24.823 -2.446 20.939 1.00 95.25 525 PRO A N 1
ATOM 4121 C CA . PRO A 1 525 ? -24.983 -2.719 19.514 1.00 95.25 525 PRO A CA 1
ATOM 4122 C C . PRO A 1 525 ? -26.053 -1.856 18.844 1.00 95.25 525 PRO A C 1
ATOM 4124 O O . PRO A 1 525 ? -27.150 -1.680 19.377 1.00 95.25 525 PRO A O 1
ATOM 4127 N N . LEU A 1 526 ? -25.739 -1.397 17.633 1.00 95.94 526 LEU A N 1
ATOM 4128 C CA . LEU A 1 526 ? -26.680 -0.894 16.635 1.00 95.94 526 LEU A CA 1
ATOM 4129 C C . LEU A 1 526 ? -26.807 -1.911 15.501 1.00 95.94 526 LEU A C 1
ATOM 4131 O O . LEU A 1 526 ? -25.825 -2.244 14.856 1.00 95.94 526 LEU A O 1
ATOM 4135 N N . ILE A 1 527 ? -28.005 -2.388 15.216 1.00 96.56 527 ILE A N 1
ATOM 4136 C CA . ILE A 1 527 ? -28.294 -3.278 14.096 1.00 96.56 527 ILE A CA 1
ATOM 4137 C C . ILE A 1 527 ? -28.714 -2.409 12.918 1.00 96.56 527 ILE A C 1
ATOM 4139 O O . ILE A 1 527 ? -29.691 -1.668 13.030 1.00 96.56 527 ILE A O 1
ATOM 4143 N N . VAL A 1 528 ? -28.034 -2.526 11.781 1.00 95.88 528 VAL A N 1
ATOM 4144 C CA . VAL A 1 528 ? -28.547 -1.965 10.526 1.00 95.88 528 VAL A CA 1
ATOM 4145 C C . VAL A 1 528 ? -29.182 -3.082 9.718 1.00 95.88 528 VAL A C 1
ATOM 4147 O O . VAL A 1 528 ? -28.612 -4.162 9.546 1.00 95.88 528 VAL A O 1
ATOM 4150 N N . LEU A 1 529 ? -30.407 -2.826 9.274 1.00 93.31 529 LEU A N 1
ATOM 4151 C CA . LEU A 1 529 ? -31.224 -3.759 8.520 1.00 93.31 529 LEU A CA 1
ATOM 4152 C C . LEU A 1 529 ? -31.654 -3.138 7.192 1.00 93.31 529 LEU A C 1
ATOM 4154 O O . LEU A 1 529 ? -31.967 -1.948 7.140 1.00 93.31 529 LEU A O 1
ATOM 4158 N N . PRO A 1 530 ? -31.768 -3.942 6.127 1.00 89.06 530 PRO A N 1
ATOM 4159 C CA . PRO A 1 530 ? -32.263 -3.464 4.846 1.00 89.06 530 PRO A CA 1
ATOM 4160 C C . PRO A 1 530 ? -33.743 -3.064 4.941 1.00 89.06 530 PRO A C 1
ATOM 4162 O O . PRO A 1 530 ? -34.497 -3.591 5.764 1.00 89.06 530 PRO A O 1
ATOM 4165 N N . TYR A 1 531 ? -34.192 -2.175 4.050 1.00 86.06 531 TYR A N 1
ATOM 4166 C CA . TYR A 1 531 ? -35.553 -1.611 4.076 1.00 86.06 531 TYR A CA 1
ATOM 4167 C C . TYR A 1 531 ? -36.662 -2.680 4.098 1.00 86.06 531 TYR A C 1
ATOM 4169 O O . TYR A 1 531 ? -37.683 -2.522 4.767 1.00 86.06 531 TYR A O 1
ATOM 4177 N N . TYR A 1 532 ? -36.458 -3.801 3.397 1.00 84.38 532 TYR A N 1
ATOM 4178 C CA . TYR A 1 532 ? -37.441 -4.881 3.293 1.00 84.38 532 TYR A CA 1
ATOM 4179 C C . TYR A 1 532 ? -37.602 -5.683 4.590 1.00 84.38 532 TYR A C 1
ATOM 4181 O O . TYR A 1 532 ? -38.481 -6.544 4.670 1.00 84.38 532 TYR A O 1
ATOM 4189 N N . ALA A 1 533 ? -36.758 -5.431 5.597 1.00 84.12 533 ALA A N 1
ATOM 4190 C CA . ALA A 1 533 ? -36.852 -6.071 6.898 1.00 84.12 533 ALA A CA 1
ATOM 4191 C C . ALA A 1 533 ? -37.891 -5.420 7.838 1.00 84.12 533 ALA A C 1
ATOM 4193 O O . ALA A 1 533 ? -38.102 -5.893 8.955 1.00 84.12 533 ALA A O 1
ATOM 4194 N N . ARG A 1 534 ? -38.533 -4.323 7.414 1.00 79.88 534 ARG A N 1
ATOM 4195 C CA . ARG A 1 534 ? -39.533 -3.601 8.213 1.00 79.88 534 ARG A CA 1
ATOM 4196 C C . ARG A 1 534 ? -40.799 -4.450 8.423 1.00 79.88 534 ARG A C 1
ATOM 4198 O O . ARG A 1 534 ? -41.356 -5.007 7.477 1.00 79.88 534 ARG A O 1
ATOM 4205 N N . VAL A 1 535 ? -41.270 -4.512 9.673 1.00 69.88 535 VAL A N 1
ATOM 4206 C CA . VAL A 1 535 ? -42.496 -5.238 10.080 1.00 69.88 535 VAL A CA 1
ATOM 4207 C C . VAL A 1 535 ? -43.754 -4.425 9.821 1.00 69.88 535 VAL A C 1
ATOM 4209 O O . VAL A 1 535 ? -44.787 -4.960 9.420 1.00 69.88 535 VAL A O 1
ATOM 4212 N N . ARG A 1 536 ? -43.683 -3.123 10.097 1.00 66.38 536 ARG A N 1
ATOM 4213 C CA . ARG A 1 536 ? -44.823 -2.219 10.014 1.00 66.38 536 ARG A CA 1
ATOM 4214 C C . ARG A 1 536 ? -44.688 -1.415 8.733 1.00 66.38 536 ARG A C 1
ATOM 4216 O O . ARG A 1 536 ? -43.664 -0.773 8.505 1.00 66.38 536 ARG A O 1
ATOM 4223 N N . ALA A 1 537 ? -45.724 -1.461 7.900 1.00 56.03 537 ALA A N 1
ATOM 4224 C CA . ALA A 1 537 ? -45.942 -0.394 6.944 1.00 56.03 537 ALA A CA 1
ATOM 4225 C C . ALA A 1 537 ? -46.309 0.842 7.761 1.00 56.03 537 ALA A C 1
ATOM 4227 O O . ALA A 1 537 ? -47.483 1.048 8.060 1.00 56.03 537 ALA A O 1
ATOM 4228 N N . ASP A 1 538 ? -45.325 1.656 8.127 1.00 56.31 538 ASP A N 1
ATOM 4229 C CA . ASP A 1 538 ? -45.608 3.069 8.356 1.00 56.31 538 ASP A CA 1
ATOM 4230 C C . ASP A 1 538 ? -45.949 3.647 6.981 1.00 56.31 538 ASP A C 1
ATOM 4232 O O . ASP A 1 538 ? -45.115 4.228 6.291 1.00 56.31 538 ASP A O 1
ATOM 4236 N N . SER A 1 539 ? -47.190 3.416 6.541 1.00 46.03 539 SER A N 1
ATOM 4237 C CA . SER A 1 539 ? -47.714 3.811 5.230 1.00 46.03 539 SER A CA 1
ATOM 4238 C C . SER A 1 539 ? -47.684 5.326 5.001 1.00 46.03 539 SER A C 1
ATOM 4240 O O . SER A 1 539 ? -48.040 5.784 3.921 1.00 46.03 539 SER A O 1
ATOM 4242 N N . SER A 1 540 ? -47.278 6.101 6.010 1.00 50.16 540 SER A N 1
ATOM 4243 C CA . SER A 1 540 ? -47.161 7.555 5.996 1.00 50.16 540 SER A CA 1
ATOM 4244 C C . SER A 1 540 ? -45.726 8.084 5.905 1.00 50.16 540 SER A C 1
ATOM 4246 O O . SER A 1 540 ? -45.568 9.286 5.711 1.00 50.16 540 SER A O 1
ATOM 4248 N N . LYS A 1 541 ? -44.679 7.256 6.060 1.00 62.84 541 LYS A N 1
ATOM 4249 C CA . LYS A 1 541 ? -43.288 7.738 6.008 1.00 62.84 541 LYS A CA 1
ATOM 4250 C C . LYS A 1 541 ? -42.682 7.480 4.632 1.00 62.84 541 LYS A C 1
ATOM 4252 O O . LYS A 1 541 ? -42.403 6.339 4.267 1.00 62.84 541 LYS A O 1
ATOM 4257 N N . SER A 1 542 ? -42.513 8.556 3.866 1.00 65.38 542 SER A N 1
ATOM 4258 C CA . SER A 1 542 ? -41.669 8.548 2.671 1.00 65.38 542 SER A CA 1
ATOM 4259 C C . SER A 1 542 ? -40.216 8.253 3.066 1.00 65.38 542 SER A C 1
ATOM 4261 O O . SER A 1 542 ? -39.763 8.673 4.129 1.00 65.38 542 SER A O 1
ATOM 4263 N N . ASP A 1 543 ? -39.498 7.509 2.223 1.00 71.31 543 ASP A N 1
ATOM 4264 C CA . ASP A 1 543 ? -38.085 7.178 2.447 1.00 71.31 543 ASP A CA 1
ATOM 4265 C C . ASP A 1 543 ? -37.135 8.342 2.092 1.00 71.31 543 ASP A C 1
ATOM 4267 O O . ASP A 1 543 ? -35.987 8.348 2.535 1.00 71.31 543 ASP A O 1
ATOM 4271 N N . ASP A 1 544 ? -37.610 9.342 1.341 1.00 82.50 544 ASP A N 1
ATOM 4272 C CA . ASP A 1 544 ? -36.844 10.534 0.955 1.00 82.50 544 ASP A CA 1
ATOM 4273 C C . ASP A 1 544 ? -37.352 11.752 1.734 1.00 82.50 544 ASP A C 1
ATOM 4275 O O . ASP A 1 544 ? -37.943 12.683 1.182 1.00 82.50 544 ASP A O 1
ATOM 4279 N N . VAL A 1 545 ? -37.174 11.704 3.051 1.00 89.00 545 VAL A N 1
ATOM 4280 C CA . VAL A 1 545 ? -37.589 12.760 3.978 1.00 89.00 545 VAL A CA 1
ATOM 4281 C C . VAL A 1 545 ? -36.370 13.296 4.702 1.00 89.00 545 VAL A C 1
ATOM 4283 O O . VAL A 1 545 ? -35.560 12.496 5.146 1.00 89.00 545 VAL A O 1
ATOM 4286 N N . VAL A 1 546 ? -36.231 14.610 4.868 1.00 91.00 546 VAL A N 1
ATOM 4287 C CA . VAL A 1 546 ? -35.274 15.178 5.835 1.00 91.00 546 VAL A CA 1
ATOM 4288 C C . VAL A 1 546 ? -36.000 15.407 7.151 1.00 91.00 546 VAL A C 1
ATOM 4290 O O . VAL A 1 546 ? -36.971 16.169 7.195 1.00 91.00 546 VAL A O 1
ATOM 4293 N N . GLU A 1 547 ? -35.535 14.756 8.214 1.00 92.62 547 GLU A N 1
ATOM 4294 C CA . GLU A 1 547 ? -36.143 14.897 9.538 1.00 92.62 547 GLU A CA 1
ATOM 4295 C C . GLU A 1 547 ? -35.778 16.258 10.172 1.00 92.62 547 GLU A C 1
ATOM 4297 O O . GLU A 1 547 ? -34.657 16.749 9.978 1.00 92.62 547 GLU A O 1
ATOM 4302 N N . PRO A 1 548 ? -36.683 16.890 10.948 1.00 92.12 548 PRO A N 1
ATOM 4303 C CA . PRO A 1 548 ? -36.421 18.181 11.589 1.00 92.12 548 PRO A CA 1
ATOM 4304 C C . PRO A 1 548 ? -35.170 18.181 12.475 1.00 92.12 548 PRO A C 1
ATOM 4306 O O . PRO A 1 548 ? -34.432 19.165 12.505 1.00 92.12 548 PRO A O 1
ATOM 4309 N N . GLU A 1 549 ? -34.896 17.073 13.164 1.00 92.62 549 GLU A N 1
ATOM 4310 C CA . GLU A 1 549 ? -33.712 16.914 14.010 1.00 92.62 549 GLU A CA 1
ATOM 4311 C C . GLU A 1 549 ? -32.420 16.954 13.185 1.00 92.62 549 GLU A C 1
ATOM 4313 O O . GLU A 1 549 ? -31.425 17.527 13.625 1.00 92.62 549 GLU A O 1
ATOM 4318 N N . THR A 1 550 ? -32.438 16.395 11.971 1.00 94.94 550 THR A N 1
ATOM 4319 C CA . THR A 1 550 ? -31.318 16.454 11.020 1.00 94.94 550 THR A CA 1
ATOM 4320 C C . THR A 1 550 ? -31.057 17.884 10.566 1.00 94.94 550 THR A C 1
ATOM 4322 O O . THR A 1 550 ? -29.905 18.315 10.552 1.00 94.94 550 THR A O 1
ATOM 4325 N N . LEU A 1 551 ? -32.111 18.646 10.255 1.00 94.69 551 LEU A N 1
ATOM 4326 C CA . LEU A 1 551 ? -31.979 20.062 9.898 1.00 94.69 551 LEU A CA 1
ATOM 4327 C C . LEU A 1 551 ? -31.449 20.891 11.067 1.00 94.69 551 LEU A C 1
ATOM 4329 O O . LEU A 1 551 ? -30.530 21.680 10.881 1.00 94.69 551 LEU A O 1
ATOM 4333 N N . SER A 1 552 ? -31.975 20.677 12.273 1.00 93.62 552 SER A N 1
ATOM 4334 C CA . SER A 1 552 ? -31.535 21.399 13.472 1.00 93.62 552 SER A CA 1
ATOM 4335 C C . SER A 1 552 ? -30.082 21.096 13.839 1.00 93.62 552 SER A C 1
ATOM 4337 O O . SER A 1 552 ? -29.393 21.966 14.365 1.00 93.62 552 SER A O 1
ATOM 4339 N N . LEU A 1 553 ? -29.615 19.873 13.569 1.00 93.75 553 LEU A N 1
ATOM 4340 C CA . LEU A 1 553 ? -28.222 19.488 13.772 1.00 93.75 553 LEU A CA 1
ATOM 4341 C C . LEU A 1 553 ? -27.294 20.118 12.728 1.00 93.75 553 LEU A C 1
ATOM 4343 O O . LEU A 1 553 ? -26.259 20.671 13.088 1.00 93.75 553 LEU A O 1
ATOM 4347 N N . LEU A 1 554 ? -27.637 19.984 11.447 1.00 95.25 554 LEU A N 1
ATOM 4348 C CA . LEU A 1 554 ? -26.745 20.339 10.344 1.00 95.25 554 LEU A CA 1
ATOM 4349 C C . LEU A 1 554 ? -26.838 21.814 9.947 1.00 95.25 554 LEU A C 1
ATOM 4351 O O . LEU A 1 554 ? -25.889 22.329 9.378 1.00 95.25 554 LEU A O 1
ATOM 4355 N N . PHE A 1 555 ? -27.925 22.510 10.268 1.00 95.38 555 PHE A N 1
ATOM 4356 C CA . PHE A 1 555 ? -28.132 23.925 9.947 1.00 95.38 555 PHE A CA 1
ATOM 4357 C C . PHE A 1 555 ? -28.578 24.700 11.194 1.00 95.38 555 PHE A C 1
ATOM 4359 O O . PHE A 1 555 ? -29.730 25.145 11.273 1.00 95.38 555 PHE A O 1
ATOM 4366 N N . PRO A 1 556 ? -27.705 24.848 12.206 1.00 91.88 556 PRO A N 1
ATOM 4367 C CA . PRO A 1 556 ? -28.051 25.588 13.415 1.00 91.88 556 PRO A CA 1
ATOM 4368 C C . PRO A 1 556 ? -28.533 27.006 13.064 1.00 91.88 556 PRO A C 1
ATOM 4370 O O . PRO A 1 556 ? -27.958 27.691 12.224 1.00 91.88 556 PRO A O 1
ATOM 4373 N N . GLY A 1 557 ? -29.638 27.437 13.680 1.00 88.69 557 GLY A N 1
ATOM 4374 C CA . GLY A 1 557 ? -30.243 28.748 13.410 1.00 88.69 557 GLY A CA 1
ATOM 4375 C C . GLY A 1 557 ? -31.156 28.823 12.177 1.00 88.69 557 GLY A C 1
ATOM 4376 O O . GLY A 1 557 ? -31.587 29.919 11.822 1.00 88.69 557 GLY A O 1
ATOM 4377 N N . HIS A 1 558 ? -31.496 27.700 11.528 1.00 91.06 558 HIS A N 1
ATOM 4378 C CA . HIS A 1 558 ? -32.473 27.707 10.435 1.00 91.06 558 HIS A CA 1
ATOM 4379 C C . HIS A 1 558 ? -33.871 28.168 10.898 1.00 91.06 558 HIS A C 1
ATOM 4381 O O . HIS A 1 558 ? -34.341 27.810 11.977 1.00 91.06 558 HIS A O 1
ATOM 4387 N N . ASN A 1 559 ? -34.592 28.884 10.029 1.00 86.81 559 ASN A N 1
ATOM 4388 C CA . ASN A 1 559 ? -35.973 29.329 10.286 1.00 86.81 559 ASN A CA 1
ATOM 4389 C C . ASN A 1 559 ? -37.043 28.409 9.670 1.00 86.81 559 ASN A C 1
ATOM 4391 O O . ASN A 1 559 ? -38.223 28.756 9.643 1.00 86.81 559 ASN A O 1
ATOM 4395 N N . LEU A 1 560 ? -36.641 27.244 9.148 1.00 85.06 560 LEU A N 1
ATOM 4396 C CA . LEU A 1 560 ? -37.577 26.293 8.549 1.00 85.06 560 LEU A CA 1
ATOM 4397 C C . LEU A 1 560 ? -38.608 25.768 9.566 1.00 85.06 560 LEU A C 1
ATOM 4399 O O . LEU A 1 560 ? -38.276 25.594 10.745 1.00 85.06 560 LEU A O 1
ATOM 4403 N N . PRO A 1 561 ? -39.845 25.470 9.121 1.00 79.56 561 PRO A N 1
ATOM 4404 C CA . PRO A 1 561 ? -40.851 24.833 9.963 1.00 79.56 561 PRO A CA 1
ATOM 4405 C C . PRO A 1 561 ? -40.316 23.534 10.573 1.00 79.56 561 PRO A C 1
ATOM 4407 O O . PRO A 1 561 ? -39.573 22.804 9.923 1.00 79.56 561 PRO A O 1
ATOM 4410 N N . ARG A 1 562 ? -40.771 23.173 11.781 1.00 83.44 562 ARG A N 1
ATOM 4411 C CA . ARG A 1 562 ? -40.477 21.866 12.415 1.00 83.44 562 ARG A CA 1
ATOM 4412 C C . ARG A 1 562 ? -41.181 20.680 11.730 1.00 83.44 562 ARG A C 1
ATOM 4414 O O . ARG A 1 562 ? -41.502 19.690 12.378 1.00 83.44 562 ARG A O 1
ATOM 4421 N N . MET A 1 563 ? -41.482 20.808 10.443 1.00 86.00 563 MET A N 1
ATOM 4422 C CA . MET A 1 563 ? -42.118 19.781 9.632 1.00 86.00 563 MET A CA 1
ATOM 4423 C C . MET A 1 563 ? -41.046 19.079 8.792 1.00 86.00 563 MET A C 1
ATOM 4425 O O . MET A 1 563 ? -40.147 19.754 8.287 1.00 86.00 563 MET A O 1
ATOM 4429 N N . PRO A 1 564 ? -41.130 17.751 8.625 1.00 86.94 564 PRO A N 1
ATOM 4430 C CA . PRO A 1 564 ? -40.219 17.013 7.761 1.00 86.94 564 PRO A CA 1
ATOM 4431 C C . PRO A 1 564 ? -40.296 17.508 6.310 1.00 86.94 564 PRO A C 1
ATOM 4433 O O . PRO A 1 564 ? -41.385 17.771 5.792 1.00 86.94 564 PRO A O 1
ATOM 4436 N N . ILE A 1 565 ? -39.148 17.595 5.634 1.00 87.81 565 ILE A N 1
ATOM 4437 C CA . ILE A 1 565 ? -39.088 17.947 4.208 1.00 87.81 565 ILE A CA 1
ATOM 4438 C C . ILE A 1 565 ? -39.250 16.672 3.386 1.00 87.81 565 ILE A C 1
ATOM 4440 O O . ILE A 1 565 ? -38.351 15.838 3.378 1.00 87.81 565 ILE A O 1
ATOM 4444 N N . VAL A 1 566 ? -40.369 16.523 2.677 1.00 87.62 566 VAL A N 1
ATOM 4445 C CA . VAL A 1 566 ? -40.654 15.349 1.837 1.00 87.62 566 VAL A CA 1
ATOM 4446 C C . VAL A 1 566 ? -40.205 15.611 0.397 1.00 87.62 566 VAL A C 1
ATOM 4448 O O . VAL A 1 566 ? -40.736 16.502 -0.260 1.00 87.62 566 VAL A O 1
ATOM 4451 N N . LEU A 1 567 ? -39.252 14.828 -0.114 1.00 84.25 567 LEU A N 1
ATOM 4452 C CA . LEU A 1 567 ? -38.690 14.991 -1.466 1.00 84.25 567 LEU A CA 1
ATOM 4453 C C . LEU A 1 567 ? -39.371 14.111 -2.518 1.00 84.25 567 LEU A C 1
ATOM 4455 O O . LEU A 1 567 ? -39.285 14.375 -3.715 1.00 84.25 567 LEU A O 1
ATOM 4459 N N . SER A 1 568 ? -40.027 13.035 -2.094 1.00 81.88 568 SER A N 1
ATOM 4460 C CA . SER A 1 568 ? -40.687 12.083 -2.984 1.00 81.88 568 SER A CA 1
ATOM 4461 C C . SER A 1 568 ? -41.854 11.427 -2.258 1.00 81.88 568 SER A C 1
ATOM 4463 O O . SER A 1 568 ? -41.751 11.085 -1.086 1.00 81.88 568 SER A O 1
ATOM 4465 N N . ASN A 1 569 ? -42.967 11.214 -2.958 1.00 74.25 569 ASN A N 1
ATOM 4466 C CA . ASN A 1 569 ? -44.135 10.504 -2.422 1.00 74.25 569 ASN A CA 1
ATOM 4467 C C . ASN A 1 569 ? -44.079 8.993 -2.697 1.00 74.25 569 ASN A C 1
ATOM 4469 O O . ASN A 1 569 ? -45.103 8.312 -2.616 1.00 74.25 569 ASN A O 1
ATOM 4473 N N . LYS A 1 570 ? -42.910 8.446 -3.061 1.00 71.50 570 LYS A N 1
ATOM 4474 C CA . LYS A 1 570 ? -42.762 7.001 -3.254 1.00 71.50 570 LYS A CA 1
ATOM 4475 C C . LYS A 1 570 ? -42.952 6.298 -1.914 1.00 71.50 570 LYS A C 1
ATOM 4477 O O . LYS A 1 570 ? -42.104 6.359 -1.030 1.00 71.50 570 LYS A O 1
ATOM 4482 N N . THR A 1 571 ? -44.085 5.622 -1.778 1.00 65.75 571 THR A N 1
ATOM 4483 C CA . THR A 1 571 ? -44.359 4.751 -0.641 1.00 65.75 571 THR A CA 1
ATOM 4484 C C . THR A 1 571 ? -43.527 3.483 -0.758 1.00 65.75 571 THR A C 1
ATOM 4486 O O . THR A 1 571 ? -43.439 2.892 -1.838 1.00 65.75 571 THR A O 1
ATOM 4489 N N . SER A 1 572 ? -42.954 3.042 0.358 1.00 65.25 572 SER A N 1
ATOM 4490 C CA . SER A 1 572 ? -42.233 1.774 0.429 1.00 65.25 572 SER A CA 1
ATOM 4491 C C . SER A 1 572 ? -43.143 0.581 0.086 1.00 65.25 572 SER A C 1
ATOM 4493 O O . SER A 1 572 ? -44.368 0.621 0.240 1.00 65.25 572 SER A O 1
ATOM 4495 N N . GLY A 1 573 ? -42.536 -0.484 -0.449 1.00 63.62 573 GLY A N 1
ATOM 4496 C CA . GLY A 1 573 ? -43.236 -1.716 -0.818 1.00 63.62 573 GLY A CA 1
ATOM 4497 C C . GLY A 1 573 ? -43.912 -2.409 0.373 1.00 63.62 573 GLY A C 1
ATOM 4498 O O . GLY A 1 573 ? -43.665 -2.086 1.533 1.00 63.62 573 GLY A O 1
ATOM 4499 N N . ARG A 1 574 ? -44.779 -3.393 0.088 1.00 66.12 574 ARG A N 1
ATOM 4500 C CA . ARG A 1 574 ? -45.528 -4.121 1.128 1.00 66.12 574 ARG A CA 1
ATOM 4501 C C . ARG A 1 574 ? -44.580 -4.719 2.185 1.00 66.12 574 ARG A C 1
ATOM 4503 O O . ARG A 1 574 ? -43.605 -5.369 1.803 1.00 66.12 574 ARG A O 1
ATOM 4510 N N . PRO A 1 575 ? -44.892 -4.569 3.486 1.00 68.62 575 PRO A N 1
ATOM 4511 C CA . PRO A 1 575 ? -44.068 -5.094 4.563 1.00 68.62 575 PRO A CA 1
ATOM 4512 C C . PRO A 1 575 ? -44.037 -6.618 4.498 1.00 68.62 575 PRO A C 1
ATOM 4514 O O . PRO A 1 575 ? -45.006 -7.275 4.091 1.00 68.62 575 PRO A O 1
ATOM 4517 N N . LYS A 1 576 ? -42.910 -7.190 4.912 1.00 73.12 576 LYS A N 1
ATOM 4518 C CA . LYS A 1 576 ? -42.758 -8.638 4.980 1.00 73.12 576 LYS A CA 1
ATOM 4519 C C . LYS A 1 576 ? -43.603 -9.183 6.131 1.00 73.12 576 LYS A C 1
ATOM 4521 O O . LYS A 1 576 ? -43.682 -8.585 7.201 1.00 73.12 576 LYS A O 1
ATOM 4526 N N . ARG A 1 577 ? -44.247 -10.332 5.916 1.00 78.56 577 ARG A N 1
ATOM 4527 C CA . ARG A 1 577 ? -44.967 -11.034 6.986 1.00 78.56 577 ARG A CA 1
ATOM 4528 C C . ARG A 1 577 ? -43.956 -11.780 7.854 1.00 78.56 577 ARG A C 1
ATOM 4530 O O . ARG A 1 577 ? -43.311 -12.703 7.363 1.00 78.56 577 ARG A O 1
ATOM 4537 N N . TYR A 1 578 ? -43.842 -11.360 9.107 1.00 83.56 578 TYR A N 1
ATOM 4538 C CA . TYR A 1 578 ? -43.029 -11.989 10.147 1.00 83.56 578 TYR A CA 1
ATOM 4539 C C . TYR A 1 578 ? -43.900 -12.838 11.075 1.00 83.56 578 TYR A C 1
ATOM 4541 O O . TYR A 1 578 ? -45.092 -12.555 11.231 1.00 83.56 578 TYR A O 1
ATOM 4549 N N . SER A 1 579 ? -43.325 -13.873 11.690 1.00 85.94 579 SER A N 1
ATOM 4550 C CA . SER A 1 579 ? -44.006 -14.621 12.753 1.00 85.94 579 SER A CA 1
ATOM 4551 C C . SER A 1 579 ? -44.202 -13.746 14.005 1.00 85.94 579 SER A C 1
ATOM 4553 O O . SER A 1 579 ? -43.464 -12.776 14.191 1.00 85.94 579 SER A O 1
ATOM 4555 N N . PRO A 1 580 ? -45.152 -14.061 14.904 1.00 86.88 580 PRO A N 1
ATOM 4556 C CA . PRO A 1 580 ? -45.326 -13.319 16.158 1.00 86.88 580 PRO A CA 1
ATOM 4557 C C . PRO A 1 580 ? -44.039 -13.223 16.995 1.00 86.88 580 PRO A C 1
ATOM 4559 O O . PRO A 1 580 ? -43.753 -12.186 17.592 1.00 86.88 580 PRO A O 1
ATOM 4562 N N . GLU A 1 581 ? -43.227 -14.282 17.005 1.00 86.38 581 GLU A N 1
ATOM 4563 C CA . GLU A 1 581 ? -41.935 -14.308 17.691 1.00 86.38 581 GLU A CA 1
ATOM 4564 C C . GLU A 1 581 ? -40.934 -13.345 17.044 1.00 86.38 581 GLU A C 1
ATOM 4566 O O . GLU A 1 581 ? -40.256 -12.598 17.751 1.00 86.38 581 GLU A O 1
ATOM 4571 N N . GLU A 1 582 ? -40.865 -13.321 15.713 1.00 86.75 582 GLU A N 1
ATOM 4572 C CA . GLU A 1 582 ? -40.012 -12.410 14.944 1.00 86.75 582 GLU A CA 1
ATOM 4573 C C . GLU A 1 582 ? -40.416 -10.944 15.144 1.00 86.75 582 GLU A C 1
ATOM 4575 O O . GLU A 1 582 ? -39.555 -10.089 15.366 1.00 86.75 582 GLU A O 1
ATOM 4580 N N . VAL A 1 583 ? -41.722 -10.659 15.160 1.00 88.75 583 VAL A N 1
ATOM 4581 C CA . VAL A 1 583 ? -42.256 -9.332 15.498 1.00 88.75 583 VAL A CA 1
ATOM 4582 C C . VAL A 1 583 ? -41.839 -8.924 16.909 1.00 88.75 583 VAL A C 1
ATOM 4584 O O . VAL A 1 583 ? -41.386 -7.800 17.101 1.00 88.75 583 VAL A O 1
ATOM 4587 N N . SER A 1 584 ? -41.895 -9.836 17.886 1.00 90.00 584 SER A N 1
ATOM 4588 C CA . SER A 1 584 ? -41.481 -9.528 19.262 1.00 90.00 584 SER A CA 1
ATOM 4589 C C . SER A 1 584 ? -39.990 -9.192 19.391 1.00 90.00 584 SER A C 1
ATOM 4591 O O . SER A 1 584 ? -39.603 -8.397 20.250 1.00 90.00 584 SER A O 1
ATOM 4593 N N . ILE A 1 585 ? -39.139 -9.801 18.556 1.00 91.06 585 ILE A N 1
ATOM 4594 C CA . ILE A 1 585 ? -37.702 -9.508 18.505 1.00 91.06 585 ILE A CA 1
ATOM 4595 C C . ILE A 1 585 ? -37.489 -8.107 17.923 1.00 91.06 585 ILE A C 1
ATOM 4597 O O . ILE A 1 585 ? -36.775 -7.303 18.520 1.00 91.06 585 ILE A O 1
ATOM 4601 N N . LEU A 1 586 ? -38.147 -7.795 16.804 1.00 90.50 586 LEU A N 1
ATOM 4602 C CA . LEU A 1 586 ? -38.018 -6.497 16.141 1.00 90.50 586 LEU A CA 1
ATOM 4603 C C . LEU A 1 586 ? -38.575 -5.359 16.999 1.00 90.50 586 LEU A C 1
ATOM 4605 O O . LEU A 1 586 ? -37.889 -4.358 17.181 1.00 90.50 586 LEU A O 1
ATOM 4609 N N . ASP A 1 587 ? -39.752 -5.535 17.606 1.00 90.62 587 ASP A N 1
ATOM 4610 C CA . ASP A 1 587 ? -40.331 -4.552 18.529 1.00 90.62 587 ASP A CA 1
ATOM 4611 C C . ASP A 1 587 ? -39.386 -4.290 19.715 1.00 90.62 587 ASP A C 1
ATOM 4613 O O . ASP A 1 587 ? -39.204 -3.144 20.123 1.00 90.62 587 ASP A O 1
ATOM 4617 N N . ARG A 1 588 ? -38.715 -5.325 20.242 1.00 93.38 588 ARG A N 1
ATOM 4618 C CA . ARG A 1 588 ? -37.714 -5.166 21.309 1.00 93.38 588 ARG A CA 1
ATOM 4619 C C . ARG A 1 588 ? -36.528 -4.321 20.854 1.00 93.38 588 ARG A C 1
ATOM 4621 O O . ARG A 1 588 ? -36.142 -3.405 21.577 1.00 93.38 588 ARG A O 1
ATOM 4628 N N . TRP A 1 589 ? -35.965 -4.603 19.678 1.00 94.06 589 TRP A N 1
ATOM 4629 C CA . TRP A 1 589 ? -34.853 -3.814 19.146 1.00 94.06 589 TRP A CA 1
ATOM 4630 C C . TRP A 1 589 ? -35.274 -2.369 18.871 1.00 94.06 589 TRP A C 1
ATOM 4632 O O . TRP A 1 589 ? -34.555 -1.452 19.250 1.00 94.06 589 TRP A O 1
ATOM 4642 N N . CYS A 1 590 ? -36.450 -2.139 18.283 1.00 90.31 590 CYS A N 1
ATOM 4643 C CA . CYS A 1 590 ? -36.965 -0.793 18.028 1.00 90.31 590 CYS A CA 1
ATOM 4644 C C . CYS A 1 590 ? -37.191 -0.005 19.325 1.00 90.31 590 CYS A C 1
ATOM 4646 O O . CYS A 1 590 ? -36.736 1.132 19.432 1.00 90.31 590 CYS A O 1
ATOM 4648 N N . ASN A 1 591 ? -37.819 -0.618 20.334 1.00 91.00 591 ASN A N 1
ATOM 4649 C CA . ASN A 1 591 ? -38.068 0.019 21.630 1.00 91.00 591 ASN A CA 1
ATOM 4650 C C . ASN A 1 591 ? -36.768 0.358 22.373 1.00 91.00 591 ASN A C 1
ATOM 4652 O O . ASN A 1 591 ? -36.694 1.370 23.064 1.00 91.00 591 ASN A O 1
ATOM 4656 N N . ALA A 1 592 ? -35.729 -0.463 22.207 1.00 91.19 592 ALA A N 1
ATOM 4657 C CA . ALA A 1 592 ? -34.401 -0.208 22.759 1.00 91.19 592 ALA A CA 1
ATOM 4658 C C . ALA A 1 592 ? -33.556 0.768 21.913 1.00 91.19 592 ALA A C 1
ATOM 4660 O O . ALA A 1 592 ? -32.399 1.018 22.255 1.00 91.19 592 ALA A O 1
ATOM 4661 N N . ARG A 1 593 ? -34.101 1.289 20.800 1.00 92.44 593 ARG A N 1
ATOM 4662 C CA . ARG A 1 593 ? -33.359 2.008 19.748 1.00 92.44 593 ARG A CA 1
ATOM 4663 C C . ARG A 1 593 ? -32.133 1.229 19.249 1.00 92.44 593 ARG A C 1
ATOM 4665 O O . ARG A 1 593 ? -31.138 1.810 18.880 1.00 92.44 593 ARG A O 1
ATOM 4672 N N . GLN A 1 594 ? -32.173 -0.095 19.209 1.00 93.50 594 GLN A N 1
ATOM 4673 C CA . GLN A 1 594 ? -31.054 -0.930 18.758 1.00 93.50 594 GLN A CA 1
ATOM 4674 C C . GLN A 1 594 ? -31.112 -1.291 17.274 1.00 93.50 594 GLN A C 1
ATOM 4676 O O . GLN A 1 594 ? -30.179 -1.913 16.790 1.00 93.50 594 GLN A O 1
ATOM 4681 N N . ALA A 1 595 ? -32.176 -0.946 16.546 1.00 94.19 595 ALA A N 1
ATOM 4682 C CA . ALA A 1 595 ? -32.303 -1.254 15.122 1.00 94.19 595 ALA A CA 1
ATOM 4683 C C . ALA A 1 595 ? -32.582 0.002 14.293 1.00 94.19 595 ALA A C 1
ATOM 4685 O O . ALA A 1 595 ? -33.481 0.779 14.618 1.00 94.19 595 ALA A O 1
ATOM 4686 N N . TYR A 1 596 ? -31.847 0.143 13.193 1.00 94.25 596 TYR A N 1
ATOM 4687 C CA . TYR A 1 596 ? -32.069 1.135 12.152 1.00 94.25 596 TYR A CA 1
ATOM 4688 C C . TYR A 1 596 ? -32.354 0.429 10.825 1.00 94.25 596 TYR A C 1
ATOM 4690 O O . TYR A 1 596 ? -31.645 -0.500 10.440 1.00 94.25 596 TYR A O 1
ATOM 4698 N N . PHE A 1 597 ? -33.394 0.866 10.116 1.00 92.19 597 PHE A N 1
ATOM 4699 C CA . PHE A 1 597 ? -33.765 0.300 8.821 1.00 92.19 597 PHE A CA 1
ATOM 4700 C C . PHE A 1 597 ? -33.365 1.256 7.706 1.00 92.19 597 PHE A C 1
ATOM 4702 O O . PHE A 1 597 ? -33.920 2.355 7.626 1.00 92.19 597 PHE A O 1
ATOM 4709 N N . CYS A 1 598 ? -32.473 0.812 6.822 1.00 91.56 598 CYS A N 1
ATOM 4710 C CA . CYS A 1 598 ? -32.099 1.541 5.616 1.00 91.56 598 CYS A CA 1
ATOM 4711 C C . CYS A 1 598 ? -33.343 1.948 4.817 1.00 91.56 598 CYS A C 1
ATOM 4713 O O . CYS A 1 598 ? -34.376 1.270 4.842 1.00 91.56 598 CYS A O 1
ATOM 4715 N N . ALA A 1 599 ? -33.240 3.063 4.104 1.00 89.06 599 ALA A N 1
ATOM 4716 C CA . ALA A 1 599 ? -34.281 3.522 3.194 1.00 89.06 599 ALA A CA 1
ATOM 4717 C C . ALA A 1 599 ? -34.285 2.700 1.891 1.00 89.06 599 ALA A C 1
ATOM 4719 O O . ALA A 1 599 ? -33.306 2.027 1.548 1.00 89.06 599 ALA A O 1
ATOM 4720 N N . HIS A 1 600 ? -35.407 2.711 1.168 1.00 86.31 600 HIS A N 1
ATOM 4721 C CA . HIS A 1 600 ? -35.533 1.974 -0.086 1.00 86.31 600 HIS A CA 1
ATOM 4722 C C . HIS A 1 600 ? -34.550 2.476 -1.152 1.00 86.31 600 HIS A C 1
ATOM 4724 O O . HIS A 1 600 ? -34.510 3.661 -1.470 1.00 86.31 600 HIS A O 1
ATOM 4730 N N . GLY A 1 601 ? -33.789 1.557 -1.751 1.00 84.19 601 GLY A N 1
ATOM 4731 C CA . GLY A 1 601 ? -32.801 1.890 -2.781 1.00 84.19 601 GLY A CA 1
ATOM 4732 C C . GLY A 1 601 ? -31.522 2.530 -2.238 1.00 84.19 601 GLY A C 1
ATOM 4733 O O . GLY A 1 601 ? -30.833 3.200 -2.997 1.00 84.19 601 GLY A O 1
ATOM 4734 N N . SER A 1 602 ? -31.235 2.378 -0.944 1.00 89.25 602 SER A N 1
ATOM 4735 C CA . SER A 1 602 ? -29.909 2.650 -0.382 1.00 89.25 602 SER A CA 1
ATOM 4736 C C . SER A 1 602 ? -29.135 1.358 -0.164 1.00 89.25 602 SER A C 1
ATOM 4738 O O . SER A 1 602 ? -29.735 0.307 0.088 1.00 89.25 602 SER A O 1
ATOM 4740 N N . TYR A 1 603 ? -27.811 1.461 -0.221 1.00 89.62 603 TYR A N 1
ATOM 4741 C CA . TYR A 1 603 ? -26.907 0.359 0.090 1.00 89.62 603 TYR A CA 1
ATOM 4742 C C . TYR A 1 603 ? -26.625 0.352 1.593 1.00 89.62 603 TYR A C 1
ATOM 4744 O O . TYR A 1 603 ? -26.263 1.376 2.165 1.00 89.62 603 TYR A O 1
ATOM 4752 N N . ASP A 1 604 ? -26.805 -0.790 2.251 1.00 90.19 604 ASP A N 1
ATOM 4753 C CA . ASP A 1 604 ? -26.515 -0.968 3.678 1.00 90.19 604 ASP A CA 1
ATOM 4754 C C . ASP A 1 604 ? -25.028 -0.743 4.000 1.00 90.19 604 ASP A C 1
ATOM 4756 O O . ASP A 1 604 ? -24.720 -0.126 5.022 1.00 90.19 604 ASP A O 1
ATOM 4760 N N . ASP A 1 605 ? -24.133 -1.100 3.073 1.00 90.81 605 ASP A N 1
ATOM 4761 C CA . ASP A 1 605 ? -22.693 -0.796 3.112 1.00 90.81 605 ASP A CA 1
ATOM 4762 C C . ASP A 1 605 ? -22.387 0.669 3.460 1.00 90.81 605 ASP A C 1
ATOM 4764 O O . ASP A 1 605 ? -21.533 0.947 4.308 1.00 90.81 605 ASP A O 1
ATOM 4768 N N . ASN A 1 606 ? -23.144 1.616 2.895 1.00 93.00 606 ASN A N 1
ATOM 4769 C CA . ASN A 1 606 ? -22.947 3.043 3.143 1.00 93.00 606 ASN A CA 1
ATOM 4770 C C . ASN A 1 606 ? -23.283 3.446 4.589 1.00 93.00 606 ASN A C 1
ATOM 4772 O O . ASN A 1 606 ? -22.660 4.349 5.148 1.00 93.00 606 ASN A O 1
ATOM 4776 N N . TYR A 1 607 ? -24.225 2.759 5.236 1.00 93.81 607 TYR A N 1
ATOM 4777 C CA . TYR A 1 607 ? -24.564 3.007 6.638 1.00 93.81 607 TYR A CA 1
ATOM 4778 C C . TYR A 1 607 ? -23.481 2.453 7.563 1.00 93.81 607 TYR A C 1
ATOM 4780 O O . TYR A 1 607 ? -23.089 3.130 8.510 1.00 93.81 607 TYR A O 1
ATOM 4788 N N . PHE A 1 608 ? -22.948 1.258 7.289 1.00 90.56 608 PHE A N 1
ATOM 4789 C CA . PHE A 1 608 ? -21.831 0.712 8.068 1.00 90.56 608 PHE A CA 1
ATOM 4790 C C . PHE A 1 608 ? -20.588 1.588 7.953 1.00 90.56 608 PHE A C 1
ATOM 4792 O O . PHE A 1 608 ? -19.936 1.884 8.957 1.00 90.56 608 PHE A O 1
ATOM 4799 N N . PHE A 1 609 ? -20.288 2.035 6.734 1.00 90.94 609 PHE A N 1
ATOM 4800 C CA . PHE A 1 609 ? -19.153 2.903 6.478 1.00 90.94 609 PHE A CA 1
ATOM 4801 C C . PHE A 1 609 ? -19.309 4.261 7.171 1.00 90.94 609 PHE A C 1
ATOM 4803 O O . PHE A 1 609 ? -18.402 4.663 7.899 1.00 90.94 609 PHE A O 1
ATOM 4810 N N . MET A 1 610 ? -20.488 4.897 7.068 1.00 92.88 610 MET A N 1
ATOM 4811 C CA . MET A 1 610 ? -20.828 6.114 7.822 1.00 92.88 610 MET A CA 1
ATOM 4812 C C . MET A 1 610 ? -20.524 5.949 9.308 1.00 92.88 610 MET A C 1
ATOM 4814 O O . MET A 1 610 ? -19.853 6.772 9.920 1.00 92.88 610 MET A O 1
ATOM 4818 N N . ALA A 1 611 ? -21.002 4.853 9.889 1.00 89.88 611 ALA A N 1
ATOM 4819 C CA . ALA A 1 611 ? -20.844 4.561 11.301 1.00 89.88 611 ALA A CA 1
ATOM 4820 C C . ALA A 1 611 ? -19.367 4.429 11.728 1.00 89.88 611 ALA A C 1
ATOM 4822 O O . ALA A 1 611 ? -19.021 4.840 12.835 1.00 89.88 611 ALA A O 1
ATOM 4823 N N . ASN A 1 612 ? -18.505 3.875 10.870 1.00 87.44 612 ASN A N 1
ATOM 4824 C CA . ASN A 1 612 ? -17.075 3.709 11.151 1.00 87.44 612 ASN A CA 1
ATOM 4825 C C . ASN A 1 612 ? -16.256 4.985 10.942 1.00 87.44 612 ASN A C 1
ATOM 4827 O O . ASN A 1 612 ? -15.279 5.196 11.657 1.00 87.44 612 ASN A O 1
ATOM 4831 N N . VAL A 1 613 ? -16.625 5.806 9.957 1.00 88.44 613 VAL A N 1
ATOM 4832 C CA . VAL A 1 613 ? -15.901 7.042 9.623 1.00 88.44 613 VAL A CA 1
ATOM 4833 C C . VAL A 1 613 ? -16.360 8.218 10.484 1.00 88.44 613 VAL A C 1
ATOM 4835 O O . VAL A 1 613 ? -15.582 9.126 10.725 1.00 88.44 613 VAL A O 1
ATOM 4838 N N . MET A 1 614 ? -17.588 8.203 10.996 1.00 88.06 614 MET A N 1
ATOM 4839 C CA . MET A 1 614 ? -18.131 9.286 11.814 1.00 88.06 614 MET A CA 1
ATOM 4840 C C . MET A 1 614 ? -17.482 9.364 13.206 1.00 88.06 614 MET A C 1
ATOM 4842 O O . MET A 1 614 ? -17.632 8.454 14.031 1.00 88.06 614 MET A O 1
ATOM 4846 N N . THR A 1 615 ? -16.890 10.517 13.521 1.00 85.31 615 THR A N 1
ATOM 4847 C CA . THR A 1 615 ? -16.463 10.897 14.880 1.00 85.31 615 THR A CA 1
ATOM 4848 C C . THR A 1 615 ? -17.394 11.890 15.560 1.00 85.31 615 THR A C 1
ATOM 4850 O O . THR A 1 615 ? -17.398 11.962 16.790 1.00 85.31 615 THR A O 1
ATOM 4853 N N . GLY A 1 616 ? -18.183 12.640 14.786 1.00 87.75 616 GLY A N 1
ATOM 4854 C CA . GLY A 1 616 ? -18.989 13.745 15.297 1.00 87.75 616 GLY A CA 1
ATOM 4855 C C . GLY A 1 616 ? -18.248 15.073 15.408 1.00 87.75 616 GLY A C 1
ATOM 4856 O O . GLY A 1 616 ? -18.709 15.933 16.158 1.00 87.75 616 GLY A O 1
ATOM 4857 N N . CYS A 1 617 ? -17.100 15.238 14.745 1.00 88.50 617 CYS A N 1
ATOM 4858 C CA . CYS A 1 617 ? -16.370 16.502 14.785 1.00 88.50 617 CYS A CA 1
ATOM 4859 C C . CYS A 1 617 ? -17.080 17.606 13.978 1.00 88.50 617 CYS A C 1
ATOM 4861 O O . CYS A 1 617 ? -17.943 17.345 13.135 1.00 88.50 617 CYS A O 1
ATOM 4863 N N . ALA A 1 618 ? -16.717 18.859 14.254 1.00 91.31 618 ALA A N 1
ATOM 4864 C CA . ALA A 1 618 ? -17.316 20.036 13.625 1.00 91.31 618 ALA A CA 1
ATOM 4865 C C . ALA A 1 618 ? -17.127 20.030 12.098 1.00 91.31 618 ALA A C 1
ATOM 4867 O O . ALA A 1 618 ? -18.045 20.349 11.347 1.00 91.31 618 ALA A O 1
ATOM 4868 N N . GLU A 1 619 ? -15.956 19.600 11.639 1.00 92.69 619 GLU A N 1
ATOM 4869 C CA . GLU A 1 619 ? -15.600 19.536 10.227 1.00 92.69 619 GLU A CA 1
ATOM 4870 C C . GLU A 1 619 ? -16.429 18.486 9.471 1.00 92.69 619 GLU A C 1
ATOM 4872 O O . GLU A 1 619 ? -16.813 18.709 8.323 1.00 92.69 619 GLU A O 1
ATOM 4877 N N . GLU A 1 620 ? -16.738 17.347 10.100 1.00 93.12 620 GLU A N 1
ATOM 4878 C CA . GLU A 1 620 ? -17.631 16.331 9.527 1.00 93.12 620 GLU A CA 1
ATOM 4879 C C . GLU A 1 620 ? -19.059 16.862 9.375 1.00 93.12 620 GLU A C 1
ATOM 4881 O O . GLU A 1 620 ? -19.682 16.659 8.331 1.00 93.12 620 GLU A O 1
ATOM 4886 N N . LEU A 1 621 ? -19.573 17.546 10.404 1.00 94.25 621 LEU A N 1
ATOM 4887 C CA . LEU A 1 621 ? -20.909 18.147 10.392 1.00 94.25 621 LEU A CA 1
ATOM 4888 C C . LEU A 1 621 ? -21.040 19.180 9.275 1.00 94.25 621 LEU A C 1
ATOM 4890 O O . LEU A 1 621 ? -22.001 19.132 8.509 1.00 94.25 621 LEU A O 1
ATOM 4894 N N . GLU A 1 622 ? -20.045 20.054 9.141 1.00 95.50 622 GLU A N 1
ATOM 4895 C CA . GLU A 1 622 ? -19.988 21.050 8.076 1.00 95.50 622 GLU A CA 1
ATOM 4896 C C . GLU A 1 622 ? -19.989 20.390 6.686 1.00 95.50 622 GLU A C 1
ATOM 4898 O O . GLU A 1 622 ? -20.775 20.765 5.812 1.00 95.50 622 GLU A O 1
ATOM 4903 N N . VAL A 1 623 ? -19.145 19.373 6.475 1.00 96.12 623 VAL A N 1
ATOM 4904 C CA . VAL A 1 623 ? -19.089 18.625 5.208 1.00 96.12 623 VAL A CA 1
ATOM 4905 C C . VAL A 1 623 ? -20.442 17.984 4.894 1.00 96.12 623 VAL A C 1
ATOM 4907 O O . VAL A 1 623 ? -20.955 18.155 3.786 1.00 96.12 623 VAL A O 1
ATOM 4910 N N . MET A 1 624 ? -21.043 17.286 5.860 1.00 96.94 624 MET A N 1
ATOM 4911 C CA . MET A 1 624 ? -22.349 16.647 5.696 1.00 96.94 624 MET A CA 1
ATOM 4912 C C . MET A 1 624 ? -23.444 17.673 5.377 1.00 96.94 624 MET A C 1
ATOM 4914 O O . MET A 1 624 ? -24.260 17.447 4.485 1.00 96.94 624 MET A O 1
ATOM 4918 N N . ALA A 1 625 ? -23.444 18.822 6.053 1.00 97.00 625 ALA A N 1
ATOM 4919 C CA . ALA A 1 625 ? -24.403 19.894 5.821 1.00 97.00 625 ALA A CA 1
ATOM 4920 C C . ALA A 1 625 ? -24.285 20.488 4.407 1.00 97.00 625 ALA A C 1
ATOM 4922 O O . ALA A 1 625 ? -25.304 20.691 3.742 1.00 97.00 625 ALA A O 1
ATOM 4923 N N . ARG A 1 626 ? -23.062 20.696 3.896 1.00 96.81 626 ARG A N 1
ATOM 4924 C CA . ARG A 1 626 ? -22.847 21.139 2.505 1.00 96.81 626 ARG A CA 1
ATOM 4925 C C . ARG A 1 626 ? -23.397 20.127 1.499 1.00 96.81 626 ARG A C 1
ATOM 4927 O O . ARG A 1 626 ? -24.185 20.507 0.635 1.00 96.81 626 ARG A O 1
ATOM 4934 N N . PHE A 1 627 ? -23.049 18.846 1.643 1.00 97.38 627 PHE A N 1
ATOM 4935 C CA . PHE A 1 627 ? -23.553 17.790 0.757 1.00 97.38 627 PHE A CA 1
ATOM 4936 C C . PHE A 1 627 ? -25.077 17.653 0.825 1.00 97.38 627 PHE A C 1
ATOM 4938 O O . PHE A 1 627 ? -25.726 17.508 -0.214 1.00 97.38 627 PHE A O 1
ATOM 4945 N N . LEU A 1 628 ? -25.666 17.738 2.022 1.00 96.75 628 LEU A N 1
ATOM 4946 C CA . LEU A 1 628 ? -27.115 17.706 2.202 1.00 96.75 628 LEU A CA 1
ATOM 4947 C C . LEU A 1 628 ? -27.782 18.884 1.489 1.00 96.75 628 LEU A C 1
ATOM 4949 O O . LEU A 1 628 ? -28.729 18.671 0.735 1.00 96.75 628 LEU A O 1
ATOM 4953 N N . ARG A 1 629 ? -27.276 20.109 1.673 1.00 95.62 629 ARG A N 1
ATOM 4954 C CA . ARG A 1 629 ? -27.803 21.301 0.998 1.00 95.62 629 ARG A CA 1
ATOM 4955 C C . ARG A 1 629 ? -27.793 21.126 -0.519 1.00 95.62 629 ARG A C 1
ATOM 4957 O O . ARG A 1 629 ? -28.844 21.254 -1.140 1.00 95.62 629 ARG A O 1
ATOM 4964 N N . SER A 1 630 ? -26.652 20.760 -1.102 1.00 95.25 630 SER A N 1
ATOM 4965 C CA . SER A 1 630 ? -26.538 20.549 -2.552 1.00 95.25 630 SER A CA 1
ATOM 4966 C C . SER A 1 630 ? -27.446 19.418 -3.052 1.00 95.25 630 SER A C 1
ATOM 4968 O O . SER A 1 630 ? -28.082 19.539 -4.099 1.00 95.25 630 SER A O 1
ATOM 4970 N N . SER A 1 631 ? -27.591 18.340 -2.276 1.00 94.81 631 SER A N 1
ATOM 4971 C CA . SER A 1 631 ? -28.486 17.225 -2.619 1.00 94.81 631 SER A CA 1
ATOM 4972 C C . SER A 1 631 ? -29.959 17.637 -2.603 1.00 94.81 631 SER A C 1
ATOM 4974 O O . SER A 1 631 ? -30.739 17.179 -3.442 1.00 94.81 631 SER A O 1
ATOM 4976 N N . LEU A 1 632 ? -30.351 18.525 -1.684 1.00 93.12 632 LEU A N 1
ATOM 4977 C CA . LEU A 1 632 ? -31.686 19.117 -1.665 1.00 93.12 632 LEU A CA 1
ATOM 4978 C C . LEU A 1 632 ? -31.896 20.018 -2.884 1.00 93.12 632 LEU A C 1
ATOM 4980 O O . LEU A 1 632 ? -32.895 19.845 -3.579 1.00 93.12 632 LEU A O 1
ATOM 4984 N N . GLU A 1 633 ? -30.947 20.906 -3.198 1.00 92.69 633 GLU A N 1
ATOM 4985 C CA . GLU A 1 633 ? -31.000 21.787 -4.382 1.00 92.69 633 GLU A CA 1
ATOM 4986 C C . GLU A 1 633 ? -31.256 20.987 -5.665 1.00 92.69 633 GLU A C 1
ATOM 4988 O O . GLU A 1 633 ? -32.192 21.291 -6.411 1.00 92.69 633 GLU A O 1
ATOM 4993 N N . LEU A 1 634 ? -30.513 19.895 -5.871 1.00 91.75 634 LEU A N 1
ATOM 4994 C CA . LEU A 1 634 ? -30.722 18.996 -7.006 1.00 91.75 634 LEU A CA 1
ATOM 4995 C C . LEU A 1 634 ? -32.065 18.257 -6.959 1.00 91.75 634 LEU A C 1
ATOM 4997 O O . LEU A 1 634 ? -32.727 18.129 -7.993 1.00 91.75 634 LEU A O 1
ATOM 5001 N N . SER A 1 635 ? -32.482 17.766 -5.788 1.00 90.81 635 SER A N 1
ATOM 5002 C CA . SER A 1 635 ? -33.755 17.045 -5.628 1.00 90.81 635 SER A CA 1
ATOM 5003 C C . SER A 1 635 ? -34.944 17.925 -6.014 1.00 90.81 635 SER A C 1
ATOM 5005 O O . SER A 1 635 ? -35.805 17.517 -6.796 1.00 90.81 635 SER A O 1
ATOM 5007 N N . PHE A 1 636 ? -34.967 19.164 -5.524 1.00 89.19 636 PHE A N 1
ATOM 5008 C CA . PHE A 1 636 ? -36.033 20.116 -5.820 1.00 89.19 636 PHE A CA 1
ATOM 5009 C C . PHE A 1 636 ? -35.993 20.615 -7.265 1.00 89.19 636 PHE A C 1
ATOM 5011 O O . PHE A 1 636 ? -37.048 20.735 -7.893 1.00 89.19 636 PHE A O 1
ATOM 5018 N N . ALA A 1 637 ? -34.798 20.824 -7.831 1.00 88.00 637 ALA A N 1
ATOM 5019 C CA . ALA A 1 637 ? -34.647 21.168 -9.242 1.00 88.00 637 ALA A CA 1
ATOM 5020 C C . ALA A 1 637 ? -35.223 20.077 -10.163 1.00 88.00 637 ALA A C 1
ATOM 5022 O O . ALA A 1 637 ? -35.937 20.395 -11.116 1.00 88.00 637 ALA A O 1
ATOM 5023 N N . LYS A 1 638 ? -34.985 18.791 -9.858 1.00 88.00 638 LYS A N 1
ATOM 5024 C CA . LYS A 1 638 ? -35.534 17.667 -10.638 1.00 88.00 638 LYS A CA 1
ATOM 5025 C C . LYS A 1 638 ? -37.055 17.550 -10.555 1.00 88.00 638 LYS A C 1
ATOM 5027 O O . LYS A 1 638 ? -37.679 17.149 -11.533 1.00 88.00 638 LYS A O 1
ATOM 5032 N N . ASN A 1 639 ? -37.652 17.905 -9.420 1.00 84.81 639 ASN A N 1
ATOM 5033 C CA . ASN A 1 639 ? -39.096 17.788 -9.212 1.00 84.81 639 ASN A CA 1
ATOM 5034 C C . ASN A 1 639 ? -39.911 18.936 -9.839 1.00 84.81 639 ASN A C 1
ATOM 5036 O O . ASN A 1 639 ? -41.137 18.882 -9.825 1.00 84.81 639 ASN A O 1
ATOM 5040 N N . GLY A 1 640 ? -39.269 19.980 -10.382 1.00 81.50 640 GLY A N 1
ATOM 5041 C CA . GLY A 1 640 ? -39.953 21.093 -11.058 1.00 81.50 640 GLY A CA 1
ATOM 5042 C C . GLY A 1 640 ? -40.799 21.995 -10.143 1.00 81.50 640 GLY A C 1
ATOM 5043 O O . GLY A 1 640 ? -41.450 22.925 -10.626 1.00 81.50 640 GLY A O 1
ATOM 5044 N N . ASN A 1 641 ? -40.777 21.769 -8.826 1.00 72.88 641 ASN A N 1
ATOM 5045 C CA . ASN A 1 641 ? -41.509 22.559 -7.839 1.00 72.88 641 ASN A CA 1
ATOM 5046 C C . ASN A 1 641 ? -40.790 23.886 -7.556 1.00 72.88 641 ASN A C 1
ATOM 5048 O O . ASN A 1 641 ? -39.974 24.000 -6.642 1.00 72.88 641 ASN A O 1
ATOM 5052 N N . LYS A 1 642 ? -41.137 24.939 -8.306 1.00 68.44 642 LYS A N 1
ATOM 5053 C CA . LYS A 1 642 ? -40.594 26.295 -8.084 1.00 68.44 642 LYS A CA 1
ATOM 5054 C C . LYS A 1 642 ? -40.858 26.844 -6.670 1.00 68.44 642 LYS A C 1
ATOM 5056 O O . LYS A 1 642 ? -40.073 27.660 -6.198 1.00 68.44 642 LYS A O 1
ATOM 5061 N N . GLY A 1 643 ? -41.926 26.398 -5.999 1.00 66.06 643 GLY A N 1
ATOM 5062 C CA . GLY A 1 643 ? -42.268 26.811 -4.630 1.00 66.06 643 GLY A CA 1
ATOM 5063 C C . GLY A 1 643 ? -41.310 26.284 -3.556 1.00 66.06 643 GLY A C 1
ATOM 5064 O O . GLY A 1 643 ? -41.090 26.954 -2.553 1.00 66.06 643 GLY A O 1
ATOM 5065 N N . ASP A 1 644 ? -40.660 25.144 -3.788 1.00 66.94 644 ASP A N 1
ATOM 5066 C CA . ASP A 1 644 ? -39.773 24.539 -2.789 1.00 66.94 644 ASP A CA 1
ATOM 5067 C C . ASP A 1 644 ? -38.337 25.084 -2.869 1.00 66.94 644 ASP A C 1
ATOM 5069 O O . ASP A 1 644 ? -37.593 25.054 -1.889 1.00 66.94 644 ASP A O 1
ATOM 5073 N N . SER A 1 645 ? -37.965 25.706 -3.996 1.00 69.38 645 SER A N 1
ATOM 5074 C CA . SER A 1 645 ? -36.682 26.408 -4.143 1.00 69.38 645 SER A CA 1
ATOM 5075 C C . SER A 1 645 ? -36.515 27.546 -3.126 1.00 69.38 645 SER A C 1
ATOM 5077 O O . SER A 1 645 ? -35.384 27.871 -2.762 1.00 69.38 645 SER A O 1
ATOM 5079 N N . THR A 1 646 ? -37.612 28.138 -2.634 1.00 76.31 646 THR A N 1
ATOM 5080 C CA . THR A 1 646 ? -37.540 29.169 -1.587 1.00 76.31 646 THR A CA 1
ATOM 5081 C C . THR A 1 646 ? -37.170 28.597 -0.220 1.00 76.31 646 THR A C 1
ATOM 5083 O O . THR A 1 646 ? -36.513 29.287 0.552 1.00 76.31 646 THR A O 1
ATOM 5086 N N . LEU A 1 647 ? -37.510 27.335 0.074 1.00 81.31 647 LEU A N 1
ATOM 5087 C CA . LEU A 1 647 ? -37.167 26.701 1.354 1.00 81.31 647 LEU A CA 1
ATOM 5088 C C . LEU A 1 647 ? -35.659 26.473 1.469 1.00 81.31 647 LEU A C 1
ATOM 5090 O O . LEU A 1 647 ? -35.064 26.741 2.506 1.00 81.31 647 LEU A O 1
ATOM 5094 N N . ILE A 1 648 ? -35.008 26.056 0.386 1.00 83.50 648 ILE A N 1
ATOM 5095 C CA . ILE A 1 648 ? -33.561 25.815 0.406 1.00 83.50 648 ILE A CA 1
ATOM 5096 C C . ILE A 1 648 ? -32.780 27.117 0.553 1.00 83.50 648 ILE A C 1
ATOM 5098 O O . ILE A 1 648 ? -31.788 27.163 1.271 1.00 83.50 648 ILE A O 1
ATOM 5102 N N . SER A 1 649 ? -33.258 28.202 -0.065 1.00 83.19 649 SER A N 1
ATOM 5103 C CA . SER A 1 649 ? -32.645 29.526 0.096 1.00 83.19 649 SER A CA 1
ATOM 5104 C C . SER A 1 649 ? -32.704 30.058 1.535 1.00 83.19 649 SER A C 1
ATOM 5106 O O . SER A 1 649 ? -31.956 30.969 1.876 1.00 83.19 649 SER A O 1
ATOM 5108 N N . GLN A 1 650 ? -33.565 29.480 2.383 1.00 86.19 650 GLN A N 1
ATOM 5109 C CA . GLN A 1 650 ? -33.652 29.790 3.813 1.00 86.19 650 GLN A CA 1
ATOM 5110 C C . GLN A 1 650 ? -32.677 28.968 4.667 1.00 86.19 650 GLN A C 1
ATOM 5112 O O . GLN A 1 650 ? -32.548 29.250 5.860 1.00 86.19 650 GLN A O 1
ATOM 5117 N N . LEU A 1 651 ? -31.998 27.963 4.098 1.00 89.75 651 LEU A N 1
ATOM 5118 C CA . LEU A 1 651 ? -30.921 27.270 4.796 1.00 89.75 651 LEU A CA 1
ATOM 5119 C C . LEU A 1 651 ? -29.687 28.183 4.855 1.00 89.75 651 LEU A C 1
ATOM 5121 O O . LEU A 1 651 ? -29.213 28.638 3.805 1.00 89.75 651 LEU A O 1
ATOM 5125 N N . PRO A 1 652 ? -29.146 28.456 6.057 1.00 91.19 652 PRO A N 1
ATOM 5126 C CA . PRO A 1 652 ? -27.950 29.273 6.189 1.00 91.19 652 PRO A CA 1
ATOM 5127 C C . PRO A 1 652 ? -26.770 28.635 5.445 1.00 91.19 652 PRO A C 1
ATOM 5129 O O . PRO A 1 652 ? -26.701 27.418 5.242 1.00 91.19 652 PRO A O 1
ATOM 5132 N N . ALA A 1 653 ? -25.841 29.474 4.989 1.00 90.88 653 ALA A N 1
ATOM 5133 C CA . ALA A 1 653 ? -24.519 28.981 4.633 1.00 90.88 653 ALA A CA 1
ATOM 5134 C C . ALA A 1 653 ? -23.849 28.524 5.928 1.00 90.88 653 ALA A C 1
ATOM 5136 O O . ALA A 1 653 ? -23.768 29.306 6.868 1.00 90.88 653 ALA A O 1
ATOM 5137 N N . VAL A 1 654 ? -23.443 27.260 5.969 1.00 92.62 654 VAL A N 1
ATOM 5138 C CA . VAL A 1 654 ? -22.801 26.667 7.141 1.00 92.62 654 VAL A CA 1
ATOM 5139 C C . VAL A 1 654 ? -21.310 26.949 7.104 1.00 92.62 654 VAL A C 1
ATOM 5141 O O . VAL A 1 654 ? -20.672 26.768 6.060 1.00 92.62 654 VAL A O 1
ATOM 5144 N N . THR A 1 655 ? -20.767 27.381 8.234 1.00 93.56 655 THR A N 1
ATOM 5145 C CA . THR A 1 655 ? -19.326 27.510 8.451 1.00 93.56 655 THR A CA 1
ATOM 5146 C C . THR A 1 655 ? -18.903 26.690 9.665 1.00 93.56 655 THR A C 1
ATOM 5148 O O . THR A 1 655 ? -19.729 26.227 10.453 1.00 93.56 655 THR A O 1
ATOM 5151 N N . LEU A 1 656 ? -17.600 26.466 9.827 1.00 91.75 656 LEU A N 1
ATOM 5152 C CA . LEU A 1 656 ? -17.082 25.673 10.941 1.00 91.75 656 LEU A CA 1
ATOM 5153 C C . LEU A 1 656 ? -17.423 26.296 12.311 1.00 91.75 656 LEU A C 1
ATOM 5155 O O . LEU A 1 656 ? -17.654 25.577 13.285 1.00 91.75 656 LEU A O 1
ATOM 5159 N N . GLU A 1 657 ? -17.501 27.628 12.380 1.00 92.44 657 GLU A N 1
ATOM 5160 C CA . GLU A 1 657 ? -17.823 28.392 13.590 1.00 92.44 657 GLU A CA 1
ATOM 5161 C C . GLU A 1 657 ? -19.221 28.077 14.135 1.00 92.44 657 GLU A C 1
ATOM 5163 O O . GLU A 1 657 ? -19.417 28.074 15.354 1.00 92.44 657 GLU A O 1
ATOM 5168 N N . ASP A 1 658 ? -20.171 27.728 13.264 1.00 91.62 658 ASP A N 1
ATOM 5169 C CA . ASP A 1 658 ? -21.530 27.343 13.655 1.00 91.62 658 ASP A CA 1
ATOM 5170 C C . ASP A 1 658 ? -21.538 26.103 14.571 1.00 91.62 658 ASP A C 1
ATOM 5172 O O . ASP A 1 658 ? -22.410 25.935 15.434 1.00 91.62 658 ASP A O 1
ATOM 5176 N N . TYR A 1 659 ? -20.513 25.255 14.449 1.00 91.94 659 TYR A N 1
ATOM 5177 C CA . TYR A 1 659 ? -20.327 24.036 15.235 1.00 91.94 659 TYR A CA 1
ATOM 5178 C C . TYR A 1 659 ? -19.274 24.185 16.345 1.00 91.94 659 TYR A C 1
ATOM 5180 O O . TYR A 1 659 ? -18.949 23.204 17.014 1.00 91.94 659 TYR A O 1
ATOM 5188 N N . ALA A 1 660 ? -18.765 25.392 16.622 1.00 84.50 660 ALA A N 1
ATOM 5189 C CA . ALA A 1 660 ? -17.746 25.607 17.659 1.00 84.50 660 ALA A CA 1
ATOM 5190 C C . ALA A 1 660 ? -18.197 25.119 19.052 1.00 84.50 660 ALA A C 1
ATOM 5192 O O . ALA A 1 660 ? -17.404 24.590 19.830 1.00 84.50 660 ALA A O 1
ATOM 5193 N N . HIS A 1 661 ? -19.499 25.216 19.343 1.00 81.06 661 HIS A N 1
ATOM 5194 C CA . HIS A 1 661 ? -20.107 24.719 20.581 1.00 81.06 661 HIS A CA 1
ATOM 5195 C C . HIS A 1 661 ? -20.064 23.182 20.725 1.00 81.06 661 HIS A C 1
ATOM 5197 O O . HIS A 1 661 ? -20.240 22.659 21.823 1.00 81.06 661 HIS A O 1
ATOM 5203 N N . ILE A 1 662 ? -19.840 22.450 19.631 1.00 74.94 662 ILE A N 1
ATOM 5204 C CA . ILE A 1 662 ? -19.748 20.983 19.593 1.00 74.94 662 ILE A CA 1
ATOM 5205 C C . ILE A 1 662 ? -18.306 20.522 19.822 1.00 74.94 662 ILE A C 1
ATOM 5207 O O . ILE A 1 662 ? -18.081 19.537 20.530 1.00 74.94 662 ILE A O 1
ATOM 5211 N N . ALA A 1 663 ? -17.332 21.263 19.285 1.00 65.00 663 ALA A N 1
ATOM 5212 C CA . ALA A 1 663 ? -15.912 20.912 19.303 1.00 65.00 663 ALA A CA 1
ATOM 5213 C C . ALA A 1 663 ? -15.321 20.730 20.720 1.00 65.00 663 ALA A C 1
ATOM 5215 O O . ALA A 1 663 ? -14.345 20.004 20.888 1.00 65.00 663 ALA A O 1
ATOM 5216 N N . GLY A 1 664 ? -15.919 21.348 21.746 1.00 62.16 664 GLY A N 1
ATOM 5217 C CA . GLY A 1 664 ? -15.441 21.282 23.134 1.00 62.16 664 GLY A CA 1
ATOM 5218 C C . GLY A 1 664 ? -16.099 20.227 24.035 1.00 62.16 664 GLY A C 1
ATOM 5219 O O . GLY A 1 664 ? -15.650 20.053 25.167 1.00 62.16 664 GLY A O 1
ATOM 5220 N N . HIS A 1 665 ? -17.166 19.546 23.594 1.00 60.00 665 HIS A N 1
ATOM 5221 C CA . HIS A 1 665 ? -18.047 18.803 24.514 1.00 60.00 665 HIS A CA 1
ATOM 5222 C C . HIS A 1 665 ? -18.254 17.321 24.205 1.00 60.00 665 HIS A C 1
ATOM 5224 O O . HIS A 1 665 ? -18.763 16.603 25.067 1.00 60.00 665 HIS A O 1
ATOM 5230 N N . ILE A 1 666 ? -17.864 16.835 23.026 1.00 60.22 666 ILE A N 1
ATOM 5231 C CA . ILE A 1 666 ? -18.050 15.423 22.684 1.00 60.22 666 ILE A CA 1
ATOM 5232 C C . ILE A 1 666 ? -16.733 14.676 22.909 1.00 60.22 666 ILE A C 1
ATOM 5234 O O . ILE A 1 666 ? -15.758 14.944 22.203 1.00 60.22 666 ILE A O 1
ATOM 5238 N N . PRO A 1 667 ? -16.663 13.743 23.880 1.00 59.47 667 PRO A N 1
ATOM 5239 C CA . PRO A 1 667 ? -15.500 12.878 24.001 1.00 59.47 667 PRO A CA 1
ATOM 5240 C C . PRO A 1 667 ? -15.320 12.133 22.679 1.00 59.47 667 PRO A C 1
ATOM 5242 O O . PRO A 1 667 ? -16.277 11.546 22.171 1.00 59.47 667 PRO A O 1
ATOM 5245 N N . ARG A 1 668 ? -14.104 12.186 22.114 1.00 64.06 668 ARG A N 1
ATOM 5246 C CA . ARG A 1 668 ? -13.778 11.509 20.852 1.00 64.06 668 ARG A CA 1
ATOM 5247 C C . ARG A 1 668 ? -14.276 10.073 20.928 1.00 64.06 668 ARG A C 1
ATOM 5249 O O . ARG A 1 668 ? -13.835 9.296 21.778 1.00 64.06 668 ARG A O 1
ATOM 5256 N N . ARG A 1 669 ? -15.231 9.749 20.059 1.00 69.12 669 ARG A N 1
ATOM 5257 C CA . ARG A 1 669 ? -15.837 8.427 20.024 1.00 69.12 669 ARG A CA 1
ATOM 5258 C C . ARG A 1 669 ? -14.743 7.402 19.702 1.00 69.12 669 ARG A C 1
ATOM 5260 O O . ARG A 1 669 ? -14.042 7.585 18.706 1.00 69.12 669 ARG A O 1
ATOM 5267 N N . PRO A 1 670 ? -14.582 6.331 20.497 1.00 65.44 670 PRO A N 1
ATOM 5268 C CA . PRO A 1 670 ? -13.694 5.247 20.109 1.00 65.44 670 PRO A CA 1
ATOM 5269 C C . PRO A 1 670 ? -14.210 4.611 18.814 1.00 65.44 670 PRO A C 1
ATOM 5271 O O . PRO A 1 670 ? -15.423 4.530 18.602 1.00 65.44 670 PRO A O 1
ATOM 5274 N N . VAL A 1 671 ? -13.293 4.132 17.971 1.00 75.69 671 VAL A N 1
ATOM 5275 C CA . VAL A 1 671 ? -13.637 3.430 16.727 1.00 75.69 671 VAL A CA 1
ATOM 5276 C C . VAL A 1 671 ? -14.670 2.343 17.018 1.00 75.69 671 VAL A C 1
ATOM 5278 O O . VAL A 1 671 ? -14.484 1.489 17.897 1.00 75.69 671 VAL A O 1
ATOM 5281 N N . MET A 1 672 ? -15.790 2.389 16.300 1.00 85.25 672 MET A N 1
ATOM 5282 C CA . MET A 1 672 ? -16.835 1.387 16.445 1.00 85.25 672 MET A CA 1
ATOM 5283 C C . MET A 1 672 ? -16.387 0.037 15.908 1.00 85.25 672 MET A C 1
ATOM 5285 O O . MET A 1 672 ? -15.761 -0.056 14.860 1.00 85.25 672 MET A O 1
ATOM 5289 N N . ILE A 1 673 ? -16.771 -1.034 16.596 1.00 90.62 673 ILE A N 1
ATOM 5290 C CA . ILE A 1 673 ? -16.671 -2.369 16.009 1.00 90.62 673 ILE A CA 1
ATOM 5291 C C . ILE A 1 673 ? -17.776 -2.522 14.970 1.00 90.62 673 ILE A C 1
ATOM 5293 O O . ILE A 1 673 ? -18.938 -2.328 15.306 1.00 90.62 673 ILE A O 1
ATOM 5297 N N . THR A 1 674 ? -17.454 -2.981 13.767 1.00 93.62 674 THR A N 1
ATOM 5298 C CA . THR A 1 674 ? -18.454 -3.462 12.806 1.00 93.62 674 THR A CA 1
ATOM 5299 C C . THR A 1 674 ? -18.428 -4.977 12.754 1.00 93.62 674 THR A C 1
ATOM 5301 O O . THR A 1 674 ? -17.452 -5.562 12.295 1.00 93.62 674 THR A O 1
ATOM 5304 N N . VAL A 1 675 ? -19.485 -5.635 13.223 1.00 95.19 675 VAL A N 1
ATOM 5305 C CA . VAL A 1 675 ? -19.585 -7.096 13.182 1.00 95.19 675 VAL A CA 1
ATOM 5306 C C . VAL A 1 675 ? -20.136 -7.526 11.828 1.00 95.19 675 VAL A C 1
ATOM 5308 O O . VAL A 1 675 ? -21.338 -7.436 11.581 1.00 95.19 675 VAL A O 1
ATOM 5311 N N . THR A 1 676 ? -19.248 -8.006 10.962 1.00 93.12 676 THR A N 1
ATOM 5312 C CA . THR A 1 676 ? -19.573 -8.524 9.629 1.00 93.12 676 THR A CA 1
ATOM 5313 C C . THR A 1 676 ? -18.520 -9.544 9.192 1.00 93.12 676 THR A C 1
ATOM 5315 O O . THR A 1 676 ? -17.380 -9.511 9.654 1.00 93.12 676 THR A O 1
ATOM 5318 N N . ASN A 1 677 ? -18.902 -10.476 8.319 1.00 89.75 677 ASN A N 1
ATOM 5319 C CA . ASN A 1 677 ? -17.953 -11.319 7.587 1.00 89.75 677 ASN A CA 1
ATOM 5320 C C . ASN A 1 677 ? -17.692 -10.789 6.168 1.00 89.75 677 ASN A C 1
ATOM 5322 O O . ASN A 1 677 ? -16.965 -11.437 5.411 1.00 89.75 677 ASN A O 1
ATOM 5326 N N . ASP A 1 678 ? -18.297 -9.658 5.792 1.00 87.50 678 ASP A N 1
ATOM 5327 C CA . ASP A 1 678 ? -17.871 -8.931 4.605 1.00 87.50 678 ASP A CA 1
ATOM 5328 C C . ASP A 1 678 ? -16.473 -8.340 4.830 1.00 87.50 678 ASP A C 1
ATOM 5330 O O . ASP A 1 678 ? -16.077 -7.976 5.935 1.00 87.50 678 ASP A O 1
ATOM 5334 N N . THR A 1 679 ? -15.696 -8.290 3.759 1.00 80.94 679 THR A N 1
ATOM 5335 C CA . THR A 1 679 ? -14.348 -7.720 3.756 1.00 80.94 679 THR A CA 1
ATOM 5336 C C . THR A 1 679 ? -14.337 -6.268 3.285 1.00 80.94 679 THR A C 1
ATOM 5338 O O . THR A 1 679 ? -13.273 -5.652 3.303 1.00 80.94 679 THR A O 1
ATOM 5341 N N . PHE A 1 680 ? -15.478 -5.753 2.799 1.00 81.88 680 PHE A N 1
ATOM 5342 C CA . PHE A 1 680 ? -15.595 -4.467 2.103 1.00 81.88 680 PHE A CA 1
ATOM 5343 C C . PHE A 1 680 ? -14.519 -4.292 1.026 1.00 81.88 680 PHE A C 1
ATOM 5345 O O . PHE A 1 680 ? -14.006 -3.204 0.784 1.00 81.88 680 PHE A O 1
ATOM 5352 N N . THR A 1 681 ? -14.135 -5.395 0.378 1.00 74.50 681 THR A N 1
ATOM 5353 C CA . THR A 1 681 ? -13.143 -5.362 -0.704 1.00 74.50 681 THR A CA 1
ATOM 5354 C C . THR A 1 681 ? -13.704 -4.778 -1.991 1.00 74.50 681 THR A C 1
ATOM 5356 O O . THR A 1 681 ? -12.915 -4.387 -2.838 1.00 74.50 681 THR A O 1
ATOM 5359 N N . ASN A 1 682 ? -15.031 -4.686 -2.107 1.00 78.81 682 ASN A N 1
ATOM 5360 C CA . ASN A 1 682 ? -15.717 -4.066 -3.238 1.00 78.81 682 ASN A CA 1
ATOM 5361 C C . ASN A 1 682 ? -15.950 -2.558 -3.044 1.00 78.81 682 ASN A C 1
ATOM 5363 O O . ASN A 1 682 ? -16.420 -1.903 -3.968 1.00 78.81 682 ASN A O 1
ATOM 5367 N N . LEU A 1 683 ? -15.675 -2.012 -1.851 1.00 81.88 683 LEU A N 1
ATOM 5368 C CA . LEU A 1 683 ? -15.846 -0.588 -1.579 1.00 81.88 683 LEU A CA 1
ATOM 5369 C C . LEU A 1 683 ? -14.615 0.167 -2.094 1.00 81.88 683 LEU A C 1
ATOM 5371 O O . LEU A 1 683 ? -13.658 0.396 -1.354 1.00 81.88 683 LEU A O 1
ATOM 5375 N N . GLU A 1 684 ? -14.633 0.505 -3.379 1.00 81.94 684 GLU A N 1
ATOM 5376 C CA . GLU A 1 684 ? -13.635 1.368 -4.007 1.00 81.94 684 GLU A CA 1
ATOM 5377 C C . GLU A 1 684 ? -14.123 2.816 -3.960 1.00 81.94 684 GLU A C 1
ATOM 5379 O O . GLU A 1 684 ? -15.190 3.143 -4.476 1.00 81.94 684 GLU A O 1
ATOM 5384 N N . ILE A 1 685 ? -13.348 3.686 -3.311 1.00 86.81 685 ILE A N 1
ATOM 5385 C CA . ILE A 1 685 ? -13.651 5.114 -3.216 1.00 86.81 685 ILE A CA 1
ATOM 5386 C C . ILE A 1 685 ? -12.627 5.845 -4.081 1.00 86.81 685 ILE A C 1
ATOM 5388 O O . ILE A 1 685 ? -11.431 5.758 -3.785 1.00 86.81 685 ILE A O 1
ATOM 5392 N N . PRO A 1 686 ? -13.054 6.545 -5.148 1.00 87.69 686 PRO A N 1
ATOM 5393 C CA . PRO A 1 686 ? -12.144 7.317 -5.980 1.00 87.69 686 PRO A CA 1
ATOM 5394 C C . PRO A 1 686 ? -11.292 8.264 -5.134 1.00 87.69 686 PRO A C 1
ATOM 5396 O O . PRO A 1 686 ? -11.756 8.775 -4.117 1.00 87.69 686 PRO A O 1
ATOM 5399 N N . THR A 1 687 ? -10.045 8.477 -5.559 1.00 87.06 687 THR A N 1
ATOM 5400 C CA . THR A 1 687 ? -9.068 9.397 -4.940 1.00 87.06 687 THR A CA 1
ATOM 5401 C C . THR A 1 687 ? -8.643 9.085 -3.501 1.00 87.06 687 THR A C 1
ATOM 5403 O O . THR A 1 687 ? -7.816 9.813 -2.960 1.00 87.06 687 THR A O 1
ATOM 5406 N N . VAL A 1 688 ? -9.163 8.026 -2.875 1.00 87.06 688 VAL A N 1
ATOM 5407 C CA . VAL A 1 688 ? -8.748 7.616 -1.531 1.00 87.06 688 VAL A CA 1
ATOM 5408 C C . VAL A 1 688 ? -7.642 6.576 -1.618 1.00 87.06 688 VAL A C 1
ATOM 5410 O O . VAL A 1 688 ? -7.802 5.534 -2.256 1.00 87.06 688 VAL A O 1
ATOM 5413 N N . ASP A 1 689 ? -6.546 6.828 -0.907 1.00 83.19 689 ASP A N 1
ATOM 5414 C CA . ASP A 1 689 ? -5.450 5.877 -0.813 1.00 83.19 689 ASP A CA 1
ATOM 5415 C C . ASP A 1 689 ? -5.890 4.570 -0.144 1.00 83.19 689 ASP A C 1
ATOM 5417 O O . ASP A 1 689 ? -6.518 4.527 0.920 1.00 83.19 689 ASP A O 1
ATOM 5421 N N . GLU A 1 690 ? -5.485 3.460 -0.752 1.00 79.94 690 GLU A N 1
ATOM 5422 C CA . GLU A 1 690 ? -5.798 2.112 -0.281 1.00 79.94 690 GLU A CA 1
ATOM 5423 C C . GLU A 1 690 ? -5.245 1.846 1.138 1.00 79.94 690 GLU A C 1
ATOM 5425 O O . GLU A 1 690 ? -5.803 1.035 1.880 1.00 79.94 690 GLU A O 1
ATOM 5430 N N . SER A 1 691 ? -4.183 2.546 1.560 1.00 76.62 691 SER A N 1
ATOM 5431 C CA . SER A 1 691 ? -3.664 2.506 2.936 1.00 76.62 691 SER A CA 1
ATOM 5432 C C . SER A 1 691 ? -4.699 2.995 3.960 1.00 76.62 691 SER A C 1
ATOM 5434 O O . SER A 1 691 ? -4.921 2.321 4.971 1.00 76.62 691 SER A O 1
ATOM 5436 N N . LEU A 1 692 ? -5.399 4.096 3.666 1.00 85.06 692 LEU A N 1
ATOM 5437 C CA . LEU A 1 692 ? -6.450 4.661 4.517 1.00 85.06 692 LEU A CA 1
ATOM 5438 C C . LEU A 1 692 ? -7.668 3.732 4.565 1.00 85.06 692 LEU A C 1
ATOM 5440 O O . LEU A 1 692 ? -8.180 3.410 5.641 1.00 85.06 692 LEU A O 1
ATOM 5444 N N . MET A 1 693 ? -8.081 3.203 3.408 1.00 85.19 693 MET A N 1
ATOM 5445 C CA . MET A 1 693 ? -9.177 2.229 3.332 1.00 85.19 693 MET A CA 1
ATOM 5446 C C . MET A 1 693 ? -8.858 0.931 4.073 1.00 85.19 693 MET A C 1
ATOM 5448 O O . MET A 1 693 ? -9.747 0.295 4.640 1.00 85.19 693 MET A O 1
ATOM 5452 N N . ARG A 1 694 ? -7.595 0.492 4.093 1.00 78.81 694 ARG A N 1
ATOM 5453 C CA . ARG A 1 694 ? -7.178 -0.648 4.924 1.00 78.81 694 ARG A CA 1
ATOM 5454 C C . ARG A 1 694 ? -7.310 -0.342 6.407 1.00 78.81 694 ARG A C 1
ATOM 5456 O O . ARG A 1 694 ? -7.834 -1.190 7.120 1.00 78.81 694 ARG A O 1
ATOM 5463 N N . ALA A 1 695 ? -6.925 0.845 6.872 1.00 81.69 695 ALA A N 1
ATOM 5464 C CA . ALA A 1 695 ? -7.102 1.220 8.274 1.00 81.69 695 ALA A CA 1
ATOM 5465 C C . ALA A 1 695 ? -8.577 1.164 8.711 1.00 81.69 695 ALA A C 1
ATOM 5467 O O . ALA A 1 695 ? -8.888 0.564 9.745 1.00 81.69 695 ALA A O 1
ATOM 5468 N N . LEU A 1 696 ? -9.485 1.660 7.863 1.00 85.12 696 LEU A N 1
ATOM 5469 C CA . LEU A 1 696 ? -10.939 1.587 8.067 1.00 85.12 696 LEU A CA 1
ATOM 5470 C C . LEU A 1 696 ? -11.534 0.180 7.947 1.00 85.12 696 LEU A C 1
ATOM 5472 O O . LEU A 1 696 ? -12.678 -0.022 8.341 1.00 85.12 696 LEU A O 1
ATOM 5476 N N . ARG A 1 697 ? -10.798 -0.803 7.422 1.00 85.06 697 ARG A N 1
ATOM 5477 C CA . ARG A 1 697 ? -11.239 -2.207 7.366 1.00 85.06 697 ARG A CA 1
ATOM 5478 C C . ARG A 1 697 ? -10.650 -3.019 8.514 1.00 85.06 697 ARG A C 1
ATOM 5480 O O . ARG A 1 697 ? -11.360 -3.676 9.267 1.00 85.06 697 ARG A O 1
ATOM 5487 N N . ASP A 1 698 ? -9.342 -2.941 8.686 1.00 81.00 698 ASP A N 1
ATOM 5488 C CA . ASP A 1 698 ? -8.587 -3.772 9.615 1.00 81.00 698 ASP A CA 1
ATOM 5489 C C . ASP A 1 698 ? -8.970 -3.515 11.077 1.00 81.00 698 ASP A C 1
ATOM 5491 O O . ASP A 1 698 ? -9.134 -4.460 11.857 1.00 81.00 698 ASP A O 1
ATOM 5495 N N . ILE A 1 699 ? -9.157 -2.246 11.449 1.00 83.12 699 ILE A N 1
ATOM 5496 C CA . ILE A 1 699 ? -9.430 -1.851 12.833 1.00 83.12 699 ILE A CA 1
ATOM 5497 C C . ILE A 1 699 ? -10.879 -2.199 13.226 1.00 83.12 699 ILE A C 1
ATOM 5499 O O . ILE A 1 699 ? -11.053 -3.058 14.103 1.00 83.12 699 ILE A O 1
ATOM 5503 N N . PRO A 1 700 ? -11.925 -1.646 12.577 1.00 87.12 700 PRO A N 1
ATOM 5504 C CA . PRO A 1 700 ? -13.302 -1.836 13.031 1.00 87.12 700 PRO A CA 1
ATOM 5505 C C . PRO A 1 700 ? -13.913 -3.196 12.652 1.00 87.12 700 PRO A C 1
ATOM 5507 O O . PRO A 1 700 ? -14.708 -3.728 13.433 1.00 87.12 700 PRO A O 1
ATOM 5510 N N . LEU A 1 701 ? -13.569 -3.803 11.502 1.00 90.12 701 LEU A N 1
ATOM 5511 C CA . LEU A 1 701 ? -14.303 -4.976 10.990 1.00 90.12 701 LEU A CA 1
ATOM 5512 C C . LEU A 1 701 ? -14.002 -6.248 11.773 1.00 90.12 701 LEU A C 1
ATOM 5514 O O . LEU A 1 701 ? -12.895 -6.781 11.741 1.00 90.12 701 LEU A O 1
ATOM 5518 N N . THR A 1 702 ? -14.998 -6.782 12.458 1.00 91.44 702 THR A N 1
ATOM 5519 C CA . THR A 1 702 ? -14.852 -7.916 13.361 1.00 91.44 702 THR A CA 1
ATOM 5520 C C . THR A 1 702 ? -15.669 -9.106 12.863 1.00 91.44 702 THR A C 1
ATOM 5522 O O . THR A 1 702 ? -16.900 -9.054 12.875 1.00 91.44 702 THR A O 1
ATOM 5525 N N . PRO A 1 703 ? -15.012 -10.204 12.450 1.00 91.06 703 PRO A N 1
ATOM 5526 C CA . PRO A 1 703 ? -15.710 -11.383 11.949 1.00 91.06 703 PRO A CA 1
ATOM 5527 C C . PRO A 1 703 ? -16.464 -12.127 13.051 1.00 91.06 703 PRO A C 1
ATOM 5529 O O . PRO A 1 703 ? -16.163 -12.014 14.244 1.00 91.06 703 PRO A O 1
ATOM 5532 N N . TYR A 1 704 ? -17.407 -12.970 12.634 1.00 91.56 704 TYR A N 1
ATOM 5533 C CA . TYR A 1 704 ? -18.183 -13.825 13.528 1.00 91.56 704 TYR A CA 1
ATOM 5534 C C . TYR A 1 704 ? -18.377 -15.235 12.958 1.00 91.56 704 TYR A C 1
ATOM 5536 O O . TYR A 1 704 ? -18.402 -15.465 11.748 1.00 91.56 704 TYR A O 1
ATOM 5544 N N . LEU A 1 705 ? -18.570 -16.203 13.851 1.00 88.19 705 LEU A N 1
ATOM 5545 C CA . LEU A 1 705 ? -18.749 -17.612 13.522 1.00 88.19 705 LEU A CA 1
ATOM 5546 C C . LEU A 1 705 ? -19.897 -18.219 14.323 1.00 88.19 705 LEU A C 1
ATOM 5548 O O . LEU A 1 705 ? -19.885 -18.209 15.551 1.00 88.19 705 LEU A O 1
ATOM 5552 N N . PHE A 1 706 ? -20.861 -18.833 13.642 1.00 85.88 706 PHE A N 1
ATOM 5553 C CA . PHE A 1 706 ? -21.887 -19.630 14.313 1.00 85.88 706 PHE A CA 1
ATOM 5554 C C . PHE A 1 706 ? -21.417 -21.063 14.531 1.00 85.88 706 PHE A C 1
ATOM 5556 O O . PHE A 1 706 ? -21.042 -21.759 13.586 1.00 85.88 706 PHE A O 1
ATOM 5563 N N . SER A 1 707 ? -21.499 -21.512 15.782 1.00 75.12 707 SER A N 1
ATOM 5564 C CA . SER A 1 707 ? -21.156 -22.854 16.213 1.00 75.12 707 SER A CA 1
ATOM 5565 C C . SER A 1 707 ? -22.363 -23.698 16.613 1.00 75.12 707 SER A C 1
ATOM 5567 O O . SER A 1 707 ? -23.117 -23.356 17.522 1.00 75.12 707 SER A O 1
ATOM 5569 N N . GLY A 1 708 ? -22.495 -24.853 15.957 1.00 64.06 708 GLY A N 1
ATOM 5570 C CA . GLY A 1 708 ? -23.621 -25.776 16.106 1.00 64.06 708 GLY A CA 1
ATOM 5571 C C . GLY A 1 708 ? -24.527 -25.763 14.874 1.00 64.06 708 GLY A C 1
ATOM 5572 O O . GLY A 1 708 ? -24.982 -24.711 14.438 1.00 64.06 708 GLY A O 1
ATOM 5573 N N . GLN A 1 709 ? -24.792 -26.941 14.302 1.00 54.12 709 GLN A N 1
ATOM 5574 C CA . GLN A 1 709 ? -26.008 -27.110 13.511 1.00 54.12 709 GLN A CA 1
ATOM 5575 C C . GLN A 1 709 ? -27.162 -27.008 14.504 1.00 54.12 709 GLN A C 1
ATOM 5577 O O . GLN A 1 709 ? -27.113 -27.677 15.537 1.00 54.12 709 GLN A O 1
ATOM 5582 N N . ALA A 1 710 ? -28.168 -26.181 14.216 1.00 51.56 710 ALA A N 1
ATOM 5583 C CA . ALA A 1 710 ? -29.457 -26.313 14.875 1.00 51.56 710 ALA A CA 1
ATOM 5584 C C . ALA A 1 710 ? -29.881 -27.770 14.658 1.00 51.56 710 ALA A C 1
ATOM 5586 O O . ALA A 1 710 ? -30.205 -28.154 13.536 1.00 51.56 710 ALA A O 1
ATOM 5587 N N . THR A 1 711 ? -29.725 -28.621 15.673 1.00 47.97 711 THR A N 1
ATOM 5588 C CA . THR A 1 711 ? -30.084 -30.030 15.576 1.00 47.97 711 THR A CA 1
ATOM 5589 C C . THR A 1 711 ? -31.591 -30.072 15.443 1.00 47.97 711 THR A C 1
ATOM 5591 O O . THR A 1 711 ? -32.322 -30.031 16.430 1.00 47.97 711 THR A O 1
ATOM 5594 N N . SER A 1 712 ? -32.054 -30.115 14.201 1.00 43.72 712 SER A N 1
ATOM 5595 C CA . SER A 1 712 ? -33.423 -30.400 13.815 1.00 43.72 712 SER A CA 1
ATOM 5596 C C . SER A 1 712 ? -33.715 -31.875 14.080 1.00 43.72 712 SER A C 1
ATOM 5598 O O . SER A 1 712 ? -33.891 -32.663 13.161 1.00 43.72 712 SER A O 1
ATOM 5600 N N . ARG A 1 713 ? -33.702 -32.285 15.350 1.00 39.47 713 ARG A N 1
ATOM 5601 C CA . ARG A 1 713 ? -34.298 -33.540 15.821 1.00 39.47 713 ARG A CA 1
ATOM 5602 C C . ARG A 1 713 ? -34.362 -33.501 17.341 1.00 39.47 713 ARG A C 1
ATOM 5604 O O . ARG A 1 713 ? -33.341 -33.570 18.019 1.00 39.47 713 ARG A O 1
ATOM 5611 N N . GLY A 1 714 ? -35.577 -33.302 17.844 1.00 44.66 714 GLY A N 1
ATOM 5612 C CA . GLY A 1 714 ? -35.874 -33.316 19.268 1.00 44.66 714 GLY A CA 1
ATOM 5613 C C . GLY A 1 714 ? -35.621 -34.680 19.898 1.00 44.66 714 GLY A C 1
ATOM 5614 O O . GLY A 1 714 ? -35.637 -35.682 19.200 1.00 44.66 714 GLY A O 1
ATOM 5615 N N . VAL A 1 715 ? -35.409 -34.680 21.213 1.00 40.69 715 VAL A N 1
ATOM 5616 C CA . VAL A 1 715 ? -36.129 -35.485 22.212 1.00 40.69 715 VAL A CA 1
ATOM 5617 C C . VAL A 1 715 ? -35.856 -34.822 23.573 1.00 40.69 715 VAL A C 1
ATOM 5619 O O . VAL A 1 715 ? -34.715 -34.538 23.920 1.00 40.69 715 VAL A O 1
ATOM 5622 N N . PHE A 1 716 ? -36.951 -34.506 24.262 1.00 44.53 716 PHE A N 1
ATOM 5623 C CA . PHE A 1 716 ? -37.151 -34.157 25.673 1.00 44.53 716 PHE A CA 1
ATOM 5624 C C . PHE A 1 716 ? -35.924 -34.035 26.599 1.00 44.53 716 PHE A C 1
ATOM 5626 O O . PHE A 1 716 ? -35.272 -35.014 26.943 1.00 44.53 716 PHE A O 1
ATOM 5633 N N . GLY A 1 717 ? -35.713 -32.820 27.112 1.00 38.62 717 GLY A N 1
ATOM 5634 C CA . GLY A 1 717 ? -34.822 -32.538 28.239 1.00 38.62 717 GLY A CA 1
ATOM 5635 C C . GLY A 1 717 ? -34.943 -31.080 28.674 1.00 38.62 717 GLY A C 1
ATOM 5636 O O . GLY A 1 717 ? -34.262 -30.203 28.146 1.00 38.62 717 GLY A O 1
ATOM 5637 N N . SER A 1 718 ? -35.871 -30.813 29.591 1.00 43.94 718 SER A N 1
ATOM 5638 C CA . SER A 1 718 ? -36.179 -29.497 30.151 1.00 43.94 718 SER A CA 1
ATOM 5639 C C . SER A 1 718 ? -35.032 -28.946 31.002 1.00 43.94 718 SER A C 1
ATOM 5641 O O . SER A 1 718 ? -34.611 -29.595 31.951 1.00 43.94 718 SER A O 1
ATOM 5643 N N . HIS A 1 719 ? -34.562 -27.735 30.684 1.00 38.81 719 HIS A N 1
ATOM 5644 C CA . HIS A 1 719 ? -34.602 -26.550 31.560 1.00 38.81 719 HIS A CA 1
ATOM 5645 C C . HIS A 1 719 ? -33.763 -25.402 30.953 1.00 38.81 719 HIS A C 1
ATOM 5647 O O . HIS A 1 719 ? -32.569 -25.536 30.707 1.00 38.81 719 HIS A O 1
ATOM 5653 N N . ARG A 1 720 ? -34.430 -24.264 30.696 1.00 40.56 720 ARG A N 1
ATOM 5654 C CA . ARG A 1 720 ? -33.876 -22.921 30.402 1.00 40.56 720 ARG A CA 1
ATOM 5655 C C . ARG A 1 720 ? -32.736 -22.822 29.369 1.00 40.56 720 ARG A C 1
ATOM 5657 O O . ARG A 1 720 ? -31.742 -22.140 29.604 1.00 40.56 720 ARG A O 1
ATOM 5664 N N . ARG A 1 721 ? -32.891 -23.412 28.180 1.00 43.09 721 ARG A N 1
ATOM 5665 C CA . ARG A 1 721 ? -32.062 -23.041 27.017 1.00 43.09 721 ARG A CA 1
ATOM 5666 C C . ARG A 1 721 ? -32.798 -22.013 26.159 1.00 43.09 721 ARG A C 1
ATOM 5668 O O . ARG A 1 721 ? -33.953 -22.231 25.815 1.00 43.09 721 ARG A O 1
ATOM 5675 N N . SER A 1 722 ? -32.109 -20.905 25.863 1.00 46.84 722 SER A N 1
ATOM 5676 C CA . SER A 1 722 ? -32.446 -19.898 24.843 1.00 46.84 722 SER A CA 1
ATOM 5677 C C . SER A 1 722 ? -33.211 -20.532 23.678 1.00 46.84 722 SER A C 1
ATOM 5679 O O . SER A 1 722 ? -32.739 -21.521 23.117 1.00 46.84 722 SER A O 1
ATOM 5681 N N . ALA A 1 723 ? -34.368 -19.965 23.320 1.00 50.69 723 ALA A N 1
ATOM 5682 C CA . ALA A 1 723 ? -35.297 -20.496 22.313 1.00 50.69 723 ALA A CA 1
ATOM 5683 C C . ALA A 1 723 ? -34.664 -20.725 20.922 1.00 50.69 723 ALA A C 1
ATOM 5685 O O . ALA A 1 723 ? -35.231 -21.427 20.089 1.00 50.69 723 ALA A O 1
ATOM 5686 N N . TYR A 1 724 ? -33.457 -20.203 20.693 1.00 58.97 724 TYR A N 1
ATOM 5687 C CA . TYR A 1 724 ? -32.661 -20.428 19.496 1.00 58.97 724 TYR A CA 1
ATOM 5688 C C . TYR A 1 724 ? -31.303 -21.023 19.891 1.00 58.97 724 TYR A C 1
ATOM 5690 O O . TYR A 1 724 ? -30.524 -20.402 20.616 1.00 58.97 724 TYR A O 1
ATOM 5698 N N . GLY A 1 725 ? -31.026 -22.251 19.442 1.00 66.00 725 GLY A N 1
ATOM 5699 C CA . GLY A 1 725 ? -29.848 -23.051 19.815 1.00 66.00 725 GLY A CA 1
ATOM 5700 C C . GLY A 1 725 ? -28.525 -22.632 19.160 1.00 66.00 725 GLY A C 1
ATOM 5701 O O . GLY A 1 725 ? -27.604 -23.446 19.075 1.00 66.00 725 GLY A O 1
ATOM 5702 N N . TYR A 1 726 ? -28.422 -21.400 18.658 1.00 79.19 726 TYR A N 1
ATOM 5703 C CA . TYR A 1 726 ? -27.194 -20.883 18.065 1.00 79.19 726 TYR A CA 1
ATOM 5704 C C . TYR A 1 726 ? -26.207 -20.476 19.163 1.00 79.19 726 TYR A C 1
ATOM 5706 O O . TYR A 1 726 ? -26.571 -19.782 20.109 1.00 79.19 726 TYR A O 1
ATOM 5714 N N . LYS A 1 727 ? -24.937 -20.864 19.022 1.00 84.75 727 LYS A N 1
ATOM 5715 C CA . LYS A 1 727 ? -23.834 -20.287 19.800 1.00 84.75 727 LYS A CA 1
ATOM 5716 C C . LYS A 1 727 ? -22.923 -19.539 18.845 1.00 84.75 727 LYS A C 1
ATOM 5718 O O . LYS A 1 727 ? -22.344 -20.182 17.975 1.00 84.75 727 LYS A O 1
ATOM 5723 N N . VAL A 1 728 ? -22.777 -18.232 18.997 1.00 89.50 728 VAL A N 1
ATOM 5724 C CA . VAL A 1 728 ? -21.885 -17.427 18.155 1.00 89.50 728 VAL A CA 1
ATOM 5725 C C . VAL A 1 728 ? -20.539 -17.197 18.843 1.00 89.50 728 VAL A C 1
ATOM 5727 O O . VAL A 1 728 ? -20.443 -17.246 20.063 1.00 89.50 728 VAL A O 1
ATOM 5730 N N . LEU A 1 729 ? -19.491 -17.013 18.048 1.00 89.00 729 LEU A N 1
ATOM 5731 C CA . LEU A 1 729 ? -18.190 -16.508 18.463 1.00 89.00 729 LEU A CA 1
ATOM 5732 C C . LEU A 1 729 ? -17.909 -15.261 17.627 1.00 89.00 729 LEU A C 1
ATOM 5734 O O . LEU A 1 729 ? -17.781 -15.369 16.409 1.00 89.00 729 LEU A O 1
ATOM 5738 N N . VAL A 1 730 ? -17.822 -14.099 18.264 1.00 91.31 730 VAL A N 1
ATOM 5739 C CA . VAL A 1 730 ? -17.454 -12.832 17.615 1.00 91.31 730 VAL A CA 1
ATOM 5740 C C . VAL A 1 730 ? -15.990 -12.529 17.936 1.00 91.31 730 VAL A C 1
ATOM 5742 O O . VAL A 1 730 ? -15.552 -12.769 19.065 1.00 91.31 730 VAL A O 1
ATOM 5745 N N . GLY A 1 731 ? -15.219 -12.034 16.967 1.00 89.00 731 GLY A N 1
ATOM 5746 C CA . GLY A 1 731 ? -13.856 -11.556 17.211 1.00 89.00 731 GLY A CA 1
ATOM 5747 C C . GLY A 1 731 ? -13.812 -10.428 18.255 1.00 89.00 731 GLY A C 1
ATOM 5748 O O . GLY A 1 731 ? -14.833 -9.841 18.605 1.00 89.00 731 GLY A O 1
ATOM 5749 N N . ASN A 1 732 ? -12.636 -10.142 18.797 1.00 88.19 732 ASN A N 1
ATOM 5750 C CA . ASN A 1 732 ? -12.402 -9.040 19.730 1.00 88.19 732 ASN A CA 1
ATOM 5751 C C . ASN A 1 732 ? -11.867 -7.801 18.997 1.00 88.19 732 ASN A C 1
ATOM 5753 O O . ASN A 1 732 ? -11.459 -7.883 17.837 1.00 88.19 732 ASN A O 1
ATOM 5757 N N . ARG A 1 733 ? -11.828 -6.659 19.697 1.00 86.44 733 ARG A N 1
ATOM 5758 C CA . ARG A 1 733 ? -11.121 -5.452 19.236 1.00 86.44 733 ARG A CA 1
ATOM 5759 C C . ARG A 1 733 ? -9.633 -5.759 19.042 1.00 86.44 733 ARG A C 1
ATOM 5761 O O . ARG A 1 733 ? -9.055 -6.529 19.814 1.00 86.44 733 ARG A O 1
ATOM 5768 N N . LEU A 1 734 ? -9.006 -5.132 18.044 1.00 85.62 734 LEU A N 1
ATOM 5769 C CA . LEU A 1 734 ? -7.545 -5.145 17.959 1.00 85.62 734 LEU A CA 1
ATOM 5770 C C . LEU A 1 734 ? -6.956 -4.428 19.168 1.00 85.62 734 LEU A C 1
ATOM 5772 O O . LEU A 1 734 ? -7.498 -3.426 19.632 1.00 85.62 734 LEU A O 1
ATOM 5776 N N . ARG A 1 735 ? -5.842 -4.958 19.674 1.00 85.38 735 ARG A N 1
ATOM 5777 C CA . ARG A 1 735 ? -5.138 -4.370 20.817 1.00 85.38 735 ARG A CA 1
ATOM 5778 C C . ARG A 1 735 ? -3.970 -3.482 20.399 1.00 85.38 735 ARG A C 1
ATOM 5780 O O . ARG A 1 735 ? -3.572 -2.627 21.170 1.00 85.38 735 ARG A O 1
ATOM 5787 N N . TYR A 1 736 ? -3.429 -3.695 19.207 1.00 88.38 736 TYR A N 1
ATOM 5788 C CA . TYR A 1 736 ? -2.353 -2.908 18.611 1.00 88.38 736 TYR A CA 1
ATOM 5789 C C . TYR A 1 736 ? -2.421 -3.039 17.089 1.00 88.38 736 TYR A C 1
ATOM 5791 O O . TYR A 1 736 ? -2.940 -4.042 16.588 1.00 88.38 736 TYR A O 1
ATOM 5799 N N . SER A 1 737 ? -1.918 -2.041 16.364 1.00 87.38 737 SER A N 1
ATOM 5800 C CA . SER A 1 737 ? -1.861 -2.082 14.901 1.00 87.38 737 SER A CA 1
ATOM 5801 C C . SER A 1 737 ? -0.744 -3.005 14.439 1.00 87.38 737 SER A C 1
ATOM 5803 O O . SER A 1 737 ? 0.365 -2.949 14.962 1.00 87.38 737 SER A O 1
ATOM 5805 N N . LEU A 1 738 ? -1.019 -3.826 13.426 1.00 87.31 738 LEU A N 1
ATOM 5806 C CA . LEU A 1 738 ? -0.005 -4.624 12.737 1.00 87.31 738 LEU A CA 1
ATOM 5807 C C . LEU A 1 738 ? 0.617 -3.824 11.594 1.00 87.31 738 LEU A C 1
ATOM 5809 O O . LEU A 1 738 ? 0.572 -4.264 10.451 1.00 87.31 738 LEU A O 1
ATOM 5813 N N . GLU A 1 739 ? 1.168 -2.656 11.914 1.00 87.31 739 GLU A N 1
ATOM 5814 C CA . GLU A 1 739 ? 1.955 -1.817 11.006 1.00 87.31 739 GLU A CA 1
ATOM 5815 C C . GLU A 1 739 ? 3.260 -1.379 11.670 1.00 87.31 739 GLU A C 1
ATOM 5817 O O . GLU A 1 739 ? 3.411 -1.529 12.884 1.00 87.31 739 GLU A O 1
ATOM 5822 N N . MET A 1 740 ? 4.219 -0.901 10.874 1.00 91.75 740 MET A N 1
ATOM 5823 C CA . MET A 1 740 ? 5.493 -0.430 11.410 1.00 91.75 740 MET A CA 1
ATOM 5824 C C . MET A 1 740 ? 5.266 0.748 12.363 1.00 91.75 740 MET A C 1
ATOM 5826 O O . MET A 1 740 ? 4.599 1.708 11.988 1.00 91.75 740 MET A O 1
ATOM 5830 N N . GLN A 1 741 ? 5.831 0.681 13.569 1.00 92.12 741 GLN A N 1
ATOM 5831 C CA . GLN A 1 741 ? 5.753 1.751 14.567 1.00 92.12 741 GLN A CA 1
ATOM 5832 C C . GLN A 1 741 ? 7.145 2.304 14.864 1.00 92.12 741 GLN A C 1
ATOM 5834 O O . GLN A 1 741 ? 8.072 1.532 15.121 1.00 92.12 741 GLN A O 1
ATOM 5839 N N . ASP A 1 742 ? 7.260 3.628 14.845 1.00 92.88 742 ASP A N 1
ATOM 5840 C CA . ASP A 1 742 ? 8.423 4.386 15.305 1.00 92.88 742 ASP A CA 1
ATOM 5841 C C . ASP A 1 742 ? 8.108 4.977 16.686 1.00 92.88 742 ASP A C 1
ATOM 5843 O O . ASP A 1 742 ? 7.077 5.626 16.869 1.00 92.88 742 ASP A O 1
ATOM 5847 N N . SER A 1 743 ? 8.975 4.733 17.669 1.00 90.00 743 SER A N 1
ATOM 5848 C CA . SER A 1 743 ? 8.840 5.312 19.010 1.00 90.00 743 SER A CA 1
ATOM 5849 C C . SER A 1 743 ? 9.219 6.798 19.069 1.00 90.00 743 SER A C 1
ATOM 5851 O O . SER A 1 743 ? 9.047 7.430 20.111 1.00 90.00 743 SER A O 1
ATOM 5853 N N . GLY A 1 744 ? 9.829 7.347 18.012 1.00 89.81 744 GLY A N 1
ATOM 5854 C CA . GLY A 1 744 ? 10.458 8.670 17.998 1.00 89.81 744 GLY A CA 1
ATOM 5855 C C . GLY A 1 744 ? 11.766 8.737 18.795 1.00 89.81 744 GLY A C 1
ATOM 5856 O O . GLY A 1 744 ? 12.445 9.760 18.802 1.00 89.81 744 GLY A O 1
ATOM 5857 N N . THR A 1 745 ? 12.149 7.643 19.455 1.00 89.56 745 THR A N 1
ATOM 5858 C CA . THR A 1 745 ? 13.398 7.516 20.214 1.00 89.56 745 THR A CA 1
ATOM 5859 C C . THR A 1 745 ? 14.440 6.702 19.457 1.00 89.56 745 THR A C 1
ATOM 5861 O O . THR A 1 745 ? 15.400 6.254 20.064 1.00 89.56 745 THR A O 1
ATOM 5864 N N . GLY A 1 746 ? 14.269 6.476 18.151 1.00 91.88 746 GLY A N 1
ATOM 5865 C CA . GLY A 1 746 ? 15.156 5.618 17.358 1.00 91.88 746 GLY A CA 1
ATOM 5866 C C . GLY A 1 746 ? 14.899 4.119 17.543 1.00 91.88 746 GLY A C 1
ATOM 5867 O O . GLY A 1 746 ? 15.769 3.312 17.204 1.00 91.88 746 GLY A O 1
ATOM 5868 N N . MET A 1 747 ? 13.730 3.744 18.079 1.00 95.19 747 MET A N 1
ATOM 5869 C CA . MET A 1 747 ? 13.265 2.358 18.133 1.00 95.19 747 MET A CA 1
ATOM 5870 C C . MET A 1 747 ? 12.180 2.131 17.086 1.00 95.19 747 MET A C 1
ATOM 5872 O O . MET A 1 747 ? 11.157 2.813 17.084 1.00 95.19 747 MET A O 1
ATOM 5876 N N . TYR A 1 748 ? 12.358 1.104 16.262 1.00 96.75 748 TYR A N 1
ATOM 5877 C CA . TYR A 1 748 ? 11.377 0.713 15.257 1.00 96.75 748 TYR A CA 1
ATOM 5878 C C . TYR A 1 748 ? 10.880 -0.704 15.499 1.00 96.75 748 TYR A C 1
ATOM 5880 O O . TYR A 1 748 ? 11.650 -1.613 15.815 1.00 96.75 748 TYR A O 1
ATOM 5888 N N . HIS A 1 749 ? 9.585 -0.901 15.290 1.00 96.12 749 HIS A N 1
ATOM 5889 C CA . HIS A 1 749 ? 8.929 -2.195 15.402 1.00 96.12 749 HIS A CA 1
ATOM 5890 C C . HIS A 1 749 ? 8.244 -2.512 14.086 1.00 96.12 749 HIS A C 1
ATOM 5892 O O . HIS A 1 749 ? 7.331 -1.801 13.683 1.00 96.12 749 HIS A O 1
ATOM 5898 N N . ILE A 1 750 ? 8.674 -3.578 13.414 1.00 94.94 750 ILE A N 1
ATOM 5899 C CA . ILE A 1 750 ? 8.151 -3.974 12.102 1.00 94.94 750 ILE A CA 1
ATOM 5900 C C . ILE A 1 750 ? 7.422 -5.314 12.244 1.00 94.94 750 ILE A C 1
ATOM 5902 O O . ILE A 1 750 ? 8.055 -6.299 12.632 1.00 94.94 750 ILE A O 1
ATOM 5906 N N . PRO A 1 751 ? 6.116 -5.401 11.944 1.00 91.94 751 PRO A N 1
ATOM 5907 C CA . PRO A 1 751 ? 5.377 -6.652 12.050 1.00 91.94 751 PRO A CA 1
ATOM 5908 C C . PRO A 1 751 ? 5.817 -7.627 10.956 1.00 91.94 751 PRO A C 1
ATOM 5910 O O . PRO A 1 751 ? 6.021 -7.246 9.801 1.00 91.94 751 PRO A O 1
ATOM 5913 N N . LEU A 1 752 ? 5.923 -8.906 11.313 1.00 87.31 752 LEU A N 1
ATOM 5914 C CA . LEU A 1 752 ? 6.318 -9.975 10.402 1.00 87.31 752 LEU A CA 1
ATOM 5915 C C . LEU A 1 752 ? 5.107 -10.822 10.017 1.00 87.31 752 LEU A C 1
ATOM 5917 O O . LEU A 1 752 ? 4.425 -11.386 10.874 1.00 87.31 752 LEU A O 1
ATOM 5921 N N . GLY A 1 753 ? 4.857 -10.923 8.715 1.00 76.12 753 GLY A N 1
ATOM 5922 C CA . GLY A 1 753 ? 3.730 -11.662 8.156 1.00 76.12 753 GLY A CA 1
ATOM 5923 C C . GLY A 1 753 ? 4.057 -13.095 7.769 1.00 76.12 753 GLY A C 1
ATOM 5924 O O . GLY A 1 753 ? 5.225 -13.499 7.674 1.00 76.12 753 GLY A O 1
ATOM 5925 N N . TYR A 1 754 ? 2.998 -13.851 7.481 1.00 67.44 754 TYR A N 1
ATOM 5926 C CA . TYR A 1 754 ? 3.103 -15.122 6.766 1.00 67.44 754 TYR A CA 1
ATOM 5927 C C . TYR A 1 754 ? 3.529 -14.883 5.309 1.00 67.44 754 TYR A C 1
ATOM 5929 O O . TYR A 1 754 ? 3.013 -13.986 4.641 1.00 67.44 754 TYR A O 1
ATOM 5937 N N . GLU A 1 755 ? 4.441 -15.710 4.789 1.00 57.16 755 GLU A N 1
ATOM 5938 C CA . GLU A 1 755 ? 5.053 -15.529 3.460 1.00 57.16 755 GLU A CA 1
ATOM 5939 C C . GLU A 1 755 ? 4.045 -15.331 2.333 1.00 57.16 755 GLU A C 1
ATOM 5941 O O . GLU A 1 755 ? 4.150 -14.355 1.599 1.00 57.16 755 GLU A O 1
ATOM 5946 N N . ARG A 1 756 ? 3.012 -16.177 2.234 1.00 49.41 756 ARG A N 1
ATOM 5947 C CA . ARG A 1 756 ? 2.008 -16.047 1.163 1.00 49.41 756 ARG A CA 1
ATOM 5948 C C . ARG A 1 756 ? 1.276 -14.697 1.160 1.00 49.41 756 ARG A C 1
ATOM 5950 O O . ARG A 1 756 ? 0.827 -14.280 0.108 1.00 49.41 756 ARG A O 1
ATOM 5957 N N . LYS A 1 757 ? 1.150 -14.006 2.301 1.00 47.53 757 LYS A N 1
ATOM 5958 C CA . LYS A 1 757 ? 0.491 -12.687 2.384 1.00 47.53 757 LYS A CA 1
ATOM 5959 C C . LYS A 1 757 ? 1.418 -11.546 1.979 1.00 47.53 757 LYS A C 1
ATOM 5961 O O . LYS A 1 757 ? 0.978 -10.592 1.348 1.00 47.53 757 LYS A O 1
ATOM 5966 N N . VAL A 1 758 ? 2.685 -11.628 2.383 1.00 48.75 758 VAL A N 1
ATOM 5967 C CA . VAL A 1 758 ? 3.688 -10.609 2.044 1.00 48.75 758 VAL A CA 1
ATOM 5968 C C . VAL A 1 758 ? 3.883 -10.530 0.534 1.00 48.75 758 VAL A C 1
ATOM 5970 O O . VAL A 1 758 ? 4.203 -9.465 0.022 1.00 48.75 758 VAL A O 1
ATOM 5973 N N . ILE A 1 759 ? 3.626 -11.647 -0.144 1.00 44.66 759 ILE A N 1
ATOM 5974 C CA . ILE A 1 759 ? 3.980 -11.851 -1.536 1.00 44.66 759 ILE A CA 1
ATOM 5975 C C . ILE A 1 759 ? 2.769 -11.854 -2.482 1.00 44.66 759 ILE A C 1
ATOM 5977 O O . ILE A 1 759 ? 2.862 -11.396 -3.615 1.00 44.66 759 ILE A O 1
ATOM 5981 N N . ASP A 1 760 ? 1.604 -12.301 -2.011 1.00 48.47 760 ASP A N 1
ATOM 5982 C CA . ASP A 1 760 ? 0.331 -12.016 -2.665 1.00 48.47 760 ASP A CA 1
ATOM 5983 C C . ASP A 1 760 ? -0.653 -11.467 -1.634 1.00 48.47 760 ASP A C 1
ATOM 5985 O O . ASP A 1 760 ? -1.415 -12.175 -0.977 1.00 48.47 760 ASP A O 1
ATOM 5989 N N . TYR A 1 761 ? -0.659 -10.145 -1.510 1.00 47.25 761 TYR A N 1
ATOM 5990 C CA . TYR A 1 761 ? -1.617 -9.415 -0.684 1.00 47.25 761 TYR A CA 1
ATOM 5991 C C . TYR A 1 761 ? -3.080 -9.643 -1.112 1.00 47.25 761 TYR A C 1
ATOM 5993 O O . TYR A 1 761 ? -4.006 -9.307 -0.367 1.00 47.25 761 TYR A O 1
ATOM 6001 N N . ARG A 1 762 ? -3.318 -10.191 -2.316 1.00 47.34 762 ARG A N 1
ATOM 6002 C CA . ARG A 1 762 ? -4.643 -10.596 -2.796 1.00 47.34 762 ARG A CA 1
ATOM 6003 C C . ARG A 1 762 ? -4.972 -12.042 -2.418 1.00 47.34 762 ARG A C 1
ATOM 6005 O O . ARG A 1 762 ? -6.169 -12.347 -2.341 1.00 47.34 762 ARG A O 1
ATOM 6012 N N . ALA A 1 763 ? -3.979 -12.884 -2.120 1.00 50.31 763 ALA A N 1
ATOM 6013 C CA . ALA A 1 763 ? -4.184 -14.263 -1.702 1.00 50.31 763 ALA A CA 1
ATOM 6014 C C . ALA A 1 763 ? -4.971 -14.311 -0.394 1.00 50.31 763 ALA A C 1
ATOM 6016 O O . ALA A 1 763 ? -4.641 -13.677 0.614 1.00 50.31 763 ALA A O 1
ATOM 6017 N N . ARG A 1 764 ? -6.038 -15.110 -0.400 1.00 56.34 764 ARG A N 1
ATOM 6018 C CA . ARG A 1 764 ? -6.812 -15.372 0.808 1.00 56.34 764 ARG A CA 1
ATOM 6019 C C . ARG A 1 764 ? -6.227 -16.572 1.542 1.00 56.34 764 ARG A C 1
ATOM 6021 O O . ARG A 1 764 ? -6.110 -17.665 0.994 1.00 56.34 764 ARG A O 1
ATOM 6028 N N . HIS A 1 765 ? -5.924 -16.379 2.814 1.00 60.84 765 HIS A N 1
ATOM 6029 C CA . HIS A 1 765 ? -5.533 -17.426 3.744 1.00 60.84 765 HIS A CA 1
ATOM 6030 C C . HIS A 1 765 ? -6.773 -18.085 4.322 1.00 60.84 765 HIS A C 1
ATOM 6032 O O . HIS A 1 765 ? -7.712 -17.400 4.723 1.00 60.84 765 HIS A O 1
ATOM 6038 N N . THR A 1 766 ? -6.767 -19.414 4.368 1.00 62.09 766 THR A N 1
ATOM 6039 C CA . THR A 1 766 ? -7.789 -20.187 5.072 1.00 62.09 766 THR A CA 1
ATOM 6040 C C . THR A 1 766 ? -7.311 -20.425 6.491 1.00 62.09 766 THR A C 1
ATOM 6042 O O . THR A 1 766 ? -6.350 -21.153 6.702 1.00 62.09 766 THR A O 1
ATOM 6045 N N . LEU A 1 767 ? -7.998 -19.812 7.445 1.00 65.06 767 LEU A N 1
ATOM 6046 C CA . LEU A 1 767 ? -7.776 -20.008 8.865 1.00 65.06 767 LEU A CA 1
ATOM 6047 C C . LEU A 1 767 ? -8.838 -20.935 9.427 1.00 65.06 767 LEU A C 1
ATOM 6049 O O . LEU A 1 767 ? -10.027 -20.728 9.188 1.00 65.06 767 LEU A O 1
ATOM 6053 N N . VAL A 1 768 ? -8.418 -21.925 10.206 1.00 65.56 768 VAL A N 1
ATOM 6054 C CA . VAL A 1 768 ? -9.335 -22.814 10.918 1.00 65.56 768 VAL A CA 1
ATOM 6055 C C . VAL A 1 768 ? -9.471 -22.335 12.362 1.00 65.56 768 VAL A C 1
ATOM 6057 O O . VAL A 1 768 ? -8.487 -22.245 13.079 1.00 65.56 768 VAL A O 1
ATOM 6060 N N . VAL A 1 769 ? -10.686 -22.007 12.805 1.00 67.81 769 VAL A N 1
ATOM 6061 C CA . VAL A 1 769 ? -10.966 -21.594 14.191 1.00 67.81 769 VAL A CA 1
ATOM 6062 C C . VAL A 1 769 ? -11.660 -22.733 14.935 1.00 67.81 769 VAL A C 1
ATOM 6064 O O . VAL A 1 769 ? -12.739 -23.182 14.539 1.00 67.81 769 VAL A O 1
ATOM 6067 N N . HIS A 1 770 ? -11.061 -23.202 16.029 1.00 67.38 770 HIS A N 1
ATOM 6068 C CA . HIS A 1 770 ? -11.585 -24.298 16.850 1.00 67.38 770 HIS A CA 1
ATOM 6069 C C . HIS A 1 770 ? -12.345 -23.784 18.083 1.00 67.38 770 HIS A C 1
ATOM 6071 O O . HIS A 1 770 ? -11.977 -22.782 18.684 1.00 67.38 770 HIS A O 1
ATOM 6077 N N . LYS A 1 771 ? -13.429 -24.481 18.458 1.00 59.47 771 LYS A N 1
ATOM 6078 C CA . LYS A 1 771 ? -14.372 -24.064 19.519 1.00 59.47 771 LYS A CA 1
ATOM 6079 C C . LYS A 1 771 ? -13.913 -24.389 20.949 1.00 59.47 771 LYS A C 1
ATOM 6081 O O . LYS A 1 771 ? -14.308 -23.687 21.873 1.00 59.47 771 LYS A O 1
ATOM 6086 N N . ASN A 1 772 ? -13.175 -25.489 21.125 1.00 56.12 772 ASN A N 1
ATOM 6087 C CA . ASN A 1 772 ? -12.895 -26.090 22.441 1.00 56.12 772 ASN A CA 1
ATOM 6088 C C . ASN A 1 772 ? -11.405 -26.077 22.826 1.00 56.12 772 ASN A C 1
ATOM 6090 O O . ASN A 1 772 ? -11.063 -26.475 23.933 1.00 56.12 772 ASN A O 1
ATOM 6094 N N . SER A 1 773 ? -10.529 -25.641 21.927 1.00 54.09 773 SER A N 1
ATOM 6095 C CA . SER A 1 773 ? -9.154 -25.261 22.245 1.00 54.09 773 SER A CA 1
ATOM 6096 C C . SER A 1 773 ? -9.082 -23.735 22.239 1.00 54.09 773 SER A C 1
ATOM 6098 O O . SER A 1 773 ? -9.966 -23.098 21.657 1.00 54.09 773 SER A O 1
ATOM 6100 N N . GLN A 1 774 ? -8.035 -23.133 22.820 1.00 52.69 774 GLN A N 1
ATOM 6101 C CA . GLN A 1 774 ? -7.683 -21.762 22.432 1.00 52.69 774 GLN A CA 1
ATOM 6102 C C . GLN A 1 774 ? -7.748 -21.688 20.896 1.00 52.69 774 GLN A C 1
ATOM 6104 O O . GLN A 1 774 ? -7.280 -22.640 20.254 1.00 52.69 774 GLN A O 1
ATOM 6109 N N . PRO A 1 775 ? -8.409 -20.674 20.308 1.00 49.53 775 PRO A N 1
ATOM 6110 C CA . PRO A 1 775 ? -8.558 -20.571 18.866 1.00 49.53 775 PRO A CA 1
ATOM 6111 C C . PRO A 1 775 ? -7.168 -20.617 18.235 1.00 49.53 775 PRO A C 1
ATOM 6113 O O . PRO A 1 775 ? -6.392 -19.665 18.292 1.00 49.53 775 PRO A O 1
ATOM 6116 N N . ARG A 1 776 ? -6.830 -21.796 17.715 1.00 53.47 776 ARG A N 1
ATOM 6117 C CA . ARG A 1 776 ? -5.559 -22.089 17.077 1.00 53.47 776 ARG A CA 1
ATOM 6118 C C . ARG A 1 776 ? -5.818 -21.919 15.607 1.00 53.47 776 ARG A C 1
ATOM 6120 O O . ARG A 1 776 ? -6.491 -22.742 15.004 1.00 53.47 776 ARG A O 1
ATOM 6127 N N . VAL A 1 777 ? -5.347 -20.805 15.087 1.00 52.97 777 VAL A N 1
ATOM 6128 C CA . VAL A 1 777 ? -5.396 -20.531 13.668 1.00 52.97 777 VAL A CA 1
ATOM 6129 C C . VAL A 1 777 ? -4.242 -21.286 13.026 1.00 52.97 777 VAL A C 1
ATOM 6131 O O . VAL A 1 777 ? -3.076 -20.978 13.267 1.00 52.97 777 VAL A O 1
ATOM 6134 N N . GLU A 1 778 ? -4.568 -22.311 12.252 1.00 54.06 778 GLU A N 1
ATOM 6135 C CA . GLU A 1 778 ? -3.581 -22.973 11.407 1.00 54.06 778 GLU A CA 1
ATOM 6136 C C . GLU A 1 778 ? -3.343 -22.089 10.175 1.00 54.06 778 GLU A C 1
ATOM 6138 O O . GLU A 1 778 ? -4.321 -21.695 9.526 1.00 54.06 778 GLU A O 1
ATOM 6143 N N . PRO A 1 779 ? -2.086 -21.720 9.858 1.00 49.28 779 PRO A N 1
ATOM 6144 C CA . PRO A 1 779 ? -1.798 -21.098 8.575 1.00 49.28 779 PRO A CA 1
ATOM 6145 C C . PRO A 1 779 ? -2.228 -22.067 7.464 1.00 49.28 779 PRO A C 1
ATOM 6147 O O . PRO A 1 779 ? -2.217 -23.285 7.680 1.00 49.28 779 PRO A O 1
ATOM 6150 N N . PRO A 1 780 ? -2.608 -21.582 6.269 1.00 44.94 780 PRO A N 1
ATOM 6151 C CA . PRO A 1 780 ? -2.805 -22.487 5.146 1.00 44.94 780 PRO A CA 1
ATOM 6152 C C . PRO A 1 780 ? -1.562 -23.375 4.993 1.00 44.94 780 PRO A C 1
ATOM 6154 O O . PRO A 1 780 ? -0.442 -22.908 5.188 1.00 44.94 780 PRO A O 1
ATOM 6157 N N . LEU A 1 781 ? -1.765 -24.650 4.635 1.00 43.00 781 LEU A N 1
ATOM 6158 C CA . LEU A 1 781 ? -0.743 -25.693 4.387 1.00 43.00 781 LEU A CA 1
ATOM 6159 C C . LEU A 1 781 ? 0.202 -25.372 3.203 1.00 43.00 781 LEU A C 1
ATOM 6161 O O . LEU A 1 781 ? 0.739 -26.246 2.518 1.00 43.00 781 LEU A O 1
ATOM 6165 N N . SER A 1 782 ? 0.370 -24.091 2.913 1.00 39.78 782 SER A N 1
ATOM 6166 C CA . SER A 1 782 ? 1.088 -23.506 1.809 1.00 39.78 782 SER A CA 1
ATOM 6167 C C . SER A 1 782 ? 2.591 -23.534 2.021 1.00 39.78 782 SER A C 1
ATOM 6169 O O . SER A 1 782 ? 3.214 -22.530 2.348 1.00 39.78 782 SER A O 1
ATOM 6171 N N . GLY A 1 783 ? 3.114 -24.729 1.819 1.00 40.12 783 GLY A N 1
ATOM 6172 C CA . GLY A 1 783 ? 4.520 -25.112 1.776 1.00 40.12 783 GLY A CA 1
ATOM 6173 C C . GLY A 1 783 ? 4.636 -26.607 1.454 1.00 40.12 783 GLY A C 1
ATOM 6174 O O . GLY A 1 783 ? 5.576 -27.025 0.792 1.00 40.12 783 GLY A O 1
ATOM 6175 N N . HIS A 1 784 ? 3.616 -27.403 1.814 1.00 37.72 784 HIS A N 1
ATOM 6176 C CA . HIS A 1 784 ? 3.587 -28.851 1.563 1.00 37.72 784 HIS A CA 1
ATOM 6177 C C . HIS A 1 784 ? 2.366 -29.381 0.791 1.00 37.72 784 HIS A C 1
ATOM 6179 O O . HIS A 1 784 ? 2.374 -30.537 0.379 1.00 37.72 784 HIS A O 1
ATOM 6185 N N . MET A 1 785 ? 1.339 -28.569 0.522 1.00 35.59 785 MET A N 1
ATOM 6186 C CA . MET A 1 785 ? 0.147 -28.997 -0.240 1.00 35.59 785 MET A CA 1
ATOM 6187 C C . MET A 1 785 ? 0.230 -28.783 -1.764 1.00 35.59 785 MET A C 1
ATOM 6189 O O . MET A 1 785 ? -0.799 -28.699 -2.422 1.00 35.59 785 MET A O 1
ATOM 6193 N N . GLU A 1 786 ? 1.436 -28.763 -2.332 1.00 36.19 786 GLU A N 1
ATOM 6194 C CA . GLU A 1 786 ? 1.671 -29.145 -3.735 1.00 36.19 786 GLU A CA 1
ATOM 6195 C C . GLU A 1 786 ? 2.882 -30.085 -3.806 1.00 36.19 786 GLU A C 1
ATOM 6197 O O . GLU A 1 786 ? 3.858 -29.850 -4.510 1.00 36.19 786 GLU A O 1
ATOM 6202 N N . SER A 1 787 ? 2.847 -31.181 -3.045 1.00 34.16 787 SER A N 1
ATOM 6203 C CA . SER A 1 787 ? 3.542 -32.368 -3.541 1.00 34.16 787 SER A CA 1
ATOM 6204 C C . SER A 1 787 ? 2.753 -32.850 -4.768 1.00 34.16 787 SER A C 1
ATOM 6206 O O . SER A 1 787 ? 1.524 -32.947 -4.667 1.00 34.16 787 SER A O 1
ATOM 6208 N N . PRO A 1 788 ? 3.389 -33.102 -5.927 1.00 35.06 788 PRO A N 1
ATOM 6209 C CA . PRO A 1 788 ? 2.715 -33.510 -7.155 1.00 35.06 788 PRO A CA 1
ATOM 6210 C C . PRO A 1 788 ? 2.210 -34.948 -7.003 1.00 35.06 788 PRO A C 1
ATOM 6212 O O . PRO A 1 788 ? 2.779 -35.900 -7.532 1.00 35.06 788 PRO A O 1
ATOM 6215 N N . VAL A 1 789 ? 1.134 -35.135 -6.244 1.00 38.66 789 VAL A N 1
ATOM 6216 C CA . VAL A 1 789 ? 0.477 -36.430 -6.113 1.00 38.66 789 VAL A CA 1
ATOM 6217 C C . VAL A 1 789 ? -0.486 -36.588 -7.291 1.00 38.66 789 VAL A C 1
ATOM 6219 O O . VAL A 1 789 ? -1.660 -36.246 -7.232 1.00 38.66 789 VAL A O 1
ATOM 6222 N N . HIS A 1 790 ? 0.067 -37.125 -8.377 1.00 39.81 790 HIS A N 1
ATOM 6223 C CA . HIS A 1 790 ? -0.586 -38.014 -9.349 1.00 39.81 790 HIS A CA 1
ATOM 6224 C C . HIS A 1 790 ? -1.747 -37.533 -10.239 1.00 39.81 790 HIS A C 1
ATOM 6226 O O . HIS A 1 790 ? -2.304 -38.362 -10.957 1.00 39.81 790 HIS A O 1
ATOM 6232 N N . SER A 1 791 ? -2.059 -36.243 -10.343 1.00 39.41 791 SER A N 1
ATOM 6233 C CA . SER A 1 791 ? -2.854 -35.750 -11.481 1.00 39.41 791 SER A CA 1
ATOM 6234 C C . SER A 1 791 ? -1.934 -35.074 -12.494 1.00 39.41 791 SER A C 1
ATOM 6236 O O . SER A 1 791 ? -1.400 -34.007 -12.215 1.00 39.41 791 SER A O 1
ATOM 6238 N N . GLY A 1 792 ? -1.736 -35.695 -13.661 1.00 41.62 792 GLY A N 1
ATOM 6239 C CA . GLY A 1 792 ? -0.914 -35.196 -14.775 1.00 41.62 792 GLY A CA 1
ATOM 6240 C C . GLY A 1 792 ? -1.441 -33.931 -15.466 1.00 41.62 792 GLY A C 1
ATOM 6241 O O . GLY A 1 792 ? -1.224 -33.760 -16.662 1.00 41.62 792 GLY A O 1
ATOM 6242 N N . GLU A 1 793 ? -2.129 -33.055 -14.737 1.00 41.41 793 GLU A N 1
ATOM 6243 C CA . GLU A 1 793 ? -2.458 -31.712 -15.192 1.00 41.41 793 GLU A CA 1
ATOM 6244 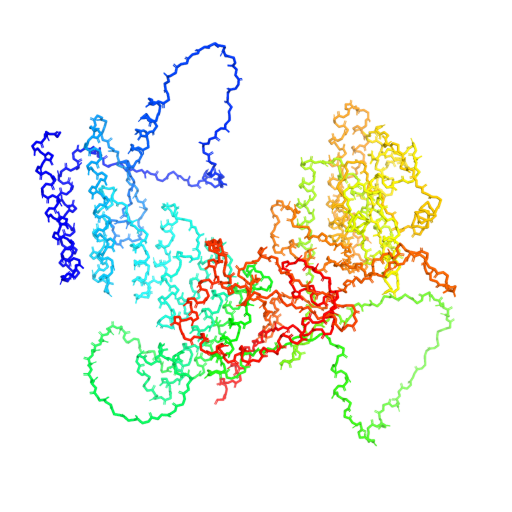C C . GLU A 1 793 ? -1.380 -30.747 -14.680 1.00 41.41 793 GLU A C 1
ATOM 6246 O O . GLU A 1 793 ? -1.081 -30.748 -13.482 1.00 41.41 793 GLU A O 1
ATOM 6251 N N . PRO A 1 794 ? -0.754 -29.940 -15.555 1.00 41.72 794 PRO A N 1
ATOM 6252 C CA . PRO A 1 794 ? 0.222 -28.951 -15.126 1.00 41.72 794 PRO A CA 1
ATOM 6253 C C . PRO A 1 794 ? -0.467 -27.969 -14.175 1.00 41.72 794 PRO A C 1
ATOM 6255 O O . PRO A 1 794 ? -1.363 -27.228 -14.582 1.00 41.72 794 PRO A O 1
ATOM 6258 N N . ALA A 1 795 ? -0.057 -27.988 -12.904 1.00 44.69 795 ALA A N 1
ATOM 6259 C CA . ALA A 1 795 ? -0.498 -27.032 -11.899 1.00 44.69 795 ALA A CA 1
ATOM 6260 C C . ALA A 1 795 ? -0.383 -25.611 -12.475 1.00 44.69 795 ALA A C 1
ATOM 6262 O O . ALA A 1 795 ? 0.666 -25.215 -12.994 1.00 44.69 795 ALA A O 1
ATOM 6263 N N . GLY A 1 796 ? -1.505 -24.886 -12.464 1.00 41.81 796 GLY A N 1
ATOM 6264 C CA . GLY A 1 796 ? -1.656 -23.603 -13.140 1.00 41.81 796 GLY A CA 1
ATOM 6265 C C . GLY A 1 796 ? -0.532 -22.625 -12.793 1.00 41.81 796 GLY A C 1
ATOM 6266 O O . GLY A 1 796 ? -0.161 -22.459 -11.637 1.00 41.81 796 GLY A O 1
ATOM 6267 N N . HIS A 1 797 ? -0.010 -21.959 -13.822 1.00 45.12 797 HIS A N 1
ATOM 6268 C CA . HIS A 1 797 ? 1.180 -21.101 -13.851 1.00 45.12 797 HIS A CA 1
ATOM 6269 C C . HIS A 1 797 ? 1.249 -19.891 -12.887 1.00 45.12 797 HIS A C 1
ATOM 6271 O O . HIS A 1 797 ? 2.155 -19.071 -13.026 1.00 45.12 797 HIS A O 1
ATOM 6277 N N . ASN A 1 798 ? 0.387 -19.776 -11.878 1.00 48.06 798 ASN A N 1
ATOM 6278 C CA . ASN A 1 798 ? 0.358 -18.650 -10.939 1.00 48.06 798 ASN A CA 1
ATOM 6279 C C . ASN A 1 798 ? 1.080 -18.945 -9.615 1.00 48.06 798 ASN A C 1
ATOM 6281 O O . ASN A 1 798 ? 0.594 -18.602 -8.544 1.00 48.06 798 ASN A O 1
ATOM 6285 N N . VAL A 1 799 ? 2.267 -19.556 -9.660 1.00 51.56 799 VAL A N 1
ATOM 6286 C CA . VAL A 1 799 ? 3.207 -19.376 -8.541 1.00 51.56 799 VAL A CA 1
ATOM 6287 C C . VAL A 1 799 ? 3.717 -17.939 -8.627 1.00 51.56 799 VAL A C 1
ATOM 6289 O O . VAL A 1 799 ? 4.421 -17.607 -9.592 1.00 51.56 799 VAL A O 1
ATOM 6292 N N . ASP A 1 800 ? 3.327 -17.121 -7.643 1.00 65.00 800 ASP A N 1
ATOM 6293 C CA . ASP A 1 800 ? 3.554 -15.675 -7.580 1.00 65.00 800 ASP A CA 1
ATOM 6294 C C . ASP A 1 800 ? 4.986 -15.297 -7.961 1.00 65.00 800 ASP A C 1
ATOM 6296 O O . ASP A 1 800 ? 5.971 -15.820 -7.430 1.00 65.00 800 ASP A O 1
ATOM 6300 N N . GLN A 1 801 ? 5.105 -14.366 -8.908 1.00 71.75 801 GLN A N 1
ATOM 6301 C CA . GLN A 1 801 ? 6.389 -13.909 -9.437 1.00 71.75 801 GLN A CA 1
ATOM 6302 C C . GLN A 1 801 ? 7.307 -13.358 -8.334 1.00 71.75 801 GLN A C 1
ATOM 6304 O O . GLN A 1 801 ? 8.521 -13.528 -8.413 1.00 71.75 801 GLN A O 1
ATOM 6309 N N . GLU A 1 802 ? 6.740 -12.756 -7.290 1.00 70.25 802 GLU A N 1
ATOM 6310 C CA . GLU A 1 802 ? 7.496 -12.241 -6.149 1.00 70.25 802 GLU A CA 1
ATOM 6311 C C . GLU A 1 802 ? 7.967 -13.367 -5.199 1.00 70.25 802 GLU A C 1
ATOM 6313 O O . GLU A 1 802 ? 9.074 -13.266 -4.674 1.00 70.25 802 GLU A O 1
ATOM 6318 N N . ILE A 1 803 ? 7.251 -14.505 -5.068 1.00 75.75 803 ILE A N 1
ATOM 6319 C CA . ILE A 1 803 ? 7.742 -15.670 -4.285 1.00 75.75 803 ILE A CA 1
ATOM 6320 C C . ILE A 1 803 ? 8.988 -16.204 -4.980 1.00 75.75 803 ILE A C 1
ATOM 6322 O O . ILE A 1 803 ? 10.003 -16.476 -4.340 1.00 75.75 803 ILE A O 1
ATOM 6326 N N . LYS A 1 804 ? 8.919 -16.317 -6.312 1.00 82.69 804 LYS A N 1
ATOM 6327 C CA . LYS A 1 804 ? 10.057 -16.746 -7.126 1.00 82.69 804 LYS A CA 1
ATOM 6328 C C . LYS A 1 804 ? 11.234 -15.796 -6.961 1.00 82.69 804 LYS A C 1
ATOM 6330 O O . LYS A 1 804 ? 12.348 -16.276 -6.808 1.00 82.69 804 LYS A O 1
ATOM 6335 N N . GLN A 1 805 ? 11.004 -14.483 -6.948 1.00 84.00 805 GLN A N 1
ATOM 6336 C CA . GLN A 1 805 ? 12.066 -13.498 -6.726 1.00 84.00 805 GLN A CA 1
ATOM 6337 C C . GLN A 1 805 ? 12.692 -13.619 -5.335 1.00 84.00 805 GLN A C 1
ATOM 6339 O O . GLN A 1 805 ? 13.915 -13.625 -5.239 1.00 84.00 805 GLN A O 1
ATOM 6344 N N . ILE A 1 806 ? 11.886 -13.773 -4.281 1.00 85.88 806 ILE A N 1
ATOM 6345 C CA . ILE A 1 806 ? 12.390 -13.962 -2.915 1.00 85.88 806 ILE A CA 1
ATOM 6346 C C . ILE A 1 806 ? 13.206 -15.248 -2.818 1.00 85.88 806 ILE A C 1
ATOM 6348 O O . ILE A 1 806 ? 14.335 -15.197 -2.351 1.00 85.88 806 ILE A O 1
ATOM 6352 N N . ASN A 1 807 ? 12.683 -16.382 -3.291 1.00 85.31 807 ASN A N 1
ATOM 6353 C CA . ASN A 1 807 ? 13.418 -17.648 -3.250 1.00 85.31 807 ASN A CA 1
ATOM 6354 C C . ASN A 1 807 ? 14.698 -17.581 -4.093 1.00 85.31 807 ASN A C 1
ATOM 6356 O O . ASN A 1 807 ? 15.751 -17.954 -3.598 1.00 85.31 807 ASN A O 1
ATOM 6360 N N . THR A 1 808 ? 14.640 -17.003 -5.298 1.00 89.06 808 THR A N 1
ATOM 6361 C CA . THR A 1 808 ? 15.831 -16.804 -6.146 1.00 89.06 808 THR A CA 1
ATOM 6362 C C . THR A 1 808 ? 16.876 -15.947 -5.434 1.00 89.06 808 THR A C 1
ATOM 6364 O O . THR A 1 808 ? 18.062 -16.244 -5.507 1.00 89.06 808 THR A O 1
ATOM 6367 N N . TRP A 1 809 ? 16.459 -14.885 -4.738 1.00 91.00 809 TRP A N 1
ATOM 6368 C CA . TRP A 1 809 ? 17.365 -14.032 -3.972 1.00 91.00 809 TRP A CA 1
ATOM 6369 C C . TRP A 1 809 ? 17.963 -14.779 -2.772 1.00 91.00 809 TRP A C 1
ATOM 6371 O O . TRP A 1 809 ? 19.177 -14.767 -2.592 1.00 91.00 809 TRP A O 1
ATOM 6381 N N . LEU A 1 810 ? 17.141 -15.494 -1.998 1.00 88.56 810 LEU A N 1
ATOM 6382 C CA . LEU A 1 810 ? 17.601 -16.300 -0.865 1.00 88.56 810 LEU A CA 1
ATOM 6383 C C . LEU A 1 810 ? 18.600 -17.380 -1.307 1.00 88.56 810 LEU A C 1
ATOM 6385 O O . LEU A 1 810 ? 19.654 -17.502 -0.694 1.00 88.56 810 LEU A O 1
ATOM 6389 N N . GLU A 1 811 ? 18.311 -18.105 -2.388 1.00 88.94 811 GLU A N 1
ATOM 6390 C CA . GLU A 1 811 ? 19.196 -19.121 -2.971 1.00 88.94 811 GLU A CA 1
ATOM 6391 C C . GLU A 1 811 ? 20.487 -18.503 -3.528 1.00 88.94 811 GLU A C 1
ATOM 6393 O O . GLU A 1 811 ? 21.581 -18.996 -3.249 1.00 88.94 811 GLU A O 1
ATOM 6398 N N . LYS A 1 812 ? 20.389 -17.388 -4.275 1.00 89.50 812 LYS A N 1
ATOM 6399 C CA . LYS A 1 812 ? 21.552 -16.688 -4.856 1.00 89.50 812 LYS A CA 1
ATOM 6400 C C . LYS A 1 812 ? 22.584 -16.339 -3.781 1.00 89.50 812 LYS A C 1
ATOM 6402 O O . LYS A 1 812 ? 23.780 -16.504 -4.019 1.00 89.50 812 LYS A O 1
ATOM 6407 N N . TYR A 1 813 ? 22.122 -15.879 -2.619 1.00 86.94 813 TYR A N 1
ATOM 6408 C CA . TYR A 1 813 ? 22.971 -15.454 -1.506 1.00 86.94 813 TYR A CA 1
ATOM 6409 C C . TYR A 1 813 ? 23.142 -16.521 -0.406 1.00 86.94 813 TYR A C 1
ATOM 6411 O O . TYR A 1 813 ? 23.763 -16.236 0.613 1.00 86.94 813 TYR A O 1
ATOM 6419 N N . GLY A 1 814 ? 22.647 -17.752 -0.597 1.00 87.94 814 GLY A N 1
ATOM 6420 C CA . GLY A 1 814 ? 22.812 -18.870 0.350 1.00 87.94 814 GLY A CA 1
ATOM 6421 C C . GLY A 1 814 ? 22.017 -18.752 1.660 1.00 87.94 814 GLY A C 1
ATOM 6422 O O . GLY A 1 814 ? 22.283 -19.469 2.625 1.00 87.94 814 GLY A O 1
ATOM 6423 N N . TYR A 1 815 ? 21.039 -17.848 1.723 1.00 88.38 815 TYR A N 1
ATOM 6424 C CA . TYR A 1 815 ? 20.186 -17.647 2.896 1.00 88.38 815 TYR A CA 1
ATOM 6425 C C . TYR A 1 815 ? 19.131 -18.744 3.069 1.00 88.38 815 TYR A C 1
ATOM 6427 O O . TYR A 1 815 ? 18.587 -18.903 4.156 1.00 88.38 815 TYR A O 1
ATOM 6435 N N . ASP A 1 816 ? 18.847 -19.525 2.033 1.00 83.38 816 ASP A N 1
ATOM 6436 C CA . ASP A 1 816 ? 18.023 -20.732 2.118 1.00 83.38 816 ASP A CA 1
ATOM 6437 C C . ASP A 1 816 ? 18.572 -21.735 3.148 1.00 83.38 816 ASP A C 1
ATOM 6439 O O . ASP A 1 816 ? 17.806 -22.282 3.944 1.00 83.38 816 ASP A O 1
ATOM 6443 N N . LYS A 1 817 ? 19.901 -21.888 3.223 1.00 83.62 817 LYS A N 1
ATOM 6444 C CA . LYS A 1 817 ? 20.557 -22.728 4.234 1.00 83.62 817 LYS A CA 1
ATOM 6445 C C . LYS A 1 817 ? 20.314 -22.220 5.652 1.00 83.62 817 LYS A C 1
ATOM 6447 O O . LYS A 1 817 ? 19.972 -23.019 6.520 1.00 83.62 817 LYS A O 1
ATOM 6452 N N . LEU A 1 818 ? 20.404 -20.903 5.880 1.00 79.19 818 LEU A N 1
ATOM 6453 C CA . LEU A 1 818 ? 20.089 -20.298 7.186 1.00 79.19 818 LEU A CA 1
ATOM 6454 C C . LEU A 1 818 ? 18.648 -20.604 7.612 1.00 79.19 818 LEU A C 1
ATOM 6456 O O . LEU A 1 818 ? 18.363 -20.765 8.796 1.00 79.19 818 LEU A O 1
ATOM 6460 N N . LEU A 1 819 ? 17.740 -20.689 6.642 1.00 80.06 819 LEU A N 1
ATOM 6461 C CA . LEU A 1 819 ? 16.320 -20.920 6.886 1.00 80.06 819 LEU A CA 1
ATOM 6462 C C . LEU A 1 819 ? 15.983 -22.402 7.069 1.00 80.06 819 LEU A C 1
ATOM 6464 O O . LEU A 1 819 ? 15.040 -22.706 7.793 1.00 80.06 819 LEU A O 1
ATOM 6468 N N . SER A 1 820 ? 16.775 -23.323 6.512 1.00 76.62 820 SER A N 1
ATOM 6469 C CA . SER A 1 820 ? 16.569 -24.769 6.688 1.00 76.62 820 SER A CA 1
ATOM 6470 C C . SER A 1 820 ? 16.575 -25.219 8.159 1.00 76.62 820 SER A C 1
ATOM 6472 O O . SER A 1 820 ? 15.867 -26.158 8.524 1.00 76.62 820 SER A O 1
ATOM 6474 N N . GLY A 1 821 ? 17.286 -24.496 9.035 1.00 66.12 821 GLY A N 1
ATOM 6475 C CA . GLY A 1 821 ? 17.270 -24.734 10.482 1.00 66.12 821 GLY A CA 1
ATOM 6476 C C . GLY A 1 821 ? 15.972 -24.316 11.188 1.00 66.12 821 GLY A C 1
ATOM 6477 O O . GLY A 1 821 ? 15.674 -24.824 12.268 1.00 66.12 821 GLY A O 1
ATOM 6478 N N . LEU A 1 822 ? 15.170 -23.427 10.589 1.00 66.56 822 LEU A N 1
ATOM 6479 C CA . LEU A 1 822 ? 13.874 -23.003 11.139 1.00 66.56 822 LEU A CA 1
ATOM 6480 C C . LEU A 1 822 ? 12.765 -24.031 10.877 1.00 66.56 822 LEU A C 1
ATOM 6482 O O . LEU A 1 822 ? 11.849 -24.155 11.692 1.00 66.56 822 LEU A O 1
ATOM 6486 N N . ASP A 1 823 ? 12.853 -24.779 9.775 1.00 59.28 823 ASP A N 1
ATOM 6487 C CA . ASP A 1 823 ? 11.813 -25.724 9.348 1.00 59.28 823 ASP A CA 1
ATOM 6488 C C . ASP A 1 823 ? 11.874 -27.076 10.089 1.00 59.28 823 ASP A C 1
ATOM 6490 O O . ASP A 1 823 ? 10.900 -27.833 10.103 1.00 59.28 823 ASP A O 1
ATOM 6494 N N . ALA A 1 824 ? 12.980 -27.368 10.785 1.00 49.16 824 ALA A N 1
ATOM 6495 C CA . ALA A 1 824 ? 13.244 -28.658 11.433 1.00 49.16 824 ALA A CA 1
ATOM 6496 C C . ALA A 1 824 ? 12.352 -28.981 12.655 1.00 49.16 824 ALA A C 1
ATOM 6498 O O . ALA A 1 824 ? 12.412 -30.087 13.188 1.00 49.16 824 ALA A O 1
ATOM 6499 N N . THR A 1 825 ? 11.503 -28.051 13.105 1.00 49.00 825 THR A N 1
ATOM 6500 C CA . THR A 1 825 ? 10.589 -28.250 14.249 1.00 49.00 825 THR A CA 1
ATOM 6501 C C . THR A 1 825 ? 9.117 -28.114 13.872 1.00 49.00 825 THR A C 1
ATOM 6503 O O . THR A 1 825 ? 8.303 -27.667 14.680 1.00 49.00 825 THR A O 1
ATOM 6506 N N . SER A 1 826 ? 8.734 -28.522 12.659 1.00 46.03 826 SER A N 1
ATOM 6507 C CA . SER A 1 826 ? 7.315 -28.728 12.362 1.00 46.03 826 SER A CA 1
ATOM 6508 C C . SER A 1 826 ? 6.785 -29.859 13.261 1.00 46.03 826 SER A C 1
ATOM 6510 O O . SER A 1 826 ? 7.217 -31.003 13.109 1.00 46.03 826 SER A O 1
ATOM 6512 N N . PRO A 1 827 ? 5.910 -29.574 14.247 1.00 51.28 827 PRO A N 1
ATOM 6513 C CA . PRO A 1 827 ? 5.372 -30.609 15.118 1.00 51.28 827 PRO A CA 1
ATOM 6514 C C . PRO A 1 827 ? 4.625 -31.631 14.265 1.00 51.28 827 PRO A C 1
ATOM 6516 O O . PRO A 1 827 ? 3.875 -31.234 13.381 1.00 51.28 827 PRO A O 1
ATOM 6519 N N . ASP A 1 828 ? 4.824 -32.916 14.555 1.00 47.84 828 ASP A N 1
ATOM 6520 C CA . ASP A 1 828 ? 4.264 -34.081 13.862 1.00 47.84 828 ASP A CA 1
ATOM 6521 C C . ASP A 1 828 ? 2.770 -33.891 13.493 1.00 47.84 828 ASP A C 1
ATOM 6523 O O . ASP A 1 828 ? 1.851 -34.147 14.287 1.00 47.84 828 ASP A O 1
ATOM 6527 N N . TYR A 1 829 ? 2.529 -33.333 12.298 1.00 50.62 829 TYR A N 1
ATOM 6528 C CA . TYR A 1 829 ? 1.226 -32.804 11.866 1.00 50.62 829 TYR A CA 1
ATOM 6529 C C . TYR A 1 829 ? 0.223 -33.930 11.588 1.00 50.62 829 TYR A C 1
ATOM 6531 O O . TYR A 1 829 ? -0.992 -33.717 11.658 1.00 50.62 829 TYR A O 1
ATOM 6539 N N . ASP A 1 830 ? 0.715 -35.150 11.355 1.00 53.53 830 ASP A N 1
ATOM 6540 C CA . ASP A 1 830 ? -0.115 -36.329 11.109 1.00 53.53 830 ASP A CA 1
ATOM 6541 C C . ASP A 1 830 ? -0.939 -36.744 12.339 1.00 53.53 830 ASP A C 1
ATOM 6543 O O . ASP A 1 830 ? -2.020 -37.330 12.203 1.00 53.53 830 ASP A O 1
ATOM 6547 N N . SER A 1 831 ? -0.526 -36.342 13.545 1.00 51.38 831 SER A N 1
ATOM 6548 C CA . SER A 1 831 ? -1.283 -36.596 14.778 1.00 51.38 831 SER A CA 1
ATOM 6549 C C . SER A 1 831 ? -2.562 -35.743 14.916 1.00 51.38 831 SER A C 1
ATOM 6551 O O . SER A 1 831 ? -3.498 -36.141 15.619 1.00 51.38 831 SER A O 1
ATOM 6553 N N . TYR A 1 832 ? -2.674 -34.619 14.192 1.00 50.75 832 TYR A N 1
ATOM 6554 C CA . TYR A 1 832 ? -3.767 -33.641 14.341 1.00 50.75 832 TYR A CA 1
ATOM 6555 C C . TYR A 1 832 ? -4.942 -33.838 13.372 1.00 50.75 832 TYR A C 1
ATOM 6557 O O . TYR A 1 832 ? -5.997 -33.220 13.532 1.00 50.75 832 TYR A O 1
ATOM 6565 N N . ARG A 1 833 ? -4.845 -34.778 12.420 1.00 51.59 833 ARG A N 1
ATOM 6566 C CA . ARG A 1 833 ? -5.938 -35.101 11.477 1.00 51.59 833 ARG A CA 1
ATOM 6567 C C . ARG A 1 833 ? -7.194 -35.698 12.133 1.00 51.59 833 ARG A C 1
ATOM 6569 O O . ARG A 1 833 ? -8.221 -35.868 11.469 1.00 51.59 833 ARG A O 1
ATOM 6576 N N . ARG A 1 834 ? -7.182 -36.012 13.435 1.00 48.88 834 ARG A N 1
ATOM 6577 C CA . ARG A 1 834 ? -8.350 -36.567 14.139 1.00 48.88 834 ARG A CA 1
ATOM 6578 C C . ARG A 1 834 ? -9.251 -35.480 14.743 1.00 48.88 834 ARG A C 1
ATOM 6580 O O . ARG A 1 834 ? -9.170 -35.139 15.913 1.00 48.88 834 ARG A O 1
ATOM 6587 N N . LYS A 1 835 ? -10.232 -35.074 13.928 1.00 53.81 835 LYS A N 1
ATOM 6588 C CA . LYS A 1 835 ? -11.605 -34.677 14.312 1.00 53.81 835 LYS A CA 1
ATOM 6589 C C . LYS A 1 835 ? -11.744 -33.564 15.365 1.00 53.81 835 LYS A C 1
ATOM 6591 O O . LYS A 1 835 ? -12.253 -33.788 16.460 1.00 53.81 835 LYS A O 1
ATOM 6596 N N . SER A 1 836 ? -11.564 -32.317 14.946 1.00 53.69 836 SER A N 1
ATOM 6597 C CA . SER A 1 836 ? -12.488 -31.275 15.405 1.00 53.69 836 SER A CA 1
ATOM 6598 C C . SER A 1 836 ? -12.957 -30.435 14.217 1.00 53.69 836 SER A C 1
ATOM 6600 O O . SER A 1 836 ? -12.166 -30.043 13.365 1.00 53.69 836 SER A O 1
ATOM 6602 N N . ARG A 1 837 ? -14.278 -30.233 14.101 1.00 61.28 837 ARG A N 1
ATOM 6603 C CA . ARG A 1 837 ? -14.881 -29.381 13.064 1.00 61.28 837 ARG A CA 1
ATOM 6604 C C . ARG A 1 837 ? -14.499 -27.930 13.363 1.00 61.28 837 ARG A C 1
ATOM 6606 O O . ARG A 1 837 ? -15.190 -27.271 14.140 1.00 61.28 837 ARG A O 1
ATOM 6613 N N . GLY A 1 838 ? -13.384 -27.472 12.809 1.00 61.78 838 GLY A N 1
ATOM 6614 C CA . GLY A 1 838 ? -13.007 -26.067 12.839 1.00 61.78 838 GLY A CA 1
ATOM 6615 C C . GLY A 1 838 ? -13.763 -25.255 11.784 1.00 61.78 838 GLY A C 1
ATOM 6616 O O . GLY A 1 838 ? -14.305 -25.803 10.821 1.00 61.78 838 GLY A O 1
ATOM 6617 N N . TYR A 1 839 ? -13.853 -23.946 11.994 1.00 68.12 839 TYR A N 1
ATOM 6618 C CA . TYR A 1 839 ? -14.479 -23.018 11.055 1.00 68.12 839 TYR A CA 1
ATOM 6619 C C . TYR A 1 839 ? -13.428 -22.424 10.136 1.00 68.12 839 TYR A C 1
ATOM 6621 O O . TYR A 1 839 ? -12.478 -21.827 10.620 1.00 68.12 839 TYR A O 1
ATOM 6629 N N . VAL A 1 840 ? -13.637 -22.551 8.830 1.00 68.12 840 VAL A N 1
ATOM 6630 C CA . VAL A 1 840 ? -12.778 -21.946 7.811 1.00 68.12 840 VAL A CA 1
ATOM 6631 C C . VAL A 1 840 ? -13.161 -20.477 7.616 1.00 68.12 840 VAL A C 1
ATOM 6633 O O . VAL A 1 840 ? -14.295 -20.186 7.234 1.00 68.12 840 VAL A O 1
ATOM 6636 N N . ILE A 1 841 ? -12.220 -19.566 7.868 1.00 70.25 841 ILE A N 1
ATOM 6637 C CA . ILE A 1 841 ? -12.291 -18.145 7.511 1.00 70.25 841 ILE A CA 1
ATOM 6638 C C . ILE A 1 841 ? -11.285 -17.892 6.396 1.00 70.25 841 ILE A C 1
ATOM 6640 O O . ILE A 1 841 ? -10.106 -18.187 6.551 1.00 70.25 841 ILE A O 1
ATOM 6644 N N . SER A 1 842 ? -11.749 -17.323 5.288 1.00 70.50 842 SER A N 1
ATOM 6645 C CA . SER A 1 842 ? -10.893 -16.891 4.187 1.00 70.50 842 SER A CA 1
ATOM 6646 C C . SER A 1 842 ? -10.586 -15.400 4.354 1.00 70.50 842 SER A C 1
ATOM 6648 O O . SER A 1 842 ? -11.509 -14.591 4.311 1.00 70.50 842 SER A O 1
ATOM 6650 N N . THR A 1 843 ? -9.328 -15.022 4.587 1.00 71.56 843 THR A N 1
ATOM 6651 C CA . THR A 1 843 ? -8.934 -13.625 4.857 1.00 71.56 843 THR A CA 1
ATOM 6652 C C . THR A 1 843 ? -7.620 -13.250 4.182 1.00 71.56 843 THR A C 1
ATOM 6654 O O . THR A 1 843 ? -6.719 -14.074 4.067 1.00 71.56 843 THR A O 1
ATOM 6657 N N . LYS A 1 844 ? -7.482 -11.988 3.770 1.00 69.75 844 LYS A N 1
ATOM 6658 C CA . LYS A 1 844 ? -6.199 -11.434 3.311 1.00 69.75 844 LYS A CA 1
ATOM 6659 C C . LYS A 1 844 ? -5.279 -11.070 4.479 1.00 69.75 844 LYS A C 1
ATOM 6661 O O . LYS A 1 844 ? -4.084 -10.930 4.279 1.00 69.75 844 LYS A O 1
ATOM 6666 N N . THR A 1 845 ? -5.804 -10.933 5.700 1.00 73.62 845 THR A N 1
ATOM 6667 C CA . THR A 1 845 ? -5.063 -10.479 6.888 1.00 73.62 845 THR A CA 1
ATOM 6668 C C . THR A 1 845 ? -5.133 -11.488 8.041 1.00 73.62 845 THR A C 1
ATOM 6670 O O . THR A 1 845 ? -5.716 -11.209 9.091 1.00 73.62 845 THR A O 1
ATOM 6673 N N . PRO A 1 846 ? -4.546 -12.691 7.885 1.00 76.88 846 PRO A N 1
ATOM 6674 C CA . PRO A 1 846 ? -4.649 -13.749 8.883 1.00 76.88 846 PRO A CA 1
ATOM 6675 C C . PRO A 1 846 ? -4.148 -13.356 10.275 1.00 76.88 846 PRO A C 1
ATOM 6677 O O . PRO A 1 846 ? -4.773 -13.739 11.255 1.00 76.88 846 PRO A O 1
ATOM 6680 N N . GLU A 1 847 ? -3.099 -12.541 10.378 1.00 79.06 847 GLU A N 1
ATOM 6681 C CA . GLU A 1 847 ? -2.538 -12.070 11.650 1.00 79.06 847 GLU A CA 1
ATOM 6682 C C . GLU A 1 847 ? -3.526 -11.179 12.425 1.00 79.06 847 GLU A C 1
ATOM 6684 O O . GLU A 1 847 ? -3.628 -11.265 13.648 1.00 79.06 847 GLU A O 1
ATOM 6689 N N . ILE A 1 848 ? -4.314 -10.374 11.706 1.00 83.12 848 ILE A N 1
ATOM 6690 C CA . ILE A 1 848 ? -5.376 -9.538 12.283 1.00 83.12 848 ILE A CA 1
ATOM 6691 C C . ILE A 1 848 ? -6.493 -10.435 12.807 1.00 83.12 848 ILE A C 1
ATOM 6693 O O . ILE A 1 848 ? -6.910 -10.312 13.956 1.00 83.12 848 ILE A O 1
ATOM 6697 N N . ILE A 1 849 ? -6.958 -11.384 11.990 1.00 82.12 849 ILE A N 1
ATOM 6698 C CA . ILE A 1 849 ? -8.016 -12.323 12.390 1.00 82.12 849 ILE A CA 1
ATOM 6699 C C . ILE A 1 849 ? -7.580 -13.173 13.589 1.00 82.12 849 ILE A C 1
ATOM 6701 O O . ILE A 1 849 ? -8.366 -13.397 14.511 1.00 82.12 849 ILE A O 1
ATOM 6705 N N . MET A 1 850 ? -6.317 -13.590 13.605 1.00 80.19 850 MET A N 1
ATOM 6706 C CA . MET A 1 850 ? -5.669 -14.260 14.725 1.00 80.19 850 MET A CA 1
ATOM 6707 C C . MET A 1 850 ? -5.759 -13.448 16.009 1.00 80.19 850 MET A C 1
ATOM 6709 O O . MET A 1 850 ? -6.280 -13.953 16.998 1.00 80.19 850 MET A O 1
ATOM 6713 N N . GLN A 1 851 ? -5.350 -12.179 15.984 1.00 84.75 851 GLN A N 1
ATOM 6714 C CA . GLN A 1 851 ? -5.432 -11.307 17.154 1.00 84.75 851 GLN A CA 1
ATOM 6715 C C . GLN A 1 851 ? -6.881 -11.107 17.628 1.00 84.75 851 GLN A C 1
ATOM 6717 O O . GLN A 1 851 ? -7.141 -11.094 18.833 1.00 84.75 851 GLN A O 1
ATOM 6722 N N . LYS A 1 852 ? -7.846 -11.002 16.701 1.00 86.81 852 LYS A N 1
ATOM 6723 C CA . LYS A 1 852 ? -9.270 -10.845 17.047 1.00 86.81 852 LYS A CA 1
ATOM 6724 C C . LYS A 1 852 ? -9.830 -12.090 17.733 1.00 86.81 852 LYS A C 1
ATOM 6726 O O . LYS A 1 852 ? -10.543 -11.961 18.728 1.00 86.81 852 LYS A O 1
ATOM 6731 N N . PHE A 1 853 ? -9.539 -13.294 17.247 1.00 83.94 853 PHE A N 1
ATOM 6732 C CA . PHE A 1 853 ? -10.083 -14.515 17.856 1.00 83.94 853 PHE A CA 1
ATOM 6733 C C . PHE A 1 853 ? -9.258 -15.044 19.024 1.00 83.94 853 PHE A C 1
ATOM 6735 O O . PHE A 1 853 ? -9.839 -15.631 19.932 1.00 83.94 853 PHE A O 1
ATOM 6742 N N . ASN A 1 854 ? -7.948 -14.811 19.042 1.00 79.75 854 ASN A N 1
ATOM 6743 C CA . ASN A 1 854 ? -7.037 -15.231 20.096 1.00 79.75 854 ASN A CA 1
ATOM 6744 C C . ASN A 1 854 ? -6.323 -14.009 20.701 1.00 79.75 854 ASN A C 1
ATOM 6746 O O . ASN A 1 854 ? -5.184 -13.712 20.341 1.00 79.75 854 ASN A O 1
ATOM 6750 N N . PRO A 1 855 ? -6.963 -13.302 21.652 1.00 72.12 855 PRO A N 1
ATOM 6751 C CA . PRO A 1 855 ? -6.373 -12.123 22.269 1.00 72.12 855 PRO A CA 1
ATOM 6752 C C . PRO A 1 855 ? -5.102 -12.397 23.057 1.00 72.12 855 PRO A C 1
ATOM 6754 O O . PRO A 1 855 ? -4.433 -11.439 23.373 1.00 72.12 855 PRO A O 1
ATOM 6757 N N . SER A 1 856 ? -4.770 -13.639 23.416 1.00 77.94 856 SER A N 1
ATOM 6758 C CA . SER A 1 856 ? -3.486 -13.975 24.055 1.00 77.94 856 SER A CA 1
ATOM 6759 C C . SER A 1 856 ? -2.363 -14.226 23.048 1.00 77.94 856 SER A C 1
ATOM 6761 O O . SER A 1 856 ? -1.220 -14.456 23.437 1.00 77.94 856 SER A O 1
ATOM 6763 N N . GLN A 1 857 ? -2.677 -14.230 21.752 1.00 77.31 857 GLN A N 1
ATOM 6764 C CA . GLN A 1 857 ? -1.720 -14.606 20.735 1.00 77.31 857 GLN A CA 1
ATOM 6765 C C . GLN A 1 857 ? -0.591 -13.582 20.616 1.00 77.31 857 GLN A C 1
ATOM 6767 O O . GLN A 1 857 ? -0.800 -12.374 20.494 1.00 77.31 857 GLN A O 1
ATOM 6772 N N . GLN A 1 858 ? 0.622 -14.119 20.586 1.00 84.19 858 GLN A N 1
ATOM 6773 C CA . GLN A 1 858 ? 1.824 -13.382 20.256 1.00 84.19 858 GLN A CA 1
ATOM 6774 C C . GLN A 1 858 ? 1.942 -13.243 18.737 1.00 84.19 858 GLN A C 1
ATOM 6776 O O . GLN A 1 858 ? 1.808 -14.222 17.997 1.00 84.19 858 GLN A O 1
ATOM 6781 N N . THR A 1 859 ? 2.201 -12.030 18.265 1.00 86.25 859 THR A N 1
ATOM 6782 C CA . THR A 1 859 ? 2.544 -11.781 16.858 1.00 86.25 859 THR A CA 1
ATOM 6783 C C . THR A 1 859 ? 4.052 -11.612 16.731 1.00 86.25 859 THR A C 1
ATOM 6785 O O . THR A 1 859 ? 4.707 -11.231 17.700 1.00 86.25 859 THR A O 1
ATOM 6788 N N . ARG A 1 860 ? 4.626 -11.956 15.573 1.00 88.69 860 ARG A N 1
ATOM 6789 C CA . ARG A 1 860 ? 6.076 -11.886 15.326 1.00 88.69 860 ARG A CA 1
ATOM 6790 C C . ARG A 1 860 ? 6.454 -10.511 14.791 1.00 88.69 860 ARG A C 1
ATOM 6792 O O . ARG A 1 860 ? 5.739 -9.972 13.952 1.00 88.69 860 ARG A O 1
ATOM 6799 N N . TRP A 1 861 ? 7.569 -9.972 15.267 1.00 93.38 861 TRP A N 1
ATOM 6800 C CA . TRP A 1 861 ? 8.039 -8.629 14.929 1.00 93.38 861 TRP A CA 1
ATOM 6801 C C . TRP A 1 861 ? 9.558 -8.597 14.795 1.00 93.38 861 TRP A C 1
ATOM 6803 O O . TRP A 1 861 ? 10.260 -9.454 15.330 1.00 93.38 861 TRP A O 1
ATOM 6813 N N . LEU A 1 862 ? 10.053 -7.571 14.116 1.00 95.69 862 LEU A N 1
ATOM 6814 C CA . LEU A 1 862 ? 11.439 -7.138 14.157 1.00 95.69 862 LEU A CA 1
ATOM 6815 C C . LEU A 1 862 ? 11.524 -5.894 15.050 1.00 95.69 862 LEU A C 1
ATOM 6817 O O . LEU A 1 862 ? 10.809 -4.924 14.808 1.00 95.69 862 LEU A O 1
ATOM 6821 N N . CYS A 1 863 ? 12.371 -5.929 16.073 1.00 97.06 863 CYS A N 1
ATOM 6822 C CA . CYS A 1 863 ? 12.711 -4.786 16.917 1.00 97.06 863 CYS A CA 1
ATOM 6823 C C . CYS A 1 863 ? 14.064 -4.235 16.466 1.00 97.06 863 CYS A C 1
ATOM 6825 O O . CYS A 1 863 ? 15.050 -4.971 16.466 1.00 97.06 863 CYS A O 1
ATOM 6827 N N . VAL A 1 864 ? 14.114 -2.959 16.094 1.00 97.81 864 VAL A N 1
ATOM 6828 C CA . VAL A 1 864 ? 15.336 -2.267 15.672 1.00 97.81 864 VAL A CA 1
ATOM 6829 C C . VAL A 1 864 ? 15.642 -1.150 16.667 1.00 97.81 864 VAL A C 1
ATOM 6831 O O . VAL A 1 864 ? 14.850 -0.223 16.789 1.00 97.81 864 VAL A O 1
ATOM 6834 N N . ASP A 1 865 ? 16.773 -1.240 17.368 1.00 97.25 865 ASP A N 1
ATOM 6835 C CA . ASP A 1 865 ? 17.267 -0.248 18.335 1.00 97.25 865 ASP A CA 1
ATOM 6836 C C . ASP A 1 865 ? 18.480 0.493 17.761 1.00 97.25 865 ASP A C 1
ATOM 6838 O O . ASP A 1 865 ? 19.620 0.025 17.856 1.00 97.25 865 ASP A O 1
ATOM 6842 N N . LEU A 1 866 ? 18.247 1.671 17.174 1.00 96.75 866 LEU A N 1
ATOM 6843 C CA . LEU A 1 866 ? 19.328 2.486 16.618 1.00 96.75 866 LEU A CA 1
ATOM 6844 C C . LEU A 1 866 ? 20.188 3.160 17.699 1.00 96.75 866 LEU A C 1
ATOM 6846 O O . LEU A 1 866 ? 21.337 3.503 17.419 1.00 96.75 866 LEU A O 1
ATOM 6850 N N . ASN A 1 867 ? 19.697 3.316 18.934 1.00 95.50 867 ASN A N 1
ATOM 6851 C CA . ASN A 1 867 ? 20.476 3.908 20.035 1.00 95.50 867 ASN A CA 1
ATOM 6852 C C . ASN A 1 867 ? 21.589 2.977 20.508 1.00 95.50 867 ASN A C 1
ATOM 6854 O O . ASN A 1 867 ? 22.581 3.398 21.106 1.00 95.50 867 ASN A O 1
ATOM 6858 N N . ARG A 1 868 ? 21.452 1.676 20.250 1.00 94.75 868 ARG A N 1
ATOM 6859 C CA . ARG A 1 868 ? 22.518 0.715 20.519 1.00 94.75 868 ARG A CA 1
ATOM 6860 C C . ARG A 1 868 ? 23.774 0.989 19.690 1.00 94.75 868 ARG A C 1
ATOM 6862 O O . ARG A 1 868 ? 24.865 0.739 20.190 1.00 94.75 868 ARG A O 1
ATOM 6869 N N . LEU A 1 869 ? 23.644 1.568 18.495 1.00 94.44 869 LEU A N 1
ATOM 6870 C CA . LEU A 1 869 ? 24.798 1.997 17.698 1.00 94.44 869 LEU A CA 1
ATOM 6871 C C . LEU A 1 869 ? 25.537 3.183 18.332 1.00 94.44 869 LEU A C 1
ATOM 6873 O O . LEU A 1 869 ? 26.760 3.231 18.247 1.00 94.44 869 LEU A O 1
ATOM 6877 N N . ASP A 1 870 ? 24.833 4.095 19.011 1.00 92.25 870 ASP A N 1
ATOM 6878 C CA . ASP A 1 870 ? 25.484 5.190 19.747 1.00 92.25 870 ASP A CA 1
ATOM 6879 C C . ASP A 1 870 ? 26.264 4.651 20.948 1.00 92.25 870 ASP A C 1
ATOM 6881 O O . ASP A 1 870 ? 27.414 5.011 21.157 1.00 92.25 870 ASP A O 1
ATOM 6885 N N . ARG A 1 871 ? 25.680 3.704 21.693 1.00 92.19 871 ARG A N 1
ATOM 6886 C CA . ARG A 1 871 ? 26.368 3.065 22.826 1.00 92.19 871 ARG A CA 1
ATOM 6887 C C . ARG A 1 871 ? 27.631 2.322 22.392 1.00 92.19 871 ARG A C 1
ATOM 6889 O O . ARG A 1 871 ? 28.627 2.347 23.100 1.00 92.19 871 ARG A O 1
ATOM 6896 N N . LEU A 1 872 ? 27.596 1.671 21.229 1.00 89.12 872 LEU A N 1
ATOM 6897 C CA . LEU A 1 872 ? 28.756 0.981 20.655 1.00 89.12 872 LEU A CA 1
ATOM 6898 C C . LEU A 1 872 ? 29.802 1.931 20.066 1.00 89.12 872 LEU A C 1
ATOM 6900 O O . LEU A 1 872 ? 30.920 1.502 19.823 1.00 89.12 872 LEU A O 1
ATOM 6904 N N . LYS A 1 873 ? 29.448 3.189 19.790 1.00 84.75 873 LYS A N 1
ATOM 6905 C CA . LYS A 1 873 ? 30.389 4.207 19.316 1.00 84.75 873 LYS A CA 1
ATOM 6906 C C . LYS A 1 873 ? 31.292 4.719 20.440 1.00 84.75 873 LYS A C 1
ATOM 6908 O O . LYS A 1 873 ? 32.430 5.089 20.162 1.00 84.75 873 LYS A O 1
ATOM 6913 N N . ASP A 1 874 ? 30.776 4.752 21.666 1.00 77.75 874 ASP A N 1
ATOM 6914 C CA . ASP A 1 874 ? 31.492 5.245 22.848 1.00 77.75 874 ASP A CA 1
ATOM 6915 C C . ASP A 1 874 ? 32.407 4.180 23.490 1.00 77.75 874 ASP A C 1
ATOM 6917 O O . ASP A 1 874 ? 33.242 4.512 24.336 1.00 77.75 874 ASP A O 1
ATOM 6921 N N . HIS A 1 875 ? 32.250 2.913 23.090 1.00 68.75 875 HIS A N 1
ATOM 6922 C CA . HIS A 1 875 ? 33.048 1.757 23.512 1.00 68.75 875 HIS A CA 1
ATOM 6923 C C . HIS A 1 875 ? 34.064 1.359 22.442 1.00 68.75 875 HIS A C 1
ATOM 6925 O O . HIS A 1 875 ? 35.196 0.995 22.838 1.00 68.75 875 HIS A O 1
#

Sequence (875 aa):
MSEEERLKVCSTLDTLFSRCVTACENDSISTVMSAIMDYINMYGSFFSPFFENPVEVHRQSAVDEVVGDGIGDPDLSHNAADKSSCDGSSEAQNEVDVASASSDKCLNFYYTVDDVGPDGKNECRRWYVSIKPGVSRAVRRLILQYRKRCMGIMGRAMHKVSTMEDLIGVTRVSREASRFGMTVTKAMYDAMSVIHAKLGRFEKALGYIERMWLLGERRRYRSYEPLLTYFEEHLDGEGMISVLHHMVDRAGLPMSGLMFSRAMVTLGLLARRRLLELRGHSVPPDDITAAGRHYEVDFDSDTPAQVTGSYNGHGTARNTAPTTVAEVYTTLKRQMHEVLDIYHKNSFNRISLSSRLGYVISSVFESVVPGVVQMTHVSPSDHQSALKSGFPSPSELEEADRGGGPVADPYGHKGPVGHSQVYTGSHGACFSCGEKLHLVDLPVEDRLSVFRSWLQHIYDYNFPEIVRLANFYSWIYADMREGRGYTCILDGQNIGYHKRQLVNPLDLAKIDTVVREMVDRGERPLIVLPYYARVRADSSKSDDVVEPETLSLLFPGHNLPRMPIVLSNKTSGRPKRYSPEEVSILDRWCNARQAYFCAHGSYDDNYFFMANVMTGCAEELEVMARFLRSSLELSFAKNGNKGDSTLISQLPAVTLEDYAHIAGHIPRRPVMITVTNDTFTNLEIPTVDESLMRALRDIPLTPYLFSGQATSRGVFGSHRRSAYGYKVLVGNRLRYSLEMQDSGTGMYHIPLGYERKVIDYRARHTLVVHKNSQPRVEPPLSGHMESPVHSGEPAGHNVDQEIKQINTWLEKYGYDKLLSGLDATSPDYDSYRRKSRGYVISTKTPEIIMQKFNPSQQTRWLCVDLNRLDRLKDH

Organism: Babesia divergens (NCBI:txid32595)

Radius of gyration: 35.64 Å; chains: 1; bounding box: 96×68×116 Å